Protein AF-A0A1E8PPE2-F1 (afdb_monomer)

Secondary structure (DSSP, 8-state):
---TT---SEEEEEEEEEEEEE-----EE--EEEESS-EEEE-SEEEEES-EEEESS-EEEESPEEEEE-PEEEEEEEEEEEEEEEEEE--SS--EEEEEEEEE-PPPEEEEEE----EEESS---TTSS-----------------------------------------------------------------------PPP-----------------PPS-S-------------------------------------PPPP--------------------------------S---------------PPTTEEEEEEP-TTS--EEEEEE----PPP-STTEEE---TT-SEEEEE-HHHHTTS----THHHHHHTT--TTT-PPEEE-HHHHHHHHHHHHHHHHSSS-SSS-SSHHHHHHHHHHHHHHHHHHHT--TBSPPPHHHHHT-SS-EEEEEEEEEE-TTS-EEEEEEEEEEEEE-TTS--SSS-EEEEEEEEEE-SS-EEESSEEEEEEEEEEEESSEEEES-EEEEEEEEEEESS-EEEES-EEEEEEEEEEEESS-EEEE-EEEEEEEEETTEEEEEEEEEE--EEEE---SSS-S-EEEEEESS-EEEES-EEEE--TT-EEEEEESS-EEEE-EEEEEEEEEESSSSSEEEEEEEEEE--EEEESSEEEEEESS-EEEES-EEEESSEEEEEESS-EEEE-EEEEEEEEEEEEEEEE-SSEEEEEEEEEEEEEEEEE--EEEESEEEEEESS-EEEES-EEEESS-EEEEESS-EEEE---EEEEEEEEEEEEEEEEEE-SSS-EEEEEEEEEEEEEEEEEE-SGGG-EEEEESSS-EEEEESS-EEEESEEEEESSEEEEEESSEEEE-EEEEEEEEEEEEEEEEEEEEEEE-S-SSSSHHHHHHHHHHHH---HHHHHHHHHHHHHHHHHHHHHTTSS-PPPEEEEEEEEEEEEEEEEEEEEEEEE--EEEESEEEEEE-SSGGG--EEEES-EEEESS-EEEEESS-EEEE-EEEEEEEEEEEEEEEEEEEEEEEEETTEEEEEEEEEEEEEEEEEEEEEEEEE-EEEEEEEEEEEEESS-EEEESEEEEEEEEEEEESS-EEEE--EEEEEEEEEEEEEEEEEEESSS-EEEEEEEEEEEEEEEEEESS--EEEEEEEEEEEEESSEEEEES-EEEE-STTTTS-EEE-SEEEEE-EE-EEEEEEEEEEEEEEE-

Mean predicted aligned error: 18.37 Å

pLDDT: mean 74.84, std 26.31, range [20.55, 98.94]

InterPro domains:
  IPR025157 Hemagglutinin repeat [PF13332] (667-725)
  IPR025157 Hemagglutinin repeat [PF13332] (755-829)
  IPR025157 Hemagglutinin repeat [PF13332] (971-1141)

Nearest PDB structures (foldseek):
  5fq6-assembly2_I  TM=1.769E-01  e=7.669E-01  Bacteroides thetaiotaomicron
  6zm1-assembly1_B  TM=1.772E-01  e=3.708E+00  Bacteroides thetaiotaomicron VPI-5482

Radius of gyration: 47.33 Å; Cα contacts (8 Å, |Δi|>4): 3266; chains: 1; bounding box: 111×89×177 Å

Solvent-accessible surface area (backbone atoms only — not comparable to full-atom values): 63961 Å² total; per-residue (Å²): 142,82,71,94,82,85,78,79,58,65,53,67,49,75,54,64,52,75,47,76,47,64,61,78,90,88,50,66,41,43,11,35,42,39,24,40,10,25,36,40,39,40,27,57,34,38,40,40,28,32,18,41,40,40,9,31,27,56,65,45,69,49,82,46,44,79,43,82,43,62,67,71,33,48,34,40,39,38,44,44,36,36,38,33,38,36,38,51,51,87,48,101,88,63,71,50,75,49,78,49,74,43,83,35,64,65,82,68,46,75,42,81,38,80,67,81,57,44,44,79,43,54,64,35,84,77,79,86,75,90,68,87,80,78,85,81,79,83,84,78,86,89,85,90,78,90,86,87,82,91,88,85,88,91,81,89,79,90,87,83,90,84,91,86,86,86,86,84,92,85,86,88,88,82,89,86,84,90,87,79,88,87,87,83,84,86,86,83,90,86,85,91,83,82,89,82,91,78,92,75,86,89,76,94,78,84,92,78,85,88,82,92,80,84,90,82,88,83,84,92,84,86,78,94,85,71,89,74,80,74,80,76,82,88,74,83,86,88,80,90,86,81,88,85,90,82,93,78,91,79,92,84,83,91,80,85,87,86,83,90,83,90,80,88,80,84,86,79,92,84,89,84,86,89,85,92,84,78,90,85,90,80,93,73,92,71,79,76,77,87,72,80,86,69,94,67,89,71,77,69,63,90,74,75,83,90,80,72,89,86,70,81,82,71,82,63,71,87,60,63,50,79,38,75,38,91,57,95,82,80,59,87,36,35,33,38,32,54,67,75,82,62,71,71,73,94,48,91,62,44,42,79,39,88,54,90,89,42,73,28,39,30,41,59,38,57,95,79,47,70,92,55,90,56,81,37,70,64,60,43,44,64,73,68,64,64,57,80,91,74,59,70,35,25,49,38,37,22,65,55,45,38,50,50,47,40,51,50,40,30,74,57,36,45,24,78,58,98,59,99,56,91,43,60,61,58,42,50,49,52,20,28,54,42,27,48,54,51,26,70,76,68,76,58,61,80,43,57,72,77,51,68,69,57,49,53,65,57,89,63,52,26,36,46,37,26,56,42,82,29,60,44,100,86,71,50,75,47,70,22,32,35,82,34,51,41,38,68,53,56,98,71,39,57,87,71,71,82,54,78,50,49,32,58,64,38,79,47,82,48,101,38,69,45,82,36,60,30,37,41,26,6,67,48,29,28,38,40,35,21,34,31,37,38,26,54,51,12,36,41,35,22,30,28,27,38,40,39,16,60,36,33,30,39,28,38,29,8,40,41,36,13,32,34,31,28,41,41,35,14,53,30,30,34,41,27,30,33,38,71,43,77,51,73,51,75,61,91,71,26,36,40,37,38,31,44,79,64,29,70,4,34,40,36,22,48,15,86,70,84,82,40,56,13,39,36,40,39,41,14,53,28,31,32,36,28,31,32,9,38,37,35,33,45,7,57,78,9,40,38,38,42,36,12,54,26,32,33,36,28,30,55,41,76,31,35,40,36,42,33,44,41,85,48,102,52,33,33,40,34,43,35,40,36,39,43,42,28,11,37,39,40,23,39,6,25,31,37,41,39,15,49,29,30,36,41,32,27,22,16,42,36,39,18,57,26,42,28,37,41,37,15,50,28,32,35,38,34,26,42,24,58,30,42,41,38,38,46,36,30,38,62,51,72,52,74,58,101,60,27,38,39,36,41,38,41,37,42,36,41,42,38,39,42,61,38,44,15,37,40,35,16,40,26,34,41,38,40,19,51,27,30,36,40,33,24,11,17,38,41,45,14,48,26,41,27,36,41,37,14,55,32,29,30,38,39,23,31,34,74,26,37,40,36,40,38,43,38,40,37,41,38,40,34,38,57,42,77,63,86,60,84,19,45,26,45,33,42,35,39,39,38,38,41,40,38,38,45,33,40,35,8,50,82,83,16,31,15,36,42,34,8,71,66,16,32,27,38,42,36,18,60,26,45,27,40,38,23,10,23,42,36,37,16,51,30,43,26,40,39,32,14,13,22,34,39,39,29,38,17,56,29,37,43,38,39,36,44,35,40,37,39,40,37,41,37,38,34,40,35,61,36,63,99,81,77,92,68,61,69,62,53,58,52,48,56,50,50,51,73,67,49,90,47,69,71,60,36,51,54,51,50,57,58,49,65,76,58,56,70,59,62,65,58,59,78,74,63,88,80,81,87,41,49,28,45,31,44,33,40,35,46,34,42,35,39,39,38,38,40,38,42,38,37,45,71,37,48,19,41,38,36,18,30,27,34,40,40,39,9,45,93,44,52,84,59,1,23,35,37,38,24,16,24,41,37,45,17,62,29,34,30,38,44,39,14,55,11,28,36,37,32,24,39,35,78,25,41,40,37,38,43,35,42,35,40,36,39,36,43,36,43,32,41,36,35,39,38,39,100,89,48,76,41,61,32,43,36,40,39,40,39,38,35,42,34,40,34,42,33,44,36,36,43,71,40,47,14,40,40,39,12,59,34,35,29,38,42,38,19,55,22,37,36,37,28,37,20,14,37,42,34,17,28,21,34,38,33,49,27,52,23,31,38,40,29,30,38,46,60,30,35,40,39,37,42,36,43,37,40,35,40,36,40,35,38,31,58,47,91,81,36,38,37,38,38,36,42,36,38,39,39,36,41,34,45,35,36,37,64,86,59,67,4,30,41,41,20,27,57,51,3,30,43,38,36,34,55,29,44,36,36,24,34,19,9,39,42,39,26,34,48,73,7,28,89,40,27,38,43,36,27,42,30,37,41,34,26,48,40,83,41,49,78,48,77,51,76,48,75,50,79,45,77,47,74,49,101

Structure (mmCIF, N/CA/C/O backbone):
data_AF-A0A1E8PPE2-F1
#
_entry.id   AF-A0A1E8PPE2-F1
#
loop_
_atom_site.group_PDB
_atom_site.id
_atom_site.type_symbol
_atom_site.label_atom_id
_atom_site.label_alt_id
_atom_site.label_comp_id
_atom_site.label_asym_id
_atom_site.label_entity_id
_atom_site.label_seq_id
_atom_site.pdbx_PDB_ins_code
_atom_site.Cartn_x
_atom_site.Cartn_y
_atom_site.Cartn_z
_atom_site.occupancy
_atom_site.B_iso_or_equiv
_atom_site.auth_seq_id
_atom_site.auth_comp_id
_atom_site.auth_asym_id
_atom_site.auth_atom_id
_atom_site.pdbx_PDB_model_num
ATOM 1 N N . MET A 1 1 ? -50.092 19.572 75.227 1.00 39.38 1 MET A N 1
ATOM 2 C CA . MET A 1 1 ? -50.587 18.281 74.700 1.00 39.38 1 MET A CA 1
ATOM 3 C C . MET A 1 1 ? -50.976 17.396 75.873 1.00 39.38 1 MET A C 1
ATOM 5 O O . MET A 1 1 ? -50.331 17.487 76.912 1.00 39.38 1 MET A O 1
ATOM 9 N N . ARG A 1 2 ? -52.045 16.609 75.729 1.00 41.75 2 ARG A N 1
ATOM 10 C CA . ARG A 1 2 ? -52.555 15.646 76.717 1.00 41.75 2 ARG A CA 1
ATOM 11 C C . ARG A 1 2 ? -52.562 14.292 75.999 1.00 41.75 2 ARG A C 1
ATOM 13 O O . ARG A 1 2 ? -53.043 14.247 74.871 1.00 41.75 2 ARG A O 1
ATOM 20 N N . THR A 1 3 ? -51.966 13.254 76.576 1.00 43.22 3 THR A N 1
ATOM 21 C CA . THR A 1 3 ? -51.972 11.897 76.000 1.00 43.22 3 THR A CA 1
ATOM 22 C C . THR A 1 3 ? -53.284 11.170 76.333 1.00 43.22 3 THR A C 1
ATOM 24 O O . THR A 1 3 ? -53.960 11.587 77.280 1.00 43.22 3 THR A O 1
ATOM 27 N N . PRO A 1 4 ? -53.671 10.119 75.579 1.00 43.22 4 PRO A N 1
ATOM 28 C CA . PRO A 1 4 ? -54.985 9.482 75.731 1.00 43.22 4 PRO A CA 1
ATOM 29 C C . PRO A 1 4 ? -55.227 8.825 77.101 1.00 43.22 4 PRO A C 1
ATOM 31 O O . PRO A 1 4 ? -56.345 8.873 77.605 1.00 43.22 4 PRO A O 1
ATOM 34 N N . ASP A 1 5 ? -54.181 8.290 77.740 1.00 47.00 5 ASP A N 1
ATOM 35 C CA . ASP A 1 5 ? -54.328 7.297 78.824 1.00 47.00 5 ASP A CA 1
ATOM 36 C C . ASP A 1 5 ? -54.214 7.867 80.254 1.00 47.00 5 ASP A C 1
ATOM 38 O O . ASP A 1 5 ? -54.091 7.141 81.239 1.00 47.00 5 ASP A O 1
ATOM 42 N N . GLY A 1 6 ? -54.266 9.194 80.395 1.00 50.34 6 GLY A N 1
ATOM 43 C CA . GLY A 1 6 ? -54.650 9.877 81.639 1.00 50.34 6 GLY A CA 1
ATOM 44 C C . GLY A 1 6 ? -53.675 9.898 82.831 1.00 50.34 6 GLY A C 1
ATOM 45 O O . GLY A 1 6 ? -53.742 10.863 83.591 1.00 50.34 6 GLY A O 1
ATOM 46 N N . ASN A 1 7 ? -52.773 8.923 83.014 1.00 51.03 7 ASN A N 1
ATOM 47 C CA . ASN A 1 7 ? -51.936 8.809 84.224 1.00 51.03 7 ASN A CA 1
ATOM 48 C C . ASN A 1 7 ? -50.517 8.246 83.974 1.00 51.03 7 ASN A C 1
ATOM 50 O O . ASN A 1 7 ? -50.304 7.067 84.207 1.00 51.03 7 ASN A O 1
ATOM 54 N N . TYR A 1 8 ? -49.532 9.084 83.612 1.00 45.88 8 TYR A N 1
ATOM 55 C CA . TYR A 1 8 ? -48.113 8.942 84.023 1.00 45.88 8 TYR A CA 1
ATOM 56 C C . TYR A 1 8 ? -47.346 10.270 83.840 1.00 45.88 8 TYR A C 1
ATOM 58 O O . TYR A 1 8 ? -47.677 11.088 82.984 1.00 45.88 8 TYR A O 1
ATOM 66 N N . GLU A 1 9 ? -46.319 10.500 84.667 1.00 59.12 9 GLU A N 1
ATOM 67 C CA . GLU A 1 9 ? -45.668 11.814 84.858 1.00 59.12 9 GLU A CA 1
ATOM 68 C C . GLU A 1 9 ? -44.350 12.030 84.068 1.00 59.12 9 GLU A C 1
ATOM 70 O O . GLU A 1 9 ? -43.603 12.981 84.326 1.00 59.12 9 GLU A O 1
ATOM 75 N N . LYS A 1 10 ? -44.063 11.180 83.068 1.00 59.16 10 LYS A N 1
ATOM 76 C CA . LYS A 1 10 ? -42.891 11.293 82.176 1.00 59.16 10 LYS A CA 1
ATOM 77 C C . LYS A 1 10 ? -43.262 11.048 80.712 1.00 59.16 10 LYS A C 1
ATOM 79 O O . LYS A 1 10 ? -43.980 10.100 80.419 1.00 59.16 10 LYS A O 1
ATOM 84 N N . TRP A 1 11 ? -42.736 11.866 79.800 1.00 60.28 11 TRP A N 1
ATOM 85 C CA . TRP A 1 11 ? -42.859 11.679 78.347 1.00 60.28 11 TRP A CA 1
ATOM 86 C C . TRP A 1 11 ? -41.604 12.185 77.630 1.00 60.28 11 TRP A C 1
ATOM 88 O O . TRP A 1 11 ? -40.993 13.161 78.065 1.00 60.28 11 TRP A O 1
ATOM 98 N N . THR A 1 12 ? -41.228 11.541 76.526 1.00 70.44 12 THR A N 1
ATOM 99 C CA . THR A 1 12 ? -40.041 11.908 75.742 1.00 70.44 12 THR A CA 1
ATOM 100 C C . THR A 1 12 ? -40.460 12.412 74.371 1.00 70.44 12 THR A C 1
ATOM 102 O O . THR A 1 12 ? -41.110 11.697 73.613 1.00 70.44 12 THR A O 1
ATOM 105 N N . LEU A 1 13 ? -40.087 13.651 74.052 1.00 71.94 13 LEU A N 1
ATOM 106 C CA . LEU A 1 13 ? -40.244 14.213 72.717 1.00 71.94 13 LEU A CA 1
ATOM 107 C C . LEU A 1 13 ? -39.034 13.838 71.868 1.00 71.94 13 LEU A C 1
ATOM 109 O O . LEU A 1 13 ? -37.914 14.236 72.188 1.00 71.94 13 LEU A O 1
ATOM 113 N N . TYR A 1 14 ? -39.269 13.130 70.772 1.00 76.75 14 TYR A N 1
ATOM 114 C CA . TYR A 1 14 ? -38.263 12.880 69.749 1.00 76.75 14 TYR A CA 1
ATOM 115 C C . TYR A 1 14 ? -38.419 13.938 68.655 1.00 76.75 14 TYR A C 1
ATOM 117 O O . TYR A 1 14 ? -39.417 13.956 67.939 1.00 76.75 14 TYR A O 1
ATOM 125 N N . GLN A 1 15 ? -37.453 14.852 68.554 1.00 74.81 15 GLN A N 1
ATOM 126 C CA . GLN A 1 15 ? -37.347 15.785 67.430 1.00 74.81 15 GLN A CA 1
ATOM 127 C C . GLN A 1 15 ? -36.215 15.296 66.533 1.00 74.81 15 GLN A C 1
ATOM 129 O O . GLN A 1 15 ? -35.043 15.500 66.853 1.00 74.81 15 GLN A O 1
ATOM 134 N N . THR A 1 16 ? -36.575 14.595 65.459 1.00 76.06 16 THR A N 1
ATOM 135 C CA . THR A 1 16 ? -35.646 13.839 64.611 1.00 76.06 16 THR A CA 1
ATOM 136 C C . THR A 1 16 ? -35.729 14.260 63.154 1.00 76.06 16 THR A C 1
ATOM 138 O O . THR A 1 16 ? -36.815 14.385 62.592 1.00 76.06 16 THR A O 1
ATOM 141 N N . THR A 1 17 ? -34.570 14.363 62.519 1.00 74.50 17 THR A N 1
ATOM 142 C CA . THR A 1 17 ? -34.418 14.411 61.070 1.00 74.50 17 THR A CA 1
ATOM 143 C C . THR A 1 17 ? -34.157 12.991 60.579 1.00 74.50 17 THR A C 1
ATOM 145 O O . THR A 1 17 ? -33.088 12.428 60.821 1.00 74.50 17 THR A O 1
ATOM 148 N N . ARG A 1 18 ? -35.136 12.397 59.888 1.00 78.75 18 ARG A N 1
ATOM 149 C CA . ARG A 1 18 ? -34.953 11.130 59.171 1.00 78.75 18 ARG A CA 1
ATOM 150 C C . ARG A 1 18 ? -34.392 11.428 57.781 1.00 78.75 18 ARG A C 1
ATOM 152 O O . ARG A 1 18 ? -35.015 12.142 57.003 1.00 78.75 18 ARG A O 1
ATOM 159 N N . THR A 1 19 ? -33.241 10.850 57.459 1.00 73.56 19 THR A N 1
ATOM 160 C CA . THR A 1 19 ? -32.656 10.849 56.111 1.00 73.56 19 THR A CA 1
ATOM 161 C C . THR A 1 19 ? -32.698 9.432 55.557 1.00 73.56 19 THR A C 1
ATOM 163 O O . THR A 1 19 ? -32.132 8.518 56.146 1.00 73.56 19 THR A O 1
ATOM 166 N N . SER A 1 20 ? -33.389 9.246 54.433 1.00 73.19 20 SER A N 1
ATOM 167 C CA . SER A 1 20 ? -33.425 7.982 53.693 1.00 73.19 20 SER A CA 1
ATOM 168 C C . SER A 1 20 ? -32.574 8.131 52.438 1.00 73.19 20 SER A C 1
ATOM 170 O O . SER A 1 20 ? -32.741 9.099 51.700 1.00 73.19 20 SER A O 1
ATOM 172 N N . ARG A 1 21 ? -31.682 7.176 52.188 1.00 72.12 21 ARG A N 1
ATOM 173 C CA . ARG A 1 21 ? -30.976 6.995 50.912 1.00 72.12 21 ARG A CA 1
ATOM 174 C C . ARG A 1 21 ? -31.379 5.641 50.353 1.00 72.12 21 ARG A C 1
ATOM 176 O O . ARG A 1 21 ? -31.467 4.700 51.133 1.00 72.12 21 ARG A O 1
ATOM 183 N N . GLN A 1 22 ? -31.617 5.537 49.054 1.00 80.50 22 GLN A N 1
ATOM 184 C CA . GLN A 1 22 ? -31.914 4.265 48.397 1.00 80.50 22 GLN A CA 1
ATOM 185 C C . GLN A 1 22 ? -31.063 4.109 47.137 1.00 80.50 22 GLN A C 1
ATOM 187 O O . GLN A 1 22 ? -30.699 5.112 46.523 1.00 80.50 22 GLN A O 1
ATOM 192 N N . SER A 1 23 ? -30.717 2.873 46.789 1.00 76.75 23 SER A N 1
ATOM 193 C CA . SER A 1 23 ? -30.133 2.546 45.487 1.00 76.75 23 SER A CA 1
ATOM 194 C C . SER A 1 23 ? -31.158 2.781 44.377 1.00 76.75 23 SER A C 1
ATOM 196 O O . SER A 1 23 ? -32.299 2.341 44.497 1.00 76.75 23 SER A O 1
ATOM 198 N N . GLU A 1 24 ? -30.733 3.426 43.294 1.00 70.19 24 GLU A N 1
ATOM 199 C CA . GLU A 1 24 ? -31.506 3.626 42.065 1.00 70.19 24 GLU A CA 1
ATOM 200 C C . GLU A 1 24 ? -30.581 3.395 40.863 1.00 70.19 24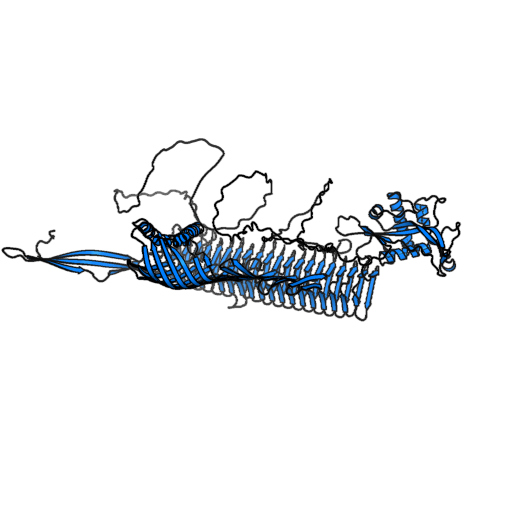 GLU A C 1
ATOM 202 O O . GLU A 1 24 ? -29.372 3.630 40.953 1.00 70.19 24 GLU A O 1
ATOM 207 N N . ILE A 1 25 ? -31.142 2.923 39.750 1.00 70.00 25 ILE A N 1
ATOM 208 C CA . ILE A 1 25 ? -30.400 2.700 38.504 1.00 70.00 25 ILE A CA 1
ATOM 209 C C . ILE A 1 25 ? -30.300 4.031 37.767 1.00 70.00 25 ILE A C 1
ATOM 211 O O . ILE A 1 25 ? -31.315 4.656 37.465 1.00 70.00 25 ILE A O 1
ATOM 215 N N . VAL A 1 26 ? -29.070 4.469 37.497 1.00 68.31 26 VAL A N 1
ATOM 216 C CA . VAL A 1 26 ? -28.797 5.741 36.810 1.00 68.31 26 VAL A CA 1
ATOM 217 C C . VAL A 1 26 ? -28.710 5.542 35.294 1.00 68.31 26 VAL A C 1
ATOM 219 O O . VAL A 1 26 ? -29.229 6.362 34.542 1.00 68.31 26 VAL A O 1
ATOM 222 N N . SER A 1 27 ? -28.059 4.462 34.852 1.00 74.62 27 SER A N 1
ATOM 223 C CA . SER A 1 27 ? -27.982 4.012 33.458 1.00 74.62 27 SER A CA 1
ATOM 224 C C . SER A 1 27 ? -27.434 2.581 33.411 1.00 74.62 27 SER A C 1
ATOM 226 O O . SER A 1 27 ? -26.428 2.295 34.063 1.00 74.62 27 SER A O 1
ATOM 228 N N . SER A 1 28 ? -28.065 1.698 32.641 1.00 79.75 28 SER A N 1
ATOM 229 C CA . SER A 1 28 ? -27.511 0.395 32.262 1.00 79.75 28 SER A CA 1
ATOM 230 C C . SER A 1 28 ? -28.069 -0.052 30.913 1.00 79.75 28 SER A C 1
ATOM 232 O O . SER A 1 28 ? -29.155 0.371 30.511 1.00 79.75 28 SER A O 1
ATOM 234 N N . ASP A 1 29 ? -27.313 -0.903 30.224 1.00 83.75 29 ASP A N 1
ATOM 235 C CA . ASP A 1 29 ? -27.728 -1.567 28.991 1.00 83.75 29 ASP A CA 1
ATOM 236 C C . ASP A 1 29 ? -28.043 -3.038 29.305 1.00 83.75 29 ASP A C 1
ATOM 238 O O . ASP A 1 29 ? -27.115 -3.837 29.453 1.00 83.75 29 ASP A O 1
ATOM 242 N N . PRO A 1 30 ? -29.326 -3.420 29.461 1.00 82.69 30 PRO A N 1
ATOM 243 C CA . PRO A 1 30 ? -29.707 -4.798 29.754 1.00 82.69 30 PRO A CA 1
ATOM 244 C C . PRO A 1 30 ? -29.452 -5.731 28.567 1.00 82.69 30 PRO A C 1
ATOM 246 O O . PRO A 1 30 ? -29.512 -5.315 27.405 1.00 82.69 30 PRO A O 1
ATOM 249 N N . GLY A 1 31 ? -29.242 -7.018 28.857 1.00 82.00 31 GLY A N 1
ATOM 250 C CA . GLY A 1 31 ? -29.383 -8.073 27.858 1.00 82.00 31 GLY A CA 1
ATOM 251 C C . GLY A 1 31 ? -30.831 -8.130 27.361 1.00 82.00 31 GLY A C 1
ATOM 252 O O . GLY A 1 31 ? -31.775 -7.943 28.138 1.00 82.00 31 GLY A O 1
ATOM 253 N N . ARG A 1 32 ? -31.040 -8.326 26.055 1.00 87.31 32 ARG A N 1
ATOM 254 C CA . ARG A 1 32 ? -32.382 -8.290 25.451 1.00 87.31 32 ARG A CA 1
ATOM 255 C C . ARG A 1 32 ? -32.586 -9.394 24.422 1.00 87.31 32 ARG A C 1
ATOM 257 O O . ARG A 1 32 ? -31.832 -9.485 23.459 1.00 87.31 32 ARG A O 1
ATOM 264 N N . ILE A 1 33 ? -33.679 -10.139 24.554 1.00 84.06 33 ILE A N 1
ATOM 265 C CA . ILE A 1 33 ? -34.248 -10.954 23.473 1.00 84.06 33 ILE A CA 1
ATOM 266 C C . ILE A 1 33 ? -35.632 -10.385 23.166 1.00 84.06 33 ILE A C 1
ATOM 268 O O . ILE A 1 33 ? -36.515 -10.407 24.024 1.00 84.06 33 ILE A O 1
ATOM 272 N N . ILE A 1 34 ? -35.815 -9.823 21.970 1.00 85.12 34 ILE A N 1
ATOM 273 C CA . ILE A 1 34 ? -37.050 -9.130 21.586 1.00 85.12 34 ILE A CA 1
ATOM 274 C C . ILE A 1 34 ? -37.561 -9.578 20.217 1.00 85.12 34 ILE A C 1
ATOM 276 O O . ILE A 1 34 ? -36.801 -9.709 19.264 1.00 85.12 34 ILE A O 1
ATOM 280 N N . ALA A 1 35 ? -38.869 -9.743 20.081 1.00 80.94 35 ALA A N 1
ATOM 281 C CA . ALA A 1 35 ? -39.517 -9.878 18.783 1.00 80.94 35 ALA A CA 1
ATOM 282 C C . ALA A 1 35 ? -40.855 -9.149 18.813 1.00 80.94 35 ALA A C 1
ATOM 284 O O . ALA A 1 35 ? -41.585 -9.230 19.800 1.00 80.94 35 ALA A O 1
ATOM 285 N N . GLY A 1 36 ? -41.219 -8.474 17.722 1.00 75.50 36 GLY A N 1
ATOM 286 C CA . GLY A 1 36 ? -42.581 -7.943 17.588 1.00 75.50 36 GLY A CA 1
ATOM 287 C C . GLY A 1 36 ? -43.646 -9.045 17.496 1.00 75.50 36 GLY A C 1
ATOM 288 O O . GLY A 1 36 ? -44.821 -8.783 17.710 1.00 75.50 36 GLY A O 1
ATOM 289 N N . GLY A 1 37 ? -43.233 -10.273 17.175 1.00 78.56 37 GLY A N 1
ATOM 290 C CA . GLY A 1 37 ? -44.090 -11.443 17.030 1.00 78.56 37 GLY A CA 1
ATOM 291 C C . GLY A 1 37 ? -43.971 -12.453 18.170 1.00 78.56 37 GLY A C 1
ATOM 292 O O . GLY A 1 37 ? -43.638 -12.094 19.301 1.00 78.56 37 GLY A O 1
ATOM 293 N N . ASN A 1 38 ? -44.240 -13.728 17.872 1.00 81.94 38 ASN A N 1
ATOM 294 C CA . ASN A 1 38 ? -44.005 -14.811 18.827 1.00 81.94 38 ASN A CA 1
ATOM 295 C C . ASN A 1 38 ? -42.496 -15.063 18.999 1.00 81.94 38 ASN A C 1
ATOM 297 O O . ASN A 1 38 ? -41.709 -14.810 18.085 1.00 81.94 38 ASN A O 1
ATOM 301 N N . ILE A 1 39 ? -42.111 -15.620 20.146 1.00 84.12 39 ILE A N 1
ATOM 302 C CA . ILE A 1 39 ? -40.767 -16.152 20.403 1.00 84.12 39 ILE A CA 1
ATOM 303 C C . ILE A 1 39 ? -40.921 -17.578 20.923 1.00 84.12 39 ILE A C 1
ATOM 305 O O . ILE A 1 39 ? -41.646 -17.799 21.891 1.00 84.12 39 ILE A O 1
ATOM 309 N N . SER A 1 40 ? -40.204 -18.528 20.321 1.00 86.81 40 SER A N 1
ATOM 310 C CA . SER A 1 40 ? -40.031 -19.874 20.880 1.00 86.81 40 SER A CA 1
ATOM 311 C C . SER A 1 40 ? -38.606 -20.051 21.410 1.00 86.81 40 SER A C 1
ATOM 313 O O . SER A 1 40 ? -37.636 -19.856 20.673 1.00 86.81 40 SER A O 1
ATOM 315 N N . ILE A 1 41 ? -38.479 -20.408 22.689 1.00 86.69 41 ILE A N 1
ATOM 316 C CA . ILE A 1 41 ? -37.215 -20.737 23.357 1.00 86.69 41 ILE A CA 1
ATOM 317 C C . ILE A 1 41 ? -37.269 -22.200 23.801 1.00 86.69 41 ILE A C 1
ATOM 319 O O . ILE A 1 41 ? -38.175 -22.603 24.526 1.00 86.69 41 ILE A O 1
ATOM 323 N N . SER A 1 42 ? -36.274 -22.987 23.396 1.00 88.31 42 SER A N 1
ATOM 324 C CA . SER A 1 42 ? -36.078 -24.369 23.844 1.00 88.31 42 SER A CA 1
ATOM 325 C C . SER A 1 42 ? -34.706 -24.493 24.501 1.00 88.31 42 SER A C 1
ATOM 327 O O . SER A 1 42 ? -33.690 -24.424 23.807 1.00 88.31 42 SER A O 1
ATOM 329 N N . ALA A 1 43 ? -34.684 -24.672 25.824 1.00 86.12 43 ALA A N 1
ATOM 330 C CA . ALA A 1 43 ? -33.466 -24.824 26.628 1.00 86.12 43 ALA A CA 1
ATOM 331 C C . ALA A 1 43 ? -33.720 -25.600 27.927 1.00 86.12 43 ALA A C 1
ATOM 333 O O . ALA A 1 43 ? -34.841 -25.577 28.430 1.00 86.12 43 ALA A O 1
ATOM 334 N N . ASP A 1 44 ? -32.690 -26.209 28.522 1.00 86.94 44 ASP A N 1
ATOM 335 C CA . ASP A 1 44 ? -32.801 -26.895 29.824 1.00 86.94 44 ASP A CA 1
ATOM 336 C C . ASP A 1 44 ? -32.900 -25.891 30.991 1.00 86.94 44 ASP A C 1
ATOM 338 O O . ASP A 1 44 ? -33.608 -26.104 31.984 1.00 86.94 44 ASP A O 1
ATOM 342 N N . LEU A 1 45 ? -32.173 -24.775 30.877 1.00 85.38 45 LEU A N 1
ATOM 343 C CA . LEU A 1 45 ? -32.092 -23.707 31.873 1.00 85.38 45 LEU A CA 1
ATOM 344 C C . LEU A 1 45 ? -32.040 -22.337 31.189 1.00 85.38 45 LEU A C 1
ATOM 346 O O . LEU A 1 45 ? -31.161 -22.084 30.367 1.00 85.38 45 LEU A O 1
ATOM 350 N N . VAL A 1 46 ? -32.924 -21.439 31.618 1.00 85.44 46 VAL A N 1
ATOM 351 C CA . VAL A 1 46 ? -32.880 -20.005 31.315 1.00 85.44 46 VAL A CA 1
ATOM 352 C C . VAL A 1 46 ? -32.555 -19.259 32.606 1.00 85.44 46 VAL A C 1
ATOM 354 O O . VAL A 1 46 ? -33.323 -19.317 33.566 1.00 85.44 46 VAL A O 1
ATOM 357 N N . ALA A 1 47 ? -31.399 -18.601 32.645 1.00 85.38 47 ALA A N 1
ATOM 358 C CA . ALA A 1 47 ? -30.926 -17.777 33.750 1.00 85.38 47 ALA A CA 1
ATOM 359 C C . ALA A 1 47 ? -30.940 -16.301 33.327 1.00 85.38 47 ALA A C 1
ATOM 361 O O . ALA A 1 47 ? -30.057 -15.835 32.609 1.00 85.38 47 ALA A O 1
ATOM 362 N N . ASN A 1 48 ? -31.980 -15.600 33.768 1.00 80.88 48 ASN A N 1
ATOM 363 C CA . ASN A 1 48 ? -32.226 -14.190 33.521 1.00 80.88 48 ASN A CA 1
ATOM 364 C C . ASN A 1 48 ? -31.688 -13.366 34.692 1.00 80.88 48 ASN A C 1
ATOM 366 O O . ASN A 1 48 ? -32.232 -13.489 35.785 1.00 80.88 48 ASN A O 1
ATOM 370 N N . GLU A 1 49 ? -30.659 -12.544 34.485 1.00 82.50 49 GLU A N 1
ATOM 371 C CA . GLU A 1 49 ? -30.189 -11.580 35.487 1.00 82.50 49 GLU A CA 1
ATOM 372 C C . GLU A 1 49 ? -30.331 -10.144 34.939 1.00 82.50 49 GLU A C 1
ATOM 374 O O . GLU A 1 49 ? -29.796 -9.795 33.887 1.00 82.50 49 GLU A O 1
ATOM 379 N N . ASP A 1 50 ? -31.135 -9.323 35.624 1.00 81.38 50 ASP A N 1
ATOM 380 C CA . ASP A 1 50 ? -31.344 -7.883 35.360 1.00 81.38 50 ASP A CA 1
ATOM 381 C C . ASP A 1 50 ? -31.677 -7.473 33.903 1.00 81.38 50 ASP A C 1
ATOM 383 O O . ASP A 1 50 ? -31.307 -6.397 33.437 1.00 81.38 50 ASP A O 1
ATOM 387 N N . SER A 1 51 ? -32.397 -8.323 33.165 1.00 84.25 51 SER A N 1
ATOM 388 C CA . SER A 1 51 ? -32.507 -8.227 31.699 1.00 84.25 51 SER A CA 1
ATOM 389 C C . SER A 1 51 ? -33.887 -8.615 31.144 1.00 84.25 51 SER A C 1
ATOM 391 O O . SER A 1 51 ? -34.775 -9.054 31.876 1.00 84.25 51 SER A O 1
ATOM 393 N N . HIS A 1 52 ? -34.105 -8.435 29.836 1.00 86.12 52 HIS A N 1
ATOM 394 C CA . HIS A 1 52 ? -35.444 -8.467 29.233 1.00 86.12 52 HIS A CA 1
ATOM 395 C C . HIS A 1 52 ? -35.639 -9.559 28.161 1.00 86.12 52 HIS A C 1
ATOM 397 O O . HIS A 1 52 ? -34.929 -9.586 27.156 1.00 86.12 52 HIS A O 1
ATOM 403 N N . ILE A 1 53 ? -36.695 -10.367 28.298 1.00 84.31 53 ILE A N 1
ATOM 404 C CA . ILE A 1 53 ? -37.269 -11.195 27.222 1.00 84.31 53 ILE A CA 1
ATOM 405 C C . ILE A 1 53 ? -38.669 -10.647 26.900 1.00 84.31 53 ILE A C 1
ATOM 407 O O . ILE A 1 53 ? -39.522 -10.605 27.785 1.00 84.31 53 ILE A O 1
ATOM 411 N N . ILE A 1 54 ? -38.911 -10.191 25.664 1.00 84.00 54 ILE A N 1
ATOM 412 C CA . ILE A 1 54 ? -40.171 -9.520 25.279 1.00 84.00 54 ILE A CA 1
ATOM 413 C C . ILE A 1 54 ? -40.681 -10.032 23.926 1.00 84.00 54 ILE A C 1
ATOM 415 O O . ILE A 1 54 ? -40.067 -9.772 22.890 1.00 84.00 54 ILE A O 1
ATOM 419 N N . ALA A 1 55 ? -41.842 -10.688 23.929 1.00 82.19 55 ALA A N 1
ATOM 420 C CA . ALA A 1 55 ? -42.588 -11.057 22.728 1.00 82.19 55 ALA A CA 1
ATOM 421 C C . ALA A 1 55 ? -43.810 -10.139 22.536 1.00 82.19 55 ALA A C 1
ATOM 423 O O . ALA A 1 55 ? -44.606 -9.943 23.458 1.00 82.19 55 ALA A O 1
ATOM 424 N N . GLY A 1 56 ? -44.000 -9.612 21.325 1.00 77.50 56 GLY A N 1
ATOM 425 C CA . GLY A 1 56 ? -45.241 -8.927 20.934 1.00 77.50 56 GLY A CA 1
ATOM 426 C C . GLY A 1 56 ? -46.399 -9.886 20.629 1.00 77.50 56 GLY A C 1
ATOM 427 O O . GLY A 1 56 ? -47.561 -9.484 20.658 1.00 77.50 56 GLY A O 1
ATOM 428 N N . GLY A 1 57 ? -46.094 -11.168 20.416 1.00 82.06 57 GLY A N 1
ATOM 429 C CA . GLY A 1 57 ? -47.035 -12.286 20.394 1.00 82.06 57 GLY A CA 1
ATOM 430 C C . GLY A 1 57 ? -46.862 -13.209 21.606 1.00 82.06 57 GLY A C 1
ATOM 431 O O . GLY A 1 57 ? -46.597 -12.756 22.719 1.00 82.06 57 GLY A O 1
ATOM 432 N N . LEU A 1 58 ? -47.006 -14.515 21.379 1.00 82.19 58 LEU A N 1
ATOM 433 C CA . LEU A 1 58 ? -46.799 -15.558 22.386 1.00 82.19 58 LEU A CA 1
ATOM 434 C C . LEU A 1 58 ? -45.305 -15.730 22.713 1.00 82.19 58 LEU A C 1
ATOM 436 O O . LEU A 1 58 ? -44.484 -15.843 21.803 1.00 82.19 58 LEU A O 1
ATOM 440 N N . LEU A 1 59 ? -44.970 -15.829 24.001 1.00 84.12 59 LEU A N 1
ATOM 441 C CA . LEU A 1 59 ? -43.668 -16.311 24.470 1.00 84.12 59 LEU A CA 1
ATOM 442 C C . LEU A 1 59 ? -43.814 -17.779 24.895 1.00 84.12 59 LEU A C 1
ATOM 444 O O . LEU A 1 59 ? -44.429 -18.066 25.920 1.00 84.12 59 LEU A O 1
ATOM 448 N N . ASP A 1 60 ? -43.268 -18.700 24.105 1.00 83.69 60 ASP A N 1
ATOM 449 C CA . ASP A 1 60 ? -43.288 -20.139 24.383 1.00 83.69 60 ASP A CA 1
ATOM 450 C C . ASP A 1 60 ? -41.902 -20.609 24.847 1.00 83.69 60 ASP A C 1
ATOM 452 O O . ASP A 1 60 ? -40.913 -20.460 24.129 1.00 83.69 60 ASP A O 1
ATOM 456 N N . MET A 1 61 ? -41.821 -21.157 26.062 1.00 81.81 61 MET A N 1
ATOM 457 C CA . MET A 1 61 ? -40.576 -21.600 26.698 1.00 81.81 61 MET A CA 1
ATOM 458 C C . MET A 1 61 ? -40.667 -23.098 27.002 1.00 81.81 61 MET A C 1
ATOM 460 O O . MET A 1 61 ? -41.151 -23.512 28.059 1.00 81.81 61 MET A O 1
ATOM 464 N N . GLN A 1 62 ? -40.232 -23.926 26.053 1.00 74.25 62 GLN A N 1
ATOM 465 C CA . GLN A 1 62 ? -40.399 -25.377 26.112 1.00 74.25 62 GLN A CA 1
ATOM 466 C C . GLN A 1 62 ? -39.258 -26.050 26.888 1.00 74.25 62 GLN A C 1
ATOM 468 O O . GLN A 1 62 ? -38.079 -25.817 26.633 1.00 74.25 62 GLN A O 1
ATOM 473 N N . GLY A 1 63 ? -39.618 -26.918 27.841 1.00 63.34 63 GLY A N 1
ATOM 474 C CA . GLY A 1 63 ? -38.674 -27.742 28.614 1.00 63.34 63 GLY A CA 1
ATOM 475 C C . GLY A 1 63 ? -37.855 -27.004 29.686 1.00 63.34 63 GLY A C 1
ATOM 476 O O . GLY A 1 63 ? -37.187 -27.654 30.488 1.00 63.34 63 GLY A O 1
ATOM 477 N N . SER A 1 64 ? -37.929 -25.672 29.746 1.00 69.50 64 SER A N 1
ATOM 478 C CA . SER A 1 64 ? -36.984 -24.853 30.509 1.00 69.50 64 SER A CA 1
ATOM 479 C C . SER A 1 64 ? -37.268 -24.733 32.002 1.00 69.50 64 SER A C 1
ATOM 481 O O . SER A 1 64 ? -38.368 -24.399 32.441 1.00 69.50 64 SER A O 1
ATOM 483 N N . ARG A 1 65 ? -36.207 -24.864 32.805 1.00 78.25 65 ARG A N 1
ATOM 484 C CA . ARG A 1 65 ? -36.165 -24.315 34.167 1.00 78.25 65 ARG A CA 1
ATOM 485 C C . ARG A 1 65 ? -35.838 -22.827 34.072 1.00 78.25 65 ARG A C 1
ATOM 487 O O . ARG A 1 65 ? -34.780 -22.479 33.562 1.00 78.25 65 ARG A O 1
ATOM 494 N N . ILE A 1 66 ? -36.699 -21.958 34.593 1.00 78.81 66 ILE A N 1
ATOM 495 C CA . ILE A 1 66 ? -36.455 -20.508 34.613 1.00 78.81 66 ILE A CA 1
ATOM 496 C C . ILE A 1 66 ? -35.876 -20.108 35.976 1.00 78.81 66 ILE A C 1
ATOM 498 O O . ILE A 1 66 ? -36.400 -20.487 37.027 1.00 78.81 66 ILE A O 1
ATOM 502 N N . LYS A 1 67 ? -34.782 -19.346 35.962 1.00 81.44 67 LYS A N 1
ATOM 503 C CA . LYS A 1 67 ? -34.223 -18.625 37.109 1.00 81.44 67 LYS A CA 1
ATOM 504 C C . LYS A 1 67 ? -34.189 -17.146 36.755 1.00 81.44 67 LYS A C 1
ATOM 506 O O . LYS A 1 67 ? -33.427 -16.762 35.880 1.00 81.44 67 LYS A O 1
ATOM 511 N N . ASN A 1 68 ? -34.978 -16.339 37.450 1.00 75.69 68 ASN A N 1
ATOM 512 C CA . ASN A 1 68 ? -34.998 -14.893 37.270 1.00 75.69 68 ASN A CA 1
ATOM 513 C C . ASN A 1 68 ? -34.396 -14.223 38.520 1.00 75.69 68 ASN A C 1
ATOM 515 O O . ASN A 1 68 ? -34.972 -14.275 39.611 1.00 75.69 68 ASN A O 1
ATOM 519 N N . GLY A 1 69 ? -33.177 -13.711 38.366 1.00 72.94 69 GLY A N 1
ATOM 520 C CA . GLY A 1 69 ? -32.385 -12.985 39.349 1.00 72.94 69 GLY A CA 1
ATOM 521 C C . GLY A 1 69 ? -32.375 -11.483 39.065 1.00 72.94 69 GLY A C 1
ATOM 522 O O . GLY A 1 69 ? -32.572 -11.034 37.939 1.00 72.94 69 GLY A O 1
ATOM 523 N N . GLN A 1 70 ? -32.155 -10.689 40.110 1.00 71.88 70 GLN A N 1
ATOM 524 C CA . GLN A 1 70 ? -32.099 -9.235 39.991 1.00 71.88 70 GLN A CA 1
ATOM 525 C C . GLN A 1 70 ? -31.187 -8.615 41.049 1.00 71.88 70 GLN A C 1
ATOM 527 O O . GLN A 1 70 ? -31.130 -9.085 42.194 1.00 71.88 70 GLN A O 1
ATOM 532 N N . THR A 1 71 ? -30.531 -7.522 40.682 1.00 76.62 71 THR A N 1
ATOM 533 C CA . THR A 1 71 ? -29.666 -6.727 41.541 1.00 76.62 71 THR A CA 1
ATOM 534 C C . THR A 1 71 ? -30.478 -6.128 42.680 1.00 76.62 71 THR A C 1
ATOM 536 O O . THR A 1 71 ? -31.500 -5.456 42.503 1.00 76.62 71 THR A O 1
ATOM 539 N N . GLN A 1 72 ? -30.000 -6.385 43.895 1.00 77.56 72 GLN A N 1
ATOM 540 C CA . GLN A 1 72 ? -30.625 -5.912 45.120 1.00 77.56 72 GLN A CA 1
ATOM 541 C C . GLN A 1 72 ? -30.004 -4.583 45.547 1.00 77.56 72 GLN A C 1
ATOM 543 O O . GLN A 1 72 ? -28.819 -4.494 45.869 1.00 77.56 72 GLN A O 1
ATOM 548 N N . GLY A 1 73 ? -30.828 -3.542 45.582 1.00 75.62 73 GLY A N 1
ATOM 549 C CA . GLY A 1 73 ? -30.482 -2.257 46.166 1.00 75.62 73 GLY A CA 1
ATOM 550 C C . GLY A 1 73 ? -30.551 -2.270 47.694 1.00 75.62 73 GLY A C 1
ATOM 551 O O . GLY A 1 73 ? -31.099 -3.181 48.320 1.00 75.62 73 GLY A O 1
ATOM 552 N N . GLN A 1 74 ? -30.050 -1.202 48.310 1.00 84.06 74 GLN A N 1
ATOM 553 C CA . GLN A 1 74 ? -30.201 -0.952 49.742 1.00 84.06 74 GLN A CA 1
ATOM 554 C C . GLN A 1 74 ? -30.893 0.383 49.986 1.00 84.06 74 GLN A C 1
ATOM 556 O O . GLN A 1 74 ? -30.581 1.390 49.352 1.00 84.06 74 GLN A O 1
ATOM 561 N N . LYS A 1 75 ? -31.789 0.405 50.969 1.00 79.88 75 LYS A N 1
ATOM 562 C CA . LYS A 1 75 ? -32.404 1.601 51.528 1.00 79.88 75 LYS A CA 1
ATOM 563 C C . LYS A 1 75 ? -31.900 1.813 52.951 1.00 79.88 75 LYS A C 1
ATOM 565 O O . LYS A 1 75 ? -32.276 1.105 53.880 1.00 79.88 75 LYS A O 1
ATOM 570 N N . ILE A 1 76 ? -31.035 2.808 53.113 1.00 84.19 76 ILE A N 1
ATOM 571 C CA . ILE A 1 76 ? -30.421 3.191 54.384 1.00 84.19 76 ILE A CA 1
ATOM 572 C C . ILE A 1 76 ? -31.218 4.354 54.975 1.00 84.19 76 ILE A C 1
ATOM 574 O O . ILE A 1 76 ? -31.195 5.470 54.453 1.00 84.19 76 ILE A O 1
ATOM 578 N N . THR A 1 77 ? -31.907 4.100 56.085 1.00 81.88 77 THR A N 1
ATOM 579 C CA . THR A 1 77 ? -32.603 5.119 56.875 1.00 81.88 77 THR A CA 1
ATOM 580 C C . THR A 1 77 ? -31.772 5.465 58.107 1.00 81.88 77 THR A C 1
ATOM 582 O O . THR A 1 77 ? -31.572 4.632 58.991 1.00 81.88 77 THR A O 1
ATOM 585 N N . ASN A 1 78 ? -31.303 6.708 58.173 1.00 83.06 78 ASN A N 1
ATOM 586 C CA . ASN A 1 78 ? -30.588 7.272 59.310 1.00 83.06 78 ASN A CA 1
ATOM 587 C C . ASN A 1 78 ? -31.468 8.309 60.020 1.00 83.06 78 ASN A C 1
ATOM 589 O O . ASN A 1 78 ? -32.105 9.138 59.367 1.00 83.06 78 ASN A O 1
ATOM 593 N N . GLU A 1 79 ? -31.481 8.302 61.349 1.00 79.69 79 GLU A N 1
ATOM 594 C CA . GLU A 1 79 ? -32.222 9.273 62.156 1.00 79.69 79 GLU A CA 1
ATOM 595 C C . GLU A 1 79 ? -31.271 9.988 63.104 1.00 79.69 79 GLU A C 1
ATOM 597 O O . GLU A 1 79 ? -30.554 9.355 63.872 1.00 79.69 79 GLU A O 1
ATOM 602 N N . THR A 1 80 ? -31.272 11.318 63.060 1.00 77.62 80 THR A N 1
ATOM 603 C CA . THR A 1 80 ? -30.494 12.150 63.982 1.00 77.62 80 THR A CA 1
ATOM 604 C C . THR A 1 80 ? -31.379 13.236 64.570 1.00 77.62 80 THR A C 1
ATOM 606 O O . THR A 1 80 ? -32.205 13.833 63.882 1.00 77.62 80 THR A O 1
ATOM 609 N N . GLY A 1 81 ? -31.260 13.487 65.868 1.00 79.62 81 GLY A N 1
ATOM 610 C CA . GLY A 1 81 ? -32.159 14.403 66.553 1.00 79.62 81 GLY A CA 1
ATOM 611 C C . GLY A 1 81 ? -31.858 14.576 68.029 1.00 79.62 81 GLY A C 1
ATOM 612 O O . GLY A 1 81 ? -30.768 14.263 68.509 1.00 79.62 81 GLY A O 1
ATOM 613 N N . THR A 1 82 ? -32.860 15.044 68.767 1.00 76.75 82 THR A N 1
ATOM 614 C CA . THR A 1 82 ? -32.819 15.089 70.232 1.00 76.75 82 THR A CA 1
ATOM 615 C C . THR A 1 82 ? -34.006 14.345 70.826 1.00 76.75 82 THR A C 1
ATOM 617 O O . THR A 1 82 ? -35.149 14.527 70.405 1.00 76.75 82 THR A O 1
ATOM 620 N N . ALA A 1 83 ? -33.723 13.513 71.826 1.00 78.56 83 ALA A N 1
ATOM 621 C CA . ALA A 1 83 ? -34.724 12.919 72.694 1.00 78.56 83 ALA A CA 1
ATOM 622 C C . ALA A 1 83 ? -34.796 13.774 73.964 1.00 78.56 83 ALA A C 1
ATOM 624 O O . ALA A 1 83 ? -33.889 13.747 74.798 1.00 78.56 83 ALA A O 1
ATOM 625 N N . THR A 1 84 ? -35.849 14.580 74.089 1.00 77.44 84 THR A N 1
ATOM 626 C CA . THR A 1 84 ? -36.072 15.439 75.255 1.00 77.44 84 THR A CA 1
ATOM 627 C C . THR A 1 84 ? -37.081 14.794 76.186 1.00 77.44 84 THR A C 1
ATOM 629 O O . THR A 1 84 ? -38.285 14.834 75.942 1.00 77.44 84 THR A O 1
ATOM 632 N N . SER A 1 85 ? -36.578 14.204 77.266 1.00 72.31 85 SER A N 1
ATOM 633 C CA . SER A 1 85 ? -37.390 13.627 78.333 1.00 72.31 85 SER A CA 1
ATOM 634 C C . SER A 1 85 ? -37.878 14.734 79.266 1.00 72.31 85 SER A C 1
ATOM 636 O O . SER A 1 85 ? -37.081 15.446 79.883 1.00 72.31 85 SER A O 1
ATOM 638 N N . TYR A 1 86 ? -39.194 14.863 79.385 1.00 69.81 86 TYR A N 1
ATOM 639 C CA . TYR A 1 86 ? -39.874 15.750 80.318 1.00 69.81 86 TYR A CA 1
ATOM 640 C C . TYR A 1 86 ? -40.405 14.933 81.494 1.00 69.81 86 TYR A C 1
ATOM 642 O O . TYR A 1 86 ? -41.095 13.932 81.298 1.00 69.81 86 TYR A O 1
ATOM 650 N N . ARG A 1 87 ? -40.127 15.388 82.717 1.00 66.75 87 ARG A N 1
ATOM 651 C CA . ARG A 1 87 ? -40.761 14.890 83.944 1.00 66.75 87 ARG A CA 1
ATOM 652 C C . ARG A 1 87 ? -41.500 16.014 84.656 1.00 66.75 87 ARG A C 1
ATOM 654 O O . ARG A 1 87 ? -41.044 17.161 84.648 1.00 66.75 87 ARG A O 1
ATOM 661 N N . ARG A 1 88 ? -42.606 15.677 85.303 1.00 58.41 88 ARG A N 1
ATOM 662 C CA . ARG A 1 88 ? -43.277 16.510 86.302 1.00 58.41 88 ARG A CA 1
ATOM 663 C C . ARG A 1 88 ? -43.344 15.679 87.572 1.00 58.41 88 ARG A C 1
ATOM 665 O O . ARG A 1 88 ? -43.788 14.550 87.487 1.00 58.41 88 ARG A O 1
ATOM 672 N N . ASP A 1 89 ? -42.902 16.220 88.699 1.00 59.41 89 ASP A N 1
ATOM 673 C CA . ASP A 1 89 ? -43.035 15.560 89.998 1.00 59.41 89 ASP A CA 1
ATOM 674 C C . ASP A 1 89 ? -44.014 16.387 90.852 1.00 59.41 89 ASP A C 1
ATOM 676 O O . ASP A 1 89 ? -43.707 17.523 91.239 1.00 59.41 89 ASP A O 1
ATOM 680 N N . ARG A 1 90 ? -45.207 15.844 91.125 1.00 55.44 90 ARG A N 1
ATOM 681 C CA . ARG A 1 90 ? -46.246 16.517 91.927 1.00 55.44 90 ARG A CA 1
ATOM 682 C C . ARG A 1 90 ? -45.905 16.567 93.419 1.00 55.44 90 ARG A C 1
ATOM 684 O O . ARG A 1 90 ? -45.706 15.536 94.062 1.00 55.44 90 ARG A O 1
ATOM 691 N N . LYS A 1 91 ? -45.939 17.764 94.018 1.00 54.75 91 LYS A N 1
ATOM 692 C CA . LYS A 1 91 ? -45.872 17.969 95.482 1.00 54.75 91 LYS A CA 1
ATOM 693 C C . LYS A 1 91 ? -46.888 19.018 95.935 1.00 54.75 91 LYS A C 1
ATOM 695 O O . LYS A 1 91 ? -47.139 19.990 95.229 1.00 54.75 91 LYS A O 1
ATOM 700 N N . LYS A 1 92 ? -47.449 18.858 97.145 1.00 46.97 92 LYS A N 1
ATOM 701 C CA . LYS A 1 92 ? -48.348 19.858 97.758 1.00 46.97 92 LYS A CA 1
ATOM 702 C C . LYS A 1 92 ? -47.624 21.209 97.883 1.00 46.97 92 LYS A C 1
ATOM 704 O O . LYS A 1 92 ? -46.775 21.368 98.753 1.00 46.97 92 LYS A O 1
ATOM 709 N N . GLY A 1 93 ? -47.972 22.166 97.023 1.00 58.69 93 GLY A N 1
ATOM 710 C CA . GLY A 1 93 ? -47.491 23.549 97.071 1.00 58.69 93 GLY A CA 1
ATOM 711 C C . GLY A 1 93 ? -46.990 24.074 95.725 1.00 58.69 93 GLY A C 1
ATOM 712 O O . GLY A 1 93 ? -47.501 25.084 95.253 1.00 58.69 93 GLY A O 1
ATOM 713 N N . ARG A 1 94 ? -46.014 23.399 95.100 1.00 54.56 94 ARG A N 1
ATOM 714 C CA . ARG A 1 94 ? -45.465 23.729 93.769 1.00 54.56 94 ARG A CA 1
ATOM 715 C C . ARG A 1 94 ? -44.946 22.463 93.076 1.00 54.56 94 ARG A C 1
ATOM 717 O O . ARG A 1 94 ? -44.160 21.726 93.669 1.00 54.56 94 ARG A O 1
ATOM 724 N N . ASP A 1 95 ? -45.352 22.255 91.824 1.00 53.03 95 ASP A N 1
ATOM 725 C CA . ASP A 1 95 ? -44.840 21.183 90.960 1.00 53.03 95 ASP A CA 1
ATOM 726 C C . ASP A 1 95 ? -43.416 21.506 90.479 1.00 53.03 95 ASP A C 1
ATOM 728 O O . ASP A 1 95 ? -43.117 22.652 90.132 1.00 53.03 95 ASP A O 1
ATOM 732 N N . VAL A 1 96 ? -42.550 20.491 90.395 1.00 51.88 96 VAL A N 1
ATOM 733 C CA . VAL A 1 96 ? -41.217 20.621 89.783 1.00 51.88 96 VAL A CA 1
ATOM 734 C C . VAL A 1 96 ? -41.234 19.961 88.409 1.00 51.88 96 VAL A C 1
ATOM 736 O O . VAL A 1 96 ? -41.499 18.766 88.286 1.00 51.88 96 VAL A O 1
ATOM 739 N N . THR A 1 97 ? -40.935 20.729 87.361 1.00 57.16 97 THR A N 1
ATOM 740 C CA . THR A 1 97 ? -40.790 20.223 85.990 1.00 57.16 97 THR A CA 1
ATOM 741 C C . THR A 1 97 ? -39.321 20.172 85.584 1.00 57.16 97 THR A C 1
ATOM 743 O O . THR A 1 97 ? -38.615 21.178 85.598 1.00 57.16 97 THR A O 1
ATOM 746 N N . GLY A 1 98 ? -38.850 18.986 85.202 1.00 60.12 98 GLY A N 1
ATOM 747 C CA . GLY A 1 98 ? -37.502 18.771 84.676 1.00 60.12 98 GLY A CA 1
ATOM 748 C C . GLY A 1 98 ? -37.542 18.460 83.183 1.00 60.12 98 GLY A C 1
ATOM 749 O O . GLY A 1 98 ? -38.377 17.669 82.747 1.00 60.12 98 GLY A O 1
ATOM 750 N N . LYS A 1 99 ? -36.618 19.040 82.412 1.00 66.75 99 LYS A N 1
ATOM 751 C CA . LYS A 1 99 ? -36.323 18.628 81.032 1.00 66.75 99 LYS A CA 1
ATOM 752 C C . LYS A 1 99 ? -34.875 18.147 80.947 1.00 66.75 99 LYS A C 1
ATOM 754 O O . LYS A 1 99 ? -33.988 18.809 81.480 1.00 66.75 99 LYS A O 1
ATOM 759 N N . SER A 1 100 ? -34.634 17.034 80.266 1.00 64.62 100 SER A N 1
ATOM 760 C CA . SER A 1 100 ? -33.289 16.576 79.902 1.00 64.62 100 SER A CA 1
ATOM 761 C C . SER A 1 100 ? -33.284 16.154 78.438 1.00 64.62 100 SER A C 1
ATOM 763 O O . SER A 1 100 ? -34.006 15.227 78.068 1.00 64.62 100 SER A O 1
ATOM 765 N N . SER A 1 101 ? -32.479 16.825 77.621 1.00 71.75 101 SER A N 1
ATOM 766 C CA . SER A 1 101 ? -32.291 16.495 76.208 1.00 71.75 101 SER A CA 1
ATOM 767 C C . SER A 1 101 ? -31.004 15.699 76.038 1.00 71.75 101 SER A C 1
ATOM 769 O O . SER A 1 101 ? -29.949 16.143 76.486 1.00 71.75 101 SER A O 1
ATOM 771 N N . ILE A 1 102 ? -31.090 14.548 75.376 1.00 77.00 102 ILE A N 1
ATOM 772 C CA . ILE A 1 102 ? -29.930 13.781 74.908 1.00 77.00 102 ILE A CA 1
ATOM 773 C C . ILE A 1 102 ? -29.930 13.734 73.379 1.00 77.00 102 ILE A C 1
ATOM 775 O O . ILE A 1 102 ? -30.986 13.850 72.749 1.00 77.00 102 ILE A O 1
ATOM 779 N N . ALA A 1 103 ? -28.754 13.560 72.778 1.00 72.75 103 ALA A N 1
ATOM 780 C CA . ALA A 1 103 ? -28.656 13.282 71.351 1.00 72.75 103 ALA A CA 1
ATOM 781 C C . ALA A 1 103 ? -29.338 11.939 71.041 1.00 72.75 103 ALA A C 1
ATOM 783 O O . ALA A 1 103 ? -29.111 10.944 71.728 1.00 72.75 103 ALA A O 1
ATOM 784 N N . TYR A 1 104 ? -30.184 11.924 70.015 1.00 78.50 104 TYR A N 1
ATOM 785 C CA . TYR A 1 104 ? -30.839 10.727 69.504 1.00 78.50 104 TYR A CA 1
ATOM 786 C C . TYR A 1 104 ? -30.232 10.386 68.148 1.00 78.50 104 TYR A C 1
ATOM 788 O O . TYR A 1 104 ? -30.427 11.119 67.181 1.00 78.50 104 TYR A O 1
ATOM 796 N N . ALA A 1 105 ? -29.467 9.300 68.106 1.00 74.50 105 ALA A N 1
ATOM 797 C CA . ALA A 1 105 ? -28.840 8.765 66.904 1.00 74.50 105 ALA A CA 1
ATOM 798 C C . ALA A 1 105 ? -28.846 7.225 66.990 1.00 74.50 105 ALA A C 1
ATOM 800 O O . ALA A 1 105 ? -27.839 6.632 67.384 1.00 74.50 105 ALA A O 1
ATOM 801 N N . PRO A 1 106 ? -29.997 6.565 66.749 1.00 83.06 106 PRO A N 1
ATOM 802 C CA . PRO A 1 106 ? -30.062 5.109 66.658 1.00 83.06 106 PRO A CA 1
ATOM 803 C C . PRO A 1 106 ? -29.177 4.580 65.520 1.00 83.06 106 PRO A C 1
ATOM 805 O O . PRO A 1 106 ? -28.808 5.312 64.601 1.00 83.06 106 PRO A O 1
ATOM 808 N N . ALA A 1 107 ? -28.859 3.285 65.566 1.00 77.88 107 ALA A N 1
ATOM 809 C CA . ALA A 1 107 ? -28.156 2.620 64.474 1.00 77.88 107 ALA A CA 1
ATOM 810 C C . ALA A 1 107 ? -28.942 2.740 63.154 1.00 77.88 107 ALA A C 1
ATOM 812 O O . ALA A 1 107 ? -30.175 2.700 63.146 1.00 77.88 107 ALA A O 1
ATOM 813 N N . GLN A 1 108 ? -28.220 2.876 62.040 1.00 78.06 108 GLN A N 1
ATOM 814 C CA . GLN A 1 108 ? -28.817 3.007 60.711 1.00 78.06 108 GLN A CA 1
ATOM 815 C C . GLN A 1 108 ? -29.638 1.761 60.365 1.00 78.06 108 GLN A C 1
ATOM 817 O O . GLN A 1 108 ? -29.149 0.637 60.479 1.00 78.06 108 GLN A O 1
ATOM 822 N N . LYS A 1 109 ? -30.878 1.955 59.907 1.00 84.44 109 LYS A N 1
ATOM 823 C CA . LYS A 1 109 ? -31.715 0.861 59.412 1.00 84.44 109 LYS A CA 1
ATOM 824 C C . LYS A 1 109 ? -31.392 0.627 57.940 1.00 84.44 109 LYS A C 1
ATOM 826 O O . LYS A 1 109 ? -31.650 1.506 57.122 1.00 84.44 109 LYS A O 1
ATOM 831 N N . ILE A 1 110 ? -30.847 -0.541 57.616 1.00 82.75 110 ILE A N 1
ATOM 832 C CA . ILE A 1 110 ? -30.574 -0.971 56.241 1.00 82.75 110 ILE A CA 1
ATOM 833 C C . ILE A 1 110 ? -31.671 -1.961 55.838 1.00 82.75 110 ILE A C 1
ATOM 835 O O . ILE A 1 110 ? -31.835 -2.998 56.476 1.00 82.75 110 ILE A O 1
ATOM 839 N N . GLU A 1 111 ? -32.448 -1.617 54.816 1.00 84.25 111 GLU A N 1
ATOM 840 C CA . GLU A 1 111 ? -33.465 -2.475 54.200 1.00 84.25 111 GLU A CA 1
ATOM 841 C C . GLU A 1 111 ? -32.991 -2.879 52.798 1.00 84.25 111 GLU A C 1
ATOM 843 O O . GLU A 1 111 ? -32.554 -2.024 52.030 1.00 84.25 111 GLU A O 1
ATOM 848 N N . THR A 1 112 ? -33.083 -4.157 52.439 1.00 78.62 112 THR A N 1
ATOM 849 C CA . THR A 1 112 ? -32.813 -4.615 51.067 1.00 78.62 112 THR A CA 1
ATOM 850 C C . THR A 1 112 ? -34.036 -4.360 50.184 1.00 78.62 112 THR A C 1
ATOM 852 O O . THR A 1 112 ? -35.161 -4.630 50.607 1.00 78.62 112 THR A O 1
ATOM 855 N N . ILE A 1 113 ? -33.832 -3.843 48.971 1.00 78.06 113 ILE A N 1
ATOM 856 C CA . ILE A 1 113 ? -34.894 -3.515 48.008 1.00 78.06 113 ILE A CA 1
ATOM 857 C C . ILE A 1 113 ? -34.610 -4.150 46.638 1.00 78.06 113 ILE A C 1
ATOM 859 O O . ILE A 1 113 ? -33.472 -4.163 46.182 1.00 78.06 113 ILE A O 1
ATOM 863 N N . SER A 1 114 ? -35.641 -4.664 45.967 1.00 67.75 114 SER A N 1
ATOM 864 C CA . SER A 1 114 ? -35.548 -5.107 44.567 1.00 67.75 114 SER A CA 1
ATOM 865 C C . SER A 1 114 ? -35.626 -3.912 43.620 1.00 67.75 114 SER A C 1
ATOM 867 O O . SER A 1 114 ? -36.430 -3.006 43.848 1.00 67.75 114 SER A O 1
ATOM 869 N N . LEU A 1 115 ? -34.815 -3.917 42.558 1.00 70.25 115 LEU A N 1
ATOM 870 C CA . LEU A 1 115 ? -34.780 -2.836 41.565 1.00 70.25 115 LEU A CA 1
ATOM 871 C C . LEU A 1 115 ? -35.684 -3.091 40.338 1.00 70.25 115 LEU A C 1
ATOM 873 O O . LEU A 1 115 ? -35.863 -2.180 39.535 1.00 70.25 115 LEU A O 1
ATOM 877 N N . ASN A 1 116 ? -36.318 -4.271 40.228 1.00 62.66 116 ASN A N 1
ATOM 878 C CA . ASN A 1 116 ? -37.285 -4.635 39.176 1.00 62.66 116 ASN A CA 1
ATOM 879 C C . ASN A 1 116 ? -36.750 -4.449 37.739 1.00 62.66 116 ASN A C 1
ATOM 881 O O . ASN A 1 116 ? -37.451 -3.927 36.863 1.00 62.66 116 ASN A O 1
ATOM 885 N N . VAL A 1 117 ? -35.498 -4.864 37.526 1.00 68.88 117 VAL A N 1
ATOM 886 C CA . VAL A 1 117 ? -34.772 -4.712 36.255 1.00 68.88 117 VAL A CA 1
ATOM 887 C C . VAL A 1 117 ? -35.103 -5.847 35.287 1.00 68.88 117 VAL A C 1
ATOM 889 O O . VAL A 1 117 ? -35.392 -5.595 34.125 1.00 68.88 117 VAL A O 1
ATOM 892 N N . ALA A 1 118 ? -35.143 -7.091 35.772 1.00 68.94 118 ALA A N 1
ATOM 893 C CA . ALA A 1 118 ? -35.451 -8.249 34.942 1.00 68.94 118 ALA A CA 1
ATOM 894 C C . ALA A 1 118 ? -36.940 -8.328 34.546 1.00 68.94 118 ALA A C 1
ATOM 896 O O . ALA A 1 118 ? -37.827 -8.125 35.382 1.00 68.94 118 ALA A O 1
ATOM 897 N N . ARG A 1 119 ? -37.225 -8.651 33.274 1.00 74.31 119 ARG A N 1
ATOM 898 C CA . ARG A 1 119 ? -38.584 -8.739 32.697 1.00 74.31 119 ARG A CA 1
ATOM 899 C C . ARG A 1 119 ? -38.743 -9.908 31.736 1.00 74.31 119 ARG A C 1
ATOM 901 O O . ARG A 1 119 ? -37.864 -10.173 30.921 1.00 74.31 119 ARG A O 1
ATOM 908 N N . GLU A 1 120 ? -39.913 -10.528 31.793 1.00 71.94 120 GLU A N 1
ATOM 909 C CA . GLU A 1 120 ? -40.393 -11.561 30.874 1.00 71.94 120 GLU A CA 1
ATOM 910 C C . GLU A 1 120 ? -41.833 -11.182 30.497 1.00 71.94 120 GLU A C 1
ATOM 912 O O . GLU A 1 120 ? -42.731 -11.237 31.338 1.00 71.94 120 GLU A O 1
ATOM 917 N N . GLU A 1 121 ? -42.046 -10.707 29.269 1.00 75.31 121 GLU A N 1
ATOM 918 C CA . GLU A 1 121 ? -43.327 -10.141 28.823 1.00 75.31 121 GLU A CA 1
ATOM 919 C C . GLU A 1 121 ? -43.781 -10.763 27.486 1.00 75.31 121 GLU A C 1
ATOM 921 O O . GLU A 1 121 ? -42.980 -11.006 26.583 1.00 75.31 121 GLU A O 1
ATOM 926 N N . GLN A 1 122 ? -45.087 -11.017 27.364 1.00 77.06 122 GLN A N 1
ATOM 927 C CA . GLN A 1 122 ? -45.759 -11.539 26.165 1.00 77.06 122 GLN A CA 1
ATOM 928 C C . GLN A 1 122 ? -46.951 -10.648 25.806 1.00 77.06 122 GLN A C 1
ATOM 930 O O . GLN A 1 122 ? -47.532 -10.016 26.693 1.00 77.06 122 GLN A O 1
ATOM 935 N N . PHE A 1 123 ? -47.330 -10.605 24.527 1.00 71.81 123 PHE A N 1
ATOM 936 C CA . PHE A 1 123 ? -48.306 -9.651 23.979 1.00 71.81 123 PHE A CA 1
ATOM 937 C C . PHE A 1 123 ? -47.972 -8.178 24.297 1.00 71.81 123 PHE A C 1
ATOM 939 O O . PHE A 1 123 ? -48.860 -7.329 24.404 1.00 71.81 123 PHE A O 1
ATOM 946 N N . ALA A 1 124 ? -46.684 -7.875 24.481 1.00 66.06 124 ALA A N 1
ATOM 947 C CA . ALA A 1 124 ? -46.194 -6.580 24.935 1.00 66.06 124 ALA A CA 1
ATOM 948 C C . ALA A 1 124 ? -45.619 -5.768 23.770 1.00 66.06 124 ALA A C 1
ATOM 950 O O . ALA A 1 124 ? -44.889 -6.291 22.931 1.00 66.06 124 ALA A O 1
ATOM 951 N N . THR A 1 125 ? -45.913 -4.465 23.720 1.00 57.66 125 THR A N 1
ATOM 952 C CA . THR A 1 125 ? -45.351 -3.586 22.682 1.00 57.66 125 THR A CA 1
ATOM 953 C C . THR A 1 125 ? -43.845 -3.399 22.915 1.00 57.66 125 THR A C 1
ATOM 955 O O . THR A 1 125 ? -43.470 -2.856 23.958 1.00 57.66 125 THR A O 1
ATOM 958 N N . PRO A 1 126 ? -42.951 -3.801 21.985 1.00 54.91 126 PRO A N 1
ATOM 959 C CA . PRO A 1 126 ? -41.513 -3.667 22.202 1.00 54.91 126 PRO A CA 1
ATOM 960 C C . PRO A 1 126 ? -41.092 -2.191 22.180 1.00 54.91 126 PRO A C 1
ATOM 962 O O . PRO A 1 126 ? -40.889 -1.589 21.128 1.00 54.91 126 PRO A O 1
ATOM 965 N N . GLN A 1 127 ? -40.955 -1.580 23.356 1.00 46.53 127 GLN A N 1
ATOM 966 C CA . GLN A 1 127 ? -40.420 -0.225 23.490 1.00 46.53 127 GLN A CA 1
ATOM 967 C C . GLN A 1 127 ? -38.891 -0.237 23.291 1.00 46.53 127 GLN A C 1
ATOM 969 O O . GLN A 1 127 ? -38.174 -1.094 23.815 1.00 46.53 127 GLN A O 1
ATOM 974 N N . GLY A 1 128 ? -38.373 0.736 22.536 1.00 43.00 128 GLY A N 1
ATOM 975 C CA . GLY A 1 128 ? -36.930 0.968 22.399 1.00 43.00 128 GLY A CA 1
ATOM 976 C C . GLY A 1 128 ? -36.181 0.023 21.448 1.00 43.00 128 GLY A C 1
ATOM 977 O O . GLY A 1 128 ? -35.069 -0.380 21.774 1.00 43.00 128 GLY A O 1
ATOM 978 N N . SER A 1 129 ? -36.759 -0.343 20.299 1.00 41.91 129 SER A N 1
ATOM 979 C CA . SER A 1 129 ? -36.073 -1.062 19.201 1.00 41.91 129 SER A CA 1
ATOM 980 C C . SER A 1 129 ? -35.415 -0.145 18.154 1.00 41.91 129 SER A C 1
ATOM 982 O O . SER A 1 129 ? -34.858 -0.635 17.177 1.00 41.91 129 SER A O 1
ATOM 984 N N . GLY A 1 130 ? -35.546 1.181 18.284 1.00 40.53 130 GLY A N 1
ATOM 985 C CA . GLY A 1 130 ? -35.126 2.151 17.258 1.00 40.53 130 GLY A CA 1
ATOM 986 C C . GLY A 1 130 ? -36.017 2.199 16.004 1.00 40.53 130 GLY A C 1
ATOM 987 O O . GLY A 1 130 ? -35.852 3.086 15.172 1.00 40.53 130 GLY A O 1
ATOM 988 N N . THR A 1 131 ? -36.996 1.299 15.884 1.00 35.16 131 THR A N 1
ATOM 989 C CA . THR A 1 131 ? -37.907 1.171 14.738 1.00 35.16 131 THR A CA 1
ATOM 990 C C . THR A 1 131 ? -39.349 1.457 15.158 1.00 35.16 131 THR A C 1
ATOM 992 O O . THR A 1 131 ? -39.939 0.741 15.963 1.00 35.16 131 THR A O 1
ATOM 995 N N . SER A 1 132 ? -39.940 2.530 14.628 1.00 27.48 132 SER A N 1
ATOM 996 C CA . SER A 1 132 ? -41.322 2.913 14.938 1.00 27.48 132 SER A CA 1
ATOM 997 C C . SER A 1 132 ? -42.324 2.101 14.116 1.00 27.48 132 SER A C 1
ATOM 999 O O . SER A 1 132 ? -42.396 2.266 12.897 1.00 27.48 132 SER A O 1
ATOM 1001 N N . LEU A 1 133 ? -43.130 1.275 14.785 1.00 38.91 133 LEU A N 1
ATOM 1002 C CA . LEU A 1 133 ? -44.259 0.569 14.176 1.00 38.91 133 LEU A CA 1
ATOM 1003 C C . LEU A 1 133 ? -45.397 1.535 13.813 1.00 38.91 133 LEU A C 1
ATOM 1005 O O . LEU A 1 133 ? -45.807 2.368 14.623 1.00 38.91 133 LEU A O 1
ATOM 1009 N N . SER A 1 134 ? -45.950 1.384 12.609 1.00 32.53 134 SER A N 1
ATOM 1010 C CA . SER A 1 134 ? -47.239 1.966 12.233 1.00 32.53 134 SER A CA 1
ATOM 1011 C C . SER A 1 134 ? -48.370 1.042 12.696 1.00 32.53 134 SER A C 1
ATOM 1013 O O . SER A 1 134 ? -48.320 -0.172 12.519 1.00 32.53 134 SER A O 1
ATOM 1015 N N . SER A 1 135 ? -49.403 1.606 13.323 1.00 29.30 135 SER A N 1
ATOM 1016 C CA . SER A 1 135 ? -50.463 0.819 13.959 1.00 29.30 135 SER A CA 1
ATOM 1017 C C . SER A 1 135 ? -51.358 0.113 12.934 1.00 29.30 135 SER A C 1
ATOM 1019 O O . SER A 1 135 ? -52.173 0.759 12.265 1.00 29.30 135 SER A O 1
ATOM 1021 N N . ALA A 1 136 ? -51.272 -1.215 12.866 1.00 32.16 136 ALA A N 1
ATOM 1022 C CA . ALA A 1 136 ? -52.252 -2.035 12.168 1.00 32.16 136 ALA A CA 1
ATOM 1023 C C . ALA A 1 136 ? -53.628 -1.887 12.843 1.00 32.16 136 ALA A C 1
ATOM 1025 O O . ALA A 1 136 ? -53.814 -2.213 14.014 1.00 32.16 136 ALA A O 1
ATOM 1026 N N . THR A 1 137 ? -54.607 -1.367 12.101 1.00 32.06 137 THR A N 1
ATOM 1027 C CA . THR A 1 137 ? -55.977 -1.216 12.603 1.00 32.06 137 THR A CA 1
ATOM 1028 C C . THR A 1 137 ? -56.675 -2.572 12.561 1.00 32.06 137 THR A C 1
ATOM 1030 O O . THR A 1 137 ? -56.948 -3.095 11.481 1.00 32.06 137 THR A O 1
ATOM 1033 N N . THR A 1 138 ? -56.997 -3.140 13.722 1.00 33.44 138 THR A N 1
ATOM 1034 C CA . THR A 1 138 ? -57.779 -4.376 13.826 1.00 33.44 138 THR A CA 1
ATOM 1035 C C . THR A 1 138 ? -59.245 -4.126 13.464 1.00 33.44 138 THR A C 1
ATOM 1037 O O . THR A 1 138 ? -60.095 -3.853 14.312 1.00 33.44 138 THR A O 1
ATOM 1040 N N . GLY A 1 139 ? -59.559 -4.240 12.171 1.00 29.91 139 GLY A N 1
ATOM 1041 C CA . GLY A 1 139 ? -60.933 -4.362 11.687 1.00 29.91 139 GLY A CA 1
ATOM 1042 C C . GLY A 1 139 ? -61.549 -5.666 12.200 1.00 29.91 139 GLY A C 1
ATOM 1043 O O . GLY A 1 139 ? -61.227 -6.740 11.701 1.00 29.91 139 GLY A O 1
ATOM 1044 N N . GLY A 1 140 ? -62.377 -5.578 13.240 1.00 30.02 140 GLY A N 1
ATOM 1045 C CA . GLY A 1 140 ? -62.919 -6.750 13.931 1.00 30.02 140 GLY A CA 1
ATOM 1046 C C . GLY A 1 140 ? -64.162 -7.362 13.280 1.00 30.02 140 GLY A C 1
ATOM 1047 O O . GLY A 1 140 ? -64.787 -6.773 12.400 1.00 30.02 140 GLY A O 1
ATOM 1048 N N . VAL A 1 141 ? -64.580 -8.517 13.808 1.00 30.81 141 VAL A N 1
ATOM 1049 C CA . VAL A 1 141 ? -65.962 -9.016 13.703 1.00 30.81 141 VAL A CA 1
ATOM 1050 C C . VAL A 1 141 ? -66.441 -9.464 15.090 1.00 30.81 141 VAL A C 1
ATOM 1052 O O . VAL A 1 141 ? -65.663 -9.881 15.943 1.00 30.81 141 VAL A O 1
ATOM 1055 N N . ASN A 1 142 ? -67.737 -9.279 15.317 1.00 32.31 142 ASN A N 1
ATOM 1056 C CA . ASN A 1 142 ? -68.433 -9.228 16.599 1.00 32.31 142 ASN A CA 1
ATOM 1057 C C . ASN A 1 142 ? -69.048 -10.584 17.010 1.00 32.31 142 ASN A C 1
ATOM 1059 O O . ASN A 1 142 ? -69.702 -11.219 16.184 1.00 32.31 142 ASN A O 1
ATOM 1063 N N . ALA A 1 143 ? -68.950 -10.966 18.291 1.00 27.84 143 ALA A N 1
ATOM 1064 C CA . ALA A 1 143 ? -69.841 -11.950 18.922 1.00 27.84 143 ALA A CA 1
ATOM 1065 C C . ALA A 1 143 ? -69.995 -11.677 20.436 1.00 27.84 143 ALA A C 1
ATOM 1067 O O . ALA A 1 143 ? -69.071 -11.850 21.225 1.00 27.84 143 ALA A O 1
ATOM 1068 N N . SER A 1 144 ? -71.185 -11.220 20.828 1.00 26.66 144 SER A N 1
ATOM 1069 C CA . SER A 1 144 ? -71.558 -10.781 22.183 1.00 26.66 144 SER A CA 1
ATOM 1070 C C . SER A 1 144 ? -71.882 -11.930 23.150 1.00 26.66 144 SER A C 1
ATOM 1072 O O . SER A 1 144 ? -72.652 -12.802 22.764 1.00 26.66 144 SER A O 1
ATOM 1074 N N . THR A 1 145 ? -71.508 -11.779 24.432 1.00 26.55 145 THR A N 1
ATOM 1075 C CA . THR A 1 145 ? -72.390 -11.917 25.630 1.00 26.55 145 THR A CA 1
ATOM 1076 C C . THR A 1 145 ? -71.683 -11.261 26.838 1.00 26.55 145 THR A C 1
ATOM 1078 O O . THR A 1 145 ? -70.591 -11.692 27.188 1.00 26.55 145 THR A O 1
ATOM 1081 N N . SER A 1 146 ? -72.103 -10.118 27.408 1.00 27.75 146 SER A N 1
ATOM 1082 C CA . SER A 1 146 ? -73.190 -9.926 28.403 1.00 27.75 146 SER A CA 1
ATOM 1083 C C . SER A 1 146 ? -73.117 -10.861 29.630 1.00 27.75 146 SER A C 1
ATOM 1085 O O . SER A 1 146 ? -73.081 -12.066 29.428 1.00 27.75 146 SER A O 1
ATOM 1087 N N . ALA A 1 147 ? -73.237 -10.460 30.905 1.00 29.11 147 ALA A N 1
ATOM 1088 C CA . ALA A 1 147 ? -73.200 -9.173 31.639 1.00 29.11 147 ALA A CA 1
ATOM 1089 C C . ALA A 1 147 ? -73.131 -9.528 33.170 1.00 29.11 147 ALA A C 1
ATOM 1091 O O . ALA A 1 147 ? -73.186 -10.712 33.487 1.00 29.11 147 ALA A O 1
ATOM 1092 N N . ALA A 1 148 ? -73.039 -8.674 34.204 1.00 26.83 148 ALA A N 1
ATOM 1093 C CA . ALA A 1 148 ? -72.959 -7.215 34.403 1.00 26.83 148 ALA A CA 1
ATOM 1094 C C . ALA A 1 148 ? -72.325 -6.925 35.801 1.00 26.83 148 ALA A C 1
ATOM 1096 O O . ALA A 1 148 ? -72.229 -7.837 36.619 1.00 26.83 148 ALA A O 1
ATOM 1097 N N . GLY A 1 149 ? -71.986 -5.668 36.137 1.00 27.31 149 GLY A N 1
ATOM 1098 C CA . GLY A 1 149 ? -71.575 -5.280 37.506 1.00 27.31 149 GLY A CA 1
ATOM 1099 C C . GLY A 1 149 ? -71.245 -3.786 37.671 1.00 27.31 149 GLY A C 1
ATOM 1100 O O . GLY A 1 149 ? -70.150 -3.358 37.323 1.00 27.31 149 GLY A O 1
ATOM 1101 N N . ALA A 1 150 ? -72.197 -2.991 38.178 1.00 28.70 150 ALA A N 1
ATOM 1102 C CA . ALA A 1 150 ? -72.086 -1.534 38.402 1.00 28.70 150 ALA A CA 1
ATOM 1103 C C . ALA A 1 150 ? -70.948 -1.173 39.395 1.00 28.70 150 ALA A C 1
ATOM 1105 O O . ALA A 1 150 ? -70.752 -1.891 40.368 1.00 28.70 150 ALA A O 1
ATOM 1106 N N . ALA A 1 151 ? -70.081 -0.171 39.191 1.00 26.38 151 ALA A N 1
ATOM 1107 C CA . ALA A 1 151 ? -70.249 1.269 38.911 1.00 26.38 151 ALA A CA 1
ATOM 1108 C C . ALA A 1 151 ? -70.512 2.158 40.152 1.00 26.38 151 ALA A C 1
ATOM 1110 O O . ALA A 1 151 ? -71.616 2.167 40.685 1.00 26.38 151 ALA A O 1
ATOM 1111 N N . SER A 1 152 ? -69.527 2.996 40.518 1.00 24.78 152 SER A N 1
ATOM 1112 C CA . SER A 1 152 ? -69.709 4.329 41.136 1.00 24.78 152 SER A CA 1
ATOM 1113 C C . SER A 1 152 ? -68.373 5.090 41.212 1.00 24.78 152 SER A C 1
ATOM 1115 O O . SER A 1 152 ? -67.339 4.492 41.500 1.00 24.78 152 SER A O 1
ATOM 1117 N N . ALA A 1 153 ? -68.384 6.401 40.958 1.00 25.98 153 ALA A N 1
ATOM 1118 C CA . ALA A 1 153 ? -67.189 7.255 40.901 1.00 25.98 153 ALA A CA 1
ATOM 1119 C C . ALA A 1 153 ? -66.802 7.867 42.263 1.00 25.98 153 ALA A C 1
ATOM 1121 O O . ALA A 1 153 ? -67.675 8.038 43.107 1.00 25.98 153 ALA A O 1
ATOM 1122 N N . GLN A 1 154 ? -65.554 8.345 42.412 1.00 23.27 154 GLN A N 1
ATOM 1123 C CA . GLN A 1 154 ? -65.292 9.771 42.699 1.00 23.27 154 GLN A CA 1
ATOM 1124 C C . GLN A 1 154 ? -63.808 10.179 42.554 1.00 23.27 154 GLN A C 1
ATOM 1126 O O . GLN A 1 154 ? -62.936 9.363 42.273 1.00 23.27 154 GLN A O 1
ATOM 1131 N N . VAL A 1 155 ? -63.568 11.490 42.640 1.00 26.00 155 VAL A N 1
ATOM 1132 C CA . VAL A 1 155 ? -62.395 12.246 42.160 1.00 26.00 155 VAL A CA 1
ATOM 1133 C C . VAL A 1 155 ? -61.644 12.913 43.334 1.00 26.00 155 VAL A C 1
ATOM 1135 O O . VAL A 1 155 ? -62.244 13.125 44.383 1.00 26.00 155 VAL A O 1
ATOM 1138 N N . GLN A 1 156 ? -60.393 13.357 43.089 1.00 26.48 156 GLN A N 1
ATOM 1139 C CA . GLN A 1 156 ? -59.553 14.278 43.903 1.00 26.48 156 GLN A CA 1
ATOM 1140 C C . GLN A 1 156 ? -58.789 13.664 45.112 1.00 26.48 156 GLN A C 1
ATOM 1142 O O . GLN A 1 156 ? -59.280 12.753 45.757 1.00 26.48 156 GLN A O 1
ATOM 1147 N N . SER A 1 157 ? -57.569 14.112 45.484 1.00 25.33 157 SER A N 1
ATOM 1148 C CA . SER A 1 157 ? -56.748 15.262 45.022 1.00 25.33 157 SER A CA 1
ATOM 1149 C C . SER A 1 157 ? -55.240 15.168 45.397 1.00 25.33 157 SER A C 1
ATOM 1151 O O . SER A 1 157 ? -54.895 14.370 46.254 1.00 25.33 157 SER A O 1
ATOM 1153 N N . LYS A 1 158 ? -54.398 16.015 44.750 1.00 26.72 158 LYS A N 1
ATOM 1154 C CA . LYS A 1 158 ? -53.219 16.821 45.229 1.00 26.72 158 LYS A CA 1
ATOM 1155 C C . LYS A 1 158 ? -52.361 16.348 46.437 1.00 26.72 158 LYS A C 1
ATOM 1157 O O . LYS A 1 158 ? -52.895 15.860 47.415 1.00 26.72 158 LYS A O 1
ATOM 1162 N N . ALA A 1 159 ? -51.057 16.649 46.566 1.00 25.75 159 ALA A N 1
ATOM 1163 C CA . ALA A 1 159 ? -50.031 17.378 45.778 1.00 25.75 159 ALA A CA 1
ATOM 1164 C C . ALA A 1 159 ? -48.617 17.027 46.341 1.00 25.75 159 ALA A C 1
ATOM 1166 O O . ALA A 1 159 ? -48.537 16.287 47.316 1.00 25.75 159 ALA A O 1
ATOM 1167 N N . ILE A 1 160 ? -47.495 17.496 45.763 1.00 25.66 160 ILE A N 1
ATOM 1168 C CA . ILE A 1 160 ? -46.609 18.602 46.252 1.00 25.66 160 ILE A CA 1
ATOM 1169 C C . ILE A 1 160 ? -45.466 18.719 45.197 1.00 25.66 160 ILE A C 1
ATOM 1171 O O . ILE A 1 160 ? -44.881 17.695 44.872 1.00 25.66 160 ILE A O 1
ATOM 1175 N N . VAL A 1 161 ? -45.301 19.816 44.426 1.00 22.47 161 VAL A N 1
ATOM 1176 C CA . VAL A 1 161 ? -44.537 21.074 44.713 1.00 22.47 161 VAL A CA 1
ATOM 1177 C C . VAL A 1 161 ? -43.001 20.830 44.725 1.00 22.47 161 VAL A C 1
ATOM 1179 O O . VAL A 1 161 ? -42.572 19.876 45.353 1.00 22.47 161 VAL A O 1
ATOM 1182 N N . SER A 1 162 ? -42.101 21.587 44.061 1.00 23.55 162 SER A N 1
ATOM 1183 C CA . SER A 1 162 ? -42.080 23.020 43.666 1.00 23.55 162 SER A CA 1
ATOM 1184 C C . SER A 1 162 ? -41.304 23.325 42.351 1.00 23.55 162 SER A C 1
ATOM 1186 O O . SER A 1 162 ? -40.201 22.825 42.174 1.00 23.55 162 SER A O 1
ATOM 1188 N N . VAL A 1 163 ? -41.864 24.109 41.413 1.00 23.39 163 VAL A N 1
ATOM 1189 C CA . VAL A 1 163 ? -41.578 25.549 41.107 1.00 23.39 163 VAL A CA 1
ATOM 1190 C C . VAL A 1 163 ? -40.298 25.878 40.308 1.00 23.39 163 VAL A C 1
ATOM 1192 O O . VAL A 1 163 ? -39.191 25.828 40.832 1.00 23.39 163 VAL A O 1
ATOM 1195 N N . LEU A 1 164 ? -40.507 26.466 39.120 1.00 24.70 164 LEU A N 1
ATOM 1196 C CA . LEU A 1 164 ? -39.755 27.630 38.629 1.00 24.70 164 LEU A CA 1
ATOM 1197 C C . LEU A 1 164 ? -40.766 28.629 38.021 1.00 24.70 164 LEU A C 1
ATOM 1199 O O . LEU A 1 164 ? -41.606 28.229 37.220 1.00 24.70 164 LEU A O 1
ATOM 1203 N N . ALA A 1 165 ? -40.737 29.900 38.437 1.00 26.03 165 ALA A N 1
ATOM 1204 C CA . ALA A 1 165 ? -41.621 30.962 37.923 1.00 26.03 165 ALA A CA 1
ATOM 1205 C C . ALA A 1 165 ? -40.926 31.713 36.771 1.00 26.03 165 ALA A C 1
ATOM 1207 O O . ALA A 1 165 ? -39.740 32.005 36.884 1.00 26.03 165 ALA A O 1
ATOM 1208 N N . GLY A 1 166 ? -41.587 31.944 35.630 1.00 25.38 166 GLY A N 1
ATOM 1209 C CA . GLY A 1 166 ? -42.334 33.181 35.303 1.00 25.38 166 GLY A CA 1
ATOM 1210 C C . GLY A 1 166 ? -41.555 33.962 34.219 1.00 25.38 166 GLY A C 1
ATOM 1211 O O . GLY A 1 166 ? -40.377 33.681 34.044 1.00 25.38 166 GLY A O 1
ATOM 1212 N N . LEU A 1 167 ? -42.048 34.922 33.429 1.00 25.27 167 LEU A N 1
ATOM 1213 C CA . LEU A 1 167 ? -43.358 35.539 33.127 1.00 25.27 16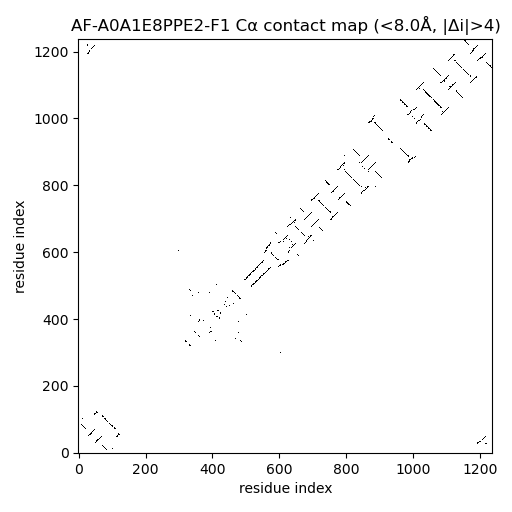7 LEU A CA 1
ATOM 1214 C C . LEU A 1 167 ? -43.151 36.264 31.752 1.00 25.27 167 LEU A C 1
ATOM 1216 O O . LEU A 1 167 ? -42.006 36.575 31.436 1.00 25.27 167 LEU A O 1
ATOM 1220 N N . ALA A 1 168 ? -44.107 36.621 30.885 1.00 26.23 168 ALA A N 1
ATOM 1221 C CA . ALA A 1 168 ? -45.571 36.511 30.809 1.00 26.23 168 ALA A CA 1
ATOM 1222 C C . ALA A 1 168 ? -46.005 36.613 29.314 1.00 26.23 168 ALA A C 1
ATOM 1224 O O . ALA A 1 168 ? -45.186 37.010 28.488 1.00 26.23 168 ALA A O 1
ATOM 1225 N N . GLY A 1 169 ? -47.279 36.358 28.968 1.00 25.27 169 GLY A N 1
ATOM 1226 C CA . GLY A 1 169 ? -47.835 36.693 27.638 1.00 25.27 169 GLY A CA 1
ATOM 1227 C C . GLY A 1 169 ? -48.895 35.712 27.126 1.00 25.27 169 GLY A C 1
ATOM 1228 O O . GLY A 1 169 ? -48.559 34.652 26.612 1.00 25.27 169 GLY A O 1
ATOM 1229 N N . VAL A 1 170 ? -50.172 36.070 27.266 1.00 26.45 170 VAL A N 1
ATOM 1230 C CA . VAL A 1 170 ? -51.344 35.299 26.815 1.00 26.45 170 VAL A CA 1
ATOM 1231 C C . VAL A 1 170 ? -52.084 36.134 25.775 1.00 26.45 170 VAL A C 1
ATOM 1233 O O . VAL A 1 170 ? -52.265 37.318 26.032 1.00 26.45 170 VAL A O 1
ATOM 1236 N N . ASP A 1 171 ? -52.551 35.535 24.672 1.00 27.67 171 ASP A N 1
ATOM 1237 C CA . ASP A 1 171 ? -53.947 35.733 24.250 1.00 27.67 171 ASP A CA 1
ATOM 1238 C C . ASP A 1 171 ? -54.469 34.706 23.230 1.00 27.67 171 ASP A C 1
ATOM 1240 O O . ASP A 1 171 ? -53.715 34.040 22.520 1.00 27.67 171 ASP A O 1
ATOM 1244 N N . ASN A 1 172 ? -55.794 34.538 23.237 1.00 28.22 172 ASN A N 1
ATOM 1245 C CA . ASN A 1 172 ? -56.544 33.510 22.511 1.00 28.22 172 ASN A CA 1
ATOM 1246 C C . ASN A 1 172 ? -56.946 33.947 21.093 1.00 28.22 172 ASN A C 1
ATOM 1248 O O . ASN A 1 172 ? -57.307 35.103 20.898 1.00 28.22 172 ASN A O 1
ATOM 1252 N N . ALA A 1 173 ? -57.116 32.986 20.174 1.00 27.19 173 ALA A N 1
ATOM 1253 C CA . ALA A 1 173 ? -58.264 32.961 19.252 1.00 27.19 173 ALA A CA 1
ATOM 1254 C C . ALA A 1 173 ? -58.428 31.583 18.585 1.00 27.19 173 ALA A C 1
ATOM 1256 O O . ALA A 1 173 ? -57.448 30.951 18.199 1.00 27.19 173 ALA A O 1
ATOM 1257 N N . ALA A 1 174 ? -59.674 31.140 18.400 1.00 27.89 174 ALA A N 1
ATOM 1258 C CA . ALA A 1 174 ? -60.006 29.902 17.698 1.00 27.89 174 ALA A CA 1
ATOM 1259 C C . ALA A 1 174 ? -60.746 30.174 16.375 1.00 27.89 174 ALA A C 1
ATOM 1261 O O . ALA A 1 174 ? -61.704 30.941 16.351 1.00 27.89 174 ALA A O 1
ATOM 1262 N N . GLY A 1 175 ? -60.359 29.442 15.324 1.00 25.83 175 GLY A N 1
ATOM 1263 C CA . GLY A 1 175 ? -61.250 28.979 14.252 1.00 25.83 175 GLY A CA 1
ATOM 1264 C C . GLY A 1 175 ? -61.607 29.927 13.095 1.00 25.83 175 GLY A C 1
ATOM 1265 O O . GLY A 1 175 ? -62.359 30.882 13.264 1.00 25.83 175 GLY A O 1
ATOM 1266 N N . ARG A 1 176 ? -61.237 29.519 11.868 1.00 30.31 176 ARG A N 1
ATOM 1267 C CA . ARG A 1 176 ? -62.147 29.414 10.702 1.00 30.31 176 ARG A CA 1
ATOM 1268 C C . ARG A 1 176 ? -61.505 28.622 9.548 1.00 30.31 176 ARG A C 1
ATOM 1270 O O . ARG A 1 176 ? -60.288 28.501 9.486 1.00 30.31 176 ARG A O 1
ATOM 1277 N N . GLN A 1 177 ? -62.339 28.024 8.693 1.00 26.77 177 GLN A N 1
ATOM 1278 C CA . GLN A 1 177 ? -61.953 27.074 7.635 1.00 26.77 177 GLN A CA 1
ATOM 1279 C C . GLN A 1 177 ? -61.928 27.692 6.221 1.00 26.77 177 GLN A C 1
ATOM 1281 O O . GLN A 1 177 ? -62.626 28.670 5.965 1.00 26.77 177 GLN A O 1
ATOM 1286 N N . ALA A 1 178 ? -61.270 26.950 5.314 1.00 27.08 178 ALA A N 1
ATOM 1287 C CA . ALA A 1 178 ? -61.493 26.833 3.861 1.00 27.08 178 ALA A CA 1
ATOM 1288 C C . ALA A 1 178 ? -60.794 27.818 2.892 1.00 27.08 178 ALA A C 1
ATOM 1290 O O . ALA A 1 178 ? -60.843 29.033 3.049 1.00 27.08 178 ALA A O 1
ATOM 1291 N N . GLY A 1 179 ? -60.213 27.243 1.825 1.00 27.58 179 GLY A N 1
ATOM 1292 C CA . GLY A 1 179 ? -59.588 27.924 0.677 1.00 27.58 179 GLY A CA 1
ATOM 1293 C C . GLY A 1 179 ? -58.272 27.248 0.258 1.00 27.58 179 GLY A C 1
ATOM 1294 O O . GLY A 1 179 ? -57.401 27.065 1.102 1.00 27.58 179 GLY A O 1
ATOM 1295 N N . ALA A 1 180 ? -58.125 26.834 -1.007 1.00 28.09 180 ALA A N 1
ATOM 1296 C CA . ALA A 1 180 ? -57.007 25.996 -1.475 1.00 28.09 180 ALA A CA 1
ATOM 1297 C C . ALA A 1 180 ? -56.129 26.670 -2.552 1.00 28.09 180 ALA A C 1
ATOM 1299 O O . ALA A 1 180 ? -56.650 27.440 -3.351 1.00 28.09 180 ALA A O 1
ATOM 1300 N N . ALA A 1 181 ? -54.850 26.250 -2.609 1.00 26.66 181 ALA A N 1
ATOM 1301 C CA . ALA A 1 181 ? -53.835 26.505 -3.656 1.00 26.66 181 ALA A CA 1
ATOM 1302 C C . ALA A 1 181 ? -53.392 27.980 -3.880 1.00 26.66 181 ALA A C 1
ATOM 1304 O O . ALA A 1 181 ? -54.186 28.902 -3.773 1.00 26.66 181 ALA A O 1
ATOM 1305 N N . SER A 1 182 ? -52.138 28.302 -4.231 1.00 27.23 182 SER A N 1
ATOM 1306 C CA . SER A 1 182 ? -50.869 27.543 -4.214 1.00 27.23 182 SER A CA 1
ATOM 1307 C C . SER A 1 182 ? -49.679 28.504 -4.420 1.00 27.23 182 SER A C 1
ATOM 1309 O O . SER A 1 182 ? -49.674 29.226 -5.415 1.00 27.23 182 SER A O 1
ATOM 1311 N N . GLY A 1 183 ? -48.647 28.447 -3.564 1.00 23.64 183 GLY A N 1
ATOM 1312 C CA . GLY A 1 183 ? -47.317 29.032 -3.827 1.00 23.64 183 GLY A CA 1
ATOM 1313 C C . GLY A 1 183 ? -46.763 30.004 -2.768 1.00 23.64 183 GLY A C 1
ATOM 1314 O O . GLY A 1 183 ? -47.416 30.981 -2.423 1.00 23.64 183 GLY A O 1
ATOM 1315 N N . GLY A 1 184 ? -45.509 29.775 -2.344 1.00 24.77 184 GLY A N 1
ATOM 1316 C CA . GLY A 1 184 ? -44.607 30.818 -1.817 1.00 24.77 184 GLY A CA 1
ATOM 1317 C C . GLY A 1 184 ? -44.297 30.849 -0.306 1.00 24.77 184 GLY A C 1
ATOM 1318 O O . GLY A 1 184 ? -45.128 31.270 0.486 1.00 24.77 184 GLY A O 1
ATOM 1319 N N . SER A 1 185 ? -43.021 30.584 0.022 1.00 26.45 185 SER A N 1
ATOM 1320 C CA . SER A 1 185 ? -42.255 31.132 1.173 1.00 26.45 185 SER A CA 1
ATOM 1321 C C . SER A 1 185 ? -42.444 30.547 2.593 1.00 26.45 185 SER A C 1
ATOM 1323 O O . SER A 1 185 ? -43.551 30.361 3.080 1.00 26.45 185 SER A O 1
ATOM 1325 N N . GLY A 1 186 ? -41.314 30.310 3.287 1.00 25.67 186 GLY A N 1
ATOM 1326 C CA . GLY A 1 186 ? -41.231 30.020 4.739 1.00 25.67 186 GLY A CA 1
ATOM 1327 C C . GLY A 1 186 ? -41.248 31.297 5.614 1.00 25.67 186 GLY A C 1
ATOM 1328 O O . GLY A 1 186 ? -41.686 32.323 5.091 1.00 25.67 186 GLY A O 1
ATOM 1329 N N . PRO A 1 187 ? -40.739 31.315 6.881 1.00 40.50 187 PRO A N 1
ATOM 1330 C CA . PRO A 1 187 ? -39.681 30.441 7.437 1.00 40.50 187 PRO A CA 1
ATOM 1331 C C . PRO A 1 187 ? -39.810 30.003 8.936 1.00 40.50 187 PRO A C 1
ATOM 1333 O O . PRO A 1 187 ? -40.717 30.416 9.650 1.00 40.50 187 PRO A O 1
ATOM 1336 N N . ASN A 1 188 ? -38.768 29.290 9.414 1.00 27.11 188 ASN A N 1
ATOM 1337 C CA . ASN A 1 188 ? -38.156 29.343 10.770 1.00 27.11 188 ASN A CA 1
ATOM 1338 C C . ASN A 1 188 ? -38.458 28.241 11.834 1.00 27.11 188 ASN A C 1
ATOM 1340 O O . ASN A 1 188 ? -39.515 28.253 12.446 1.00 27.11 188 ASN A O 1
ATOM 1344 N N . GLY A 1 189 ? -37.435 27.402 12.115 1.00 23.92 189 GLY A N 1
ATOM 1345 C CA . GLY A 1 189 ? -36.993 26.840 13.424 1.00 23.92 189 GLY A CA 1
ATOM 1346 C C . GLY A 1 189 ? -37.933 26.025 14.346 1.00 23.92 189 GLY A C 1
ATOM 1347 O O . GLY A 1 189 ? -39.130 26.243 14.383 1.00 23.92 189 GLY A O 1
ATOM 1348 N N . THR A 1 190 ? -37.488 25.107 15.222 1.00 26.92 190 THR A N 1
ATOM 1349 C CA . THR A 1 190 ? -36.205 24.392 15.468 1.00 26.92 190 THR A CA 1
ATOM 1350 C C . THR A 1 190 ? -36.462 23.292 16.524 1.00 26.92 190 THR A C 1
ATOM 1352 O O . THR A 1 190 ? -36.981 23.652 17.577 1.00 26.92 190 THR A O 1
ATOM 1355 N N . ALA A 1 191 ? -36.026 22.028 16.345 1.00 23.95 191 ALA A N 1
ATOM 1356 C CA . ALA A 1 191 ? -35.639 21.114 17.452 1.00 23.95 191 ALA A CA 1
ATOM 1357 C C . ALA A 1 191 ? -35.060 19.748 16.987 1.00 23.95 191 ALA A C 1
ATOM 1359 O O . ALA A 1 191 ? -35.780 18.876 16.523 1.00 23.95 191 ALA A O 1
ATOM 1360 N N . ARG A 1 192 ? -33.745 19.590 17.185 1.00 25.33 192 ARG A N 1
ATOM 1361 C CA . ARG A 1 192 ? -32.921 18.372 17.401 1.00 25.33 192 ARG A CA 1
ATOM 1362 C C . ARG A 1 192 ? -33.566 16.961 17.325 1.00 25.33 192 ARG A C 1
ATOM 1364 O O . ARG A 1 192 ? -34.281 16.576 18.243 1.00 25.33 192 ARG A O 1
ATOM 1371 N N . THR A 1 193 ? -33.010 16.129 16.436 1.00 24.45 193 THR A N 1
ATOM 1372 C CA . THR A 1 193 ? -32.691 14.701 16.692 1.00 24.45 193 THR A CA 1
ATOM 1373 C C . THR A 1 193 ? -31.289 14.410 16.121 1.00 24.45 193 THR A C 1
ATOM 1375 O O . THR A 1 193 ? -30.816 15.166 15.271 1.00 24.45 193 THR A O 1
ATOM 1378 N N . ALA A 1 194 ? -30.573 13.406 16.637 1.00 24.84 194 ALA A N 1
ATOM 1379 C CA . ALA A 1 194 ? -29.139 13.209 16.392 1.00 24.84 194 ALA A CA 1
ATOM 1380 C C . ALA A 1 194 ? -28.803 12.124 15.345 1.00 24.84 194 ALA A C 1
ATOM 1382 O O . ALA A 1 194 ? -29.510 11.133 15.240 1.00 24.84 194 ALA A O 1
ATOM 1383 N N . GLY A 1 195 ? -27.682 12.340 14.642 1.00 24.86 195 GLY A N 1
ATOM 1384 C CA . GLY A 1 195 ? -26.724 11.349 14.119 1.00 24.86 195 GLY A CA 1
ATOM 1385 C C . GLY A 1 195 ? -27.199 10.074 13.405 1.00 24.86 195 GLY A C 1
ATOM 1386 O O . GLY A 1 195 ? -27.503 9.094 14.067 1.00 24.86 195 GLY A O 1
ATOM 1387 N N . ALA A 1 196 ? -27.053 10.044 12.073 1.00 26.45 196 ALA A N 1
ATOM 1388 C CA . ALA A 1 196 ? -26.468 8.929 11.302 1.00 26.45 196 ALA A CA 1
ATOM 1389 C C . ALA A 1 196 ? -26.341 9.346 9.823 1.00 26.45 196 ALA A C 1
ATOM 1391 O O . ALA A 1 196 ? -27.344 9.607 9.162 1.00 26.45 196 ALA A O 1
ATOM 1392 N N . GLY A 1 197 ? -25.119 9.450 9.295 1.00 24.83 197 GLY A N 1
ATOM 1393 C CA . GLY A 1 197 ? -24.885 9.798 7.890 1.00 24.83 197 GLY A CA 1
ATOM 1394 C C . GLY A 1 197 ? -24.692 8.554 7.028 1.00 24.83 197 GLY A C 1
ATOM 1395 O O . GLY A 1 197 ? -23.567 8.084 6.913 1.00 24.83 197 GLY A O 1
ATOM 1396 N N . GLN A 1 198 ? -25.755 8.041 6.403 1.00 29.27 198 GLN A N 1
ATOM 1397 C CA . GLN A 1 198 ? -25.621 7.019 5.357 1.00 29.27 198 GLN A CA 1
ATOM 1398 C C . GLN A 1 198 ? -25.389 7.669 3.985 1.00 29.27 198 GLN A C 1
ATOM 1400 O O . GLN A 1 198 ? -26.109 8.587 3.587 1.00 29.27 198 GLN A O 1
ATOM 1405 N N . GLY A 1 199 ? -24.385 7.182 3.254 1.00 24.34 199 GLY A N 1
ATOM 1406 C CA . GLY A 1 199 ? -24.067 7.638 1.901 1.00 24.34 199 GLY A CA 1
ATOM 1407 C C . GLY A 1 199 ? -25.024 7.059 0.858 1.00 24.34 199 GLY A C 1
ATOM 1408 O O . GLY A 1 199 ? -24.875 5.912 0.448 1.00 24.34 199 GLY A O 1
ATOM 1409 N N . GLY A 1 200 ? -25.983 7.867 0.402 1.00 23.81 200 GLY A N 1
ATOM 1410 C CA . GLY A 1 200 ? -26.866 7.542 -0.720 1.00 23.81 200 GLY A CA 1
ATOM 1411 C C . GLY A 1 200 ? -26.290 7.979 -2.072 1.00 23.81 200 GLY A C 1
ATOM 1412 O O . GLY A 1 200 ? -25.937 9.139 -2.256 1.00 23.81 200 GLY A O 1
ATOM 1413 N N . THR A 1 201 ? -26.234 7.031 -3.008 1.00 24.41 201 THR A N 1
ATOM 1414 C CA . THR A 1 201 ? -25.988 7.144 -4.463 1.00 24.41 201 THR A CA 1
ATOM 1415 C C . THR A 1 201 ? -26.132 8.536 -5.108 1.00 24.41 201 THR A C 1
ATOM 1417 O O . THR A 1 201 ? -27.210 9.132 -5.077 1.00 24.41 201 THR A O 1
ATOM 1420 N N . VAL A 1 202 ? -25.097 8.989 -5.829 1.00 26.16 202 VAL A N 1
ATOM 1421 C CA . VAL A 1 202 ? -25.147 10.208 -6.661 1.00 26.16 202 VAL A CA 1
ATOM 1422 C C . VAL A 1 202 ? -25.624 9.878 -8.078 1.00 26.16 202 VAL A C 1
ATOM 1424 O O . VAL A 1 202 ? -24.985 9.102 -8.785 1.00 26.16 202 VAL A O 1
ATOM 1427 N N . GLY A 1 203 ? -26.725 10.502 -8.504 1.00 22.81 203 GLY A N 1
ATOM 1428 C CA . GLY A 1 203 ? -27.146 10.575 -9.906 1.00 22.81 203 GLY A CA 1
ATOM 1429 C C . GLY A 1 203 ? -26.747 11.914 -10.539 1.00 22.81 203 GLY A C 1
ATOM 1430 O O . GLY A 1 203 ? -26.807 12.953 -9.883 1.00 22.81 203 GLY A O 1
ATOM 1431 N N . ASN A 1 204 ? -26.345 11.893 -11.811 1.00 26.86 204 ASN A N 1
ATOM 1432 C CA . ASN A 1 204 ? -25.881 13.073 -12.552 1.00 26.86 204 ASN A CA 1
ATOM 1433 C C . ASN A 1 204 ? -26.996 14.111 -12.784 1.00 26.86 204 ASN A C 1
ATOM 1435 O O . ASN A 1 204 ? -28.037 13.761 -13.337 1.00 26.86 204 ASN A O 1
ATOM 1439 N N . ILE A 1 205 ? -26.725 15.397 -12.519 1.00 25.91 205 ILE A N 1
ATOM 1440 C CA . ILE A 1 205 ? -27.426 16.540 -13.141 1.00 25.91 205 ILE A CA 1
ATOM 1441 C C . ILE A 1 205 ? -26.393 17.598 -13.572 1.00 25.91 205 ILE A C 1
ATOM 1443 O O . ILE A 1 205 ? -25.354 17.767 -12.938 1.00 25.91 205 ILE A O 1
ATOM 1447 N N . ALA A 1 206 ? -26.667 18.244 -14.707 1.00 23.05 206 ALA A N 1
ATOM 1448 C CA . ALA A 1 206 ? -25.725 19.032 -15.498 1.00 23.05 206 ALA A CA 1
ATOM 1449 C C . ALA A 1 206 ? -25.385 20.431 -14.942 1.00 23.05 206 ALA A C 1
ATOM 1451 O O . ALA A 1 206 ? -26.125 21.030 -14.165 1.00 23.05 206 ALA A O 1
ATOM 1452 N N . SER A 1 207 ? -24.272 20.977 -15.436 1.00 24.05 207 SER A N 1
ATOM 1453 C CA . SER A 1 207 ? -23.828 22.357 -15.227 1.00 24.05 207 SER A CA 1
ATOM 1454 C C . SER A 1 207 ? -24.622 23.366 -16.066 1.00 24.05 207 SER A C 1
ATOM 1456 O O . SER A 1 207 ? -24.663 23.241 -17.292 1.00 24.05 207 SER A O 1
ATOM 1458 N N . SER A 1 208 ? -25.136 24.433 -15.449 1.00 25.25 208 SER A N 1
ATOM 1459 C CA . SER A 1 208 ? -25.641 25.608 -16.174 1.00 25.25 208 SER A CA 1
ATOM 1460 C C . SER A 1 208 ? -25.530 26.902 -15.360 1.00 25.25 208 SER A C 1
ATOM 1462 O O . SER A 1 208 ? -25.979 26.938 -14.220 1.00 25.25 208 SER A O 1
ATOM 1464 N N . ALA A 1 209 ? -25.023 27.953 -16.016 1.00 24.09 209 ALA A N 1
ATOM 1465 C CA . ALA A 1 209 ? -25.106 29.379 -15.666 1.00 24.09 209 ALA A CA 1
ATOM 1466 C C . ALA A 1 209 ? -24.534 29.844 -14.304 1.00 24.09 209 ALA A C 1
ATOM 1468 O O . ALA A 1 209 ? -25.174 29.754 -13.260 1.00 24.09 209 ALA A O 1
ATOM 1469 N N . VAL A 1 210 ? -23.364 30.493 -14.363 1.00 24.23 210 VAL A N 1
ATOM 1470 C CA . VAL A 1 210 ? -22.941 31.498 -13.374 1.00 24.23 210 VAL A CA 1
ATOM 1471 C C . VAL A 1 210 ? -23.246 32.872 -13.965 1.00 24.23 210 VAL A C 1
ATOM 1473 O O . VAL A 1 210 ? -22.575 33.285 -14.909 1.00 24.23 210 VAL A O 1
ATOM 1476 N N . ASP A 1 211 ? -24.236 33.570 -13.409 1.00 24.03 211 ASP A N 1
ATOM 1477 C CA . ASP A 1 211 ? -24.472 34.993 -13.678 1.00 24.03 211 ASP A CA 1
ATOM 1478 C C . ASP A 1 211 ? -23.779 35.850 -12.608 1.00 24.03 211 ASP A C 1
ATOM 1480 O O . ASP A 1 211 ? -23.759 35.507 -11.423 1.00 24.03 211 ASP A O 1
ATOM 1484 N N . ALA A 1 212 ? -23.184 36.969 -13.021 1.00 28.81 212 ALA A N 1
ATOM 1485 C CA . ALA A 1 212 ? -22.336 37.793 -12.163 1.00 28.81 212 ALA A CA 1
ATOM 1486 C C . ALA A 1 212 ? -23.094 38.979 -11.543 1.00 28.81 212 ALA A C 1
ATOM 1488 O O . ALA A 1 212 ? -23.593 39.836 -12.270 1.00 28.81 212 ALA A O 1
ATOM 1489 N N . VAL A 1 213 ? -23.078 39.118 -10.206 1.00 23.64 213 VAL A N 1
ATOM 1490 C CA . VAL A 1 213 ? -23.490 40.362 -9.521 1.00 23.64 213 VAL A CA 1
ATOM 1491 C C . VAL A 1 213 ? -22.539 40.749 -8.378 1.00 23.64 213 VAL A C 1
ATOM 1493 O O . VAL A 1 213 ? -22.489 40.110 -7.336 1.00 23.64 213 VAL A O 1
ATOM 1496 N N . GLN A 1 214 ? -21.814 41.839 -8.645 1.00 23.12 214 GLN A N 1
ATOM 1497 C CA . GLN A 1 214 ? -21.345 42.956 -7.802 1.00 23.12 214 GLN A CA 1
ATOM 1498 C C . GLN A 1 214 ? -21.001 42.827 -6.298 1.00 23.12 214 GLN A C 1
ATOM 1500 O O . GLN A 1 214 ? -21.667 42.211 -5.475 1.00 23.12 214 GLN A O 1
ATOM 1505 N N . GLN A 1 215 ? -19.970 43.607 -5.949 1.00 27.27 215 GLN A N 1
ATOM 1506 C CA . GLN A 1 215 ? -19.475 43.916 -4.605 1.00 27.27 215 GLN A CA 1
ATOM 1507 C C . GLN A 1 215 ? -20.490 44.693 -3.740 1.00 27.27 215 GLN A C 1
ATOM 1509 O O . GLN A 1 215 ? -21.166 45.598 -4.226 1.00 27.27 215 GLN A O 1
ATOM 1514 N N . GLY A 1 216 ? -20.478 44.438 -2.426 1.00 23.56 216 GLY A N 1
ATOM 1515 C CA . GLY A 1 216 ? -21.125 45.262 -1.396 1.00 23.56 216 GLY A CA 1
ATOM 1516 C C . GLY A 1 216 ? -20.290 45.287 -0.106 1.00 23.56 216 GLY A C 1
ATOM 1517 O O . GLY A 1 216 ? -19.781 44.253 0.320 1.00 23.56 216 GLY A O 1
ATOM 1518 N N . ASN A 1 217 ? -20.100 46.466 0.496 1.00 25.91 217 ASN A N 1
ATOM 1519 C CA . ASN A 1 217 ? -19.103 46.696 1.555 1.00 25.91 217 ASN A CA 1
ATOM 1520 C C . ASN A 1 217 ? -19.588 46.418 2.998 1.00 25.91 217 ASN A C 1
ATOM 1522 O O . ASN A 1 217 ? -20.477 47.108 3.490 1.00 25.91 217 ASN A O 1
ATOM 1526 N N . GLY A 1 218 ? -18.832 45.575 3.719 1.00 21.56 218 GLY A N 1
ATOM 1527 C CA . GLY A 1 218 ? -18.605 45.632 5.180 1.00 21.56 218 GLY A CA 1
ATOM 1528 C C . GLY A 1 218 ? -19.683 45.056 6.124 1.00 21.56 218 GLY A C 1
ATOM 1529 O O . GLY A 1 218 ? -20.776 44.721 5.677 1.00 21.56 218 GLY A O 1
ATOM 1530 N N . PRO A 1 219 ? -19.410 44.969 7.450 1.00 28.77 219 PRO A N 1
ATOM 1531 C CA . PRO A 1 219 ? -18.139 45.185 8.157 1.00 28.77 219 PRO A CA 1
ATOM 1532 C C . PRO A 1 219 ? -17.500 43.883 8.702 1.00 28.77 219 PRO A C 1
ATOM 1534 O O . PRO A 1 219 ? -18.156 42.866 8.905 1.00 28.77 219 PRO A O 1
ATOM 1537 N N . ASN A 1 220 ? -16.193 43.934 8.970 1.00 24.27 220 ASN A N 1
ATOM 1538 C CA . ASN A 1 220 ? -15.369 42.784 9.361 1.00 24.27 220 ASN A CA 1
ATOM 1539 C C . ASN A 1 220 ? -15.407 42.518 10.883 1.00 24.27 220 ASN A C 1
ATOM 1541 O O . ASN A 1 220 ? -15.194 43.444 11.664 1.00 24.27 220 ASN A O 1
ATOM 1545 N N . SER A 1 221 ? -15.605 41.263 11.304 1.00 23.39 221 SER A N 1
ATOM 1546 C CA . SER A 1 221 ? -15.515 40.841 12.711 1.00 23.39 221 SER A CA 1
ATOM 1547 C C . SER A 1 221 ? -14.773 39.504 12.808 1.00 23.39 221 SER A C 1
ATOM 1549 O O . SER A 1 221 ? -15.340 38.437 12.574 1.00 23.39 221 SER A O 1
ATOM 1551 N N . ALA A 1 222 ? -13.468 39.574 13.078 1.00 26.08 222 ALA A N 1
ATOM 1552 C CA . ALA A 1 222 ? -12.565 38.427 13.045 1.00 26.08 222 ALA A CA 1
ATOM 1553 C C . ALA A 1 222 ? -12.492 37.698 14.399 1.00 26.08 222 ALA A C 1
ATOM 1555 O O . ALA A 1 222 ? -12.271 38.324 15.436 1.00 26.08 222 ALA A O 1
ATOM 1556 N N . TYR A 1 223 ? -12.586 36.367 14.367 1.00 24.50 223 TYR A N 1
ATOM 1557 C CA . TYR A 1 223 ? -12.195 35.490 15.477 1.00 24.50 223 TYR A CA 1
ATOM 1558 C C . TYR A 1 223 ? -10.743 34.997 15.287 1.00 24.50 223 TYR A C 1
ATOM 1560 O O . TYR A 1 223 ? -10.317 34.797 14.147 1.00 24.50 223 TYR A O 1
ATOM 1568 N N . PRO A 1 224 ? -9.957 34.803 16.365 1.00 27.27 224 PRO A N 1
ATOM 1569 C CA . PRO A 1 224 ? -8.543 34.461 16.262 1.00 27.27 224 PRO A CA 1
ATOM 1570 C C . PRO A 1 224 ? -8.343 32.945 16.123 1.00 27.27 224 PRO A C 1
ATOM 1572 O O . PRO A 1 224 ? -8.642 32.183 17.039 1.00 27.27 224 PRO A O 1
ATOM 1575 N N . GLY A 1 225 ? -7.801 32.516 14.984 1.00 29.38 225 GLY A N 1
ATOM 1576 C CA . GLY A 1 225 ? -7.555 31.098 14.689 1.00 29.38 225 GLY A CA 1
ATOM 1577 C C . GLY A 1 225 ? -6.644 30.851 13.484 1.00 29.38 225 GLY A C 1
ATOM 1578 O O . GLY A 1 225 ? -6.675 29.772 12.908 1.00 29.38 225 GLY A O 1
ATOM 1579 N N . ALA A 1 226 ? -5.852 31.849 13.088 1.00 21.98 226 ALA A N 1
ATOM 1580 C CA . ALA A 1 226 ? -4.849 31.738 12.036 1.00 21.98 226 ALA A CA 1
ATOM 1581 C C . ALA A 1 226 ? -3.575 32.459 12.485 1.00 21.98 226 ALA A C 1
ATOM 1583 O O . ALA A 1 226 ? -3.645 33.528 13.100 1.00 21.98 226 ALA A O 1
ATOM 1584 N N . ILE A 1 227 ? -2.409 31.891 12.170 1.00 27.28 227 ILE A N 1
ATOM 1585 C CA . ILE A 1 227 ? -1.127 32.571 12.361 1.00 27.28 227 ILE A CA 1
ATOM 1586 C C . ILE A 1 227 ? -1.010 33.636 11.270 1.00 27.28 227 ILE A C 1
ATOM 1588 O O . ILE A 1 227 ? -0.512 33.388 10.175 1.00 27.28 227 ILE A O 1
ATOM 1592 N N . THR A 1 228 ? -1.474 34.846 11.575 1.00 22.11 228 THR A N 1
ATOM 1593 C CA . THR A 1 228 ? -1.148 36.023 10.772 1.00 22.11 228 THR A CA 1
ATOM 1594 C C . THR A 1 228 ? 0.345 36.295 10.921 1.00 22.11 228 THR A C 1
ATOM 1596 O O . THR A 1 228 ? 0.783 36.865 11.924 1.00 22.11 228 THR A O 1
ATOM 1599 N N . VAL A 1 229 ? 1.132 35.927 9.908 1.00 23.36 229 VAL A N 1
ATOM 1600 C CA . VAL A 1 229 ? 2.464 36.508 9.706 1.00 23.36 229 VAL A CA 1
ATOM 1601 C C . VAL A 1 229 ? 2.246 37.981 9.378 1.00 23.36 229 VAL A C 1
ATOM 1603 O O . VAL A 1 229 ? 1.978 38.358 8.240 1.00 23.36 229 VAL A O 1
ATOM 1606 N N . GLY A 1 230 ? 2.273 38.818 10.414 1.00 22.92 230 GLY A N 1
ATOM 1607 C CA . GLY A 1 230 ? 2.100 40.254 10.270 1.00 22.92 230 GLY A CA 1
ATOM 1608 C C . GLY A 1 230 ? 3.249 40.833 9.459 1.00 22.92 230 GLY A C 1
ATOM 1609 O O . GLY A 1 230 ? 4.365 40.949 9.965 1.00 22.92 230 GLY A O 1
ATOM 1610 N N . THR A 1 231 ? 2.967 41.233 8.220 1.00 22.19 231 THR A N 1
ATOM 1611 C CA . THR A 1 231 ? 3.855 42.078 7.423 1.00 22.19 231 THR A CA 1
ATOM 1612 C C . THR A 1 231 ? 4.078 43.387 8.173 1.00 22.19 231 THR A C 1
ATOM 1614 O O . THR A 1 231 ? 3.223 44.275 8.165 1.00 22.19 231 THR A O 1
ATOM 1617 N N . ALA A 1 232 ? 5.219 43.511 8.847 1.00 24.47 232 ALA A N 1
ATOM 1618 C CA . ALA A 1 232 ? 5.641 44.780 9.409 1.00 24.47 232 ALA A CA 1
ATOM 1619 C C . ALA A 1 232 ? 5.955 45.735 8.252 1.00 24.47 232 ALA A C 1
ATOM 1621 O O . ALA A 1 232 ? 6.891 45.510 7.485 1.00 24.47 232 ALA A O 1
ATOM 1622 N N . THR A 1 233 ? 5.163 46.797 8.125 1.00 23.97 233 THR A N 1
ATOM 1623 C CA . THR A 1 233 ? 5.378 47.863 7.148 1.00 23.97 233 THR A CA 1
ATOM 1624 C C . THR A 1 233 ? 6.733 48.530 7.400 1.00 23.97 233 THR A C 1
ATOM 1626 O O . THR A 1 233 ? 6.845 49.403 8.261 1.00 23.97 233 THR A O 1
ATOM 1629 N N . MET A 1 234 ? 7.770 48.150 6.646 1.00 24.92 234 MET A N 1
ATOM 1630 C CA . MET A 1 234 ? 9.029 48.899 6.610 1.00 24.92 234 MET A CA 1
ATOM 1631 C C . MET A 1 234 ? 8.837 50.180 5.793 1.00 24.92 234 MET A C 1
ATOM 1633 O O . MET A 1 234 ? 9.125 50.241 4.601 1.00 24.92 234 MET A O 1
ATOM 1637 N N . GLY A 1 235 ? 8.310 51.209 6.456 1.00 24.39 235 GLY A N 1
ATOM 1638 C CA . GLY A 1 235 ? 8.241 52.569 5.939 1.00 24.39 235 GLY A CA 1
ATOM 1639 C C . GLY A 1 235 ? 9.439 53.400 6.400 1.00 24.39 235 GLY A C 1
ATOM 1640 O O . GLY A 1 235 ? 9.621 53.591 7.597 1.00 24.39 235 GLY A O 1
ATOM 1641 N N . ALA A 1 236 ? 10.179 53.942 5.430 1.00 25.06 236 ALA A N 1
ATOM 1642 C CA . ALA A 1 236 ? 11.234 54.953 5.565 1.00 25.06 236 ALA A CA 1
ATOM 1643 C C . ALA A 1 236 ? 12.532 54.562 6.312 1.00 25.06 236 ALA A C 1
ATOM 1645 O O . ALA A 1 236 ? 12.654 54.709 7.522 1.00 25.06 236 ALA A O 1
ATOM 1646 N N . MET A 1 237 ? 13.585 54.306 5.530 1.00 25.94 237 MET A N 1
ATOM 1647 C CA . MET A 1 237 ? 14.698 55.265 5.444 1.00 25.94 237 MET A CA 1
ATOM 1648 C C . MET A 1 237 ? 15.434 55.103 4.110 1.00 25.94 237 MET A C 1
ATOM 1650 O O . MET A 1 237 ? 16.124 54.117 3.877 1.00 25.94 237 MET A O 1
ATOM 1654 N N . ALA A 1 238 ? 15.286 56.093 3.232 1.00 26.83 238 ALA A N 1
ATOM 1655 C CA . ALA A 1 238 ? 16.185 56.282 2.104 1.00 26.83 238 ALA A CA 1
ATOM 1656 C C . ALA A 1 238 ? 17.271 57.275 2.524 1.00 26.83 238 ALA A C 1
ATOM 1658 O O . ALA A 1 238 ? 16.912 58.372 2.949 1.00 26.83 238 ALA A O 1
ATOM 1659 N N . GLN A 1 239 ? 18.551 56.923 2.363 1.00 27.39 239 GLN A N 1
ATOM 1660 C CA . GLN A 1 239 ? 19.589 57.841 1.873 1.00 27.39 239 GLN A CA 1
ATOM 1661 C C . GLN A 1 239 ? 20.951 57.153 1.667 1.00 27.39 239 GLN A C 1
ATOM 1663 O O . GLN A 1 239 ? 21.443 56.437 2.528 1.00 27.39 239 GLN A O 1
ATOM 1668 N N . ASP A 1 240 ? 21.533 57.484 0.514 1.00 26.97 240 ASP A N 1
ATOM 1669 C CA . ASP A 1 240 ? 22.964 57.629 0.221 1.00 26.97 240 ASP A CA 1
ATOM 1670 C C . ASP A 1 240 ? 23.910 56.410 0.296 1.00 26.97 240 ASP A C 1
ATOM 1672 O O . ASP A 1 240 ? 24.506 56.103 1.326 1.00 26.97 240 ASP A O 1
ATOM 1676 N N . LEU A 1 241 ? 24.202 55.841 -0.883 1.00 25.44 241 LEU A N 1
ATOM 1677 C CA . LEU A 1 241 ? 25.599 55.722 -1.318 1.00 25.44 241 LEU A CA 1
ATOM 1678 C C . LEU A 1 241 ? 25.713 55.820 -2.853 1.00 25.44 241 LEU A C 1
ATOM 1680 O O . LEU A 1 241 ? 25.046 55.099 -3.594 1.00 25.44 241 LEU A O 1
ATOM 1684 N N . LYS A 1 242 ? 26.548 56.746 -3.338 1.00 29.61 242 LYS A N 1
ATOM 1685 C CA . LYS A 1 242 ? 26.798 57.022 -4.767 1.00 29.61 242 LYS A CA 1
ATOM 1686 C C . LYS A 1 242 ? 28.031 56.281 -5.304 1.00 29.61 242 LYS A C 1
ATOM 1688 O O . LYS A 1 242 ? 29.030 56.222 -4.602 1.00 29.61 242 LYS A O 1
ATOM 1693 N N . HIS A 1 243 ? 27.994 55.953 -6.608 1.00 27.31 243 HIS A N 1
ATOM 1694 C CA . HIS A 1 243 ? 29.120 55.534 -7.482 1.00 27.31 243 HIS A CA 1
ATOM 1695 C C . HIS A 1 243 ? 29.780 54.191 -7.088 1.00 27.31 243 HIS A C 1
ATOM 1697 O O . HIS A 1 243 ? 30.182 53.992 -5.955 1.00 27.31 243 HIS A O 1
ATOM 1703 N N . VAL A 1 244 ? 29.900 53.201 -7.979 1.00 28.44 244 VAL A N 1
ATOM 1704 C CA . VAL A 1 244 ? 30.728 53.186 -9.206 1.00 28.44 244 VAL A CA 1
ATOM 1705 C C . VAL A 1 244 ? 29.994 52.470 -10.356 1.00 28.44 244 VAL A C 1
ATOM 1707 O O . VAL A 1 244 ? 29.226 51.544 -10.115 1.00 28.44 244 VAL A O 1
ATOM 1710 N N . GLY A 1 245 ? 30.229 52.882 -11.607 1.00 24.41 245 GLY A N 1
ATOM 1711 C CA . GLY A 1 245 ? 29.682 52.212 -12.796 1.00 24.41 245 GLY A CA 1
ATOM 1712 C C . GLY A 1 245 ? 30.595 51.112 -13.353 1.00 24.41 245 GLY A C 1
ATOM 1713 O O . GLY A 1 245 ? 31.816 51.250 -13.332 1.00 24.41 245 GLY A O 1
ATOM 1714 N N . GLY A 1 246 ? 30.003 50.049 -13.901 1.00 24.42 246 GLY A N 1
ATOM 1715 C CA . GLY A 1 246 ? 30.710 48.964 -14.590 1.00 24.42 246 GLY A CA 1
ATOM 1716 C C . GLY A 1 246 ? 29.729 47.952 -15.186 1.00 24.42 246 GLY A C 1
ATOM 1717 O O . GLY A 1 246 ? 28.824 47.488 -14.504 1.00 24.42 246 GLY A O 1
ATOM 1718 N N . THR A 1 247 ? 29.872 47.648 -16.475 1.00 30.20 247 THR A N 1
ATOM 1719 C CA . THR A 1 247 ? 28.948 46.805 -17.252 1.00 30.20 247 THR A CA 1
ATOM 1720 C C . THR A 1 247 ? 29.221 45.308 -17.090 1.00 30.20 247 THR A C 1
ATOM 1722 O O . THR A 1 247 ? 30.322 44.864 -17.411 1.00 30.20 247 THR A O 1
ATOM 1725 N N . ALA A 1 248 ? 28.203 44.517 -16.740 1.00 23.67 248 ALA A N 1
ATOM 1726 C CA . ALA A 1 248 ? 28.134 43.081 -17.035 1.00 23.67 248 ALA A CA 1
ATOM 1727 C C . ALA A 1 248 ? 26.668 42.610 -17.033 1.00 23.67 248 ALA A C 1
ATOM 1729 O O . ALA A 1 248 ? 25.869 43.088 -16.231 1.00 23.67 248 ALA A O 1
ATOM 1730 N N . ALA A 1 249 ? 26.312 41.695 -17.936 1.00 31.41 249 ALA A N 1
ATOM 1731 C CA . ALA A 1 249 ? 24.974 41.111 -18.003 1.00 31.41 249 ALA A CA 1
ATOM 1732 C C . ALA A 1 249 ? 24.845 39.920 -17.039 1.00 31.41 249 ALA A C 1
ATOM 1734 O O . ALA A 1 249 ? 25.734 39.069 -17.006 1.00 31.41 249 ALA A O 1
ATOM 1735 N N . ALA A 1 250 ? 23.729 39.831 -16.313 1.00 24.17 250 ALA A N 1
ATOM 1736 C CA . ALA A 1 250 ? 23.325 38.624 -15.599 1.00 24.17 250 ALA A CA 1
ATOM 1737 C C . ALA A 1 250 ? 21.797 38.545 -15.461 1.00 24.17 250 ALA A C 1
ATOM 1739 O O . ALA A 1 250 ? 21.123 39.538 -15.197 1.00 24.17 250 ALA A O 1
ATOM 1740 N N . ASP A 1 251 ? 21.300 37.331 -15.660 1.00 29.31 251 ASP A N 1
ATOM 1741 C CA . ASP A 1 251 ? 19.935 36.861 -15.442 1.00 29.31 251 ASP A CA 1
ATOM 1742 C C . ASP A 1 251 ? 19.543 36.890 -13.950 1.00 29.31 251 ASP A C 1
ATOM 1744 O O . ASP A 1 251 ? 20.371 36.586 -13.089 1.00 29.31 251 ASP A O 1
ATOM 1748 N N . SER A 1 252 ? 18.296 37.269 -13.645 1.00 23.44 252 SER A N 1
ATOM 1749 C CA . SER A 1 252 ? 17.542 36.858 -12.442 1.00 23.44 252 SER A CA 1
ATOM 1750 C C . SER A 1 252 ? 16.154 37.516 -12.404 1.00 23.44 252 SER A C 1
ATOM 1752 O O . SER A 1 252 ? 16.025 38.730 -12.249 1.00 23.44 252 SER A O 1
ATOM 1754 N N . THR A 1 253 ? 15.087 36.713 -12.465 1.00 25.86 253 THR A N 1
ATOM 1755 C CA . THR A 1 253 ? 13.742 37.136 -12.031 1.00 25.86 253 THR A CA 1
ATOM 1756 C C . THR A 1 253 ? 13.411 36.526 -10.676 1.00 25.86 253 THR A C 1
ATOM 1758 O O . THR A 1 253 ? 13.137 35.327 -10.588 1.00 25.86 253 THR A O 1
ATOM 1761 N N . ASP A 1 254 ? 13.381 37.362 -9.638 1.00 24.84 254 ASP A N 1
ATOM 1762 C CA . ASP A 1 254 ? 12.841 37.005 -8.325 1.00 24.84 254 ASP A CA 1
ATOM 1763 C C . ASP A 1 254 ? 11.372 36.567 -8.442 1.00 24.84 254 ASP A C 1
ATOM 1765 O O . ASP A 1 254 ? 10.527 37.302 -8.962 1.00 24.84 254 ASP A O 1
ATOM 1769 N N . ARG A 1 255 ? 11.039 35.390 -7.900 1.00 27.23 255 ARG A N 1
ATOM 1770 C CA . ARG A 1 255 ? 9.648 34.999 -7.625 1.00 27.23 255 ARG A CA 1
ATOM 1771 C C . ARG A 1 255 ? 9.472 34.619 -6.164 1.00 27.23 255 ARG A C 1
ATOM 1773 O O . ARG A 1 255 ? 9.767 33.504 -5.747 1.00 27.23 255 ARG A O 1
ATOM 1780 N N . ILE A 1 256 ? 8.906 35.557 -5.412 1.00 23.97 256 ILE A N 1
ATOM 1781 C CA . ILE A 1 256 ? 8.383 35.328 -4.069 1.00 23.97 256 ILE A CA 1
ATOM 1782 C C . ILE A 1 256 ? 6.920 34.882 -4.187 1.00 23.97 256 ILE A C 1
ATOM 1784 O O . ILE A 1 256 ? 6.094 35.610 -4.731 1.00 23.97 256 ILE A O 1
ATOM 1788 N N . GLY A 1 257 ? 6.601 33.729 -3.596 1.00 24.41 257 GLY A N 1
ATOM 1789 C CA . GLY A 1 257 ? 5.249 33.397 -3.140 1.00 24.41 257 GLY A CA 1
ATOM 1790 C C . GLY A 1 257 ? 4.349 32.620 -4.105 1.00 24.41 257 GLY A C 1
ATOM 1791 O O . GLY A 1 257 ? 3.662 33.203 -4.937 1.00 24.41 257 GLY A O 1
ATOM 1792 N N . GLN A 1 258 ? 4.215 31.316 -3.851 1.00 26.09 258 GLN A N 1
ATOM 1793 C CA . GLN A 1 258 ? 2.913 30.639 -3.811 1.00 26.09 258 GLN A CA 1
ATOM 1794 C C . GLN A 1 258 ? 3.030 29.366 -2.965 1.00 26.09 258 GLN A C 1
ATOM 1796 O O . GLN A 1 258 ? 3.897 28.531 -3.204 1.00 26.09 258 GLN A O 1
ATOM 1801 N N . ALA A 1 259 ? 2.167 29.238 -1.959 1.00 24.86 259 ALA A N 1
ATOM 1802 C CA . ALA A 1 259 ? 2.059 28.065 -1.101 1.00 24.86 259 ALA A CA 1
ATOM 1803 C C . ALA A 1 259 ? 0.578 27.700 -0.947 1.00 24.86 259 ALA A C 1
ATOM 1805 O O . ALA A 1 259 ? -0.254 28.588 -0.765 1.00 24.86 259 ALA A O 1
ATOM 1806 N N . GLY A 1 260 ? 0.280 26.400 -0.986 1.00 24.81 260 GLY A N 1
ATOM 1807 C CA . GLY A 1 260 ? -1.061 25.850 -0.786 1.00 24.81 260 GLY A CA 1
ATOM 1808 C C . GLY A 1 260 ? -1.801 25.503 -2.080 1.00 24.81 260 GLY A C 1
ATOM 1809 O O . GLY A 1 260 ? -2.343 26.378 -2.741 1.00 24.81 260 GLY A O 1
ATOM 1810 N N . HIS A 1 261 ? -1.848 24.209 -2.408 1.00 28.48 261 HIS A N 1
ATOM 1811 C CA . HIS A 1 261 ? -3.084 23.411 -2.418 1.00 28.48 261 HIS A CA 1
ATOM 1812 C C . HIS A 1 261 ? -2.767 21.968 -2.842 1.00 28.48 261 HIS A C 1
ATOM 1814 O O . HIS A 1 261 ? -2.503 21.693 -4.009 1.00 28.48 261 HIS A O 1
ATOM 1820 N N . GLY A 1 262 ? -2.815 21.037 -1.885 1.00 27.20 262 GLY A N 1
ATOM 1821 C CA . GLY A 1 262 ? -2.916 19.608 -2.180 1.00 27.20 262 GLY A CA 1
ATOM 1822 C C . GLY A 1 262 ? -4.381 19.233 -2.404 1.00 27.20 262 GLY A C 1
ATOM 1823 O O . GLY A 1 262 ? -5.242 19.634 -1.621 1.00 27.20 262 GLY A O 1
ATOM 1824 N N . GLY A 1 263 ? -4.665 18.485 -3.469 1.00 23.02 263 GLY A N 1
ATOM 1825 C CA . GLY A 1 263 ? -6.019 18.052 -3.813 1.00 23.02 263 GLY A CA 1
ATOM 1826 C C . GLY A 1 263 ? -6.061 17.359 -5.170 1.00 23.02 263 GLY A C 1
ATOM 1827 O O . GLY A 1 263 ? -6.247 18.011 -6.193 1.00 23.02 263 GLY A O 1
ATOM 1828 N N . PHE A 1 264 ? -5.885 16.037 -5.185 1.00 24.41 264 PHE A N 1
ATOM 1829 C CA . PHE A 1 264 ? -6.048 15.238 -6.399 1.00 24.41 264 PHE A CA 1
ATOM 1830 C C . PHE A 1 264 ? -7.534 14.998 -6.689 1.00 24.41 264 PHE A C 1
ATOM 1832 O O . PHE A 1 264 ? -8.287 14.571 -5.813 1.00 24.41 264 PHE A O 1
ATOM 1839 N N . ILE A 1 265 ? -7.951 15.240 -7.935 1.00 24.98 265 ILE A N 1
ATOM 1840 C CA . ILE A 1 265 ? -9.286 14.882 -8.424 1.00 24.98 265 ILE A CA 1
ATOM 1841 C C . ILE A 1 265 ? -9.214 13.522 -9.123 1.00 24.98 265 ILE A C 1
ATOM 1843 O O . ILE A 1 265 ? -8.455 13.320 -10.068 1.00 24.98 265 ILE A O 1
ATOM 1847 N N . ARG A 1 266 ? -10.050 12.603 -8.642 1.00 23.34 266 ARG A N 1
ATOM 1848 C CA . ARG A 1 266 ? -10.304 11.264 -9.184 1.00 23.34 266 ARG A CA 1
ATOM 1849 C C . ARG A 1 266 ? -10.838 11.344 -10.618 1.00 23.34 266 ARG A C 1
ATOM 1851 O O . ARG A 1 266 ? -11.914 11.898 -10.834 1.00 23.34 266 ARG A O 1
ATOM 1858 N N . ALA A 1 267 ? -10.143 10.730 -11.574 1.00 23.77 267 ALA A N 1
ATOM 1859 C CA . ALA A 1 267 ? -10.692 10.490 -12.905 1.00 23.77 267 ALA A CA 1
ATOM 1860 C C . ALA A 1 267 ? -11.673 9.303 -12.865 1.00 23.77 267 ALA A C 1
ATOM 1862 O O . ALA A 1 267 ? -11.347 8.237 -12.345 1.00 23.77 267 ALA A O 1
ATOM 1863 N N . VAL A 1 268 ? -12.873 9.493 -13.414 1.00 23.45 268 VAL A N 1
ATOM 1864 C CA . VAL A 1 268 ? -13.848 8.426 -13.683 1.00 23.45 268 VAL A CA 1
ATOM 1865 C C . VAL A 1 268 ? -13.937 8.264 -15.199 1.00 23.45 268 VAL A C 1
ATOM 1867 O O . VAL A 1 268 ? -14.043 9.252 -15.922 1.00 23.45 268 VAL A O 1
ATOM 1870 N N . SER A 1 269 ? -13.856 7.029 -15.680 1.00 22.66 269 SER A N 1
ATOM 1871 C CA . SER A 1 269 ? -13.870 6.672 -17.099 1.00 22.66 269 SER A CA 1
ATOM 1872 C C . SER A 1 269 ? -15.279 6.745 -17.711 1.00 22.66 269 SER A C 1
ATOM 1874 O O . SER A 1 269 ? -16.244 6.270 -17.113 1.00 22.66 269 SER A O 1
ATOM 1876 N N . GLY A 1 270 ? -15.406 7.289 -18.932 1.00 21.36 270 GLY A N 1
ATOM 1877 C CA . GLY A 1 270 ? -16.642 7.172 -19.723 1.00 21.36 270 GLY A CA 1
ATOM 1878 C C . GLY A 1 270 ? -16.809 8.127 -20.921 1.00 21.36 270 GLY A C 1
ATOM 1879 O O . GLY A 1 270 ? -16.763 9.341 -20.760 1.00 21.36 270 GLY A O 1
ATOM 1880 N N . ALA A 1 271 ? -17.160 7.540 -22.076 1.00 22.89 271 ALA A N 1
ATOM 1881 C CA . ALA A 1 271 ? -17.725 8.150 -23.300 1.00 22.89 271 ALA A CA 1
ATOM 1882 C C . ALA A 1 271 ? -16.788 8.858 -24.318 1.00 22.89 271 ALA A C 1
ATOM 1884 O O . ALA A 1 271 ? -15.628 9.159 -24.054 1.00 22.89 271 ALA A O 1
ATOM 1885 N N . LEU A 1 272 ? -17.300 9.000 -25.554 1.00 22.06 272 LEU A N 1
ATOM 1886 C CA . LEU A 1 272 ? -16.541 8.924 -26.813 1.00 22.06 272 LEU A CA 1
ATOM 1887 C C . LEU A 1 272 ? -17.035 9.936 -27.888 1.00 22.06 272 LEU A C 1
ATOM 1889 O O . LEU A 1 272 ? -18.238 10.055 -28.090 1.00 22.06 272 LEU A O 1
ATOM 1893 N N . ALA A 1 273 ? -16.089 10.513 -28.648 1.00 22.53 273 ALA A N 1
ATOM 1894 C CA . ALA A 1 273 ? -16.177 11.028 -30.039 1.00 22.53 273 ALA A CA 1
ATOM 1895 C C . ALA A 1 273 ? -16.950 12.328 -30.442 1.00 22.53 273 ALA A C 1
ATOM 1897 O O . ALA A 1 273 ? -18.102 12.542 -30.091 1.00 22.53 273 ALA A O 1
ATOM 1898 N N . ALA A 1 274 ? -16.301 13.062 -31.378 1.00 22.62 274 ALA A N 1
ATOM 1899 C CA . ALA A 1 274 ? -16.791 14.089 -32.335 1.00 22.62 274 ALA A CA 1
ATOM 1900 C C . ALA A 1 274 ? -17.275 15.459 -31.769 1.00 22.62 274 ALA A C 1
ATOM 1902 O O . ALA A 1 274 ? -17.798 15.531 -30.669 1.00 22.62 274 ALA A O 1
ATOM 1903 N N . THR A 1 275 ? -17.132 16.622 -32.438 1.00 21.42 275 THR A N 1
ATOM 1904 C CA . THR A 1 275 ? -16.847 16.950 -33.864 1.00 21.42 275 THR A CA 1
ATOM 1905 C C . THR A 1 275 ? -16.111 18.312 -33.990 1.00 21.42 275 THR A C 1
ATOM 1907 O O . THR A 1 275 ? -16.150 19.104 -33.054 1.00 21.42 275 THR A O 1
ATOM 1910 N N . VAL A 1 276 ? -15.477 18.626 -35.134 1.00 29.48 276 VAL A N 1
ATOM 1911 C CA . VAL A 1 276 ? -14.742 19.896 -35.385 1.00 29.48 276 VAL A CA 1
ATOM 1912 C C . VAL A 1 276 ? -15.517 20.893 -36.264 1.00 29.48 276 VAL A C 1
ATOM 1914 O O . VAL A 1 276 ? -15.893 20.540 -37.376 1.00 29.48 276 VAL A O 1
ATOM 1917 N N . THR A 1 277 ? -15.604 22.151 -35.799 1.00 22.66 277 THR A N 1
ATOM 1918 C CA . THR A 1 277 ? -15.771 23.441 -36.533 1.00 22.66 277 THR A CA 1
ATOM 1919 C C . THR A 1 277 ? -15.474 24.590 -35.545 1.00 22.66 277 THR A C 1
ATOM 1921 O O . THR A 1 277 ? -15.795 24.431 -34.373 1.00 22.66 277 THR A O 1
ATOM 1924 N N . GLY A 1 278 ? -14.928 25.766 -35.892 1.00 23.27 278 GLY A N 1
ATOM 1925 C CA . GLY A 1 278 ? -14.350 26.270 -37.152 1.00 23.27 278 GLY A CA 1
ATOM 1926 C C . GLY A 1 278 ? -14.349 27.820 -37.183 1.00 23.27 278 GLY A C 1
ATOM 1927 O O . GLY A 1 278 ? -15.349 28.390 -36.760 1.00 23.27 278 GLY A O 1
ATOM 1928 N N . SER A 1 279 ? -13.283 28.471 -37.704 1.00 25.28 279 SER A N 1
ATOM 1929 C CA . SER A 1 279 ? -13.057 29.955 -37.823 1.00 25.28 279 SER A CA 1
ATOM 1930 C C . SER A 1 279 ? -13.078 30.759 -36.494 1.00 25.28 279 SER A C 1
ATOM 1932 O O . SER A 1 279 ? -13.926 30.526 -35.650 1.00 25.28 279 SER A O 1
ATOM 1934 N N . ASP A 1 280 ? -12.190 31.711 -36.173 1.00 26.23 280 ASP A N 1
ATOM 1935 C CA . ASP A 1 280 ? -11.407 32.657 -36.989 1.00 26.23 280 ASP A CA 1
ATOM 1936 C C . ASP A 1 280 ? -10.135 33.166 -36.260 1.00 26.23 280 ASP A C 1
ATOM 1938 O O . ASP A 1 280 ? -9.921 32.890 -35.079 1.00 26.23 280 ASP A O 1
ATOM 1942 N N . GLN A 1 281 ? -9.279 33.930 -36.956 1.00 29.56 281 GLN A N 1
ATOM 1943 C CA . GLN A 1 281 ? -8.043 34.506 -36.398 1.00 29.56 281 GLN A CA 1
ATOM 1944 C C . GLN A 1 281 ? -8.213 35.923 -35.822 1.00 29.56 281 GLN A C 1
ATOM 1946 O O . GLN A 1 281 ? -8.709 36.807 -36.515 1.00 29.56 281 GLN A O 1
ATOM 1951 N N . GLN A 1 282 ? -7.607 36.189 -34.656 1.00 24.52 28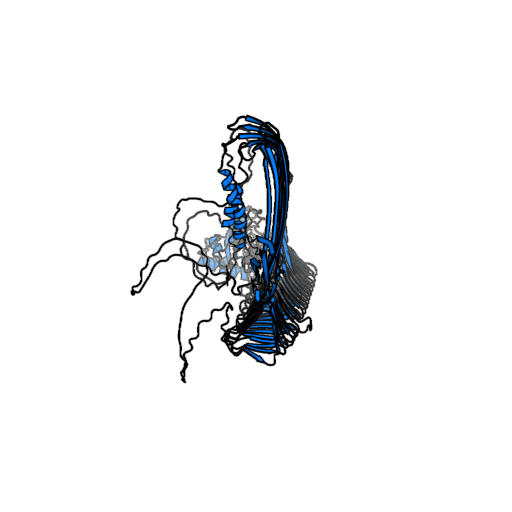2 GLN A N 1
ATOM 1952 C CA . GLN A 1 282 ? -6.781 37.390 -34.425 1.00 24.52 282 GLN A CA 1
ATOM 1953 C C . GLN A 1 282 ? -5.892 37.224 -33.179 1.00 24.52 282 GLN A C 1
ATOM 1955 O O . GLN A 1 282 ? -6.256 36.548 -32.220 1.00 24.52 282 GLN A O 1
ATOM 1960 N N . GLY A 1 283 ? -4.675 37.770 -33.230 1.00 30.97 283 GLY A N 1
ATOM 1961 C CA . GLY A 1 283 ? -3.597 37.388 -32.315 1.00 30.97 283 GLY A CA 1
ATOM 1962 C C . GLY A 1 283 ? -3.609 38.085 -30.951 1.00 30.97 283 GLY A C 1
ATOM 1963 O O . GLY A 1 283 ? -3.553 39.309 -30.872 1.00 30.97 283 GLY A O 1
ATOM 1964 N N . GLN A 1 284 ? -3.524 37.288 -29.885 1.00 23.50 284 GLN A N 1
ATOM 1965 C CA . GLN A 1 284 ? -2.956 37.683 -28.594 1.00 23.50 284 GLN A CA 1
ATOM 1966 C C . GLN A 1 284 ? -1.994 36.588 -28.121 1.00 23.50 284 GLN A C 1
ATOM 1968 O O . GLN A 1 284 ? -2.322 35.402 -28.149 1.00 23.50 284 GLN A O 1
ATOM 1973 N N . ALA A 1 285 ? -0.789 36.987 -27.708 1.00 28.30 285 ALA A N 1
ATOM 1974 C CA . ALA A 1 285 ? 0.240 36.078 -27.217 1.00 28.30 285 ALA A CA 1
ATOM 1975 C C . ALA A 1 285 ? -0.081 35.623 -25.783 1.00 28.30 285 ALA A C 1
ATOM 1977 O O . ALA A 1 285 ? 0.485 36.126 -24.813 1.00 28.30 285 ALA A O 1
ATOM 1978 N N . ASN A 1 286 ? -1.004 34.670 -25.651 1.00 22.30 286 ASN A N 1
ATOM 1979 C CA . ASN A 1 286 ? -1.256 34.003 -24.381 1.00 22.30 286 ASN A CA 1
ATOM 1980 C C . ASN A 1 286 ? -0.099 33.052 -24.066 1.00 22.30 286 ASN A C 1
ATOM 1982 O O . ASN A 1 286 ? 0.105 32.054 -24.758 1.00 22.30 286 ASN A O 1
ATOM 1986 N N . LEU A 1 287 ? 0.641 33.360 -22.997 1.00 25.20 287 LEU A N 1
ATOM 1987 C CA . LEU A 1 287 ? 1.573 32.425 -22.373 1.00 25.20 287 LEU A CA 1
ATOM 1988 C C . LEU A 1 287 ? 0.793 31.165 -21.986 1.00 25.20 287 LEU A C 1
ATOM 1990 O O . LEU A 1 287 ? -0.066 31.212 -21.105 1.00 25.20 287 LEU A O 1
ATOM 1994 N N . ALA A 1 288 ? 1.093 30.052 -22.653 1.00 22.78 288 ALA A N 1
ATOM 1995 C CA . ALA A 1 288 ? 0.512 28.766 -22.311 1.00 22.78 288 ALA A CA 1
ATOM 1996 C C . ALA A 1 288 ? 0.865 28.416 -20.860 1.00 22.78 288 ALA A C 1
ATOM 1998 O O . ALA A 1 288 ? 2.032 28.439 -20.459 1.00 22.78 288 ALA A O 1
ATOM 1999 N N . THR A 1 289 ? -0.158 28.088 -20.078 1.00 21.95 289 THR A N 1
ATOM 2000 C CA . THR A 1 289 ? -0.008 27.483 -18.759 1.00 21.95 289 THR A CA 1
ATOM 2001 C C . THR A 1 289 ? 0.855 26.230 -18.876 1.00 21.95 289 THR A C 1
ATOM 2003 O O . THR A 1 289 ? 0.559 25.337 -19.669 1.00 21.95 289 THR A O 1
ATOM 2006 N N . ALA A 1 290 ? 1.918 26.153 -18.073 1.00 23.70 290 ALA A N 1
ATOM 2007 C CA . ALA A 1 290 ? 2.722 24.946 -17.944 1.00 23.70 290 ALA A CA 1
ATOM 2008 C C . ALA A 1 290 ? 1.872 23.853 -17.277 1.00 23.70 290 ALA A C 1
ATOM 2010 O O . ALA A 1 290 ? 1.783 23.779 -16.052 1.00 23.70 290 ALA A O 1
ATOM 2011 N N . GLY A 1 291 ? 1.190 23.058 -18.101 1.00 22.42 291 GLY A N 1
ATOM 2012 C CA . GLY A 1 291 ? 0.418 21.908 -17.654 1.00 22.42 291 GLY A CA 1
ATOM 2013 C C . GLY A 1 291 ? 1.336 20.869 -17.020 1.00 22.42 291 GLY A C 1
ATOM 2014 O O . GLY A 1 291 ? 2.390 20.543 -17.565 1.00 22.42 291 GLY A O 1
ATOM 2015 N N . SER A 1 292 ? 0.926 20.349 -15.868 1.00 21.64 292 SER A N 1
ATOM 2016 C CA . SER A 1 292 ? 1.569 19.208 -15.231 1.00 21.64 292 SER A CA 1
ATOM 2017 C C . SER A 1 292 ? 1.565 18.008 -16.178 1.00 21.64 292 SER A C 1
ATOM 2019 O O . SER A 1 292 ? 0.512 17.575 -16.643 1.00 21.64 292 SER A O 1
ATOM 2021 N N . THR A 1 293 ? 2.744 17.442 -16.436 1.00 22.69 293 THR A N 1
ATOM 2022 C CA . THR A 1 293 ? 2.901 16.185 -17.173 1.00 22.69 293 THR A CA 1
ATOM 2023 C C . THR A 1 293 ? 2.423 15.016 -16.317 1.00 22.69 293 THR A C 1
ATOM 2025 O O . THR A 1 293 ? 3.219 14.313 -15.696 1.00 22.69 293 THR A O 1
ATOM 2028 N N . SER A 1 294 ? 1.110 14.801 -16.278 1.00 21.28 294 SER A N 1
ATOM 2029 C CA . SER A 1 294 ? 0.566 13.481 -15.988 1.00 21.28 294 SER A CA 1
ATOM 2030 C C . SER A 1 294 ? 0.873 12.560 -17.170 1.00 21.28 294 SER A C 1
ATOM 2032 O O . SER A 1 294 ? 0.642 12.916 -18.326 1.00 21.28 294 SER A O 1
ATOM 2034 N N . ILE A 1 295 ? 1.366 11.351 -16.890 1.00 25.80 295 ILE A N 1
ATOM 2035 C CA . ILE A 1 295 ? 1.422 10.270 -17.883 1.00 25.80 295 ILE A CA 1
ATOM 2036 C C . ILE A 1 295 ? -0.001 9.701 -17.997 1.00 25.80 295 ILE A C 1
ATOM 2038 O O . ILE A 1 295 ? -0.320 8.643 -17.467 1.00 25.80 295 ILE A O 1
ATOM 2042 N N . GLY A 1 296 ? -0.903 10.479 -18.597 1.00 20.55 296 GLY A N 1
ATOM 2043 C CA . GLY A 1 296 ? -2.295 10.092 -18.804 1.00 20.55 296 GLY A CA 1
ATOM 2044 C C . GLY A 1 296 ? -2.465 9.338 -20.119 1.00 20.55 296 GLY A C 1
ATOM 2045 O O . GLY A 1 296 ? -2.186 9.910 -21.168 1.00 20.55 296 GLY A O 1
ATOM 2046 N N . ASN A 1 297 ? -2.934 8.086 -20.048 1.00 25.20 297 ASN A N 1
ATOM 2047 C CA . ASN A 1 297 ? -3.429 7.233 -21.143 1.00 25.20 297 ASN A CA 1
ATOM 2048 C C . ASN A 1 297 ? -2.923 7.565 -22.562 1.00 25.20 297 ASN A C 1
ATOM 2050 O O . ASN A 1 297 ? -3.708 7.794 -23.485 1.00 25.20 297 ASN A O 1
ATOM 2054 N N . ALA A 1 298 ? -1.606 7.519 -22.759 1.00 21.78 298 ALA A N 1
ATOM 2055 C CA . ALA A 1 298 ? -1.022 7.468 -24.088 1.00 21.78 298 ALA A CA 1
ATOM 2056 C C . ALA A 1 298 ? -0.990 6.004 -24.546 1.00 21.78 298 ALA A C 1
ATOM 2058 O O . ALA A 1 298 ? -0.058 5.269 -24.228 1.00 21.78 298 ALA A O 1
ATOM 2059 N N . SER A 1 299 ? -2.001 5.572 -25.308 1.00 23.41 299 SER A N 1
ATOM 2060 C CA . SER A 1 299 ? -1.923 4.317 -26.067 1.00 23.41 299 SER A CA 1
ATOM 2061 C C . SER A 1 299 ? -0.621 4.313 -26.874 1.00 23.41 299 SER A C 1
ATOM 2063 O O . SER A 1 299 ? -0.416 5.235 -27.663 1.00 23.41 299 SER A O 1
ATOM 2065 N N . GLY A 1 300 ? 0.247 3.324 -26.640 1.00 26.03 300 GLY A N 1
ATOM 2066 C CA . GLY A 1 300 ? 1.691 3.381 -26.90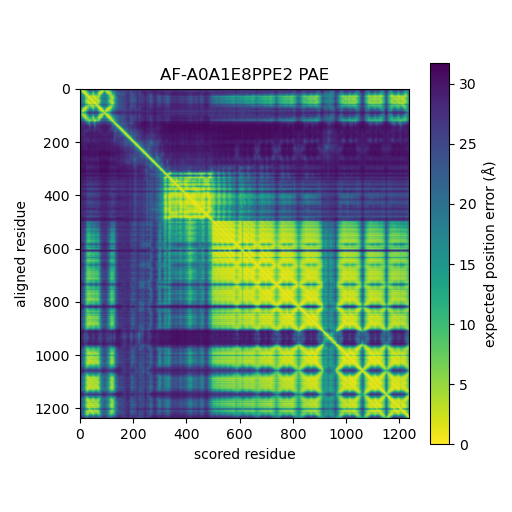2 1.00 26.03 300 GLY A CA 1
ATOM 2067 C C . GLY A 1 300 ? 2.148 3.699 -28.331 1.00 26.03 300 GLY A C 1
ATOM 2068 O O . GLY A 1 300 ? 2.672 2.839 -29.031 1.00 26.03 300 GLY A O 1
ATOM 2069 N N . THR A 1 301 ? 2.058 4.965 -28.732 1.00 22.75 301 THR A N 1
ATOM 2070 C CA . THR A 1 301 ? 2.867 5.559 -29.798 1.00 22.75 301 THR A CA 1
ATOM 2071 C C . THR A 1 301 ? 4.027 6.308 -29.161 1.00 22.75 301 THR A C 1
ATOM 2073 O O . THR A 1 301 ? 3.799 7.112 -28.259 1.00 22.75 301 THR A O 1
ATOM 2076 N N . ALA A 1 302 ? 5.251 6.083 -29.641 1.00 26.66 302 ALA A N 1
ATOM 2077 C CA . ALA A 1 302 ? 6.451 6.763 -29.157 1.00 26.66 302 ALA A CA 1
ATOM 2078 C C . ALA A 1 302 ? 6.357 8.294 -29.329 1.00 26.66 302 ALA A C 1
ATOM 2080 O O . ALA A 1 302 ? 6.712 8.845 -30.372 1.00 26.66 302 ALA A O 1
ATOM 2081 N N . ALA A 1 303 ? 5.876 8.979 -28.292 1.00 22.80 303 ALA A N 1
ATOM 2082 C CA . ALA A 1 303 ? 5.839 10.428 -28.221 1.00 22.80 303 ALA A CA 1
ATOM 2083 C C . ALA A 1 303 ? 7.243 10.947 -27.887 1.00 22.80 303 ALA A C 1
ATOM 2085 O O . ALA A 1 303 ? 7.736 10.776 -26.772 1.00 22.80 303 ALA A O 1
ATOM 2086 N N . GLN A 1 304 ? 7.901 11.574 -28.863 1.00 26.83 304 GLN A N 1
ATOM 2087 C CA . GLN A 1 304 ? 9.151 12.288 -28.614 1.00 26.83 304 GLN A CA 1
ATOM 2088 C C . GLN A 1 304 ? 8.904 13.448 -27.643 1.00 26.83 304 GLN A C 1
ATOM 2090 O O . GLN A 1 304 ? 7.969 14.229 -27.819 1.00 26.83 304 GLN A O 1
ATOM 2095 N N . ALA A 1 305 ? 9.786 13.597 -26.656 1.00 22.11 305 ALA A N 1
ATOM 2096 C CA . ALA A 1 305 ? 9.774 14.721 -25.730 1.00 22.11 305 ALA A CA 1
ATOM 2097 C C . ALA A 1 305 ? 10.187 16.030 -26.434 1.00 22.11 305 ALA A C 1
ATOM 2099 O O . ALA A 1 305 ? 11.336 16.466 -26.367 1.00 22.11 305 ALA A O 1
ATOM 2100 N N . THR A 1 306 ? 9.244 16.704 -27.095 1.00 25.41 306 THR A N 1
ATOM 2101 C CA . THR A 1 306 ? 9.427 18.081 -27.584 1.00 25.41 306 THR A CA 1
ATOM 2102 C C . THR A 1 306 ? 9.250 19.070 -26.429 1.00 25.41 306 THR A C 1
ATOM 2104 O O . THR A 1 306 ? 8.226 19.744 -26.330 1.00 25.41 306 THR A O 1
ATOM 2107 N N . GLY A 1 307 ? 10.232 19.112 -25.521 1.00 24.72 307 GLY A N 1
ATOM 2108 C CA . GLY A 1 307 ? 10.117 19.825 -24.241 1.00 24.72 307 GLY A CA 1
ATOM 2109 C C . GLY A 1 307 ? 11.424 20.332 -23.622 1.00 24.72 307 GLY A C 1
ATOM 2110 O O . GLY A 1 307 ? 11.428 20.677 -22.446 1.00 24.72 307 GLY A O 1
ATOM 2111 N N . LEU A 1 308 ? 12.525 20.403 -24.380 1.00 24.20 308 LEU A N 1
ATOM 2112 C CA . LEU A 1 308 ? 13.780 21.023 -23.936 1.00 24.20 308 LEU A CA 1
ATOM 2113 C C . LEU A 1 308 ? 14.306 21.986 -25.005 1.00 24.20 308 LEU A C 1
ATOM 2115 O O . LEU A 1 308 ? 14.809 21.574 -26.050 1.00 24.20 308 LEU A O 1
ATOM 2119 N N . GLY A 1 309 ? 14.198 23.287 -24.734 1.00 26.56 309 GLY A N 1
ATOM 2120 C CA . GLY A 1 309 ? 14.919 24.302 -25.493 1.00 26.56 309 GLY A CA 1
ATOM 2121 C C . GLY A 1 309 ? 16.386 24.337 -25.061 1.00 26.56 309 GLY A C 1
ATOM 2122 O O . GLY A 1 309 ? 16.664 24.394 -23.867 1.00 26.56 309 GLY A O 1
ATOM 2123 N N . GLY A 1 310 ? 17.317 24.348 -26.019 1.00 30.23 310 GLY A N 1
ATOM 2124 C CA . GLY A 1 310 ? 18.735 24.600 -25.733 1.00 30.23 310 GLY A CA 1
ATOM 2125 C C . GLY A 1 310 ? 19.638 23.371 -25.585 1.00 30.23 310 GLY A C 1
ATOM 2126 O O . GLY A 1 310 ? 20.492 23.350 -24.705 1.00 30.23 310 GLY A O 1
ATOM 2127 N N . LEU A 1 311 ? 19.530 22.392 -26.486 1.00 23.14 311 LEU A N 1
ATOM 2128 C CA . LEU A 1 311 ? 20.666 21.523 -26.826 1.00 23.14 311 LEU A CA 1
ATOM 2129 C C . LEU A 1 311 ? 21.273 21.994 -28.159 1.00 23.14 311 LEU A C 1
ATOM 2131 O O . LEU A 1 311 ? 20.523 22.434 -29.037 1.00 23.14 311 LEU A O 1
ATOM 2135 N N . PRO A 1 312 ? 22.609 21.942 -28.336 1.00 25.92 312 PRO A N 1
ATOM 2136 C CA . PRO A 1 312 ? 23.236 22.359 -29.583 1.00 25.92 312 PRO A CA 1
ATOM 2137 C C . PRO A 1 312 ? 22.718 21.492 -30.729 1.00 25.92 312 PRO A C 1
ATOM 2139 O O . PRO A 1 312 ? 22.600 20.273 -30.595 1.00 25.92 312 PRO A O 1
ATOM 2142 N N . SER A 1 313 ? 22.430 22.119 -31.869 1.00 27.81 313 SER A N 1
ATOM 2143 C CA . SER A 1 313 ? 22.031 21.419 -33.086 1.00 27.81 313 SER A CA 1
ATOM 2144 C C . SER A 1 313 ? 23.130 20.439 -33.501 1.00 27.81 313 SER A C 1
ATOM 2146 O O . SER A 1 313 ? 24.120 20.845 -34.116 1.00 27.81 313 SER A O 1
ATOM 2148 N N . GLN A 1 314 ? 22.964 19.157 -33.161 1.00 30.31 314 GLN A N 1
ATOM 2149 C CA . GLN A 1 314 ? 23.850 18.098 -33.636 1.00 30.31 314 GLN A CA 1
ATOM 2150 C C . GLN A 1 314 ? 23.907 18.158 -35.164 1.00 30.31 314 GLN A C 1
ATOM 2152 O O . GLN A 1 314 ? 22.890 18.390 -35.824 1.00 30.31 314 GLN A O 1
ATOM 2157 N N . ALA A 1 315 ? 25.119 18.036 -35.708 1.00 33.03 315 ALA A N 1
ATOM 2158 C CA . ALA A 1 315 ? 25.412 18.364 -37.095 1.00 33.03 315 ALA A CA 1
ATOM 2159 C C . ALA A 1 315 ? 24.588 17.502 -38.064 1.00 33.03 315 ALA A C 1
ATOM 2161 O O . ALA A 1 315 ? 24.923 16.350 -38.336 1.00 33.03 315 ALA A O 1
ATOM 2162 N N . ARG A 1 316 ? 23.508 18.076 -38.607 1.00 42.88 316 ARG A N 1
ATOM 2163 C CA . ARG A 1 316 ? 22.734 17.454 -39.684 1.00 42.88 316 ARG A CA 1
ATOM 2164 C C . ARG A 1 316 ? 23.602 17.372 -40.938 1.00 42.88 316 ARG A C 1
ATOM 2166 O O . ARG A 1 316 ? 24.336 18.311 -41.246 1.00 42.88 316 ARG A O 1
ATOM 2173 N N . LEU A 1 317 ? 23.466 16.279 -41.688 1.00 44.28 317 LEU A N 1
ATOM 2174 C CA . LEU A 1 317 ? 24.068 16.137 -43.014 1.00 44.28 317 LEU A CA 1
ATOM 2175 C C . LEU A 1 317 ? 23.655 17.323 -43.902 1.00 44.28 317 LEU A C 1
ATOM 2177 O O . LEU A 1 317 ? 22.472 17.516 -44.189 1.00 44.28 317 LEU A O 1
ATOM 2181 N N . ALA A 1 318 ? 24.633 18.121 -44.332 1.00 44.88 318 ALA A N 1
ATOM 2182 C CA . ALA A 1 318 ? 24.390 19.251 -45.216 1.00 44.88 318 ALA A CA 1
ATOM 2183 C C . ALA A 1 318 ? 23.838 18.761 -46.570 1.00 44.88 318 ALA A C 1
ATOM 2185 O O . ALA A 1 318 ? 24.435 17.892 -47.203 1.00 44.88 318 ALA A O 1
ATOM 2186 N N . GLY A 1 319 ? 22.713 19.328 -47.022 1.00 58.62 319 GLY A N 1
ATOM 2187 C CA . GLY A 1 319 ? 22.138 19.062 -48.352 1.00 58.62 319 GLY A CA 1
ATOM 2188 C C . GLY A 1 319 ? 20.831 18.254 -48.402 1.00 58.62 319 GLY A C 1
ATOM 2189 O O . GLY A 1 319 ? 20.348 17.985 -49.504 1.00 58.62 319 GLY A O 1
ATOM 2190 N N . ILE A 1 320 ? 20.235 17.897 -47.257 1.00 69.38 320 ILE A N 1
ATOM 2191 C CA . ILE A 1 320 ? 18.902 17.270 -47.181 1.00 69.38 320 ILE A CA 1
ATOM 2192 C C . ILE A 1 320 ? 17.855 18.310 -46.753 1.00 69.38 320 ILE A C 1
ATOM 2194 O O . ILE A 1 320 ? 17.989 18.927 -45.698 1.00 69.38 320 ILE A O 1
ATOM 2198 N N . ALA A 1 321 ? 16.795 18.474 -47.548 1.00 70.81 321 ALA A N 1
ATOM 2199 C CA . ALA A 1 321 ? 15.628 19.289 -47.213 1.00 70.81 321 ALA A CA 1
ATOM 2200 C C . ALA A 1 321 ? 14.481 18.405 -46.690 1.00 70.81 321 ALA A C 1
ATOM 2202 O O . ALA A 1 321 ? 14.280 17.284 -47.165 1.00 70.81 321 ALA A O 1
ATOM 2203 N N . GLN A 1 322 ? 13.732 18.908 -45.705 1.00 73.94 322 GLN A N 1
ATOM 2204 C CA . GLN A 1 322 ? 12.673 18.179 -45.003 1.00 73.94 322 GLN A CA 1
ATOM 2205 C C . GLN A 1 322 ? 11.456 19.082 -44.781 1.00 73.94 322 GLN A C 1
ATOM 2207 O O . GLN A 1 322 ? 11.597 20.197 -44.287 1.00 73.94 322 GLN A O 1
ATOM 2212 N N . VAL A 1 323 ? 10.267 18.570 -45.097 1.00 73.75 323 VAL A N 1
ATOM 2213 C CA . VAL A 1 323 ? 8.970 19.226 -44.880 1.00 73.75 323 VAL A CA 1
ATOM 2214 C C . VAL A 1 323 ? 8.110 18.328 -43.996 1.00 73.75 323 VAL A C 1
ATOM 2216 O O . VAL A 1 323 ? 8.032 17.123 -44.235 1.00 73.75 323 VAL A O 1
ATOM 2219 N N . ALA A 1 324 ? 7.483 18.893 -42.964 1.00 65.88 324 ALA A N 1
ATOM 2220 C CA . ALA A 1 324 ? 6.549 18.171 -42.101 1.00 65.88 324 ALA A CA 1
ATOM 2221 C C . ALA A 1 324 ? 5.166 18.064 -42.757 1.00 65.88 324 ALA A C 1
ATOM 2223 O O . ALA A 1 324 ? 4.648 19.049 -43.278 1.00 65.88 324 ALA A O 1
ATOM 2224 N N . LEU A 1 325 ? 4.565 16.876 -42.700 1.00 61.00 325 LEU A N 1
ATOM 2225 C CA . LEU A 1 325 ? 3.187 16.642 -43.119 1.00 61.00 325 LEU A CA 1
ATOM 2226 C C . LEU A 1 325 ? 2.247 16.829 -41.926 1.00 61.00 325 LEU A C 1
ATOM 2228 O O . LEU A 1 325 ? 2.441 16.227 -40.868 1.00 61.00 325 LEU A O 1
ATOM 2232 N N . THR A 1 326 ? 1.197 17.626 -42.104 1.00 49.31 326 THR A N 1
ATOM 2233 C CA . THR A 1 326 ? 0.092 17.722 -41.147 1.00 49.31 326 THR A CA 1
ATOM 2234 C C . THR A 1 326 ? -0.775 16.466 -41.238 1.00 49.31 326 THR A C 1
ATOM 2236 O O . THR A 1 326 ? -1.321 16.148 -42.292 1.00 49.31 326 THR A O 1
ATOM 2239 N N . ASN A 1 327 ? -0.908 15.729 -40.133 1.00 45.22 327 ASN A N 1
ATOM 2240 C CA . ASN A 1 327 ? -1.694 14.497 -40.082 1.00 45.22 327 ASN A CA 1
ATOM 2241 C C . ASN A 1 327 ? -2.525 14.426 -38.789 1.00 45.22 327 ASN A C 1
ATOM 2243 O O . ASN A 1 327 ? -2.036 14.745 -37.707 1.00 45.22 327 ASN A O 1
ATOM 2247 N N . ALA A 1 328 ? -3.773 13.970 -38.904 1.00 32.28 328 ALA A N 1
ATOM 2248 C CA . ALA A 1 328 ? -4.712 13.813 -37.794 1.00 32.28 328 ALA A CA 1
ATOM 2249 C C . ALA A 1 328 ? -4.367 12.641 -36.850 1.00 32.28 328 ALA A C 1
ATOM 2251 O O . ALA A 1 328 ? -4.925 12.553 -35.761 1.00 32.28 328 ALA A O 1
ATOM 2252 N N . SER A 1 329 ? -3.450 11.746 -37.239 1.00 36.28 329 SER A N 1
ATOM 2253 C CA . SER A 1 329 ? -3.082 10.551 -36.462 1.00 36.28 329 SER A CA 1
ATOM 2254 C C . SER A 1 329 ? -1.924 10.750 -35.466 1.00 36.28 329 SER A C 1
ATOM 2256 O O . SER A 1 329 ? -1.320 9.766 -35.042 1.00 36.28 329 SER A O 1
ATOM 2258 N N . GLY A 1 330 ? -1.519 11.991 -35.169 1.00 31.09 330 GLY A N 1
ATOM 2259 C CA . GLY A 1 330 ? -0.473 12.316 -34.181 1.00 31.09 330 GLY A CA 1
ATOM 2260 C C . GLY A 1 330 ? 0.973 11.911 -34.529 1.00 31.09 330 GLY A C 1
ATOM 2261 O O . GLY A 1 330 ? 1.897 12.299 -33.820 1.00 31.09 330 GLY A O 1
ATOM 2262 N N . ARG A 1 331 ? 1.208 11.168 -35.620 1.00 40.97 331 ARG A N 1
ATOM 2263 C CA . ARG A 1 331 ? 2.552 10.762 -36.075 1.00 40.97 331 ARG A CA 1
ATOM 2264 C C . ARG A 1 331 ? 3.110 11.799 -37.053 1.00 40.97 331 ARG A C 1
ATOM 2266 O O . ARG A 1 331 ? 2.517 12.027 -38.108 1.00 40.97 331 ARG A O 1
ATOM 2273 N N . ALA A 1 332 ? 4.264 12.382 -36.730 1.00 40.44 332 ALA A N 1
ATOM 2274 C CA . ALA A 1 332 ? 4.977 13.303 -37.612 1.00 40.44 332 ALA A CA 1
ATOM 2275 C C . ALA A 1 332 ? 5.542 12.554 -38.834 1.00 40.44 332 ALA A C 1
ATOM 2277 O O . ALA A 1 332 ? 6.598 11.929 -38.764 1.00 40.44 332 ALA A O 1
ATOM 2278 N N . GLN A 1 333 ? 4.822 12.604 -39.956 1.00 59.69 333 GLN A N 1
ATOM 2279 C CA . GLN A 1 333 ? 5.342 12.165 -41.251 1.00 59.69 333 GLN A CA 1
ATOM 2280 C C . GLN A 1 333 ? 6.110 13.312 -41.911 1.00 59.69 333 GLN A C 1
ATOM 2282 O O . GLN A 1 333 ? 5.784 14.485 -41.716 1.00 59.69 333 GLN A O 1
ATOM 2287 N N . PHE A 1 334 ? 7.107 12.983 -42.727 1.00 73.62 334 PHE A N 1
ATOM 2288 C CA . PHE A 1 334 ? 7.929 13.980 -43.405 1.00 73.62 334 PHE A CA 1
ATOM 2289 C C . PHE A 1 334 ? 8.115 13.638 -44.873 1.00 73.62 334 PHE A C 1
ATOM 2291 O O . PHE A 1 334 ? 8.297 12.473 -45.220 1.00 73.62 334 PHE A O 1
ATOM 2298 N N . VAL A 1 335 ? 8.167 14.660 -45.722 1.00 79.00 335 VAL A N 1
ATOM 2299 C CA . VAL A 1 335 ? 8.754 14.521 -47.054 1.00 79.00 335 VAL A CA 1
ATOM 2300 C C . VAL A 1 335 ? 10.196 14.979 -46.997 1.00 79.00 335 VAL A C 1
ATOM 2302 O O . VAL A 1 335 ? 10.483 16.077 -46.513 1.00 79.00 335 VAL A O 1
ATOM 2305 N N . ARG A 1 336 ? 11.106 14.153 -47.510 1.00 84.19 336 ARG A N 1
ATOM 2306 C CA . ARG A 1 336 ? 12.504 14.526 -47.706 1.00 84.19 336 ARG A CA 1
ATOM 2307 C C . ARG A 1 336 ? 12.933 14.445 -49.154 1.00 84.19 336 ARG A C 1
ATOM 2309 O O . ARG A 1 336 ? 12.456 13.625 -49.933 1.00 84.19 336 ARG A O 1
ATOM 2316 N N . THR A 1 337 ? 13.890 15.299 -49.475 1.00 84.56 337 THR A N 1
ATOM 2317 C CA . THR A 1 337 ? 14.610 15.307 -50.741 1.00 84.56 337 THR A CA 1
ATOM 2318 C C . THR A 1 337 ? 16.065 15.666 -50.455 1.00 84.56 337 THR A C 1
ATOM 2320 O O . THR A 1 337 ? 16.341 16.502 -49.590 1.00 84.56 337 THR A O 1
ATOM 2323 N N . SER A 1 338 ? 17.012 15.022 -51.132 1.00 80.44 338 SER A N 1
ATOM 2324 C CA . SER A 1 338 ? 18.414 15.439 -51.116 1.00 80.44 338 SER A CA 1
ATOM 2325 C C . SER A 1 338 ? 18.728 16.182 -52.406 1.00 80.44 338 SER A C 1
ATOM 2327 O O . SER A 1 338 ? 18.118 15.942 -53.444 1.00 80.44 338 SER A O 1
ATOM 2329 N N . SER A 1 339 ? 19.679 17.112 -52.350 1.00 74.94 339 SER A N 1
ATOM 2330 C CA . SER A 1 339 ? 20.298 17.624 -53.573 1.00 74.94 339 SER A CA 1
ATOM 2331 C C . SER A 1 339 ? 21.372 16.624 -54.015 1.00 74.94 339 SER A C 1
ATOM 2333 O O . SER A 1 339 ? 22.404 16.557 -53.341 1.00 74.94 339 SER A O 1
ATOM 2335 N N . PRO A 1 340 ? 21.173 15.833 -55.088 1.00 73.62 340 PRO A N 1
ATOM 2336 C CA . PRO A 1 340 ? 22.208 14.927 -55.576 1.00 73.62 340 PRO A CA 1
ATOM 2337 C C . PRO A 1 340 ? 23.489 15.698 -55.941 1.00 73.62 340 PRO A C 1
ATOM 2339 O O . PRO A 1 340 ? 23.403 16.798 -56.499 1.00 73.62 340 PRO A O 1
ATOM 2342 N N . PRO A 1 341 ? 24.683 15.149 -55.650 1.00 68.69 341 PRO A N 1
ATOM 2343 C CA . PRO A 1 341 ? 25.939 15.791 -56.011 1.00 68.69 341 PRO A CA 1
ATOM 2344 C C . PRO A 1 341 ? 26.083 15.843 -57.536 1.00 68.69 341 PRO A C 1
ATOM 2346 O O . PRO A 1 341 ? 26.092 14.817 -58.211 1.00 68.69 341 PRO A O 1
ATOM 2349 N N . VAL A 1 342 ? 26.241 17.052 -58.074 1.00 72.69 342 VAL A N 1
ATOM 2350 C CA . VAL A 1 342 ? 26.448 17.302 -59.513 1.00 72.69 342 VAL A CA 1
ATOM 2351 C C . VAL A 1 342 ? 27.910 17.152 -59.953 1.00 72.69 342 VAL A C 1
ATOM 2353 O O . VAL A 1 342 ? 28.264 17.498 -61.076 1.00 72.69 342 VAL A O 1
ATOM 2356 N N . THR A 1 343 ? 28.781 16.630 -59.087 1.00 76.56 343 THR A N 1
ATOM 2357 C CA . THR A 1 343 ? 30.185 16.368 -59.416 1.00 76.56 343 THR A CA 1
ATOM 2358 C C . THR A 1 343 ? 30.279 15.271 -60.472 1.00 76.56 343 THR A C 1
ATOM 2360 O O . THR A 1 343 ? 29.881 14.130 -60.234 1.00 76.56 343 THR A O 1
ATOM 2363 N N . LEU A 1 344 ? 30.826 15.606 -61.640 1.00 79.19 344 LEU A N 1
ATOM 2364 C CA . LEU A 1 344 ? 30.960 14.662 -62.747 1.00 79.19 344 LEU A CA 1
ATOM 2365 C C . LEU A 1 344 ? 31.919 13.505 -62.389 1.00 79.19 344 LEU A C 1
ATOM 2367 O O . LEU A 1 344 ? 32.950 13.732 -61.748 1.00 79.19 344 LEU A O 1
ATOM 2371 N N . PRO A 1 345 ? 31.611 12.260 -62.797 1.00 78.38 345 PRO A N 1
ATOM 2372 C CA . PRO A 1 345 ? 32.423 11.096 -62.460 1.00 78.38 345 PRO A CA 1
ATOM 2373 C C . PRO A 1 345 ? 33.766 11.101 -63.202 1.00 78.38 345 PRO A C 1
ATOM 2375 O O . PRO A 1 345 ? 33.818 11.328 -64.408 1.00 78.38 345 PRO A O 1
ATOM 2378 N N . ASN A 1 346 ? 34.844 10.758 -62.493 1.00 75.88 346 ASN A N 1
ATOM 2379 C CA . ASN A 1 346 ? 36.194 10.612 -63.050 1.00 75.88 346 ASN A CA 1
ATOM 2380 C C . ASN A 1 346 ? 36.673 9.147 -62.978 1.00 75.88 346 ASN A C 1
ATOM 2382 O O . ASN A 1 346 ? 37.704 8.835 -62.386 1.00 75.88 346 ASN A O 1
ATOM 2386 N N . VAL A 1 347 ? 35.859 8.222 -63.502 1.00 78.81 347 VAL A N 1
ATOM 2387 C CA . VAL A 1 347 ? 36.134 6.773 -63.516 1.00 78.81 347 VAL A CA 1
ATOM 2388 C C . VAL A 1 347 ? 35.780 6.178 -64.876 1.00 78.81 347 VAL A C 1
ATOM 2390 O O . VAL A 1 347 ? 34.780 6.563 -65.470 1.00 78.81 347 VAL A O 1
ATOM 2393 N N . SER A 1 348 ? 36.545 5.186 -65.338 1.00 82.25 348 SER A N 1
ATOM 2394 C CA . SER A 1 348 ? 36.480 4.629 -66.705 1.00 82.25 348 SER A CA 1
ATOM 2395 C C . SER A 1 348 ? 35.142 4.006 -67.138 1.00 82.25 348 SER A C 1
ATOM 2397 O O . SER A 1 348 ? 35.012 3.613 -68.295 1.00 82.25 348 SER A O 1
ATOM 2399 N N . LEU A 1 349 ? 34.172 3.876 -66.227 1.00 83.75 349 LEU A N 1
ATOM 2400 C CA . LEU A 1 349 ? 32.805 3.432 -66.520 1.00 83.75 349 LEU A CA 1
ATOM 2401 C C . LEU A 1 349 ? 31.933 4.553 -67.112 1.00 83.75 349 LEU A C 1
ATOM 2403 O O . LEU A 1 349 ? 30.936 4.258 -67.761 1.00 83.75 349 LEU A O 1
ATOM 2407 N N . PHE A 1 350 ? 32.295 5.822 -66.906 1.00 87.19 350 PHE A N 1
ATOM 2408 C CA . PHE A 1 350 ? 31.510 6.981 -67.326 1.00 87.19 350 PHE A CA 1
ATOM 2409 C C . PHE A 1 350 ? 32.365 7.961 -68.133 1.00 87.19 350 PHE A C 1
ATOM 2411 O O . PHE A 1 350 ? 33.555 8.135 -67.872 1.00 87.19 350 PHE A O 1
ATOM 2418 N N . ARG A 1 351 ? 31.750 8.619 -69.114 1.00 84.25 351 ARG A N 1
ATOM 2419 C CA . ARG A 1 351 ? 32.369 9.613 -69.994 1.00 84.25 351 ARG A CA 1
ATOM 2420 C C . ARG A 1 351 ? 31.597 10.920 -69.896 1.00 84.25 351 ARG A C 1
ATOM 2422 O O . ARG A 1 351 ? 30.369 10.922 -69.922 1.00 84.25 351 ARG A O 1
ATOM 2429 N N . THR A 1 352 ? 32.309 12.036 -69.792 1.00 82.31 352 THR A N 1
ATOM 2430 C CA . THR A 1 352 ? 31.699 13.367 -69.822 1.00 82.31 352 THR A CA 1
ATOM 2431 C C . THR A 1 352 ? 31.536 13.836 -71.267 1.00 82.31 352 THR A C 1
ATOM 2433 O O . THR A 1 352 ? 32.458 13.753 -72.075 1.00 82.31 352 THR A O 1
ATOM 2436 N N . MET A 1 353 ? 30.346 14.334 -71.594 1.00 79.56 353 MET A N 1
ATOM 2437 C CA . MET A 1 353 ? 29.936 14.738 -72.940 1.00 79.56 353 MET A CA 1
ATOM 2438 C C . MET A 1 353 ? 29.645 16.248 -72.963 1.00 79.56 353 MET A C 1
ATOM 2440 O O . MET A 1 353 ? 28.482 16.660 -72.911 1.00 79.56 353 MET A O 1
ATOM 2444 N N . PRO A 1 354 ? 30.677 17.116 -73.033 1.00 68.69 354 PRO A N 1
ATOM 2445 C CA . PRO A 1 354 ? 30.511 18.573 -72.950 1.00 68.69 354 PRO A CA 1
ATOM 2446 C C . PRO A 1 354 ? 29.809 19.199 -74.167 1.00 68.69 354 PRO A C 1
ATOM 2448 O O . PRO A 1 354 ? 29.355 20.338 -74.077 1.00 68.69 354 PRO A O 1
ATOM 2451 N N . SER A 1 355 ? 29.682 18.475 -75.290 1.00 73.19 355 SER A N 1
ATOM 2452 C CA . SER A 1 355 ? 29.049 18.980 -76.522 1.00 73.19 355 SER A CA 1
ATOM 2453 C C . SER A 1 355 ? 27.603 19.439 -76.305 1.00 73.19 355 SER A C 1
ATOM 2455 O O . SER A 1 355 ? 26.808 18.742 -75.669 1.00 73.19 355 SER A O 1
ATOM 2457 N N . LEU A 1 356 ? 27.237 20.570 -76.913 1.00 64.06 356 LEU A N 1
ATOM 2458 C CA . LEU A 1 356 ? 25.868 21.099 -76.934 1.00 64.06 356 LEU A CA 1
ATOM 2459 C C . LEU A 1 356 ? 24.881 20.202 -77.706 1.00 64.06 356 LEU A C 1
ATOM 2461 O O . LEU A 1 356 ? 23.681 20.307 -77.495 1.00 64.06 356 LEU A O 1
ATOM 2465 N N . SER A 1 357 ? 25.371 19.306 -78.571 1.00 70.81 357 SER A N 1
ATOM 2466 C CA . SER A 1 357 ? 24.538 18.368 -79.341 1.00 70.81 357 SER A CA 1
ATOM 2467 C C . SER A 1 357 ? 24.226 17.051 -78.615 1.00 70.81 357 SER A C 1
ATOM 2469 O O . SER A 1 357 ? 23.522 16.212 -79.169 1.00 70.81 357 SER A O 1
ATOM 2471 N N . SER A 1 358 ? 24.773 16.830 -77.412 1.00 76.88 358 SER A N 1
ATOM 2472 C CA . SER A 1 358 ? 24.497 15.630 -76.607 1.00 76.88 358 SER A CA 1
ATOM 2473 C C . SER A 1 358 ? 23.254 15.826 -75.741 1.00 76.88 358 SER A C 1
ATOM 2475 O O . SER A 1 358 ? 23.148 16.833 -75.041 1.00 76.88 358 SER A O 1
ATOM 2477 N N . SER A 1 359 ? 22.360 14.834 -75.706 1.00 80.94 359 SER A N 1
ATOM 2478 C CA . SER A 1 359 ? 21.152 14.850 -74.866 1.00 80.94 359 SER A CA 1
ATOM 2479 C C . SER A 1 359 ? 21.440 14.730 -73.360 1.00 80.94 359 SER A C 1
ATOM 2481 O O . SER A 1 359 ? 20.560 15.019 -72.548 1.00 80.94 359 SER A O 1
ATOM 2483 N N . TYR A 1 360 ? 22.655 14.319 -72.979 1.00 85.50 360 TYR A N 1
ATOM 2484 C CA . TYR A 1 360 ? 23.104 14.173 -71.590 1.00 85.50 360 TYR A CA 1
ATOM 2485 C C . TYR A 1 360 ? 24.568 14.605 -71.385 1.00 85.50 360 TYR A C 1
ATOM 2487 O O . TYR A 1 360 ? 25.363 14.627 -72.328 1.00 85.50 360 TYR A O 1
ATOM 2495 N N . LEU A 1 361 ? 24.925 14.981 -70.150 1.00 87.06 361 LEU A N 1
ATOM 2496 C CA . LEU A 1 361 ? 26.291 15.346 -69.742 1.00 87.06 361 LEU A CA 1
ATOM 2497 C C . LEU A 1 361 ? 27.179 14.143 -69.409 1.00 87.06 361 LEU A C 1
ATOM 2499 O O . LEU A 1 361 ? 28.393 14.238 -69.585 1.00 87.06 361 LEU A O 1
ATOM 2503 N N . VAL A 1 362 ? 26.603 13.040 -68.931 1.00 87.25 362 VAL A N 1
ATOM 2504 C CA . VAL A 1 362 ? 27.324 11.813 -68.567 1.00 87.25 362 VAL A CA 1
ATOM 2505 C C . VAL A 1 362 ? 26.778 10.626 -69.354 1.00 87.25 362 VAL A C 1
ATOM 2507 O O . VAL A 1 362 ? 25.599 10.301 -69.266 1.00 87.25 362 VAL A O 1
ATOM 2510 N N . GLU A 1 363 ? 27.652 9.959 -70.094 1.00 87.00 363 GLU A N 1
ATOM 2511 C CA . GLU A 1 363 ? 27.357 8.722 -70.816 1.00 87.00 363 GLU A CA 1
ATOM 2512 C C . GLU A 1 363 ? 28.058 7.545 -70.128 1.00 87.00 363 GLU A C 1
ATOM 2514 O O . GLU A 1 363 ? 29.218 7.651 -69.720 1.00 87.00 363 GLU A O 1
ATOM 2519 N N . THR A 1 364 ? 27.382 6.412 -69.990 1.00 86.38 364 THR A N 1
ATOM 2520 C CA . THR A 1 364 ? 27.994 5.160 -69.539 1.00 86.38 364 THR A CA 1
ATOM 2521 C C . THR A 1 364 ? 28.798 4.563 -70.691 1.00 86.38 364 THR A C 1
ATOM 2523 O O . THR A 1 364 ? 28.310 4.496 -71.816 1.00 86.38 364 THR A O 1
ATOM 2526 N N . ASP A 1 365 ? 30.038 4.124 -70.444 1.00 84.25 365 ASP A N 1
ATOM 2527 C CA . ASP A 1 365 ? 30.902 3.587 -71.500 1.00 84.25 365 ASP A CA 1
ATOM 2528 C C . ASP A 1 365 ? 30.172 2.447 -72.247 1.00 84.25 365 ASP A C 1
ATOM 2530 O O . ASP A 1 365 ? 29.789 1.456 -71.610 1.00 84.25 365 ASP A O 1
ATOM 2534 N N . PRO A 1 366 ? 29.982 2.555 -73.581 1.00 77.88 366 PRO A N 1
ATOM 2535 C CA . PRO A 1 366 ? 29.159 1.626 -74.354 1.00 77.88 366 PRO A CA 1
ATOM 2536 C C . PRO A 1 366 ? 29.492 0.143 -74.126 1.00 77.88 366 PRO A C 1
ATOM 2538 O O . PRO A 1 366 ? 28.597 -0.698 -74.105 1.00 77.88 366 PRO A O 1
ATOM 2541 N N . ARG A 1 367 ? 30.754 -0.195 -73.825 1.00 79.50 367 ARG A N 1
ATOM 2542 C CA . ARG A 1 367 ? 31.184 -1.579 -73.542 1.00 79.50 367 ARG A CA 1
ATOM 2543 C C . ARG A 1 367 ? 30.482 -2.220 -72.336 1.00 79.50 367 ARG A C 1
ATOM 2545 O O . ARG A 1 367 ? 30.510 -3.440 -72.213 1.00 79.50 367 ARG A O 1
ATOM 2552 N N . PHE A 1 368 ? 29.865 -1.420 -71.466 1.00 71.25 368 PHE A N 1
ATOM 2553 C CA . PHE A 1 368 ? 29.116 -1.870 -70.290 1.00 71.25 368 PHE A CA 1
ATOM 2554 C C . PHE A 1 368 ? 27.594 -1.696 -70.437 1.00 71.25 368 PHE A C 1
ATOM 2556 O O . PHE A 1 368 ? 26.847 -2.396 -69.756 1.00 71.25 368 PHE A O 1
ATOM 2563 N N . ALA A 1 369 ? 27.126 -0.802 -71.320 1.00 70.75 369 ALA A N 1
ATOM 2564 C CA . ALA A 1 369 ? 25.711 -0.426 -71.427 1.00 70.75 369 ALA A CA 1
ATOM 2565 C C . ALA A 1 369 ? 25.012 -0.836 -72.742 1.00 70.75 369 ALA A C 1
ATOM 2567 O O . ALA A 1 369 ? 23.796 -1.009 -72.723 1.00 70.75 369 ALA A O 1
ATOM 2568 N N . SER A 1 370 ? 25.735 -1.059 -73.852 1.00 66.31 370 SER A N 1
ATOM 2569 C CA . SER A 1 370 ? 25.173 -1.254 -75.211 1.00 66.31 370 SER A CA 1
ATOM 2570 C C . SER A 1 370 ? 24.277 -2.480 -75.427 1.00 66.31 370 SER A C 1
ATOM 2572 O O . SER A 1 370 ? 23.739 -2.648 -76.518 1.00 66.31 370 SER A O 1
ATOM 2574 N N . PHE A 1 371 ? 24.119 -3.361 -74.440 1.00 66.06 371 PHE A N 1
ATOM 2575 C CA . PHE A 1 371 ? 23.344 -4.596 -74.594 1.00 66.06 371 PHE A CA 1
ATOM 2576 C C . PHE A 1 371 ? 21.820 -4.381 -74.573 1.00 66.06 371 PHE A C 1
ATOM 2578 O O . PHE A 1 371 ? 21.082 -5.303 -74.916 1.00 66.06 371 PHE A O 1
ATOM 2585 N N . ARG A 1 372 ? 21.343 -3.195 -74.163 1.00 74.94 372 ARG A N 1
ATOM 2586 C CA . ARG A 1 372 ? 19.926 -2.790 -74.174 1.00 74.94 372 ARG A CA 1
ATOM 2587 C C . ARG A 1 372 ? 19.776 -1.274 -74.025 1.00 74.94 372 ARG A C 1
ATOM 2589 O O . ARG A 1 372 ? 20.663 -0.623 -73.480 1.00 74.94 372 ARG A O 1
ATOM 2596 N N . GLU A 1 373 ? 18.633 -0.732 -74.431 1.00 76.00 373 GLU A N 1
ATOM 2597 C CA . GLU A 1 373 ? 18.218 0.611 -74.009 1.00 76.00 373 GLU A CA 1
ATOM 2598 C C . GLU A 1 373 ? 17.824 0.593 -72.522 1.00 76.00 373 GLU A C 1
ATOM 2600 O O . GLU A 1 373 ? 17.238 -0.378 -72.039 1.00 76.00 373 GLU A O 1
ATOM 2605 N N . TRP A 1 374 ? 18.171 1.653 -71.790 1.00 81.19 374 TRP A N 1
ATOM 2606 C CA . TRP A 1 374 ? 17.879 1.801 -70.362 1.00 81.19 374 TRP A CA 1
ATOM 2607 C C . TRP A 1 374 ? 16.849 2.906 -70.169 1.00 81.19 374 TRP A C 1
ATOM 2609 O O . TRP A 1 374 ? 17.083 4.029 -70.613 1.00 81.19 374 TRP A O 1
ATOM 2619 N N . THR A 1 375 ? 15.745 2.616 -69.473 1.00 87.88 375 THR A N 1
ATOM 2620 C CA . THR A 1 375 ? 14.708 3.623 -69.197 1.00 87.88 375 THR A CA 1
ATOM 2621 C C . THR A 1 375 ? 15.305 4.825 -68.449 1.00 87.88 375 THR A C 1
ATOM 2623 O O . THR A 1 375 ? 15.786 4.675 -67.321 1.00 87.88 375 THR A O 1
ATOM 2626 N N . GLY A 1 376 ? 15.275 6.002 -69.083 1.00 88.19 376 GLY A N 1
ATOM 2627 C CA . GLY A 1 376 ? 15.765 7.277 -68.555 1.00 88.19 376 GLY A CA 1
ATOM 2628 C C . GLY A 1 376 ? 14.652 8.307 -68.340 1.00 88.19 376 GLY A C 1
ATOM 2629 O O . GLY A 1 376 ? 13.481 8.065 -68.633 1.00 88.19 376 GLY A O 1
ATOM 2630 N N . SER A 1 377 ? 15.021 9.494 -67.864 1.00 89.56 377 SER A N 1
ATOM 2631 C CA . SER A 1 377 ? 14.107 10.616 -67.606 1.00 89.56 377 SER A CA 1
ATOM 2632 C C . SER A 1 377 ? 13.403 11.200 -68.840 1.00 89.56 377 SER A C 1
ATOM 2634 O O . SER A 1 377 ? 12.416 11.926 -68.701 1.00 89.56 377 SER A O 1
ATOM 2636 N N . ASP A 1 378 ? 13.834 10.838 -70.050 1.00 86.75 378 ASP A N 1
ATOM 2637 C CA . ASP A 1 378 ? 13.109 11.085 -71.301 1.00 86.75 378 ASP A CA 1
ATOM 2638 C C . ASP A 1 378 ? 11.703 10.465 -71.285 1.00 86.75 378 ASP A C 1
ATOM 2640 O O . ASP A 1 378 ? 10.766 11.056 -71.823 1.00 86.75 378 ASP A O 1
ATOM 2644 N N . TYR A 1 379 ? 11.516 9.350 -70.572 1.00 90.00 379 TYR A N 1
ATOM 2645 C CA . TYR A 1 379 ? 10.201 8.772 -70.305 1.00 90.00 379 TYR A CA 1
ATOM 2646 C C . TYR A 1 379 ? 9.259 9.777 -69.622 1.00 90.00 379 TYR A C 1
ATOM 2648 O O . TYR A 1 379 ? 8.132 9.982 -70.078 1.00 90.00 379 TYR A O 1
ATOM 2656 N N . LEU A 1 380 ? 9.729 10.454 -68.567 1.00 90.06 380 LEU A N 1
ATOM 2657 C CA . LEU A 1 380 ? 8.956 11.472 -67.850 1.00 90.06 380 LEU A CA 1
ATOM 2658 C C . LEU A 1 380 ? 8.690 12.691 -68.743 1.00 90.06 380 LEU A C 1
ATOM 2660 O O . LEU A 1 380 ? 7.547 13.138 -68.833 1.00 90.06 380 LEU A O 1
ATOM 2664 N N . LEU A 1 381 ? 9.714 13.194 -69.443 1.00 88.25 381 LEU A N 1
ATOM 2665 C CA . LEU A 1 381 ? 9.615 14.373 -70.319 1.00 88.25 381 LEU A CA 1
ATOM 2666 C C . LEU A 1 381 ? 8.582 14.185 -71.443 1.00 88.25 381 LEU A C 1
ATOM 2668 O O . LEU A 1 381 ? 7.753 15.070 -71.676 1.00 88.25 381 LEU A O 1
ATOM 2672 N N . ASN A 1 382 ? 8.563 13.005 -72.071 1.00 86.00 382 ASN A N 1
ATOM 2673 C CA . ASN A 1 382 ? 7.568 12.630 -73.079 1.00 86.00 382 ASN A CA 1
ATOM 2674 C C . ASN A 1 382 ? 6.138 12.587 -72.499 1.00 86.00 382 ASN A C 1
ATOM 2676 O O . ASN A 1 382 ? 5.179 12.998 -73.155 1.00 86.00 382 ASN A O 1
ATOM 2680 N N . GLN A 1 383 ? 5.978 12.129 -71.253 1.00 85.62 383 GLN A N 1
ATOM 2681 C CA . GLN A 1 383 ? 4.678 11.965 -70.588 1.00 85.62 383 GLN A CA 1
ATOM 2682 C C . GLN A 1 383 ? 4.051 13.271 -70.068 1.00 85.62 383 GLN A C 1
ATOM 2684 O O . GLN A 1 383 ? 2.819 13.352 -69.956 1.00 85.62 383 GLN A O 1
ATOM 2689 N N . VAL A 1 384 ? 4.869 14.284 -69.751 1.00 83.69 384 VAL A N 1
ATOM 2690 C CA . VAL A 1 384 ? 4.415 15.644 -69.389 1.00 83.69 384 VAL A CA 1
ATOM 2691 C C . VAL A 1 384 ? 4.418 16.631 -70.569 1.00 83.69 384 VAL A C 1
ATOM 2693 O O . VAL A 1 384 ? 4.067 17.791 -70.382 1.00 83.69 384 VAL A O 1
ATOM 2696 N N . LYS A 1 385 ? 4.736 16.167 -71.789 1.00 71.88 385 LYS A N 1
ATOM 2697 C CA . LYS A 1 385 ? 4.694 16.945 -73.045 1.00 71.88 385 LYS A CA 1
ATOM 2698 C C . LYS A 1 385 ? 5.523 18.241 -73.010 1.00 71.88 385 LYS A C 1
ATOM 2700 O O . LYS A 1 385 ? 5.030 19.302 -73.390 1.00 71.88 385 LYS A O 1
ATOM 2705 N N . VAL A 1 386 ? 6.778 18.160 -72.565 1.00 64.56 386 VAL A N 1
ATOM 2706 C CA . VAL A 1 386 ? 7.714 19.295 -72.683 1.00 64.56 386 VAL A CA 1
ATOM 2707 C C . VAL A 1 386 ? 8.043 19.542 -74.159 1.00 64.56 386 VAL A C 1
ATOM 2709 O O . VAL A 1 386 ? 8.185 18.596 -74.932 1.00 64.56 386 VAL A O 1
ATOM 2712 N N . ASP A 1 387 ? 8.163 20.811 -74.553 1.00 64.12 387 ASP A N 1
ATOM 2713 C CA . ASP A 1 387 ? 8.585 21.194 -75.901 1.00 64.12 387 ASP A CA 1
ATOM 2714 C C . ASP A 1 387 ? 10.037 20.723 -76.165 1.00 64.12 387 ASP A C 1
ATOM 2716 O O . ASP A 1 387 ? 10.952 21.121 -75.429 1.00 64.12 387 ASP A O 1
ATOM 2720 N N . PRO A 1 388 ? 10.294 19.900 -77.204 1.00 59.66 388 PRO A N 1
ATOM 2721 C CA . PRO A 1 388 ? 11.639 19.412 -77.515 1.00 59.66 388 PRO A CA 1
ATOM 2722 C C . PRO A 1 388 ? 12.658 20.521 -77.810 1.00 59.66 388 PRO A C 1
ATOM 2724 O O . PRO A 1 388 ? 13.851 20.309 -77.615 1.00 59.66 388 PRO A O 1
ATOM 2727 N N . SER A 1 389 ? 12.214 21.702 -78.256 1.00 61.59 389 SER A N 1
ATOM 2728 C CA . SER A 1 389 ? 13.083 22.848 -78.563 1.00 61.59 389 SER A CA 1
ATOM 2729 C C . SER A 1 389 ? 13.544 23.634 -77.328 1.00 61.59 389 SER A C 1
ATOM 2731 O O . SER A 1 389 ? 14.505 24.397 -77.411 1.00 61.59 389 SER A O 1
ATOM 2733 N N . VAL A 1 390 ? 12.891 23.422 -76.178 1.00 60.69 390 VAL A N 1
ATOM 2734 C CA . VAL A 1 390 ? 13.173 24.099 -74.896 1.00 60.69 390 VAL A CA 1
ATOM 2735 C C . VAL A 1 390 ? 13.607 23.101 -73.809 1.00 60.69 390 VAL A C 1
ATOM 2737 O O . VAL A 1 390 ? 13.875 23.475 -72.668 1.00 60.69 390 VAL A O 1
ATOM 2740 N N . THR A 1 391 ? 13.695 21.812 -74.150 1.00 64.19 391 THR A N 1
ATOM 2741 C CA . THR A 1 391 ? 14.111 20.756 -73.222 1.00 64.19 391 THR A CA 1
ATOM 2742 C C . THR A 1 391 ? 15.605 20.870 -72.934 1.00 64.19 391 THR A C 1
ATOM 2744 O O . THR A 1 391 ? 16.447 20.695 -73.813 1.00 64.19 391 THR A O 1
ATOM 2747 N N . GLN A 1 392 ? 15.935 21.156 -71.679 1.00 73.19 392 GLN A N 1
ATOM 2748 C CA . GLN A 1 392 ? 17.312 21.260 -71.211 1.00 73.19 392 GLN A CA 1
ATOM 2749 C C . GLN A 1 392 ? 18.031 19.903 -71.238 1.00 73.19 392 GLN A C 1
ATOM 2751 O O . GLN A 1 392 ? 17.425 18.843 -71.068 1.00 73.19 392 GLN A O 1
ATOM 2756 N N . LYS A 1 393 ? 19.355 19.948 -71.406 1.00 85.38 393 LYS A N 1
ATOM 2757 C CA . LYS A 1 393 ? 20.237 18.774 -71.399 1.00 85.38 393 LYS A CA 1
ATOM 2758 C C . LYS A 1 393 ? 20.124 18.010 -70.075 1.00 85.38 393 LYS A C 1
ATOM 2760 O O . LYS A 1 393 ? 19.970 18.619 -69.022 1.00 85.38 393 LYS A O 1
ATOM 2765 N N . ARG A 1 394 ? 20.214 16.682 -70.100 1.00 89.56 394 ARG A N 1
ATOM 2766 C CA . ARG A 1 394 ? 20.115 15.847 -68.889 1.00 89.56 394 ARG A CA 1
ATOM 2767 C C . ARG A 1 394 ? 21.462 15.650 -68.202 1.00 89.56 394 ARG A C 1
ATOM 2769 O O . ARG A 1 394 ? 22.509 15.767 -68.839 1.00 89.56 394 ARG A O 1
ATOM 2776 N N . LEU A 1 395 ? 21.461 15.302 -66.915 1.00 88.50 395 LEU A N 1
ATOM 2777 C CA . LEU A 1 395 ? 22.706 14.996 -66.207 1.00 88.50 395 LEU A CA 1
ATOM 2778 C C . LEU A 1 395 ? 23.380 13.725 -66.744 1.00 88.50 395 LEU A C 1
ATOM 2780 O O . LEU A 1 395 ? 24.600 13.712 -66.883 1.00 88.50 395 LEU A O 1
ATOM 2784 N N . GLY A 1 396 ? 22.621 12.684 -67.093 1.00 88.94 396 GLY A N 1
ATOM 2785 C CA . GLY A 1 396 ? 23.192 11.444 -67.618 1.00 88.94 396 GLY A CA 1
ATOM 2786 C C . GLY A 1 396 ? 22.239 10.610 -68.469 1.00 88.94 396 GLY A C 1
ATOM 2787 O O . GLY A 1 396 ? 21.087 10.986 -68.680 1.00 88.94 396 GLY A O 1
ATOM 2788 N N . ASP A 1 397 ? 22.750 9.487 -68.969 1.00 88.31 397 ASP A N 1
ATOM 2789 C CA . ASP A 1 397 ? 21.951 8.433 -69.594 1.00 88.31 397 ASP A CA 1
ATOM 2790 C C . ASP A 1 397 ? 21.110 7.643 -68.569 1.00 88.31 397 ASP A C 1
ATOM 2792 O O . ASP A 1 397 ? 21.279 7.778 -67.355 1.00 88.31 397 ASP A O 1
ATOM 2796 N N .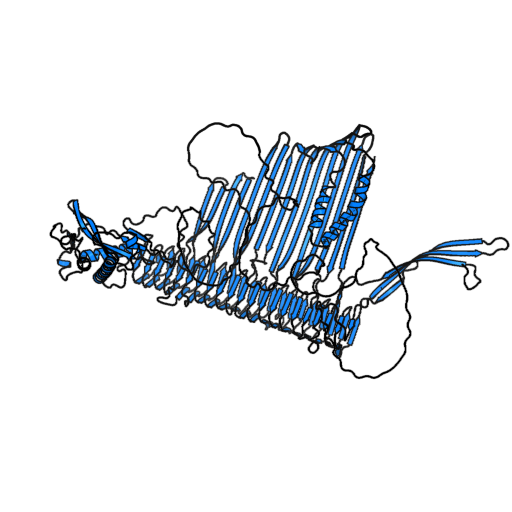 GLY A 1 398 ? 20.201 6.786 -69.049 1.00 87.81 398 GLY A N 1
ATOM 2797 C CA . GLY A 1 398 ? 19.289 6.036 -68.177 1.00 87.81 398 GLY A CA 1
ATOM 2798 C C . GLY A 1 398 ? 19.992 5.142 -67.144 1.00 87.81 398 GLY A C 1
ATOM 2799 O O . GLY A 1 398 ? 19.471 4.955 -66.048 1.00 87.81 398 GLY A O 1
ATOM 2800 N N . PHE A 1 399 ? 21.196 4.632 -67.432 1.00 87.81 399 PHE A N 1
ATOM 2801 C CA . PHE A 1 399 ? 21.967 3.834 -66.472 1.00 87.81 399 PHE A CA 1
ATOM 2802 C C . PHE A 1 399 ? 22.582 4.710 -65.367 1.00 87.81 399 PHE A C 1
ATOM 2804 O O . PHE A 1 399 ? 22.493 4.374 -64.180 1.00 87.81 399 PHE A O 1
ATOM 2811 N N . TYR A 1 400 ? 23.161 5.858 -65.731 1.00 88.75 400 TYR A N 1
ATOM 2812 C CA . TYR A 1 400 ? 23.687 6.833 -64.779 1.00 88.75 400 TYR A CA 1
ATOM 2813 C C . TYR A 1 400 ? 22.576 7.439 -63.908 1.00 88.75 400 TYR A C 1
ATOM 2815 O O . TYR A 1 400 ? 22.743 7.569 -62.694 1.00 88.75 400 TYR A O 1
ATOM 2823 N N . GLU A 1 401 ? 21.417 7.750 -64.491 1.00 91.06 401 GLU A N 1
ATOM 2824 C CA . GLU A 1 401 ? 20.250 8.253 -63.759 1.00 91.06 401 GLU A CA 1
ATOM 2825 C C . GLU A 1 401 ? 19.686 7.206 -62.781 1.00 91.06 401 GLU A C 1
ATOM 2827 O O . GLU A 1 401 ? 19.444 7.530 -61.618 1.00 91.06 401 GLU A O 1
ATOM 2832 N N . GLN A 1 402 ? 19.563 5.933 -63.182 1.00 91.19 402 GLN A N 1
ATOM 2833 C CA . GLN A 1 402 ? 19.149 4.847 -62.276 1.00 91.19 402 GLN A CA 1
ATOM 2834 C C . GLN A 1 402 ? 20.127 4.663 -61.104 1.00 91.19 402 GLN A C 1
ATOM 2836 O O . GLN A 1 402 ? 19.696 4.492 -59.959 1.00 91.19 402 GLN A O 1
ATOM 2841 N N . LYS A 1 403 ? 21.443 4.767 -61.353 1.00 88.88 403 LYS A N 1
ATOM 2842 C CA . LYS A 1 403 ? 22.460 4.827 -60.288 1.00 88.88 403 LYS A CA 1
ATOM 2843 C C . LYS A 1 403 ? 22.193 6.004 -59.340 1.00 88.88 403 LYS A C 1
ATOM 2845 O O . LYS A 1 403 ? 22.193 5.799 -58.127 1.00 88.88 403 LYS A O 1
ATOM 2850 N N . LEU A 1 404 ? 21.969 7.204 -59.875 1.00 89.44 404 LEU A N 1
ATOM 2851 C CA . LEU A 1 404 ? 21.771 8.425 -59.090 1.00 89.44 404 LEU A CA 1
ATOM 2852 C C . LEU A 1 404 ? 20.517 8.351 -58.205 1.00 89.44 404 LEU A C 1
ATOM 2854 O O . LEU A 1 404 ? 20.538 8.805 -57.061 1.00 89.44 404 LEU A O 1
ATOM 2858 N N . ILE A 1 405 ? 19.432 7.757 -58.708 1.00 91.31 405 ILE A N 1
ATOM 2859 C CA . ILE A 1 405 ? 18.212 7.515 -57.929 1.00 91.31 405 ILE A CA 1
ATOM 2860 C C . ILE A 1 405 ? 18.464 6.493 -56.819 1.00 91.31 405 ILE A C 1
ATOM 2862 O O . ILE A 1 405 ? 18.086 6.741 -55.677 1.00 91.31 405 ILE A O 1
ATOM 2866 N N . ARG A 1 406 ? 19.159 5.385 -57.104 1.00 90.12 406 ARG A N 1
ATOM 2867 C CA . ARG A 1 406 ? 19.536 4.389 -56.084 1.00 90.12 406 ARG A CA 1
ATOM 2868 C C . ARG A 1 406 ? 20.385 5.001 -54.962 1.00 90.12 406 ARG A C 1
ATOM 2870 O O . ARG A 1 406 ? 20.167 4.688 -53.796 1.00 90.12 406 ARG A O 1
ATOM 2877 N N . GLU A 1 407 ? 21.326 5.883 -55.299 1.00 88.44 407 GLU A N 1
ATOM 2878 C CA . GLU A 1 407 ? 22.169 6.586 -54.322 1.00 88.44 407 GLU A CA 1
ATOM 2879 C C . GLU A 1 407 ? 21.365 7.584 -53.471 1.00 88.44 407 GLU A C 1
ATOM 2881 O O . GLU A 1 407 ? 21.535 7.609 -52.253 1.00 88.44 407 GLU A O 1
ATOM 2886 N N . GLN A 1 408 ? 20.424 8.332 -54.060 1.00 88.75 408 GLN A N 1
ATOM 2887 C CA . GLN A 1 408 ? 19.518 9.207 -53.301 1.00 88.75 408 GLN A CA 1
ATOM 2888 C C . GLN A 1 408 ? 18.560 8.427 -52.387 1.00 88.75 408 GLN A C 1
ATOM 2890 O O . GLN A 1 408 ? 18.346 8.831 -51.245 1.00 88.75 408 GLN A O 1
ATOM 2895 N N . VAL A 1 409 ? 18.011 7.294 -52.846 1.00 86.94 409 VAL A N 1
ATOM 2896 C CA . VAL A 1 409 ? 17.179 6.404 -52.014 1.00 86.94 409 VAL A CA 1
ATOM 2897 C C . VAL A 1 409 ? 17.969 5.921 -50.798 1.00 86.94 409 VAL A C 1
ATOM 2899 O O . VAL A 1 409 ? 17.492 6.067 -49.670 1.00 86.94 409 VAL A O 1
ATOM 2902 N N . ALA A 1 410 ? 19.196 5.436 -51.004 1.00 82.00 410 ALA A N 1
ATOM 2903 C CA . ALA A 1 410 ? 20.072 5.008 -49.917 1.00 82.00 410 ALA A CA 1
ATOM 2904 C C . ALA A 1 410 ? 20.421 6.163 -48.961 1.00 82.00 410 ALA A C 1
ATOM 2906 O O . ALA A 1 410 ? 20.379 5.982 -47.747 1.00 82.00 410 ALA A O 1
ATOM 2907 N N . GLN A 1 411 ? 20.691 7.364 -49.482 1.00 81.12 411 GLN A N 1
ATOM 2908 C CA . GLN A 1 411 ? 20.995 8.552 -48.675 1.00 81.12 411 GLN A CA 1
ATOM 2909 C C . GLN A 1 411 ? 19.809 9.029 -47.818 1.00 81.12 411 GLN A C 1
ATOM 2911 O O . GLN A 1 411 ? 20.022 9.569 -46.736 1.00 81.12 411 GLN A O 1
ATOM 2916 N N . LEU A 1 412 ? 18.571 8.872 -48.297 1.00 79.38 412 LEU A N 1
ATOM 2917 C CA . LEU A 1 412 ? 17.372 9.382 -47.622 1.00 79.38 412 LEU A CA 1
ATOM 2918 C C . LEU A 1 412 ? 16.667 8.355 -46.731 1.00 79.38 412 LEU A C 1
ATOM 2920 O O . LEU A 1 412 ? 15.980 8.760 -45.797 1.00 79.38 412 LEU A O 1
ATOM 2924 N N . THR A 1 413 ? 16.815 7.057 -47.016 1.00 76.44 413 THR A N 1
ATOM 2925 C CA . THR A 1 413 ? 16.097 5.976 -46.308 1.00 76.44 413 THR A CA 1
ATOM 2926 C C . THR A 1 413 ? 17.010 4.916 -45.696 1.00 76.44 413 THR A C 1
ATOM 2928 O O . THR A 1 413 ? 16.574 4.180 -44.818 1.00 76.44 413 THR A O 1
ATOM 2931 N N . GLY A 1 414 ? 18.265 4.809 -46.144 1.00 75.69 414 GLY A N 1
ATOM 2932 C CA . GLY A 1 414 ? 19.148 3.678 -45.837 1.00 75.69 414 GLY A CA 1
ATOM 2933 C C . GLY A 1 414 ? 18.854 2.404 -46.645 1.00 75.69 414 GLY A C 1
ATOM 2934 O O . GLY A 1 414 ? 19.584 1.424 -46.516 1.00 75.69 414 GLY A O 1
ATOM 2935 N N . LEU A 1 415 ? 17.813 2.393 -47.485 1.00 75.31 415 LEU A N 1
ATOM 2936 C CA . LEU A 1 415 ? 17.379 1.223 -48.254 1.00 75.31 415 LEU A CA 1
ATOM 2937 C C . LEU A 1 415 ? 17.936 1.226 -49.684 1.00 75.31 415 LEU A C 1
ATOM 2939 O O . LEU A 1 415 ? 18.371 2.249 -50.207 1.00 75.31 415 LEU A O 1
ATOM 2943 N N . ARG A 1 416 ? 17.866 0.073 -50.363 1.00 82.25 416 ARG A N 1
ATOM 2944 C CA . ARG A 1 416 ? 18.088 -0.003 -51.821 1.00 82.25 416 ARG A CA 1
ATOM 2945 C C . ARG A 1 416 ? 16.865 0.473 -52.615 1.00 82.25 416 ARG A C 1
ATOM 2947 O O . ARG A 1 416 ? 17.019 1.106 -53.660 1.00 82.25 416 ARG A O 1
ATOM 2954 N N . PHE A 1 417 ? 15.670 0.140 -52.129 1.00 87.38 417 PHE A N 1
ATOM 2955 C CA . PHE A 1 417 ? 14.395 0.417 -52.784 1.00 87.38 417 PHE A CA 1
ATOM 2956 C C . PHE A 1 417 ? 13.378 0.987 -51.785 1.00 87.38 417 PHE A C 1
ATOM 2958 O O . PHE A 1 417 ? 13.383 0.601 -50.617 1.00 87.38 417 PHE A O 1
ATOM 2965 N N . VAL A 1 418 ? 12.491 1.879 -52.240 1.00 81.19 418 VAL A N 1
ATOM 2966 C CA . VAL A 1 418 ? 11.468 2.538 -51.391 1.00 81.19 418 VAL A CA 1
ATOM 2967 C C . VAL A 1 418 ? 10.149 1.764 -51.285 1.00 81.19 418 VAL A C 1
ATOM 2969 O O . VAL A 1 418 ? 9.290 2.101 -50.469 1.00 81.19 418 VAL A O 1
ATOM 2972 N N . GLY A 1 419 ? 10.006 0.697 -52.069 1.00 78.38 419 GLY A N 1
ATOM 2973 C CA . GLY A 1 419 ? 8.898 -0.259 -52.067 1.00 78.38 419 GLY A CA 1
ATOM 2974 C C . GLY A 1 419 ? 9.373 -1.620 -52.584 1.00 78.38 419 GLY A C 1
ATOM 2975 O O . GLY A 1 419 ? 10.579 -1.828 -52.732 1.00 78.38 419 GLY A O 1
ATOM 2976 N N . ASP A 1 420 ? 8.444 -2.523 -52.896 1.00 79.38 420 ASP A N 1
ATOM 2977 C CA . ASP A 1 420 ? 8.721 -3.919 -53.290 1.00 79.38 420 ASP A CA 1
ATOM 2978 C C . ASP A 1 420 ? 9.208 -4.072 -54.748 1.00 79.38 420 ASP A C 1
ATOM 2980 O O . ASP A 1 420 ? 8.773 -4.939 -55.508 1.00 79.38 420 ASP A O 1
ATOM 2984 N N . TYR A 1 421 ? 10.120 -3.193 -55.160 1.00 87.25 421 TYR A N 1
ATOM 2985 C CA . TYR A 1 421 ? 10.754 -3.220 -56.471 1.00 87.25 421 TYR A CA 1
ATOM 2986 C C . TYR A 1 421 ? 11.862 -4.276 -56.522 1.00 87.25 421 TYR A C 1
ATOM 2988 O O . TYR A 1 421 ? 12.612 -4.474 -55.568 1.00 87.25 421 TYR A O 1
ATOM 2996 N N . THR A 1 422 ? 11.997 -4.932 -57.672 1.00 85.12 422 THR A N 1
ATOM 2997 C CA . THR A 1 422 ? 12.997 -5.990 -57.908 1.00 85.12 422 THR A CA 1
ATOM 2998 C C . THR A 1 422 ? 14.202 -5.507 -58.720 1.00 85.12 422 THR A C 1
ATOM 3000 O O . THR A 1 422 ? 15.210 -6.205 -58.813 1.00 85.12 422 THR A O 1
ATOM 3003 N N . SER A 1 423 ? 14.129 -4.305 -59.301 1.00 89.19 423 SER A N 1
ATOM 3004 C CA . SER A 1 423 ? 15.205 -3.700 -60.090 1.00 89.19 423 SER A CA 1
ATOM 3005 C C . SER A 1 423 ? 15.173 -2.172 -60.045 1.00 89.19 423 SER A C 1
ATOM 3007 O O . SER A 1 423 ? 14.121 -1.557 -59.853 1.00 89.19 423 SER A O 1
ATOM 3009 N N . ASP A 1 424 ? 16.340 -1.565 -60.270 1.00 89.56 424 ASP A N 1
ATOM 3010 C CA . ASP A 1 424 ? 16.524 -0.109 -60.302 1.00 89.56 424 ASP A CA 1
ATOM 3011 C C . ASP A 1 424 ? 15.657 0.540 -61.402 1.00 89.56 424 ASP A C 1
ATOM 3013 O O . ASP A 1 424 ? 15.089 1.608 -61.192 1.00 89.56 424 ASP A O 1
ATOM 3017 N N . GLU A 1 425 ? 15.476 -0.150 -62.532 1.00 90.06 425 GLU A N 1
ATOM 3018 C CA . GLU A 1 425 ? 14.621 0.258 -63.652 1.00 90.06 425 GLU A CA 1
ATOM 3019 C C . GLU A 1 425 ? 13.123 0.224 -63.305 1.00 90.06 425 GLU A C 1
ATOM 3021 O O . GLU A 1 425 ? 12.408 1.187 -63.585 1.00 90.06 425 GLU A O 1
ATOM 3026 N N . GLN A 1 426 ? 12.646 -0.841 -62.643 1.00 92.75 426 GLN A N 1
ATOM 3027 C CA . GLN A 1 426 ? 11.253 -0.939 -62.188 1.00 92.75 426 GLN A CA 1
ATOM 3028 C C . GLN A 1 426 ? 10.924 0.171 -61.181 1.00 92.75 426 GLN A C 1
ATOM 3030 O O . GLN A 1 426 ? 9.887 0.824 -61.308 1.00 92.75 426 GLN A O 1
ATOM 3035 N N . GLN A 1 427 ? 11.819 0.414 -60.215 1.00 92.94 427 GLN A N 1
ATOM 3036 C CA . GLN A 1 427 ? 11.673 1.515 -59.265 1.00 92.94 427 GLN A CA 1
ATOM 3037 C C 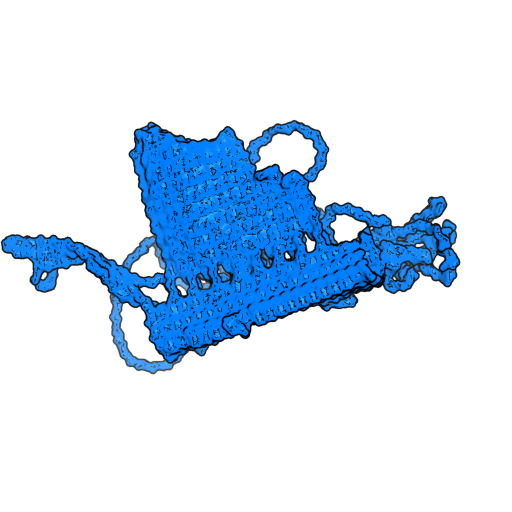. GLN A 1 427 ? 11.670 2.867 -59.980 1.00 92.94 427 GLN A C 1
ATOM 3039 O O . GLN A 1 427 ? 10.785 3.686 -59.738 1.00 92.94 427 GLN A O 1
ATOM 3044 N N . TYR A 1 428 ? 12.657 3.121 -60.842 1.00 93.69 428 TYR A N 1
ATOM 3045 C CA . TYR A 1 428 ? 12.806 4.428 -61.472 1.00 93.69 428 TYR A CA 1
ATOM 3046 C C . TYR A 1 428 ? 11.595 4.769 -62.340 1.00 93.69 428 TYR A C 1
ATOM 3048 O O . TYR A 1 428 ? 11.060 5.873 -62.243 1.00 93.69 428 TYR A O 1
ATOM 3056 N N . ARG A 1 429 ? 11.092 3.793 -63.106 1.00 92.25 429 ARG A N 1
ATOM 3057 C CA . ARG A 1 429 ? 9.862 3.941 -63.881 1.00 92.25 429 ARG A CA 1
ATOM 3058 C C . ARG A 1 429 ? 8.652 4.242 -62.996 1.00 92.25 429 ARG A C 1
ATOM 3060 O O . ARG A 1 429 ? 7.965 5.220 -63.263 1.00 92.25 429 ARG A O 1
ATOM 3067 N N . ALA A 1 430 ? 8.426 3.472 -61.930 1.00 92.75 430 ALA A N 1
ATOM 3068 C CA . ALA A 1 430 ? 7.285 3.681 -61.034 1.00 92.75 430 ALA A CA 1
ATOM 3069 C C . ALA A 1 430 ? 7.313 5.061 -60.346 1.00 92.75 430 ALA A C 1
ATOM 3071 O O . ALA A 1 430 ? 6.285 5.733 -60.260 1.00 92.75 430 ALA A O 1
ATOM 3072 N N . LEU A 1 431 ? 8.494 5.524 -59.922 1.00 93.75 431 LEU A N 1
ATOM 3073 C CA . LEU A 1 431 ? 8.679 6.859 -59.344 1.00 93.75 431 LEU A CA 1
ATOM 3074 C C . LEU A 1 431 ? 8.482 7.985 -60.373 1.00 93.75 431 LEU A C 1
ATOM 3076 O O . LEU A 1 431 ? 8.008 9.064 -60.015 1.00 93.75 431 LEU A O 1
ATOM 3080 N N . MET A 1 432 ? 8.825 7.750 -61.644 1.00 94.56 432 MET A N 1
ATOM 3081 C CA . MET A 1 432 ? 8.520 8.679 -62.735 1.00 94.56 432 MET A CA 1
ATOM 3082 C C . MET A 1 432 ? 7.031 8.679 -63.094 1.00 94.56 432 MET A C 1
ATOM 3084 O O . MET A 1 432 ? 6.478 9.754 -63.293 1.00 94.56 432 MET A O 1
ATOM 3088 N N . ASP A 1 433 ? 6.360 7.525 -63.128 1.00 94.00 433 ASP A N 1
ATOM 3089 C CA . ASP A 1 433 ? 4.909 7.425 -63.350 1.00 94.00 433 ASP A CA 1
ATOM 3090 C C . ASP A 1 433 ? 4.129 8.176 -62.251 1.00 94.00 433 ASP A C 1
ATOM 3092 O O . ASP A 1 433 ? 3.224 8.963 -62.546 1.00 94.00 433 ASP A O 1
ATOM 3096 N N . ALA A 1 434 ? 4.535 8.017 -60.986 1.00 91.12 434 ALA A N 1
ATOM 3097 C CA . ALA A 1 434 ? 3.996 8.772 -59.857 1.00 91.12 434 ALA A CA 1
ATOM 3098 C C . ALA A 1 434 ? 4.298 10.283 -59.965 1.00 91.12 434 ALA A C 1
ATOM 3100 O O . ALA A 1 434 ? 3.411 11.112 -59.741 1.00 91.12 434 ALA A O 1
ATOM 3101 N N . GLY A 1 435 ? 5.511 10.654 -60.395 1.00 90.62 435 GLY A N 1
ATOM 3102 C CA . GLY A 1 435 ? 5.892 12.041 -60.683 1.00 90.62 435 GLY A CA 1
ATOM 3103 C C . GLY A 1 435 ? 5.052 12.679 -61.794 1.00 90.62 435 GLY A C 1
ATOM 3104 O O . GLY A 1 435 ? 4.568 13.796 -61.631 1.00 90.62 435 GLY A O 1
ATOM 3105 N N . VAL A 1 436 ? 4.791 11.956 -62.888 1.00 91.12 436 VAL A N 1
ATOM 3106 C CA . VAL A 1 436 ? 3.905 12.376 -63.991 1.00 91.12 436 VAL A CA 1
ATOM 3107 C C . VAL A 1 436 ? 2.471 12.587 -63.499 1.00 91.12 436 VAL A C 1
ATOM 3109 O O . VAL A 1 436 ? 1.829 13.564 -63.891 1.00 91.12 436 VAL A O 1
ATOM 3112 N N . ALA A 1 437 ? 1.954 11.690 -62.654 1.00 90.56 437 ALA A N 1
ATOM 3113 C CA . ALA A 1 437 ? 0.615 11.816 -62.083 1.00 90.56 437 ALA A CA 1
ATOM 3114 C C . ALA A 1 437 ? 0.504 13.048 -61.167 1.00 90.56 437 ALA A C 1
ATOM 3116 O O . ALA A 1 437 ? -0.423 13.845 -61.310 1.00 90.56 437 ALA A O 1
ATOM 3117 N N . HIS A 1 438 ? 1.483 13.256 -60.281 1.00 90.00 438 HIS A N 1
ATOM 3118 C CA . HIS A 1 438 ? 1.532 14.434 -59.415 1.00 90.00 438 HIS A CA 1
ATOM 3119 C C . HIS A 1 438 ? 1.680 15.734 -60.229 1.00 90.00 438 HIS A C 1
ATOM 3121 O O . HIS A 1 438 ? 0.943 16.692 -60.005 1.00 90.00 438 HIS A O 1
ATOM 3127 N N . ALA A 1 439 ? 2.540 15.748 -61.251 1.00 88.19 439 ALA A N 1
ATOM 3128 C CA . ALA A 1 439 ? 2.743 16.902 -62.123 1.00 88.19 439 ALA A CA 1
ATOM 3129 C C . ALA A 1 439 ? 1.488 17.326 -62.891 1.00 88.19 439 ALA A C 1
ATOM 3131 O O . ALA A 1 439 ? 1.224 18.521 -63.008 1.00 88.19 439 ALA A O 1
ATOM 3132 N N . LYS A 1 440 ? 0.686 16.365 -63.367 1.00 87.44 440 LYS A N 1
ATOM 3133 C CA . LYS A 1 440 ? -0.604 16.640 -64.021 1.00 87.44 440 LYS A CA 1
ATOM 3134 C C . LYS A 1 440 ? -1.634 17.220 -63.046 1.00 87.44 440 LYS A C 1
ATOM 3136 O O . LYS A 1 440 ? -2.398 18.093 -63.440 1.00 87.44 440 LYS A O 1
ATOM 3141 N N . ASN A 1 441 ? -1.619 16.790 -61.784 1.00 85.56 441 ASN A N 1
ATOM 3142 C CA . ASN A 1 441 ? -2.550 17.272 -60.759 1.00 85.56 441 ASN A CA 1
ATOM 3143 C C . ASN A 1 441 ? -2.196 18.671 -60.220 1.00 85.56 441 ASN A C 1
ATOM 3145 O O . ASN A 1 441 ? -3.099 19.431 -59.885 1.00 85.56 441 ASN A O 1
ATOM 3149 N N . TYR A 1 442 ? -0.905 19.017 -60.149 1.00 85.31 442 TYR A N 1
ATOM 3150 C CA . TYR A 1 442 ? -0.413 20.294 -59.601 1.00 85.31 442 TYR A CA 1
ATOM 3151 C C . TYR A 1 442 ? 0.152 21.255 -60.666 1.00 85.31 442 TYR A C 1
ATOM 3153 O O . TYR A 1 442 ? 0.756 22.268 -60.324 1.00 85.31 442 TYR A O 1
ATOM 3161 N N . ASN A 1 443 ? -0.055 20.947 -61.953 1.00 86.25 443 ASN A N 1
ATOM 3162 C CA . ASN A 1 443 ? 0.420 21.703 -63.121 1.00 86.25 443 ASN A CA 1
ATOM 3163 C C . ASN A 1 443 ? 1.923 22.066 -63.044 1.00 86.25 443 ASN A C 1
ATOM 3165 O O . ASN A 1 443 ? 2.325 23.221 -63.201 1.00 86.25 443 ASN A O 1
ATOM 3169 N N . LEU A 1 444 ? 2.753 21.060 -62.757 1.00 87.56 444 LEU A N 1
ATOM 3170 C CA . LEU A 1 444 ? 4.196 21.215 -62.556 1.00 87.56 444 LEU A CA 1
ATOM 3171 C C . LEU A 1 444 ? 4.970 21.062 -63.871 1.00 87.56 444 LEU A C 1
ATOM 3173 O O . LEU A 1 444 ? 4.661 20.192 -64.687 1.00 87.56 444 LEU A O 1
ATOM 3177 N N . HIS A 1 445 ? 6.037 21.848 -64.033 1.00 84.25 445 HIS A N 1
ATOM 3178 C CA . HIS A 1 445 ? 6.934 21.789 -65.191 1.00 84.25 445 HIS A CA 1
ATOM 3179 C C . HIS A 1 445 ? 8.359 21.363 -64.781 1.00 84.25 445 HIS A C 1
ATOM 3181 O O . HIS A 1 445 ? 8.893 21.914 -63.813 1.00 84.25 445 HIS A O 1
ATOM 3187 N N . PRO A 1 446 ? 8.983 20.390 -65.479 1.00 87.94 446 PRO A N 1
ATOM 3188 C CA . PRO A 1 446 ? 10.377 20.003 -65.260 1.00 87.94 446 PRO A CA 1
ATOM 3189 C C . PRO A 1 446 ? 11.346 21.189 -65.302 1.00 87.94 446 PRO A C 1
ATOM 3191 O O . PRO A 1 446 ? 11.164 22.118 -66.084 1.00 87.94 446 PRO A O 1
ATOM 3194 N N . GLY A 1 447 ? 12.386 21.135 -64.471 1.00 84.50 447 GLY A N 1
ATOM 3195 C CA . GLY A 1 447 ? 13.376 22.200 -64.286 1.00 84.50 447 GLY A CA 1
ATOM 3196 C C . GLY A 1 447 ? 13.217 22.941 -62.956 1.00 84.50 447 GLY A C 1
ATOM 3197 O O . GLY A 1 447 ? 14.214 23.359 -62.373 1.00 84.50 447 GLY A O 1
ATOM 3198 N N . VAL A 1 448 ? 12.000 23.024 -62.408 1.00 86.69 448 VAL A N 1
ATOM 3199 C CA . VAL A 1 448 ? 11.725 23.701 -61.128 1.00 86.69 448 VAL A CA 1
ATOM 3200 C C . VAL A 1 448 ? 11.558 22.680 -59.998 1.00 86.69 448 VAL A C 1
ATOM 3202 O O . VAL A 1 448 ? 10.800 21.718 -60.126 1.00 86.69 448 VAL A O 1
ATOM 3205 N N . ALA A 1 449 ? 12.261 22.889 -58.881 1.00 86.94 449 ALA A N 1
ATOM 3206 C CA . ALA A 1 449 ? 12.105 22.092 -57.662 1.00 86.94 449 ALA A CA 1
ATOM 3207 C C . ALA A 1 449 ? 10.755 22.359 -56.977 1.00 86.94 449 ALA A C 1
ATOM 3209 O O . ALA A 1 449 ? 10.270 23.489 -56.987 1.00 86.94 449 ALA A O 1
ATOM 3210 N N . LEU A 1 450 ? 10.182 21.336 -56.332 1.00 89.19 450 LEU A N 1
ATOM 3211 C CA . LEU A 1 450 ? 8.940 21.492 -5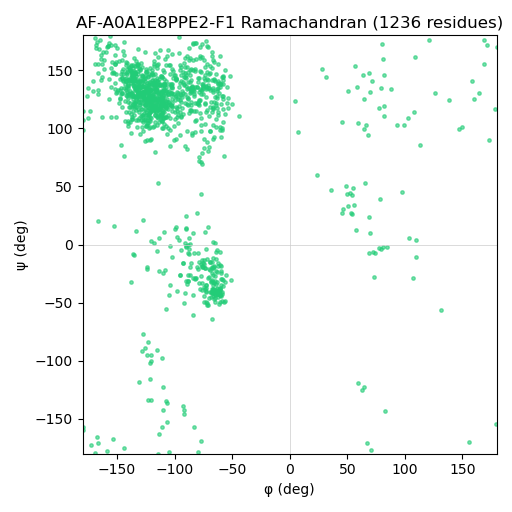5.567 1.00 89.19 450 LEU A CA 1
ATOM 3212 C C . LEU A 1 450 ? 9.101 22.499 -54.417 1.00 89.19 450 LEU A C 1
ATOM 3214 O O . LEU A 1 450 ? 10.100 22.459 -53.694 1.00 89.19 450 LEU A O 1
ATOM 3218 N N . THR A 1 451 ? 8.091 23.348 -54.206 1.00 87.88 451 THR A N 1
ATOM 3219 C CA . THR A 1 451 ? 7.986 24.188 -53.000 1.00 87.88 451 THR A CA 1
ATOM 3220 C C . THR A 1 451 ? 7.643 23.349 -51.764 1.00 87.88 451 THR A C 1
ATOM 3222 O O . THR A 1 451 ? 7.271 22.177 -51.876 1.00 87.88 451 THR A O 1
ATOM 3225 N N . ALA A 1 452 ? 7.725 23.938 -50.567 1.00 80.69 452 ALA A N 1
ATOM 3226 C CA . ALA A 1 452 ? 7.375 23.238 -49.332 1.00 80.69 452 ALA A CA 1
ATOM 3227 C C . ALA A 1 452 ? 5.907 22.767 -49.326 1.00 80.69 452 ALA A C 1
ATOM 3229 O O . ALA A 1 452 ? 5.611 21.656 -48.899 1.00 80.69 452 ALA A O 1
ATOM 3230 N N . GLU A 1 453 ? 4.995 23.569 -49.871 1.00 80.88 453 GLU A N 1
ATOM 3231 C CA . GLU A 1 453 ? 3.566 23.267 -49.983 1.00 80.88 453 GLU A CA 1
ATOM 3232 C C . GLU A 1 453 ? 3.314 22.132 -50.986 1.00 80.88 453 GLU A C 1
ATOM 3234 O O . GLU A 1 453 ? 2.517 21.233 -50.724 1.00 80.88 453 GLU A O 1
ATOM 3239 N N . GLN A 1 454 ? 4.032 22.132 -52.114 1.00 86.50 454 GLN A N 1
ATOM 3240 C CA . GLN A 1 454 ? 3.959 21.068 -53.121 1.00 86.50 454 GLN A CA 1
ATOM 3241 C C . GLN A 1 454 ? 4.536 19.751 -52.588 1.00 86.50 454 GLN A C 1
ATOM 3243 O O . GLN A 1 454 ? 3.929 18.698 -52.764 1.00 86.50 454 GLN A O 1
ATOM 3248 N N . MET A 1 455 ? 5.657 19.806 -51.857 1.00 85.19 455 MET A N 1
ATOM 3249 C CA . MET A 1 455 ? 6.185 18.654 -51.121 1.00 85.19 455 MET A CA 1
ATOM 3250 C C . MET A 1 455 ? 5.171 18.138 -50.094 1.00 85.19 455 MET A C 1
ATOM 3252 O O . MET A 1 455 ? 4.950 16.934 -50.016 1.00 85.19 455 MET A O 1
ATOM 3256 N N . ALA A 1 456 ? 4.518 19.025 -49.336 1.00 78.88 456 ALA A N 1
ATOM 3257 C CA . ALA A 1 456 ? 3.506 18.638 -48.354 1.00 78.88 456 ALA A CA 1
ATOM 3258 C C . ALA A 1 456 ? 2.257 17.986 -48.983 1.00 78.88 456 ALA A C 1
ATOM 3260 O O . ALA A 1 456 ? 1.560 17.219 -48.323 1.00 78.88 456 ALA A O 1
ATOM 3261 N N . ALA A 1 457 ? 1.995 18.254 -50.264 1.00 82.50 457 ALA A N 1
ATOM 3262 C CA . ALA A 1 457 ? 0.883 17.693 -51.024 1.00 82.50 457 ALA A CA 1
ATOM 3263 C C . ALA A 1 457 ? 1.184 16.328 -51.687 1.00 82.50 457 ALA A C 1
ATOM 3265 O O . ALA A 1 457 ? 0.322 15.770 -52.373 1.00 82.50 457 ALA A O 1
ATOM 3266 N N . LEU A 1 458 ? 2.387 15.766 -51.514 1.00 84.69 458 LEU A N 1
ATOM 3267 C CA . LEU A 1 458 ? 2.741 14.465 -52.086 1.00 84.69 458 LEU A CA 1
ATOM 3268 C C . LEU A 1 458 ? 1.969 13.318 -51.423 1.00 84.69 458 LEU A C 1
ATOM 3270 O O . LEU A 1 458 ? 2.074 13.065 -50.223 1.00 84.69 458 LEU A O 1
ATOM 3274 N N . THR A 1 459 ? 1.244 12.555 -52.240 1.00 82.06 459 THR A N 1
ATOM 3275 C CA . THR A 1 459 ? 0.530 11.340 -51.820 1.00 82.06 459 THR A CA 1
ATOM 3276 C C . THR A 1 459 ? 1.352 10.063 -52.008 1.00 82.06 459 THR A C 1
ATOM 3278 O O . THR A 1 459 ? 1.047 9.051 -51.380 1.00 82.06 459 THR A O 1
ATOM 3281 N N . SER A 1 460 ? 2.429 10.104 -52.794 1.00 85.88 460 SER A N 1
ATOM 3282 C CA . SER A 1 460 ? 3.329 8.978 -53.079 1.00 85.88 460 SER A CA 1
ATOM 3283 C C . SER A 1 460 ? 4.780 9.448 -53.217 1.00 85.88 460 SER A C 1
ATOM 3285 O O . SER A 1 460 ? 5.037 10.649 -53.310 1.00 85.88 460 SER A O 1
ATOM 3287 N N . ASP A 1 461 ? 5.715 8.500 -53.203 1.00 91.12 461 ASP A N 1
ATOM 3288 C CA . ASP A 1 461 ? 7.125 8.733 -53.520 1.00 91.12 461 ASP A CA 1
ATOM 3289 C C . ASP A 1 461 ? 7.281 9.031 -55.020 1.00 91.12 461 ASP A C 1
ATOM 3291 O O . ASP A 1 461 ? 6.708 8.317 -55.845 1.00 91.12 461 ASP A O 1
ATOM 3295 N N . ILE A 1 462 ? 8.060 10.056 -55.389 1.00 92.81 462 ILE A N 1
ATOM 3296 C CA . ILE A 1 462 ? 8.254 10.444 -56.798 1.00 92.81 462 ILE A CA 1
ATOM 3297 C C . ILE A 1 462 ? 9.716 10.736 -57.145 1.00 92.81 462 ILE A C 1
ATOM 3299 O O . ILE A 1 462 ? 10.528 11.077 -56.282 1.00 92.81 462 ILE A O 1
ATOM 3303 N N . VAL A 1 463 ? 10.027 10.701 -58.443 1.00 93.25 463 VAL A N 1
ATOM 3304 C CA . VAL A 1 463 ? 11.183 11.407 -59.012 1.00 93.25 463 VAL A CA 1
ATOM 3305 C C . VAL A 1 463 ? 10.699 12.583 -59.850 1.00 93.25 463 VAL A C 1
ATOM 3307 O O . VAL A 1 463 ? 9.747 12.469 -60.621 1.00 93.25 463 VAL A O 1
ATOM 3310 N N . TRP A 1 464 ? 11.394 13.708 -59.713 1.00 93.12 464 TRP A N 1
ATOM 3311 C CA . TRP A 1 464 ? 11.159 14.934 -60.458 1.00 93.12 464 TRP A CA 1
ATOM 3312 C C . TRP A 1 464 ? 12.469 15.482 -61.034 1.00 93.12 464 TRP A C 1
ATOM 3314 O O . TRP A 1 464 ? 13.547 15.189 -60.521 1.00 93.12 464 TRP A O 1
ATOM 3324 N N . LEU A 1 465 ? 12.399 16.256 -62.117 1.00 91.81 465 LEU A N 1
ATOM 3325 C CA . LEU A 1 465 ? 13.583 16.815 -62.776 1.00 91.81 465 LEU A CA 1
ATOM 3326 C C . LEU A 1 465 ? 13.789 18.269 -62.362 1.00 91.81 465 LEU A C 1
ATOM 3328 O O . LEU A 1 465 ? 12.903 19.098 -62.561 1.00 91.81 465 LEU A O 1
ATOM 3332 N N . VAL A 1 466 ? 14.972 18.574 -61.833 1.00 90.81 466 VAL A N 1
ATOM 3333 C CA . VAL A 1 466 ? 15.346 19.906 -61.338 1.00 90.81 466 VAL A CA 1
ATOM 3334 C C . VAL A 1 466 ? 16.563 20.411 -62.108 1.00 90.81 466 VAL A C 1
ATOM 3336 O O . VAL A 1 466 ? 17.535 19.676 -62.268 1.00 90.81 466 VAL A O 1
ATOM 3339 N N . GLU A 1 467 ? 16.525 21.656 -62.581 1.00 89.12 467 GLU A N 1
ATOM 3340 C CA . GLU A 1 467 ? 17.672 22.313 -63.213 1.00 89.12 467 GLU A CA 1
ATOM 3341 C C . GLU A 1 467 ? 18.784 22.533 -62.177 1.00 89.12 467 GLU A C 1
ATOM 3343 O O . GLU A 1 467 ? 18.543 23.056 -61.086 1.00 89.12 467 GLU A O 1
ATOM 3348 N N . ARG A 1 468 ? 20.019 22.159 -62.520 1.00 87.81 468 ARG A N 1
ATOM 3349 C CA . ARG A 1 468 ? 21.216 22.452 -61.727 1.00 87.81 468 ARG A CA 1
ATOM 3350 C C . ARG A 1 468 ? 22.352 22.955 -62.605 1.00 87.81 468 ARG A C 1
ATOM 3352 O O . ARG A 1 468 ? 22.520 22.514 -63.740 1.00 87.81 468 ARG A O 1
ATOM 3359 N N . ASP A 1 469 ? 23.163 23.827 -62.021 1.00 88.62 469 ASP A N 1
ATOM 3360 C CA . ASP A 1 469 ? 24.442 24.261 -62.571 1.00 88.62 469 ASP A CA 1
ATOM 3361 C C . ASP A 1 469 ? 25.505 23.181 -62.302 1.00 88.62 469 ASP A C 1
ATOM 3363 O O . ASP A 1 469 ? 25.768 22.829 -61.151 1.00 88.62 469 ASP A O 1
ATOM 3367 N N . VAL A 1 470 ? 26.094 22.634 -63.366 1.00 84.75 470 VAL A N 1
ATOM 3368 C CA . VAL A 1 470 ? 27.078 21.543 -63.331 1.00 84.75 470 VAL A CA 1
ATOM 3369 C C . VAL A 1 470 ? 28.440 22.066 -63.777 1.00 84.75 470 VAL A C 1
ATOM 3371 O O . VAL A 1 470 ? 28.598 22.474 -64.929 1.00 84.75 470 VAL A O 1
ATOM 3374 N N . THR A 1 471 ? 29.434 22.029 -62.889 1.00 86.31 471 THR A N 1
ATOM 3375 C CA . THR A 1 471 ? 30.813 22.416 -63.224 1.00 86.31 471 THR A CA 1
ATOM 3376 C C . THR A 1 471 ? 31.531 21.285 -63.961 1.00 86.31 471 THR A C 1
ATOM 3378 O O . THR A 1 471 ? 31.663 20.170 -63.452 1.00 86.31 471 THR A O 1
ATOM 3381 N N . LEU A 1 472 ? 32.010 21.582 -65.166 1.00 82.12 472 LEU A N 1
ATOM 3382 C CA . LEU A 1 472 ? 32.814 20.701 -66.009 1.00 82.12 472 LEU A CA 1
ATOM 3383 C C . LEU A 1 472 ? 34.281 20.639 -65.534 1.00 82.12 472 LEU A C 1
ATOM 3385 O O . LEU A 1 472 ? 34.733 21.528 -64.810 1.00 82.12 472 LEU A O 1
ATOM 3389 N N . PRO A 1 473 ? 35.067 19.624 -65.951 1.00 77.06 473 PRO A N 1
ATOM 3390 C CA . PRO A 1 473 ? 36.476 19.495 -65.553 1.00 77.06 473 PRO A CA 1
ATOM 3391 C C . PRO A 1 473 ? 37.383 20.652 -66.007 1.00 77.06 473 PRO A C 1
ATOM 3393 O O . PRO A 1 473 ? 38.490 20.789 -65.497 1.00 77.06 473 PRO A O 1
ATOM 3396 N N . ASP A 1 474 ? 36.926 21.470 -66.959 1.00 79.44 474 ASP A N 1
ATOM 3397 C CA . ASP A 1 474 ? 37.594 22.684 -67.446 1.00 79.44 474 ASP A CA 1
ATOM 3398 C C . ASP A 1 474 ? 37.227 23.956 -66.650 1.00 79.44 474 ASP A C 1
ATOM 3400 O O . ASP A 1 474 ? 37.732 25.038 -66.945 1.00 79.44 474 ASP A O 1
ATOM 3404 N N . GLY A 1 475 ? 36.360 23.838 -65.638 1.00 77.94 475 GLY A N 1
ATOM 3405 C CA . GLY A 1 475 ? 35.868 24.949 -64.821 1.00 77.94 475 GLY A CA 1
ATOM 3406 C C . GLY A 1 475 ? 34.678 25.712 -65.414 1.00 77.94 475 GLY A C 1
ATOM 3407 O O . GLY A 1 475 ? 34.167 26.620 -64.759 1.00 77.94 475 GLY A O 1
ATOM 3408 N N . SER A 1 476 ? 34.205 25.359 -66.614 1.00 84.75 476 SER A N 1
ATOM 3409 C CA . SER A 1 476 ? 32.974 25.924 -67.179 1.00 84.75 476 SER A CA 1
ATOM 3410 C C . SER A 1 476 ? 31.725 25.344 -66.502 1.00 84.75 476 SER A C 1
ATOM 3412 O O . SER A 1 476 ? 31.770 24.276 -65.895 1.00 84.75 476 SER A O 1
ATOM 3414 N N . VAL A 1 477 ? 30.594 26.050 -66.580 1.00 82.88 477 VAL A N 1
ATOM 3415 C CA . VAL A 1 477 ? 29.327 25.639 -65.951 1.00 82.88 477 VAL A CA 1
ATOM 3416 C C . VAL A 1 477 ? 28.266 25.422 -67.030 1.00 82.88 477 VAL A C 1
ATOM 3418 O O . VAL A 1 477 ? 28.023 26.314 -67.842 1.00 82.88 477 VAL A O 1
ATOM 3421 N N . GLN A 1 478 ? 27.620 24.253 -67.037 1.00 85.75 478 GLN A N 1
ATOM 3422 C CA . GLN A 1 478 ? 26.475 23.941 -67.903 1.00 85.75 478 GLN A CA 1
ATOM 3423 C C . GLN A 1 478 ? 25.231 23.628 -67.065 1.00 85.75 478 GLN A C 1
ATOM 3425 O O . GLN A 1 478 ? 25.314 22.928 -66.059 1.00 85.75 478 GLN A O 1
ATOM 3430 N N . LYS A 1 479 ? 24.066 24.118 -67.499 1.00 86.56 479 LYS A N 1
ATOM 3431 C CA . LYS A 1 479 ? 22.771 23.771 -66.899 1.00 86.56 479 LYS A CA 1
ATOM 3432 C C . LYS A 1 479 ? 22.314 22.395 -67.365 1.00 86.56 479 LYS A C 1
ATOM 3434 O O . LYS A 1 479 ? 22.356 22.112 -68.564 1.00 86.56 479 LYS A O 1
ATOM 3439 N N . ALA A 1 480 ? 21.852 21.565 -66.433 1.00 88.31 480 ALA A N 1
ATOM 3440 C CA . ALA A 1 480 ? 21.253 20.278 -66.754 1.00 88.31 480 ALA A CA 1
ATOM 3441 C C . ALA A 1 480 ? 20.099 19.888 -65.826 1.00 88.31 480 ALA A C 1
ATOM 3443 O O . ALA A 1 480 ? 20.086 20.227 -64.644 1.00 88.31 480 ALA A O 1
ATOM 3444 N N . LEU A 1 481 ? 19.159 19.111 -66.368 1.00 90.44 481 LEU A N 1
ATOM 3445 C CA . LEU A 1 481 ? 18.100 18.449 -65.614 1.00 90.44 481 LEU A CA 1
ATOM 3446 C C . LEU A 1 481 ? 18.675 17.269 -64.839 1.00 90.44 481 LEU A C 1
ATOM 3448 O O . LEU A 1 481 ? 19.230 16.332 -65.420 1.00 90.44 481 LEU A O 1
ATOM 3452 N N . VAL A 1 482 ? 18.499 17.307 -63.524 1.00 91.75 482 VAL A N 1
ATOM 3453 C CA . VAL A 1 482 ? 18.931 16.262 -62.603 1.00 91.75 482 VAL A CA 1
ATOM 3454 C C . VAL A 1 482 ? 17.703 15.541 -62.043 1.00 91.75 482 VAL A C 1
ATOM 3456 O O . VAL A 1 482 ? 16.827 16.205 -61.480 1.00 91.75 482 VAL A O 1
ATOM 3459 N N . PRO A 1 483 ? 17.621 14.201 -62.150 1.00 92.94 483 PRO A N 1
ATOM 3460 C CA . PRO A 1 483 ? 16.626 13.410 -61.432 1.00 92.94 483 PRO A CA 1
ATOM 3461 C C . PRO A 1 483 ? 16.815 13.551 -59.922 1.00 92.94 483 PRO A C 1
ATOM 3463 O O . PRO A 1 483 ? 17.801 13.071 -59.360 1.00 92.94 483 PRO A O 1
ATOM 3466 N N . GLN A 1 484 ? 15.864 14.212 -59.270 1.00 92.25 484 GLN A N 1
ATOM 3467 C CA . GLN A 1 484 ? 15.830 14.441 -57.834 1.00 92.25 484 GLN A CA 1
ATOM 3468 C C . GLN A 1 484 ? 14.625 13.714 -57.229 1.00 92.25 484 GLN A C 1
ATOM 3470 O O . GLN A 1 484 ? 13.503 13.812 -57.731 1.00 92.25 484 GLN A O 1
ATOM 3475 N N . ILE A 1 485 ? 14.855 12.959 -56.158 1.00 91.81 485 ILE A N 1
ATOM 3476 C CA . ILE A 1 485 ? 13.811 12.158 -55.517 1.00 91.81 485 ILE A CA 1
ATOM 3477 C C . ILE A 1 485 ? 13.114 12.930 -54.390 1.00 91.81 485 ILE A C 1
ATOM 3479 O O . ILE A 1 485 ? 13.748 13.690 -53.654 1.00 91.81 485 ILE A O 1
ATOM 3483 N N . TYR A 1 486 ? 11.812 12.710 -54.236 1.00 90.56 486 TYR A N 1
ATOM 3484 C CA . TYR A 1 486 ? 10.998 13.253 -53.152 1.00 90.56 486 TYR A CA 1
ATOM 3485 C C . TYR A 1 486 ? 10.262 12.092 -52.482 1.00 90.56 486 TYR A C 1
ATOM 3487 O O . TYR A 1 486 ? 9.406 11.456 -53.098 1.00 90.56 486 TYR A O 1
ATOM 3495 N N . LEU A 1 487 ? 10.640 11.792 -51.238 1.00 87.25 487 LEU A N 1
ATOM 3496 C CA . LEU A 1 487 ? 10.210 10.599 -50.510 1.00 87.25 487 LEU A CA 1
ATOM 3497 C C . LEU A 1 487 ? 9.378 10.951 -49.286 1.00 87.25 487 LEU A C 1
ATOM 3499 O O . LEU A 1 487 ? 9.782 11.796 -48.486 1.00 87.25 487 LEU A O 1
ATOM 3503 N N . ARG A 1 488 ? 8.259 10.248 -49.108 1.00 83.94 488 ARG A N 1
ATOM 3504 C CA . ARG A 1 488 ? 7.444 10.257 -47.893 1.00 83.94 488 ARG A CA 1
ATOM 3505 C C . ARG A 1 488 ? 8.065 9.284 -46.889 1.00 83.94 488 ARG A C 1
ATOM 3507 O O . ARG A 1 488 ? 7.829 8.078 -46.958 1.00 83.94 488 ARG A O 1
ATOM 3514 N N . LEU A 1 489 ? 8.863 9.809 -45.961 1.00 71.19 489 LEU A N 1
ATOM 3515 C CA . LEU A 1 489 ? 9.521 8.998 -44.940 1.00 71.19 489 LEU A CA 1
ATOM 3516 C C . LEU A 1 489 ? 8.511 8.295 -44.031 1.00 71.19 489 LEU A C 1
ATOM 3518 O O . LEU A 1 489 ? 7.510 8.877 -43.599 1.00 71.19 489 LEU A O 1
ATOM 3522 N N . ARG A 1 490 ? 8.841 7.049 -43.702 1.00 66.50 490 ARG A N 1
ATOM 3523 C CA . ARG A 1 490 ? 8.143 6.181 -42.757 1.00 66.50 490 ARG A CA 1
ATOM 3524 C C . ARG A 1 490 ? 8.959 6.065 -41.465 1.00 66.50 490 ARG A C 1
ATOM 3526 O O . ARG A 1 490 ? 10.149 6.371 -41.425 1.00 66.50 490 ARG A O 1
ATOM 3533 N N . ASP A 1 491 ? 8.306 5.622 -40.395 1.00 53.69 491 ASP A N 1
ATOM 3534 C CA . ASP A 1 491 ? 8.944 5.365 -39.098 1.00 53.69 491 ASP A CA 1
ATOM 3535 C C . ASP A 1 491 ? 10.009 4.259 -39.253 1.00 53.69 491 ASP A C 1
ATOM 3537 O O . ASP A 1 491 ? 9.680 3.125 -39.599 1.00 53.69 491 ASP A O 1
ATOM 3541 N N . GLY A 1 492 ? 11.287 4.604 -39.059 1.00 55.06 492 GLY A N 1
ATOM 3542 C CA . GLY A 1 492 ? 12.434 3.715 -39.286 1.00 55.06 492 GLY A CA 1
ATOM 3543 C C . GLY A 1 492 ? 13.320 4.054 -40.494 1.00 55.06 492 GLY A C 1
ATOM 3544 O O . GLY A 1 492 ? 14.418 3.509 -40.577 1.00 55.06 492 GLY A O 1
ATOM 3545 N N . ASP A 1 493 ? 12.909 4.960 -41.389 1.00 62.00 493 ASP A N 1
ATOM 3546 C CA . ASP A 1 493 ? 13.818 5.510 -42.406 1.00 62.00 493 ASP A CA 1
ATOM 3547 C C . ASP A 1 493 ? 14.837 6.481 -41.743 1.00 62.00 493 ASP A C 1
ATOM 3549 O O . ASP A 1 493 ? 14.516 7.138 -40.751 1.00 62.00 493 ASP A O 1
ATOM 3553 N N . LEU A 1 494 ? 16.066 6.583 -42.282 1.00 64.31 494 LEU A N 1
ATOM 3554 C CA . LEU A 1 494 ? 17.192 7.370 -41.727 1.00 64.31 494 LEU A CA 1
ATOM 3555 C C . LEU A 1 494 ? 16.781 8.776 -41.245 1.00 64.31 494 LEU A C 1
ATOM 3557 O O . LEU A 1 494 ? 16.563 9.659 -42.067 1.00 64.31 494 LEU A O 1
ATOM 3561 N N . ASP A 1 495 ? 16.775 9.059 -39.938 1.00 58.28 495 ASP A N 1
ATOM 3562 C CA . ASP A 1 495 ? 16.361 10.375 -39.418 1.00 58.28 495 ASP A CA 1
ATOM 3563 C C . ASP A 1 495 ? 17.484 11.436 -39.383 1.00 58.28 495 ASP A C 1
ATOM 3565 O O . ASP A 1 495 ? 17.194 12.638 -39.356 1.00 58.28 495 ASP A O 1
ATOM 3569 N N . GLY A 1 496 ? 18.743 11.005 -39.496 1.00 55.38 496 GLY A N 1
ATOM 3570 C CA . GLY A 1 496 ? 19.946 11.841 -39.448 1.00 55.38 496 GLY A CA 1
ATOM 3571 C C . GLY A 1 496 ? 20.722 11.772 -38.127 1.00 55.38 496 GLY A C 1
ATOM 3572 O O . GLY A 1 496 ? 21.679 12.529 -37.973 1.00 55.38 496 GLY A O 1
ATOM 3573 N N . SER A 1 497 ? 20.334 10.896 -37.195 1.00 53.94 497 SER A N 1
ATOM 3574 C CA . SER A 1 497 ? 21.008 10.668 -35.914 1.00 53.94 497 SER A CA 1
ATOM 3575 C C . SER A 1 497 ? 21.607 9.255 -35.805 1.00 53.94 497 SER A C 1
ATOM 3577 O O . SER A 1 497 ? 21.014 8.266 -36.233 1.00 53.94 497 SER A O 1
ATOM 3579 N N . GLY A 1 498 ? 22.807 9.159 -35.220 1.00 64.38 498 GLY A N 1
ATOM 3580 C CA . GLY A 1 498 ? 23.486 7.885 -34.949 1.00 64.38 498 GLY A CA 1
ATOM 3581 C C . GLY A 1 498 ? 23.950 7.096 -36.184 1.00 64.38 498 GLY A C 1
ATOM 3582 O O . GLY A 1 498 ? 23.950 7.582 -37.314 1.00 64.38 498 GLY A O 1
ATOM 3583 N N . ALA A 1 499 ? 24.389 5.857 -35.946 1.00 78.00 499 ALA A N 1
ATOM 3584 C CA . ALA A 1 499 ? 24.676 4.882 -36.997 1.00 78.00 499 ALA A CA 1
ATOM 3585 C C . ALA A 1 499 ? 23.395 4.111 -37.367 1.00 78.00 499 ALA A C 1
ATOM 3587 O O . ALA A 1 499 ? 22.633 3.737 -36.475 1.00 78.00 499 ALA A O 1
ATOM 3588 N N . LEU A 1 500 ? 23.178 3.843 -38.660 1.00 82.94 500 LEU A N 1
ATOM 3589 C CA . LEU A 1 500 ? 22.026 3.090 -39.168 1.00 82.94 500 LEU A CA 1
ATOM 3590 C C . LEU A 1 500 ? 22.471 1.836 -39.930 1.00 82.94 500 LEU A C 1
ATOM 3592 O O . LEU A 1 500 ? 23.291 1.916 -40.843 1.00 82.94 500 LEU A O 1
ATOM 3596 N N . LEU A 1 501 ? 21.839 0.706 -39.617 1.00 87.00 501 LEU A N 1
ATOM 3597 C CA . LEU A 1 501 ? 21.792 -0.496 -40.442 1.00 87.00 501 LEU A CA 1
ATOM 3598 C C . LEU A 1 501 ? 20.339 -0.715 -40.889 1.00 87.00 501 LEU A C 1
ATOM 3600 O O . LEU A 1 501 ? 19.486 -1.023 -40.061 1.00 87.00 501 LEU A O 1
ATOM 3604 N N . ALA A 1 502 ? 20.051 -0.552 -42.182 1.00 84.12 502 ALA A N 1
ATOM 3605 C CA . ALA A 1 502 ? 18.696 -0.655 -42.726 1.00 84.12 502 ALA A CA 1
ATOM 3606 C C . ALA A 1 502 ? 18.587 -1.676 -43.870 1.00 84.12 502 ALA A C 1
ATOM 3608 O O . ALA A 1 502 ? 19.539 -1.902 -44.618 1.00 84.12 502 ALA A O 1
ATOM 3609 N N . GLY A 1 503 ? 17.409 -2.284 -44.024 1.00 83.00 503 GLY A N 1
ATOM 3610 C CA . GLY A 1 503 ? 17.115 -3.239 -45.095 1.00 83.00 503 GLY A CA 1
ATOM 3611 C C . GLY A 1 503 ? 15.624 -3.554 -45.216 1.00 83.00 503 GLY A C 1
ATOM 3612 O O . GLY A 1 503 ? 14.822 -3.126 -44.388 1.00 83.00 503 GLY A O 1
ATOM 3613 N N . LYS A 1 504 ? 15.224 -4.320 -46.243 1.00 83.56 504 LYS A N 1
ATOM 3614 C CA . LYS A 1 504 ? 13.860 -4.885 -46.277 1.00 83.56 504 LYS A CA 1
ATOM 3615 C C . LYS A 1 504 ? 13.736 -5.995 -45.232 1.00 83.56 504 LYS A C 1
ATOM 3617 O O . LYS A 1 504 ? 12.867 -5.943 -44.372 1.00 83.56 504 LYS A O 1
ATOM 3622 N N . ASP A 1 505 ? 14.672 -6.934 -45.280 1.00 89.81 505 ASP A N 1
ATOM 3623 C CA . ASP A 1 505 ? 14.874 -7.970 -44.275 1.00 89.81 505 ASP A CA 1
ATOM 3624 C C . ASP A 1 505 ? 16.302 -7.825 -43.739 1.00 89.81 505 ASP A C 1
ATOM 3626 O O . ASP A 1 505 ? 17.247 -7.678 -44.519 1.00 89.81 505 ASP A O 1
ATOM 3630 N N . ILE A 1 506 ? 16.466 -7.865 -42.421 1.00 93.44 506 ILE A N 1
ATOM 3631 C CA . ILE A 1 506 ? 17.760 -7.912 -41.742 1.00 93.44 506 ILE A CA 1
ATOM 3632 C C . ILE A 1 506 ? 17.858 -9.268 -41.047 1.00 93.44 506 ILE A C 1
ATOM 3634 O O . ILE A 1 506 ? 16.985 -9.626 -40.261 1.00 93.44 506 ILE A O 1
ATOM 3638 N N . ASN A 1 507 ? 18.922 -10.020 -41.326 1.00 95.88 507 ASN A N 1
ATOM 3639 C CA . ASN A 1 507 ? 19.217 -11.289 -40.664 1.00 95.88 507 ASN A CA 1
ATOM 3640 C C . ASN A 1 507 ? 20.666 -11.265 -40.165 1.00 95.88 507 ASN A C 1
ATOM 3642 O O . ASN A 1 507 ? 21.602 -11.315 -40.962 1.00 95.88 507 ASN A O 1
ATOM 3646 N N . ILE A 1 508 ? 20.835 -11.147 -38.851 1.00 95.94 508 ILE A N 1
ATOM 3647 C CA . ILE A 1 508 ? 22.122 -11.067 -38.161 1.00 95.94 508 ILE A CA 1
ATOM 3648 C C . ILE A 1 508 ? 22.283 -12.349 -37.345 1.00 95.94 508 ILE A C 1
ATOM 3650 O O . ILE A 1 508 ? 21.503 -12.605 -36.432 1.00 95.94 508 ILE A O 1
ATOM 3654 N N . ASN A 1 509 ? 23.301 -13.150 -37.658 1.00 96.81 509 ASN A N 1
ATOM 3655 C CA . ASN A 1 509 ? 23.629 -14.370 -36.923 1.00 96.81 509 ASN A CA 1
ATOM 3656 C C . ASN A 1 509 ? 25.104 -14.329 -36.512 1.00 96.81 509 ASN A C 1
ATOM 3658 O O . ASN A 1 509 ? 25.991 -14.484 -37.350 1.00 96.81 509 ASN A O 1
ATOM 3662 N N . LEU A 1 510 ? 25.348 -14.082 -35.228 1.00 96.38 510 LEU A N 1
ATOM 3663 C CA . LEU A 1 510 ? 26.669 -13.933 -34.628 1.00 96.38 510 LEU A CA 1
ATOM 3664 C C . LEU A 1 510 ? 26.984 -15.138 -33.738 1.00 96.38 510 LEU A C 1
ATOM 3666 O O . LEU A 1 510 ? 26.127 -15.639 -33.008 1.00 96.38 510 LEU A O 1
ATOM 3670 N N . SER A 1 511 ? 28.240 -15.578 -33.753 1.00 93.88 511 SER A N 1
ATOM 3671 C CA . SER A 1 511 ? 28.797 -16.576 -32.824 1.00 93.88 511 SER A CA 1
ATOM 3672 C C . SER A 1 511 ? 29.398 -15.936 -31.561 1.00 93.88 511 SER A C 1
ATOM 3674 O O . SER A 1 511 ? 30.343 -16.472 -30.996 1.00 93.88 511 SER A O 1
ATOM 3676 N N . GLY A 1 512 ? 28.930 -14.738 -31.220 1.00 95.38 512 GLY A N 1
ATOM 3677 C CA . GLY A 1 512 ? 29.393 -13.885 -30.132 1.00 95.38 512 GLY A CA 1
ATOM 3678 C C . GLY A 1 512 ? 28.374 -12.765 -29.920 1.00 95.38 512 GLY A C 1
ATOM 3679 O O . GLY A 1 512 ? 27.255 -12.852 -30.438 1.00 95.38 512 GLY A O 1
ATOM 3680 N N . ASP A 1 513 ? 28.746 -11.725 -29.185 1.00 97.62 513 ASP A N 1
ATOM 3681 C CA . ASP A 1 513 ? 27.814 -10.682 -28.742 1.00 97.62 513 ASP A CA 1
ATOM 3682 C C . ASP A 1 513 ? 27.455 -9.660 -29.834 1.00 97.62 513 ASP A C 1
ATOM 3684 O O . ASP A 1 513 ? 28.278 -9.316 -30.686 1.00 97.62 513 ASP A O 1
ATOM 3688 N N . LEU A 1 514 ? 26.235 -9.116 -29.764 1.00 97.31 514 LEU A N 1
ATOM 3689 C CA . LEU A 1 514 ? 25.882 -7.854 -30.418 1.00 97.31 514 LEU A CA 1
ATOM 3690 C C . LEU A 1 514 ? 25.905 -6.728 -29.382 1.00 97.31 514 LEU A C 1
ATOM 3692 O O . LEU A 1 514 ? 25.191 -6.811 -28.389 1.00 97.31 514 LEU A O 1
ATOM 3696 N N . SER A 1 515 ? 26.602 -5.630 -29.681 1.00 96.19 515 SER A N 1
ATOM 3697 C CA . SER A 1 515 ? 26.379 -4.341 -29.019 1.00 96.19 515 SER A CA 1
ATOM 3698 C C . SER A 1 515 ? 25.794 -3.340 -30.012 1.00 96.19 515 SER A C 1
ATOM 3700 O O . SER A 1 515 ? 26.359 -3.122 -31.085 1.00 96.19 515 SER A O 1
ATOM 3702 N N . ASN A 1 516 ? 24.646 -2.756 -29.668 1.00 93.75 516 ASN A N 1
ATOM 3703 C CA . ASN A 1 516 ? 23.945 -1.764 -30.470 1.00 93.75 516 ASN A CA 1
ATOM 3704 C C . ASN A 1 516 ? 23.669 -0.486 -29.668 1.00 93.75 516 ASN A C 1
ATOM 3706 O O . ASN A 1 516 ? 22.921 -0.495 -28.694 1.00 93.75 516 ASN A O 1
ATOM 3710 N N . SER A 1 517 ? 24.204 0.628 -30.160 1.00 90.19 517 SER A N 1
ATOM 3711 C CA . SER A 1 517 ? 23.894 1.996 -29.718 1.00 90.19 517 SER A CA 1
ATOM 3712 C C . SER A 1 517 ? 23.330 2.871 -30.849 1.00 90.19 517 SER A C 1
ATOM 3714 O O . SER A 1 517 ? 23.079 4.060 -30.655 1.00 90.19 517 SER A O 1
ATOM 3716 N N . GLY A 1 518 ? 23.130 2.288 -32.038 1.00 84.38 518 GLY A N 1
ATOM 3717 C CA . GLY A 1 518 ? 22.528 2.924 -33.208 1.00 84.38 518 GLY A CA 1
ATOM 3718 C C . GLY A 1 518 ? 21.148 2.349 -33.527 1.00 84.38 518 GLY A C 1
ATOM 3719 O O . GLY A 1 518 ? 20.477 1.773 -32.668 1.00 84.38 518 GLY A O 1
ATOM 3720 N N . THR A 1 519 ? 20.720 2.493 -34.779 1.00 87.25 519 THR A N 1
ATOM 3721 C CA . THR A 1 519 ? 19.443 1.962 -35.272 1.00 87.25 519 THR A CA 1
ATOM 3722 C C . THR A 1 519 ? 19.660 0.756 -36.187 1.00 87.25 519 THR A C 1
ATOM 3724 O O . THR A 1 519 ? 20.443 0.822 -37.133 1.00 87.25 519 THR A O 1
ATOM 3727 N N . ILE A 1 520 ? 18.917 -0.324 -35.946 1.00 91.38 520 ILE A N 1
ATOM 3728 C CA . ILE A 1 520 ? 18.784 -1.494 -36.820 1.00 91.38 520 ILE A CA 1
ATOM 3729 C C . ILE A 1 520 ? 17.320 -1.548 -37.286 1.00 91.38 520 ILE A C 1
ATOM 3731 O O . ILE A 1 520 ? 16.429 -1.789 -36.472 1.00 91.38 520 ILE A O 1
ATOM 3735 N N . ALA A 1 521 ? 17.058 -1.293 -38.571 1.00 86.81 521 ALA A N 1
ATOM 3736 C CA . ALA A 1 521 ? 15.708 -1.101 -39.115 1.00 86.81 521 ALA A CA 1
ATOM 3737 C C . ALA A 1 521 ? 15.413 -2.013 -40.324 1.00 86.81 521 ALA A C 1
ATOM 3739 O O . ALA A 1 521 ? 15.907 -1.788 -41.430 1.00 86.81 521 ALA A O 1
ATOM 3740 N N . GLY A 1 522 ? 14.586 -3.041 -40.128 1.00 86.00 522 GLY A N 1
ATOM 3741 C CA . GLY A 1 522 ? 14.137 -3.955 -41.183 1.00 86.00 522 GLY A CA 1
ATOM 3742 C C . GLY A 1 522 ? 12.688 -3.674 -41.572 1.00 86.00 522 GLY A C 1
ATOM 3743 O O . GLY A 1 522 ? 11.803 -3.848 -40.748 1.00 86.00 522 GLY A O 1
ATOM 3744 N N . ARG A 1 523 ? 12.405 -3.269 -42.816 1.00 81.25 523 ARG A N 1
ATOM 3745 C CA . ARG A 1 523 ? 11.038 -2.890 -43.238 1.00 81.25 523 ARG A CA 1
ATOM 3746 C C . ARG A 1 523 ? 9.998 -4.002 -43.051 1.00 81.25 523 ARG A C 1
ATOM 3748 O O . ARG A 1 523 ? 8.852 -3.700 -42.744 1.00 81.25 523 ARG A O 1
ATOM 3755 N N . SER A 1 524 ? 10.389 -5.256 -43.259 1.00 86.31 524 SER A N 1
ATOM 3756 C CA . SER A 1 524 ? 9.557 -6.440 -43.038 1.00 86.31 524 SER A CA 1
ATOM 3757 C C . SER A 1 524 ? 10.023 -7.206 -41.801 1.00 86.31 524 SER A C 1
ATOM 3759 O O . SER A 1 524 ? 9.235 -7.427 -40.893 1.00 86.31 524 SER A O 1
ATOM 3761 N N . VAL A 1 525 ? 11.300 -7.601 -41.745 1.00 90.25 525 VAL A N 1
ATOM 3762 C CA . VAL A 1 525 ? 11.821 -8.455 -40.665 1.00 90.25 525 VAL A CA 1
ATOM 3763 C C . VAL A 1 525 ? 13.161 -7.946 -40.145 1.00 90.25 525 VAL A C 1
ATOM 3765 O O . VAL A 1 525 ? 14.071 -7.685 -40.932 1.00 90.25 525 VAL A O 1
ATOM 3768 N N . VAL A 1 526 ? 13.322 -7.911 -38.821 1.00 95.38 526 VAL A N 1
ATOM 3769 C CA . VAL A 1 526 ? 14.635 -7.959 -38.157 1.00 95.38 526 VAL A CA 1
ATOM 3770 C C . VAL A 1 526 ? 14.752 -9.282 -37.412 1.00 95.38 526 VAL A C 1
ATOM 3772 O O . VAL A 1 526 ? 14.057 -9.503 -36.427 1.00 95.38 526 VAL A O 1
ATOM 3775 N N . LYS A 1 527 ? 15.649 -10.161 -37.860 1.00 97.38 527 LYS A N 1
ATOM 3776 C CA . LYS A 1 527 ? 16.015 -11.397 -37.166 1.00 97.38 527 LYS A CA 1
ATOM 3777 C C . LYS A 1 527 ? 17.445 -11.288 -36.652 1.00 97.38 527 LYS A C 1
ATOM 3779 O O . LYS A 1 527 ? 18.369 -11.054 -37.428 1.00 97.38 527 LYS A O 1
ATOM 3784 N N . LEU A 1 528 ? 17.621 -11.478 -35.352 1.00 97.75 528 LEU A N 1
ATOM 3785 C CA . LEU A 1 528 ? 18.895 -11.365 -34.656 1.00 97.75 528 LEU A CA 1
ATOM 3786 C C . LEU A 1 528 ? 19.149 -12.615 -33.810 1.00 97.75 528 LEU A C 1
ATOM 3788 O O . LEU A 1 528 ? 18.300 -13.040 -33.030 1.00 97.75 528 LEU A O 1
ATOM 3792 N N . THR A 1 529 ? 20.338 -13.194 -33.940 1.00 98.06 529 THR A N 1
ATOM 3793 C CA . THR A 1 529 ? 20.847 -14.249 -33.062 1.00 98.06 529 THR A CA 1
ATOM 3794 C C . THR A 1 529 ? 22.289 -13.943 -32.672 1.00 98.06 529 THR A C 1
ATOM 3796 O O . THR A 1 529 ? 23.117 -13.688 -33.545 1.00 98.06 529 THR A O 1
ATOM 3799 N N . ALA A 1 530 ? 22.585 -13.960 -31.375 1.00 98.31 530 ALA A N 1
ATOM 3800 C CA . ALA A 1 530 ? 23.892 -13.635 -30.796 1.00 98.31 530 ALA A CA 1
ATOM 3801 C C . ALA A 1 530 ? 24.094 -14.400 -29.475 1.00 98.31 530 ALA A C 1
ATOM 3803 O O . ALA A 1 530 ? 23.154 -15.024 -28.982 1.00 98.31 530 ALA A O 1
ATOM 3804 N N . ASP A 1 531 ? 25.297 -14.366 -28.896 1.00 98.06 531 ASP A N 1
ATOM 3805 C CA . ASP A 1 531 ? 25.515 -14.899 -27.543 1.00 98.06 531 ASP A CA 1
ATOM 3806 C C . ASP A 1 531 ? 24.779 -14.030 -26.520 1.00 98.06 531 ASP A C 1
ATOM 3808 O O . ASP A 1 531 ? 23.802 -14.496 -25.933 1.00 98.06 531 ASP A O 1
ATOM 3812 N N . ASN A 1 532 ? 25.169 -12.762 -26.393 1.00 98.25 532 ASN A N 1
ATOM 3813 C CA . ASN A 1 532 ? 24.403 -11.723 -25.706 1.00 98.25 532 ASN A CA 1
ATOM 3814 C C . ASN A 1 532 ? 23.935 -10.638 -26.690 1.00 98.25 532 ASN A C 1
ATOM 3816 O O . ASN A 1 532 ? 24.540 -10.429 -27.748 1.00 98.25 532 ASN A O 1
ATOM 3820 N N . VAL A 1 533 ? 22.855 -9.935 -26.344 1.00 98.50 533 VAL A N 1
ATOM 3821 C CA . VAL A 1 533 ? 22.343 -8.781 -27.101 1.00 98.50 533 VAL A CA 1
ATOM 3822 C C . VAL A 1 533 ? 22.280 -7.557 -26.193 1.00 98.50 533 VAL A C 1
ATOM 3824 O O . VAL A 1 533 ? 21.371 -7.430 -25.380 1.00 98.50 533 VAL A O 1
ATOM 3827 N N . GLU A 1 534 ? 23.228 -6.642 -26.375 1.00 98.00 534 GLU A N 1
ATOM 3828 C CA . GLU A 1 534 ? 23.373 -5.383 -25.640 1.00 98.00 534 GLU A CA 1
ATOM 3829 C C . GLU A 1 534 ? 22.791 -4.216 -26.453 1.00 98.00 534 GLU A C 1
ATOM 3831 O O . GLU A 1 534 ? 23.490 -3.583 -27.248 1.00 98.00 534 GLU A O 1
ATOM 3836 N N . ASN A 1 535 ? 21.506 -3.902 -26.278 1.00 95.50 535 ASN A N 1
ATOM 3837 C CA . ASN A 1 535 ? 20.886 -2.707 -26.855 1.00 95.50 535 ASN A CA 1
ATOM 3838 C C . ASN A 1 535 ? 21.028 -1.515 -25.891 1.00 95.50 535 ASN A C 1
ATOM 3840 O O . ASN A 1 535 ? 20.122 -1.192 -25.120 1.00 95.50 535 ASN A O 1
ATOM 3844 N N . MET A 1 536 ? 22.192 -0.868 -25.938 1.00 91.81 536 MET A N 1
ATOM 3845 C CA . MET A 1 536 ? 22.597 0.240 -25.069 1.00 91.81 536 MET A CA 1
ATOM 3846 C C . MET A 1 536 ? 22.214 1.581 -25.696 1.00 91.81 536 MET A C 1
ATOM 3848 O O . MET A 1 536 ? 22.993 2.216 -26.409 1.00 91.81 536 MET A O 1
ATOM 3852 N N . GLY A 1 537 ? 20.973 2.005 -25.475 1.00 80.50 537 GLY A N 1
ATOM 3853 C CA . GLY A 1 537 ? 20.431 3.219 -26.074 1.00 80.50 537 GLY A CA 1
ATOM 3854 C C . GLY A 1 537 ? 20.201 3.140 -27.591 1.00 80.50 537 GLY A C 1
ATOM 3855 O O . GLY A 1 537 ? 19.910 4.161 -28.219 1.00 80.50 537 GLY A O 1
ATOM 3856 N N . GLY A 1 538 ? 20.305 1.953 -28.185 1.00 86.12 538 GLY A N 1
ATOM 3857 C CA . GLY A 1 538 ? 19.973 1.720 -29.584 1.00 86.12 538 GLY A CA 1
ATOM 3858 C C . GLY A 1 538 ? 18.474 1.512 -29.841 1.00 86.12 538 GLY A C 1
ATOM 3859 O O . GLY A 1 538 ? 17.650 1.408 -28.922 1.00 86.12 538 GLY A O 1
ATOM 3860 N N . ARG A 1 539 ? 18.115 1.437 -31.125 1.00 89.31 539 ARG A N 1
ATOM 3861 C CA . ARG A 1 539 ? 16.770 1.121 -31.626 1.00 89.31 539 ARG A CA 1
ATOM 3862 C C . ARG A 1 539 ? 16.824 -0.112 -32.524 1.00 89.31 539 ARG A C 1
ATOM 3864 O O . ARG A 1 539 ? 17.598 -0.140 -33.475 1.00 89.31 539 ARG A O 1
ATOM 3871 N N . LEU A 1 540 ? 15.982 -1.103 -32.259 1.00 92.44 540 LEU A N 1
ATOM 3872 C CA . LEU A 1 540 ? 15.675 -2.197 -33.185 1.00 92.44 540 LEU A CA 1
ATOM 3873 C C . LEU A 1 540 ? 14.231 -1.997 -33.654 1.00 92.44 540 LEU A C 1
ATOM 3875 O O . LEU A 1 540 ? 13.353 -1.831 -32.812 1.00 92.44 540 LEU A O 1
ATOM 3879 N N . ASN A 1 541 ? 13.978 -1.971 -34.964 1.00 88.94 541 ASN A N 1
ATOM 3880 C CA . ASN A 1 541 ? 12.645 -1.699 -35.510 1.00 88.94 541 ASN A CA 1
ATOM 3881 C C . ASN A 1 541 ? 12.312 -2.547 -36.748 1.00 88.94 541 ASN A C 1
ATOM 3883 O O . ASN A 1 541 ? 13.171 -2.723 -37.614 1.00 88.94 541 ASN A O 1
ATOM 3887 N N . GLY A 1 542 ? 11.059 -2.983 -36.886 1.00 87.69 542 GLY A N 1
ATOM 3888 C CA . GLY A 1 542 ? 10.542 -3.553 -38.133 1.00 87.69 542 GLY A CA 1
ATOM 3889 C C . GLY A 1 542 ? 9.040 -3.825 -38.130 1.00 87.69 542 GLY A C 1
ATOM 3890 O O . GLY A 1 542 ? 8.354 -3.437 -37.190 1.00 87.69 542 GLY A O 1
ATOM 3891 N N . ASP A 1 543 ? 8.510 -4.484 -39.167 1.00 86.25 543 ASP A N 1
ATOM 3892 C CA . ASP A 1 543 ? 7.131 -4.993 -39.098 1.00 86.25 543 ASP A CA 1
ATOM 3893 C C . ASP A 1 543 ? 7.066 -6.176 -38.121 1.00 86.25 543 ASP A C 1
ATOM 3895 O O . ASP A 1 543 ? 6.342 -6.096 -37.132 1.00 86.25 543 ASP A O 1
ATOM 3899 N N . ALA A 1 544 ? 7.933 -7.178 -38.306 1.00 91.50 544 ALA A N 1
ATOM 3900 C CA . ALA A 1 544 ? 8.216 -8.224 -37.327 1.00 91.50 544 ALA A CA 1
ATOM 3901 C C . ALA A 1 544 ? 9.675 -8.162 -36.830 1.00 91.50 544 ALA A C 1
ATOM 3903 O O . ALA A 1 544 ? 10.612 -7.937 -37.605 1.00 91.50 544 ALA A O 1
ATOM 3904 N N . VAL A 1 545 ? 9.892 -8.396 -35.534 1.00 95.94 545 VAL A N 1
ATOM 3905 C CA . VAL A 1 545 ? 11.221 -8.395 -34.903 1.00 95.94 545 VAL A CA 1
ATOM 3906 C C . VAL A 1 545 ? 11.399 -9.640 -34.036 1.00 95.94 545 VAL A C 1
ATOM 3908 O O . VAL A 1 545 ? 10.633 -9.878 -33.110 1.00 95.94 545 VAL A O 1
ATOM 3911 N N . ALA A 1 546 ? 12.448 -10.415 -34.307 1.00 97.75 546 ALA A N 1
ATOM 3912 C CA . ALA A 1 546 ? 12.818 -11.612 -33.562 1.00 97.75 546 ALA A CA 1
ATOM 3913 C C . ALA A 1 546 ? 14.267 -11.505 -33.060 1.00 97.75 546 ALA A C 1
ATOM 3915 O O . ALA A 1 546 ? 15.211 -11.517 -33.852 1.00 97.75 546 ALA A O 1
ATOM 3916 N N . VAL A 1 547 ? 14.445 -11.435 -31.742 1.00 98.44 547 VAL A N 1
ATOM 3917 C CA . VAL A 1 547 ? 15.741 -11.391 -31.055 1.00 98.44 547 VAL A CA 1
ATOM 3918 C C . VAL A 1 547 ? 15.929 -12.669 -30.240 1.00 98.44 547 VAL A C 1
ATOM 3920 O O . VAL A 1 547 ? 15.094 -13.009 -29.402 1.00 98.44 547 VAL A O 1
ATOM 3923 N N . ALA A 1 548 ? 17.038 -13.369 -30.475 1.00 98.19 548 ALA A N 1
ATOM 3924 C CA . ALA A 1 548 ? 17.413 -14.588 -29.767 1.00 98.19 548 ALA A CA 1
ATOM 3925 C C . ALA A 1 548 ? 18.847 -14.495 -29.225 1.00 98.19 548 ALA A C 1
ATOM 3927 O O . ALA A 1 548 ? 19.818 -14.690 -29.960 1.00 98.19 548 ALA A O 1
ATOM 3928 N N . ALA A 1 549 ? 18.979 -14.212 -27.932 1.00 98.62 549 ALA A N 1
ATOM 3929 C CA . ALA A 1 549 ? 20.241 -14.329 -27.211 1.00 98.62 549 ALA A CA 1
ATOM 3930 C C . ALA A 1 549 ? 20.429 -15.771 -26.711 1.00 98.62 549 ALA A C 1
ATOM 3932 O O . ALA A 1 549 ? 19.513 -16.363 -26.135 1.00 98.62 549 ALA A O 1
ATOM 3933 N N . ARG A 1 550 ? 21.618 -16.358 -26.892 1.00 98.44 550 ARG A N 1
ATOM 3934 C CA . ARG A 1 550 ? 21.939 -17.673 -26.297 1.00 98.44 550 ARG A CA 1
ATOM 3935 C C . ARG A 1 550 ? 22.098 -17.581 -24.778 1.00 98.44 550 ARG A C 1
ATOM 3937 O O . ARG A 1 550 ? 21.830 -18.554 -24.083 1.00 98.44 550 ARG A O 1
ATOM 3944 N N . ASN A 1 551 ? 22.506 -16.414 -24.291 1.00 98.38 551 ASN A N 1
ATOM 3945 C CA . ASN A 1 551 ? 22.701 -16.078 -22.890 1.00 98.38 551 ASN A CA 1
ATOM 3946 C C . ASN A 1 551 ? 21.705 -14.984 -22.479 1.00 98.38 551 ASN A C 1
ATOM 3948 O O . ASN A 1 551 ? 20.588 -15.336 -22.104 1.00 98.38 551 ASN A O 1
ATOM 3952 N N . ASP A 1 552 ? 22.070 -13.701 -22.600 1.00 98.69 552 ASP A N 1
ATOM 3953 C CA . ASP A 1 552 ? 21.314 -12.582 -22.020 1.00 98.69 552 ASP A CA 1
ATOM 3954 C C . ASP A 1 552 ? 20.877 -11.543 -23.075 1.00 98.69 552 ASP A C 1
ATOM 3956 O O . ASP A 1 552 ? 21.587 -11.277 -24.051 1.00 98.69 552 ASP A O 1
ATOM 3960 N N . LEU A 1 553 ? 19.711 -10.921 -22.871 1.00 98.75 553 LEU A N 1
ATOM 3961 C CA . LEU A 1 553 ? 19.224 -9.781 -23.658 1.00 98.75 553 LEU A CA 1
ATOM 3962 C C . LEU A 1 553 ? 19.076 -8.560 -22.746 1.00 98.75 553 LEU A C 1
ATOM 3964 O O . LEU A 1 553 ? 18.173 -8.495 -21.914 1.00 98.75 553 LEU A O 1
ATOM 3968 N N . ASN A 1 554 ? 19.933 -7.568 -22.960 1.00 98.56 554 ASN A N 1
ATOM 3969 C CA . ASN A 1 554 ? 20.009 -6.335 -22.191 1.00 98.56 554 ASN A CA 1
ATOM 3970 C C . ASN A 1 554 ? 19.518 -5.159 -23.043 1.00 98.56 554 ASN A C 1
ATOM 3972 O O . ASN A 1 554 ? 20.180 -4.726 -23.982 1.00 98.56 554 ASN A O 1
ATOM 3976 N N . ASN A 1 555 ? 18.342 -4.622 -22.721 1.00 97.75 555 ASN A N 1
ATOM 3977 C CA . ASN A 1 555 ? 17.794 -3.413 -23.330 1.00 97.75 555 ASN A CA 1
ATOM 3978 C C . ASN A 1 555 ? 17.877 -2.255 -22.327 1.00 97.75 555 ASN A C 1
ATOM 3980 O O . ASN A 1 555 ? 17.002 -2.101 -21.474 1.00 97.75 555 ASN A O 1
ATOM 3984 N N . ILE A 1 556 ? 18.942 -1.453 -22.419 1.00 95.62 556 ILE A N 1
ATOM 3985 C CA . ILE A 1 556 ? 19.289 -0.420 -21.430 1.00 95.62 556 ILE A CA 1
ATOM 3986 C C . ILE A 1 556 ? 19.124 0.961 -22.068 1.00 95.62 556 ILE A C 1
ATOM 3988 O O . ILE A 1 556 ? 19.865 1.321 -22.981 1.00 95.62 556 ILE A O 1
ATOM 3992 N N . GLY A 1 557 ? 18.108 1.720 -21.646 1.00 83.62 557 GLY A N 1
ATOM 3993 C CA . GLY A 1 557 ? 17.701 2.995 -22.264 1.00 83.62 557 GLY A CA 1
ATOM 3994 C C . GLY A 1 557 ? 17.341 2.909 -23.762 1.00 83.62 557 GLY A C 1
ATOM 3995 O O . GLY A 1 557 ? 17.283 3.937 -24.447 1.00 83.62 557 GLY A O 1
ATOM 3996 N N . GLY A 1 558 ? 17.180 1.694 -24.297 1.00 84.50 558 GLY A N 1
ATOM 3997 C CA . GLY A 1 558 ? 16.969 1.394 -25.714 1.00 84.50 558 GLY A CA 1
ATOM 3998 C C . GLY A 1 558 ? 15.527 1.001 -26.050 1.00 84.50 558 GLY A C 1
ATOM 3999 O O . GLY A 1 558 ? 14.711 0.709 -25.173 1.00 84.50 558 GLY A O 1
ATOM 4000 N N . THR A 1 559 ? 15.203 0.972 -27.344 1.00 90.56 559 THR A N 1
ATOM 4001 C CA . THR A 1 559 ? 13.871 0.562 -27.824 1.00 90.56 559 THR A CA 1
ATOM 4002 C C . THR A 1 559 ? 13.951 -0.626 -28.775 1.00 90.56 559 THR A C 1
ATOM 4004 O O . THR A 1 559 ? 14.797 -0.655 -29.667 1.00 90.56 559 THR A O 1
ATOM 4007 N N . ILE A 1 560 ? 13.053 -1.595 -28.601 1.00 95.44 560 ILE A N 1
ATOM 4008 C CA . ILE A 1 560 ? 12.851 -2.711 -29.531 1.00 95.44 560 ILE A CA 1
ATOM 4009 C C . ILE A 1 560 ? 11.377 -2.681 -29.942 1.00 95.44 560 ILE A C 1
ATOM 4011 O O . ILE A 1 560 ? 10.504 -2.921 -29.114 1.00 95.44 560 ILE A O 1
ATOM 4015 N N . SER A 1 561 ? 11.078 -2.326 -31.189 1.00 92.19 561 SER A N 1
ATOM 4016 C CA . SER A 1 561 ? 9.706 -2.131 -31.666 1.00 92.19 561 SER A CA 1
ATOM 4017 C C . SER A 1 561 ? 9.383 -2.966 -32.898 1.00 92.19 561 SER A C 1
ATOM 4019 O O . SER A 1 561 ? 10.193 -3.083 -33.812 1.00 92.19 561 SER A O 1
ATOM 4021 N N . ALA A 1 562 ? 8.169 -3.498 -32.939 1.00 90.81 562 ALA A N 1
ATOM 4022 C CA . ALA A 1 562 ? 7.581 -4.134 -34.105 1.00 90.81 562 ALA A CA 1
ATOM 4023 C C . ALA A 1 562 ? 6.223 -3.497 -34.440 1.00 90.81 562 ALA A C 1
ATOM 4025 O O . ALA A 1 562 ? 5.627 -2.803 -33.609 1.00 90.81 562 ALA A O 1
ATOM 4026 N N . ASN A 1 563 ? 5.699 -3.758 -35.636 1.00 85.75 563 ASN A N 1
ATOM 4027 C CA . ASN A 1 563 ? 4.321 -3.414 -35.976 1.00 85.75 563 ASN A CA 1
ATOM 4028 C C . ASN A 1 563 ? 3.358 -4.571 -35.686 1.00 85.75 563 ASN A C 1
ATOM 4030 O O . ASN A 1 563 ? 2.347 -4.367 -35.014 1.00 85.75 563 ASN A O 1
ATOM 4034 N N . SER A 1 564 ? 3.687 -5.774 -36.162 1.00 85.31 564 SER A N 1
ATOM 4035 C CA . SER A 1 564 ? 2.834 -6.965 -36.135 1.00 85.31 564 SER A CA 1
ATOM 4036 C C . SER A 1 564 ? 3.262 -7.992 -35.078 1.00 85.31 564 SER A C 1
ATOM 4038 O O . SER A 1 564 ? 2.408 -8.508 -34.356 1.00 85.31 564 SER A O 1
ATOM 4040 N N . GLU A 1 565 ? 4.564 -8.266 -34.944 1.00 90.94 565 GLU A N 1
ATOM 4041 C CA . GLU A 1 565 ? 5.083 -9.301 -34.039 1.00 90.94 565 GLU A CA 1
ATOM 4042 C C . GLU A 1 565 ? 6.452 -8.944 -33.442 1.00 90.94 565 GLU A C 1
ATOM 4044 O O . GLU A 1 565 ? 7.402 -8.643 -34.165 1.00 90.94 565 GLU A O 1
ATOM 4049 N N . LEU A 1 566 ? 6.581 -9.048 -32.117 1.00 95.88 566 LEU A N 1
ATOM 4050 C CA . LEU A 1 566 ? 7.848 -8.920 -31.399 1.00 95.88 566 LEU A CA 1
ATOM 4051 C C . LEU A 1 566 ? 8.122 -10.174 -30.564 1.00 95.88 566 LEU A C 1
ATOM 4053 O O . LEU A 1 566 ? 7.388 -10.469 -29.626 1.00 95.88 566 LEU A O 1
ATOM 4057 N N . ILE A 1 567 ? 9.212 -10.878 -30.866 1.00 97.75 567 ILE A N 1
ATOM 4058 C CA . ILE A 1 567 ? 9.700 -12.039 -30.115 1.00 97.75 567 ILE A CA 1
ATOM 4059 C C . ILE A 1 567 ? 11.086 -11.712 -29.552 1.00 97.75 567 ILE A C 1
ATOM 4061 O O . ILE A 1 567 ? 12.048 -11.547 -30.300 1.00 97.75 567 ILE A O 1
ATOM 4065 N N . ALA A 1 568 ? 11.206 -11.654 -28.230 1.00 98.44 568 ALA A N 1
ATOM 4066 C CA . ALA A 1 568 ? 12.451 -11.463 -27.497 1.00 98.44 568 ALA A CA 1
ATOM 4067 C C . ALA A 1 568 ? 12.727 -12.699 -26.630 1.00 98.44 568 ALA A C 1
ATOM 4069 O O . ALA A 1 568 ? 11.949 -13.034 -25.737 1.00 98.44 568 ALA A O 1
ATOM 4070 N N . THR A 1 569 ? 13.830 -13.396 -26.900 1.00 98.69 569 THR A N 1
ATOM 4071 C CA . THR A 1 569 ? 14.190 -14.651 -26.225 1.00 98.69 569 THR A CA 1
ATOM 4072 C C . THR A 1 569 ? 15.631 -14.632 -25.731 1.00 98.69 569 THR A C 1
ATOM 4074 O O . THR A 1 569 ? 16.519 -14.126 -26.421 1.00 98.69 569 THR A O 1
ATOM 4077 N N . ALA A 1 570 ? 15.859 -15.197 -24.545 1.00 98.75 570 ALA A N 1
ATOM 4078 C CA . ALA A 1 570 ? 17.181 -15.348 -23.945 1.00 98.75 570 ALA A CA 1
ATOM 4079 C C . ALA A 1 570 ? 17.317 -16.710 -23.247 1.00 98.75 570 ALA A C 1
ATOM 4081 O O . ALA A 1 570 ? 16.407 -17.147 -22.537 1.00 98.75 570 ALA A O 1
ATOM 4082 N N . GLY A 1 571 ? 18.456 -17.384 -23.422 1.00 98.56 571 GLY A N 1
ATOM 4083 C CA . GLY A 1 571 ? 18.729 -18.668 -22.761 1.00 98.56 571 GLY A CA 1
ATOM 4084 C C . GLY A 1 571 ? 18.898 -18.564 -21.239 1.00 98.56 571 GLY A C 1
ATOM 4085 O O . GLY A 1 571 ? 18.715 -19.558 -20.536 1.00 98.56 571 GLY A O 1
ATOM 4086 N N . ARG A 1 572 ? 19.197 -17.367 -20.724 1.00 98.56 572 ARG A N 1
ATOM 4087 C CA . ARG A 1 572 ? 19.229 -17.036 -19.297 1.00 98.56 572 ARG A CA 1
ATOM 4088 C C . ARG A 1 572 ? 18.285 -15.874 -19.011 1.00 98.56 572 ARG A C 1
ATOM 4090 O O . ARG A 1 572 ? 17.148 -16.149 -18.651 1.00 98.56 572 ARG A O 1
ATOM 4097 N N . ASP A 1 573 ? 18.713 -14.627 -19.202 1.00 98.75 573 ASP A N 1
ATOM 4098 C CA . ASP A 1 573 ? 18.035 -13.465 -18.614 1.00 98.75 573 ASP A CA 1
ATOM 4099 C C . ASP A 1 573 ? 17.622 -12.404 -19.645 1.00 98.75 573 ASP A C 1
ATOM 4101 O O . ASP A 1 573 ? 18.291 -12.201 -20.660 1.00 98.75 573 ASP A O 1
ATOM 4105 N N . ILE A 1 574 ? 16.518 -11.701 -19.375 1.00 98.88 574 ILE A N 1
ATOM 4106 C CA . ILE A 1 574 ? 16.086 -10.518 -20.134 1.00 98.88 574 ILE A CA 1
ATOM 4107 C C . ILE A 1 574 ? 15.977 -9.326 -19.182 1.00 98.88 574 ILE A C 1
ATOM 4109 O O . ILE A 1 574 ? 15.117 -9.303 -18.301 1.00 98.88 574 ILE A O 1
ATOM 4113 N N . HIS A 1 575 ? 16.806 -8.306 -19.398 1.00 98.56 575 HIS A N 1
ATOM 4114 C CA . HIS A 1 575 ? 16.844 -7.092 -18.587 1.00 98.56 575 HIS A CA 1
ATOM 4115 C C . HIS A 1 575 ? 16.412 -5.866 -19.404 1.00 98.56 575 HIS A C 1
ATOM 4117 O O . HIS A 1 575 ? 16.971 -5.565 -20.457 1.00 98.56 575 HIS A O 1
ATOM 4123 N N . ILE A 1 576 ? 15.406 -5.141 -18.913 1.00 98.44 576 ILE A N 1
ATOM 4124 C CA . ILE A 1 576 ? 14.790 -3.982 -19.572 1.00 98.44 576 ILE A CA 1
ATOM 4125 C C . ILE A 1 576 ? 14.878 -2.808 -18.598 1.00 98.44 576 ILE A C 1
ATOM 4127 O O . ILE A 1 576 ? 14.007 -2.621 -17.747 1.00 98.44 576 ILE A O 1
ATOM 4131 N N . ALA A 1 577 ? 15.968 -2.050 -18.680 1.00 97.38 577 ALA A N 1
ATOM 4132 C CA . ALA A 1 577 ? 16.324 -1.055 -17.675 1.00 97.38 577 ALA A CA 1
ATOM 4133 C C . ALA A 1 577 ? 16.356 0.350 -18.271 1.00 97.38 577 ALA A C 1
ATOM 4135 O O . ALA A 1 577 ? 17.177 0.658 -19.136 1.00 97.38 577 ALA A O 1
ATOM 4136 N N . SER A 1 578 ? 15.475 1.221 -17.789 1.00 93.38 578 SER A N 1
ATOM 4137 C CA . SER A 1 578 ? 15.583 2.651 -18.069 1.00 93.38 578 SER A CA 1
ATOM 4138 C C . SER A 1 578 ? 16.850 3.220 -17.414 1.00 93.38 578 SER A C 1
ATOM 4140 O O . SER A 1 578 ? 17.391 2.647 -16.468 1.00 93.38 578 SER A O 1
ATOM 4142 N N . THR A 1 579 ? 17.357 4.337 -17.924 1.00 90.06 579 THR A N 1
ATOM 4143 C CA . THR A 1 579 ? 18.524 5.029 -17.357 1.00 90.06 579 THR A CA 1
ATOM 4144 C C . THR A 1 579 ? 18.090 6.278 -16.601 1.00 90.06 579 THR A C 1
ATOM 4146 O O . THR A 1 579 ? 17.055 6.876 -16.895 1.00 90.06 579 THR A O 1
ATOM 4149 N N . THR A 1 580 ? 18.899 6.703 -15.632 1.00 91.38 580 THR A N 1
ATOM 4150 C CA . THR A 1 580 ? 18.761 7.999 -14.953 1.00 91.38 580 THR A CA 1
ATOM 4151 C C . THR A 1 580 ? 19.927 8.912 -15.303 1.00 91.38 580 THR A C 1
ATOM 4153 O O . THR A 1 580 ? 21.065 8.449 -15.379 1.00 91.38 580 THR A O 1
ATOM 4156 N N . GLN A 1 581 ? 19.667 10.213 -15.411 1.00 89.31 581 GLN A N 1
ATOM 4157 C CA . GLN A 1 581 ? 20.703 11.245 -15.471 1.00 89.31 581 GLN A CA 1
ATOM 4158 C C . GLN A 1 581 ? 20.710 12.040 -14.171 1.00 89.31 581 GLN A C 1
ATOM 4160 O O . GLN A 1 581 ? 19.663 12.496 -13.715 1.00 89.31 581 GLN A O 1
ATOM 4165 N N . SER A 1 582 ? 21.897 12.251 -13.603 1.00 94.31 582 SER A N 1
ATOM 4166 C CA . SER A 1 582 ? 22.088 13.101 -12.428 1.00 94.31 582 SER A CA 1
ATOM 4167 C C . SER A 1 582 ? 22.870 14.355 -12.799 1.00 94.31 582 SER A C 1
ATOM 4169 O O . SER A 1 582 ? 23.971 14.272 -13.342 1.00 94.31 582 SER A O 1
ATOM 4171 N N . ALA A 1 583 ? 22.329 15.517 -12.451 1.00 91.44 583 ALA A N 1
ATOM 4172 C CA . ALA A 1 583 ? 23.032 16.790 -12.470 1.00 91.44 583 ALA A CA 1
ATOM 4173 C C . ALA A 1 583 ? 23.244 17.269 -11.031 1.00 91.44 583 ALA A C 1
ATOM 4175 O O . ALA A 1 583 ? 22.330 17.217 -10.208 1.00 91.44 583 ALA A O 1
ATOM 4176 N N . SER A 1 584 ? 24.438 17.770 -10.721 1.00 95.69 584 SER A N 1
ATOM 4177 C CA . SER A 1 584 ? 24.742 18.367 -9.419 1.00 95.69 584 SER A CA 1
ATOM 4178 C C . SER A 1 584 ? 25.613 19.604 -9.567 1.00 95.69 584 SER A C 1
ATOM 4180 O O . SER A 1 584 ? 26.538 19.616 -10.377 1.00 95.69 584 SER A O 1
ATOM 4182 N N . SER A 1 585 ? 25.353 20.617 -8.747 1.00 95.50 585 SER A N 1
ATOM 4183 C CA . SER A 1 585 ? 26.151 21.837 -8.650 1.00 95.50 585 SER A CA 1
ATOM 4184 C C . SER A 1 585 ? 26.390 22.179 -7.183 1.00 95.50 585 SER A C 1
ATOM 4186 O O . SER A 1 585 ? 25.502 22.006 -6.350 1.00 95.50 585 SER A O 1
ATOM 4188 N N . SER A 1 586 ? 27.584 22.665 -6.856 1.00 94.94 586 SER A N 1
ATOM 4189 C CA . SER A 1 586 ? 27.969 23.040 -5.493 1.00 94.94 586 SER A CA 1
ATOM 4190 C C . SER A 1 586 ? 28.793 24.321 -5.500 1.00 94.94 586 SER A C 1
ATOM 4192 O O . SER A 1 586 ? 29.793 24.406 -6.214 1.00 94.94 586 SER A O 1
ATOM 4194 N N . ALA A 1 587 ? 28.407 25.292 -4.675 1.00 92.88 587 ALA A N 1
ATOM 4195 C CA . ALA A 1 587 ? 29.092 26.570 -4.525 1.00 92.88 587 ALA A CA 1
ATOM 4196 C C . ALA A 1 587 ? 29.115 26.977 -3.043 1.00 92.88 587 ALA A C 1
ATOM 4198 O O . ALA A 1 587 ? 28.106 27.398 -2.476 1.00 92.88 587 ALA A O 1
ATOM 4199 N N . GLY A 1 588 ? 30.276 26.839 -2.397 1.00 90.31 588 GLY A N 1
ATOM 4200 C CA . GLY A 1 588 ? 30.413 27.085 -0.960 1.00 90.31 588 GLY A CA 1
ATOM 4201 C C . GLY A 1 588 ? 29.562 26.113 -0.136 1.00 90.31 588 GLY A C 1
ATOM 4202 O O . GLY A 1 588 ? 29.691 24.902 -0.285 1.00 90.31 588 GLY A O 1
ATOM 4203 N N . GLY A 1 589 ? 28.699 26.647 0.734 1.00 88.81 589 GLY A N 1
ATOM 4204 C CA . GLY A 1 589 ? 27.743 25.855 1.517 1.00 88.81 589 GLY A CA 1
ATOM 4205 C C . GLY A 1 589 ? 26.482 25.433 0.752 1.00 88.81 589 GLY A C 1
ATOM 4206 O O . GLY A 1 589 ? 25.698 24.653 1.293 1.00 88.81 589 GLY A O 1
ATOM 4207 N N . ASN A 1 590 ? 26.285 25.935 -0.473 1.00 96.12 590 ASN A N 1
ATOM 4208 C CA . ASN A 1 590 ? 25.105 25.657 -1.286 1.00 96.12 590 ASN A CA 1
ATOM 4209 C C . ASN A 1 590 ? 25.348 24.454 -2.195 1.00 96.12 590 ASN A C 1
ATOM 4211 O O . ASN A 1 590 ? 26.397 24.356 -2.836 1.00 96.12 590 ASN A O 1
ATOM 4215 N N . SER A 1 591 ? 24.356 23.578 -2.314 1.00 96.44 591 SER A N 1
ATOM 4216 C CA . SER A 1 591 ? 24.397 22.449 -3.241 1.00 96.44 591 SER A CA 1
ATOM 4217 C C . SER A 1 591 ? 23.017 22.118 -3.788 1.00 96.44 591 SER A C 1
ATOM 4219 O O . SER A 1 591 ? 22.055 21.997 -3.035 1.00 96.44 591 SER A O 1
ATOM 4221 N N . PHE A 1 592 ? 22.953 21.897 -5.094 1.00 96.56 592 PHE A N 1
ATOM 4222 C CA . PHE A 1 592 ? 21.794 21.381 -5.802 1.00 96.56 592 PHE A CA 1
ATOM 4223 C C . PHE A 1 592 ? 22.148 20.023 -6.405 1.00 96.56 592 PHE A C 1
ATOM 4225 O O . PHE A 1 592 ? 23.225 19.867 -6.986 1.00 96.56 592 PHE A O 1
ATOM 4232 N N . SER A 1 593 ? 21.245 19.055 -6.315 1.00 97.25 593 SER A N 1
ATOM 4233 C CA . SER A 1 593 ? 21.294 17.834 -7.111 1.00 97.25 593 SER A CA 1
ATOM 4234 C C . SER A 1 593 ? 19.909 17.479 -7.633 1.00 97.25 593 SER A C 1
ATOM 4236 O O . SER A 1 593 ? 18.891 17.743 -6.993 1.00 97.25 593 SER A O 1
ATOM 4238 N N . ARG A 1 594 ? 19.865 16.878 -8.817 1.00 96.12 594 ARG A N 1
ATOM 4239 C CA . ARG A 1 594 ? 18.641 16.369 -9.421 1.00 96.12 594 ARG A CA 1
ATOM 4240 C C . ARG A 1 594 ? 18.953 15.136 -10.253 1.00 96.12 594 ARG A C 1
ATOM 4242 O O . ARG A 1 594 ? 19.905 15.150 -11.028 1.00 96.12 594 ARG A O 1
ATOM 4249 N N . THR A 1 595 ? 18.148 14.100 -10.074 1.00 95.19 595 THR A N 1
ATOM 4250 C CA . THR A 1 595 ? 18.192 12.829 -10.787 1.00 95.19 595 THR A CA 1
ATOM 4251 C C . THR A 1 595 ? 16.821 12.585 -11.401 1.00 95.19 595 THR A C 1
ATOM 4253 O O . THR A 1 595 ? 15.855 12.350 -10.674 1.00 95.19 595 THR A O 1
ATOM 4256 N N . ASP A 1 596 ? 16.750 12.638 -12.726 1.00 89.19 596 ASP A N 1
ATOM 4257 C CA . ASP A 1 596 ? 15.555 12.336 -13.520 1.00 89.19 596 ASP A CA 1
ATOM 4258 C C . ASP A 1 596 ? 15.786 11.055 -14.340 1.00 89.19 596 ASP A C 1
ATOM 4260 O O . ASP A 1 596 ? 16.921 10.586 -14.479 1.00 89.19 596 ASP A O 1
ATOM 4264 N N . ILE A 1 597 ? 14.719 10.501 -14.922 1.00 84.31 597 ILE A N 1
ATOM 4265 C CA . ILE A 1 597 ? 14.842 9.493 -15.983 1.00 84.31 597 ILE A CA 1
ATOM 4266 C C . ILE A 1 597 ? 15.502 10.156 -17.204 1.00 84.31 597 ILE A C 1
ATOM 4268 O O . ILE A 1 597 ? 15.041 11.190 -17.677 1.00 84.31 597 ILE A O 1
ATOM 4272 N N . ASP A 1 598 ? 16.579 9.547 -17.694 1.00 85.12 598 ASP A N 1
ATOM 4273 C CA . ASP A 1 598 ? 17.313 9.928 -18.908 1.00 85.12 598 ASP A CA 1
ATOM 4274 C C . ASP A 1 598 ? 16.634 9.306 -20.131 1.00 85.12 598 ASP A C 1
ATOM 4276 O O . ASP A 1 598 ? 16.110 10.000 -21.003 1.00 85.12 598 ASP A O 1
ATOM 4280 N N . ARG A 1 599 ? 16.573 7.969 -20.168 1.00 82.56 599 ARG A N 1
ATOM 4281 C CA . ARG A 1 599 ? 16.006 7.222 -21.293 1.00 82.56 599 ARG A CA 1
ATOM 4282 C C . ARG A 1 599 ? 15.140 6.077 -20.804 1.00 82.56 599 ARG A C 1
ATOM 4284 O O . ARG A 1 599 ? 15.588 5.235 -20.028 1.00 82.56 599 ARG A O 1
ATOM 4291 N N . VAL A 1 600 ? 13.919 6.008 -21.325 1.00 85.31 600 VAL A N 1
ATOM 4292 C CA . VAL A 1 600 ? 13.011 4.887 -21.072 1.00 85.31 600 VAL A CA 1
ATOM 4293 C C . VAL A 1 600 ? 13.416 3.698 -21.939 1.00 85.31 600 VAL A C 1
ATOM 4295 O O . VAL A 1 600 ? 13.489 3.819 -23.163 1.00 85.31 600 VAL A O 1
ATOM 4298 N N . ALA A 1 601 ? 13.668 2.548 -21.316 1.00 89.62 601 ALA A N 1
ATOM 4299 C CA . ALA A 1 601 ? 13.821 1.290 -22.035 1.00 89.62 601 ALA A CA 1
ATOM 4300 C C . ALA A 1 601 ? 12.455 0.654 -22.295 1.00 89.62 601 ALA A C 1
ATOM 4302 O O . ALA A 1 601 ? 11.641 0.549 -21.375 1.00 89.62 601 ALA A O 1
ATOM 4303 N N . GLY A 1 602 ? 12.220 0.152 -23.509 1.00 91.88 602 GLY A N 1
ATOM 4304 C CA . GLY A 1 602 ? 11.000 -0.613 -23.741 1.00 91.88 602 GLY A CA 1
ATOM 4305 C C . GLY A 1 602 ? 10.913 -1.473 -24.994 1.00 91.88 602 GLY A C 1
ATOM 4306 O O . GLY A 1 602 ? 11.682 -1.320 -25.948 1.00 91.88 602 GLY A O 1
ATOM 4307 N N . LEU A 1 603 ? 9.942 -2.386 -24.945 1.00 96.25 603 LEU A N 1
ATOM 4308 C CA . LEU A 1 603 ? 9.533 -3.279 -26.026 1.00 96.25 603 LEU A CA 1
ATOM 4309 C C . LEU A 1 603 ? 8.122 -2.917 -26.487 1.00 96.25 603 LEU A C 1
ATOM 4311 O O . LEU A 1 603 ? 7.227 -2.783 -25.653 1.00 96.25 603 LEU A O 1
ATOM 4315 N N . TYR A 1 604 ? 7.916 -2.772 -27.796 1.00 93.25 604 TYR A N 1
ATOM 4316 C CA . TYR A 1 604 ? 6.669 -2.230 -28.336 1.00 93.25 604 TYR A CA 1
ATOM 4317 C C . TYR A 1 604 ? 6.128 -3.009 -29.538 1.00 93.25 604 TYR A C 1
ATOM 4319 O O . TYR A 1 604 ? 6.888 -3.387 -30.425 1.00 93.25 604 TYR A O 1
ATOM 4327 N N . VAL A 1 605 ? 4.806 -3.168 -29.610 1.00 90.75 605 VAL A N 1
ATOM 4328 C CA . VAL A 1 605 ? 4.062 -3.628 -30.794 1.00 90.75 605 VAL A CA 1
ATOM 4329 C C . VAL A 1 605 ? 2.980 -2.598 -31.121 1.00 90.75 605 VAL A C 1
ATOM 4331 O O . VAL A 1 605 ? 2.095 -2.361 -30.296 1.00 90.75 605 VAL A O 1
ATOM 4334 N N . SER A 1 606 ? 3.043 -1.950 -32.293 1.00 81.69 606 SER A N 1
ATOM 4335 C CA . SER A 1 606 ? 2.100 -0.867 -32.635 1.00 81.69 606 SER A CA 1
ATOM 4336 C C . SER A 1 606 ? 0.733 -1.325 -33.143 1.00 81.69 606 SER A C 1
ATOM 4338 O O . SER A 1 606 ? -0.207 -0.538 -33.069 1.00 81.69 606 SER A O 1
ATOM 4340 N N . GLY A 1 607 ? 0.598 -2.568 -33.618 1.00 66.31 607 GLY A N 1
ATOM 4341 C CA . GLY A 1 607 ? -0.689 -3.230 -33.847 1.00 66.31 607 GLY A CA 1
ATOM 4342 C C . GLY A 1 607 ? -1.683 -2.432 -34.693 1.00 66.31 607 GLY A C 1
ATOM 4343 O O . GLY A 1 607 ? -2.854 -2.351 -34.328 1.00 66.31 607 GLY A O 1
ATOM 4344 N N . ASP A 1 608 ? -1.237 -1.830 -35.804 1.00 61.28 608 ASP A N 1
ATOM 4345 C CA . ASP A 1 608 ? -2.035 -0.881 -36.605 1.00 61.28 608 ASP A CA 1
ATOM 4346 C C . ASP A 1 608 ? -3.267 -1.482 -37.324 1.00 61.28 608 ASP A C 1
ATOM 4348 O O . ASP A 1 608 ? -3.988 -0.773 -38.026 1.00 61.28 608 ASP A O 1
ATOM 4352 N N . GLY A 1 609 ? -3.532 -2.776 -37.123 1.00 51.62 609 GLY A N 1
ATOM 4353 C CA . GLY A 1 609 ? -4.679 -3.504 -37.660 1.00 51.62 609 GLY A CA 1
ATOM 4354 C C . GLY A 1 609 ? -4.526 -3.970 -39.109 1.00 51.62 609 GLY A C 1
ATOM 4355 O O . GLY A 1 609 ? -5.420 -4.651 -39.603 1.00 51.62 609 GLY A O 1
ATOM 4356 N N . SER A 1 610 ? -3.417 -3.653 -39.787 1.00 52.47 610 SER A N 1
ATOM 4357 C CA . SER A 1 610 ? -3.254 -3.948 -41.220 1.00 52.47 610 SER A CA 1
ATOM 4358 C C . SER A 1 610 ? -2.711 -5.352 -41.513 1.00 52.47 610 SER A C 1
ATOM 4360 O O . SER A 1 610 ? -2.986 -5.884 -42.587 1.00 52.47 610 SER A O 1
ATOM 4362 N N . SER A 1 611 ? -1.957 -5.952 -40.577 1.00 49.75 611 SER A N 1
ATOM 4363 C CA . SER A 1 611 ? -1.173 -7.181 -40.833 1.00 49.75 611 SER A CA 1
ATOM 4364 C C . SER A 1 611 ? -1.241 -8.275 -39.754 1.00 49.75 611 SER A C 1
ATOM 4366 O O . SER A 1 611 ? -0.743 -9.372 -39.991 1.00 49.75 611 SER A O 1
ATOM 4368 N N . GLY A 1 612 ? -1.836 -8.035 -38.578 1.00 52.47 612 GLY A N 1
ATOM 4369 C CA . GLY A 1 612 ? -1.933 -9.065 -37.534 1.00 52.47 612 GLY A CA 1
ATOM 4370 C C . GLY A 1 612 ? -2.392 -8.559 -36.165 1.00 52.47 612 GLY A C 1
ATOM 4371 O O . GLY A 1 612 ? -2.221 -7.386 -35.830 1.00 52.47 612 GLY A O 1
ATOM 4372 N N . GLY A 1 613 ? -2.965 -9.461 -35.363 1.00 63.28 613 GLY A N 1
ATOM 4373 C CA . GLY A 1 613 ? -3.387 -9.206 -33.981 1.00 63.28 613 GLY A CA 1
ATOM 4374 C C . GLY A 1 613 ? -2.205 -9.184 -33.013 1.00 63.28 613 GLY A C 1
ATOM 4375 O O . GLY A 1 613 ? -2.063 -10.106 -32.225 1.00 63.28 613 GLY A O 1
ATOM 4376 N N . GLY A 1 614 ? -1.359 -8.153 -33.124 1.00 77.25 614 GLY A N 1
ATOM 4377 C CA . GLY A 1 614 ? -0.176 -7.841 -32.303 1.00 77.25 614 GLY A CA 1
ATOM 4378 C C . GLY A 1 614 ? 0.280 -8.883 -31.270 1.00 77.25 614 GLY A C 1
ATOM 4379 O O . GLY A 1 614 ? -0.190 -8.854 -30.130 1.00 77.25 614 GLY A O 1
ATOM 4380 N N . THR A 1 615 ? 1.255 -9.728 -31.615 1.00 89.00 615 THR A N 1
ATOM 4381 C CA . THR A 1 615 ? 1.892 -10.655 -30.656 1.00 89.00 615 THR A CA 1
ATOM 4382 C C . THR A 1 615 ? 3.166 -10.038 -30.084 1.00 89.00 615 THR A C 1
ATOM 4384 O O . THR A 1 615 ? 4.048 -9.622 -30.834 1.00 89.00 615 THR A O 1
ATOM 4387 N N . LEU A 1 616 ? 3.297 -10.018 -28.756 1.00 96.00 616 LEU A N 1
ATOM 4388 C CA . LEU A 1 616 ? 4.511 -9.605 -28.051 1.00 96.00 616 LEU A CA 1
ATOM 4389 C C . LEU A 1 616 ? 4.926 -10.723 -27.086 1.00 96.00 616 LEU A C 1
ATOM 4391 O O . LEU A 1 616 ? 4.275 -10.930 -26.069 1.00 96.00 616 LEU A O 1
ATOM 4395 N N . LEU A 1 617 ? 6.008 -11.439 -27.385 1.00 97.94 617 LEU A N 1
ATOM 4396 C CA . LEU A 1 617 ? 6.562 -12.503 -26.546 1.00 97.94 617 LEU A CA 1
ATOM 4397 C C . LEU A 1 617 ? 7.920 -12.087 -25.973 1.00 97.94 617 LEU A C 1
ATOM 4399 O O . LEU A 1 617 ? 8.855 -11.803 -26.717 1.00 97.94 617 LEU A O 1
ATOM 4403 N N . VAL A 1 618 ? 8.048 -12.135 -24.650 1.00 98.81 618 VAL A N 1
ATOM 4404 C CA . VAL A 1 618 ? 9.306 -12.032 -23.902 1.00 98.81 618 VAL A CA 1
ATOM 4405 C C . VAL A 1 618 ? 9.507 -13.352 -23.162 1.00 98.81 618 VAL A C 1
ATOM 4407 O O . VAL A 1 618 ? 8.657 -13.722 -22.357 1.00 98.81 618 VAL A O 1
ATOM 4410 N N . SER A 1 619 ? 10.591 -14.088 -23.425 1.00 98.62 619 SER A N 1
ATOM 4411 C CA . SER A 1 619 ? 10.840 -15.388 -22.779 1.00 98.62 619 SER A CA 1
ATOM 4412 C C . SER A 1 619 ? 12.300 -15.589 -22.371 1.00 98.62 619 SER A C 1
ATOM 4414 O O . SER A 1 619 ? 13.182 -15.674 -23.226 1.00 98.62 619 SER A O 1
ATOM 4416 N N . ALA A 1 620 ? 12.537 -15.747 -21.070 1.00 98.81 620 ALA A N 1
ATOM 4417 C CA . ALA A 1 620 ? 13.851 -15.977 -20.471 1.00 98.81 620 ALA A CA 1
ATOM 4418 C C . ALA A 1 620 ? 13.957 -17.388 -19.860 1.00 98.81 620 ALA A C 1
ATOM 4420 O O . ALA A 1 620 ? 13.030 -17.855 -19.196 1.00 98.81 620 ALA A O 1
ATOM 4421 N N . GLY A 1 621 ? 15.091 -18.070 -20.048 1.00 98.69 621 GLY A N 1
ATOM 4422 C CA . GLY A 1 621 ? 15.358 -19.383 -19.435 1.00 98.69 621 GLY A CA 1
ATOM 4423 C C . GLY A 1 621 ? 15.514 -19.349 -17.906 1.00 98.69 621 GLY A C 1
ATOM 4424 O O . GLY A 1 621 ? 15.346 -20.370 -17.241 1.00 98.69 621 GLY A O 1
ATOM 4425 N N . ARG A 1 622 ? 15.798 -18.170 -17.347 1.00 98.56 622 ARG A N 1
ATOM 4426 C CA . ARG A 1 622 ? 15.807 -17.835 -15.923 1.00 98.56 622 ARG A CA 1
ATOM 4427 C C . ARG A 1 622 ? 14.908 -16.625 -15.679 1.00 98.56 622 ARG A C 1
ATOM 4429 O O . ARG A 1 622 ? 13.729 -16.828 -15.417 1.00 98.56 622 ARG A O 1
ATOM 4436 N N . ASP A 1 623 ? 15.437 -15.406 -15.763 1.00 98.81 623 ASP A N 1
ATOM 4437 C CA . ASP A 1 623 ? 14.820 -14.241 -15.124 1.00 98.81 623 ASP A CA 1
ATOM 4438 C C . ASP A 1 623 ? 14.418 -13.170 -16.157 1.00 98.81 623 ASP A C 1
ATOM 4440 O O . ASP A 1 623 ? 15.178 -12.856 -17.073 1.00 98.81 623 ASP A O 1
ATOM 4444 N N . VAL A 1 624 ? 13.233 -12.568 -16.004 1.00 98.88 624 VAL A N 1
ATOM 4445 C CA . VAL A 1 624 ? 12.855 -11.336 -16.721 1.00 98.88 624 VAL A CA 1
ATOM 4446 C C . VAL A 1 624 ? 12.789 -10.199 -15.711 1.00 98.88 624 VAL A C 1
ATOM 4448 O O . VAL A 1 624 ? 12.034 -10.278 -14.744 1.00 98.88 624 VAL A O 1
ATOM 4451 N N . SER A 1 625 ? 13.531 -9.114 -15.928 1.00 98.75 625 SER A N 1
ATOM 4452 C CA . SER A 1 625 ? 13.453 -7.925 -15.073 1.00 98.75 625 SER A CA 1
ATOM 4453 C C . SER A 1 625 ? 13.187 -6.654 -15.868 1.00 98.75 625 SER A C 1
ATOM 4455 O O . SER A 1 625 ? 13.946 -6.319 -16.779 1.00 98.75 625 SER A O 1
ATOM 4457 N N . LEU A 1 626 ? 12.178 -5.896 -15.455 1.00 98.62 626 LEU A N 1
ATOM 4458 C CA . LEU A 1 626 ? 11.971 -4.514 -15.860 1.00 98.62 626 LEU A CA 1
ATOM 4459 C C . LEU A 1 626 ? 12.408 -3.608 -14.698 1.00 98.62 626 LEU A C 1
ATOM 4461 O O . LEU A 1 626 ? 12.107 -3.892 -13.537 1.00 98.62 626 LEU A O 1
ATOM 4465 N N . LEU A 1 627 ? 13.117 -2.521 -15.001 1.00 97.81 627 LEU A N 1
ATOM 4466 C CA . LEU A 1 627 ? 13.572 -1.533 -14.020 1.00 97.81 627 LEU A CA 1
ATOM 4467 C C . LEU A 1 627 ? 13.186 -0.134 -14.511 1.00 97.81 627 LEU A C 1
ATOM 4469 O O . LEU A 1 627 ? 13.863 0.439 -15.368 1.00 97.81 627 LEU A O 1
ATOM 4473 N N . ALA A 1 628 ? 12.032 0.351 -14.037 1.00 95.19 628 ALA A N 1
ATOM 4474 C CA . ALA A 1 628 ? 11.267 1.439 -14.663 1.00 95.19 628 ALA A CA 1
ATOM 4475 C C . ALA A 1 628 ? 11.107 1.267 -16.193 1.00 95.19 628 ALA A C 1
ATOM 4477 O O . ALA A 1 628 ? 11.104 2.243 -16.946 1.00 95.19 628 ALA A O 1
ATOM 4478 N N . GLY A 1 629 ? 11.071 0.015 -16.662 1.00 93.81 629 GLY A N 1
ATOM 4479 C CA . GLY A 1 629 ? 11.000 -0.349 -18.079 1.00 93.81 629 GLY A CA 1
ATOM 4480 C C . GLY A 1 629 ? 9.557 -0.491 -18.558 1.00 93.81 629 GLY A C 1
ATOM 4481 O O . GLY A 1 629 ? 8.650 -0.675 -17.746 1.00 93.81 629 GLY A O 1
ATOM 4482 N N . VAL A 1 630 ? 9.344 -0.429 -19.874 1.00 95.50 630 VAL A N 1
ATOM 4483 C CA . VAL A 1 630 ? 8.006 -0.472 -20.485 1.00 95.50 630 VAL A CA 1
ATOM 4484 C C . VAL A 1 630 ? 7.867 -1.633 -21.473 1.00 95.50 630 VAL A C 1
ATOM 4486 O O . VAL A 1 630 ? 8.688 -1.806 -22.370 1.00 95.50 630 VAL A O 1
ATOM 4489 N N . ILE A 1 631 ? 6.782 -2.396 -21.367 1.00 97.81 631 ILE A N 1
ATOM 4490 C CA . ILE A 1 631 ? 6.298 -3.295 -22.423 1.00 97.81 631 ILE A CA 1
ATOM 4491 C C . ILE A 1 631 ? 4.944 -2.759 -22.899 1.00 97.81 631 ILE A C 1
ATOM 4493 O O . ILE A 1 631 ? 4.044 -2.571 -22.087 1.00 97.81 631 ILE A O 1
ATOM 4497 N N . GLY A 1 632 ? 4.790 -2.493 -24.197 1.00 94.81 632 GLY A N 1
ATOM 4498 C CA . GLY A 1 632 ? 3.581 -1.894 -24.767 1.00 94.81 632 GLY A CA 1
ATOM 4499 C C . GLY A 1 632 ? 3.071 -2.635 -26.002 1.00 94.81 632 GLY A C 1
ATOM 4500 O O . GLY A 1 632 ? 3.805 -2.808 -26.966 1.00 94.81 632 GLY A O 1
ATOM 4501 N N . ASN A 1 633 ? 1.800 -3.027 -26.022 1.00 92.50 633 ASN A N 1
ATOM 4502 C CA . ASN A 1 633 ? 1.160 -3.651 -27.179 1.00 92.50 633 ASN A CA 1
ATOM 4503 C C . ASN A 1 633 ? -0.173 -2.957 -27.489 1.00 92.50 633 ASN A C 1
ATOM 4505 O O . ASN A 1 633 ? -1.116 -3.014 -26.700 1.00 92.50 633 ASN A O 1
ATOM 4509 N N . ALA A 1 634 ? -0.254 -2.285 -28.635 1.00 89.56 634 ALA A N 1
ATOM 4510 C CA . ALA A 1 634 ? -1.441 -1.554 -29.077 1.00 89.56 634 ALA A CA 1
ATOM 4511 C C . ALA A 1 634 ? -2.421 -2.404 -29.918 1.00 89.56 634 ALA A C 1
ATOM 4513 O O . ALA A 1 634 ? -3.497 -1.924 -30.286 1.00 89.56 634 ALA A O 1
ATOM 4514 N N . GLY A 1 635 ? -2.098 -3.677 -30.188 1.00 86.38 635 GLY A N 1
ATOM 4515 C CA . GLY A 1 635 ? -3.017 -4.619 -30.828 1.00 86.38 635 GLY A CA 1
ATOM 4516 C C . GLY A 1 635 ? -4.207 -4.938 -29.917 1.00 86.38 635 GLY A C 1
ATOM 4517 O O . GLY A 1 635 ? -4.022 -5.483 -28.831 1.00 86.38 635 GLY A O 1
ATOM 4518 N N . LYS A 1 636 ? -5.433 -4.606 -30.349 1.00 82.44 636 LYS A N 1
ATOM 4519 C CA . LYS A 1 636 ? -6.670 -4.821 -29.562 1.00 82.44 636 LYS A CA 1
ATOM 4520 C C . LYS A 1 636 ? -6.975 -6.299 -29.334 1.00 82.44 636 LYS A C 1
ATOM 4522 O O . LYS A 1 636 ? -7.284 -6.696 -28.221 1.00 82.44 636 LYS A O 1
ATOM 4527 N N . ASP A 1 637 ? -6.800 -7.110 -30.370 1.00 82.25 637 ASP A N 1
ATOM 4528 C CA . ASP A 1 637 ? -6.896 -8.573 -30.295 1.00 82.25 637 ASP A CA 1
ATOM 4529 C C . ASP A 1 637 ? -5.533 -9.220 -29.974 1.00 82.25 637 ASP A C 1
ATOM 4531 O O . ASP A 1 637 ? -5.339 -10.416 -30.173 1.00 82.25 637 ASP A O 1
ATOM 4535 N N . GLY A 1 638 ? -4.564 -8.410 -29.531 1.00 84.62 638 GLY A N 1
ATOM 4536 C CA . GLY A 1 638 ? -3.184 -8.820 -29.306 1.00 84.62 638 GLY A CA 1
ATOM 4537 C C . GLY A 1 638 ? -2.970 -9.603 -28.017 1.00 84.62 638 GLY A C 1
ATOM 4538 O O . GLY A 1 638 ? -3.751 -9.516 -27.065 1.00 84.62 638 GLY A O 1
ATOM 4539 N N . GLN A 1 639 ? -1.857 -10.332 -27.965 1.00 91.00 639 GLN A N 1
ATOM 4540 C CA . GLN A 1 639 ? -1.403 -11.006 -26.753 1.00 91.00 639 GLN A CA 1
ATOM 4541 C C . GLN A 1 639 ? 0.023 -10.577 -26.408 1.00 91.00 639 GLN A C 1
ATOM 4543 O O . GLN A 1 639 ? 0.938 -10.690 -27.223 1.00 91.00 639 GLN A O 1
ATOM 4548 N N . SER A 1 640 ? 0.208 -10.112 -25.175 1.00 97.00 640 SER A N 1
ATOM 4549 C CA . SER A 1 640 ? 1.517 -9.880 -24.567 1.00 97.00 640 SER A CA 1
ATOM 4550 C C . SER A 1 640 ? 1.818 -11.005 -23.581 1.00 97.00 640 SER A C 1
ATOM 4552 O O . SER A 1 640 ? 1.073 -11.202 -22.625 1.00 97.00 640 SER A O 1
ATOM 4554 N N . ILE A 1 641 ? 2.901 -11.744 -23.796 1.00 98.38 641 ILE A N 1
ATOM 4555 C CA . ILE A 1 641 ? 3.340 -12.861 -22.957 1.00 98.38 641 ILE A CA 1
ATOM 4556 C C . ILE A 1 641 ? 4.723 -12.528 -22.402 1.00 98.38 641 ILE A C 1
ATOM 4558 O O . ILE A 1 641 ? 5.654 -12.282 -23.167 1.00 98.38 641 ILE A O 1
ATOM 4562 N N . VAL A 1 642 ? 4.869 -12.564 -21.081 1.00 98.81 642 VAL A N 1
ATOM 4563 C CA . VAL A 1 642 ? 6.156 -12.496 -20.385 1.00 98.81 642 VAL A CA 1
ATOM 4564 C C . VAL A 1 642 ? 6.348 -13.801 -19.625 1.00 98.81 642 VAL A C 1
ATOM 4566 O O . VAL A 1 642 ? 5.567 -14.118 -18.732 1.00 98.81 642 VAL A O 1
ATOM 4569 N N . ASN A 1 643 ? 7.372 -14.562 -19.997 1.00 98.50 643 ASN A N 1
ATOM 4570 C CA . ASN A 1 643 ? 7.673 -15.885 -19.465 1.00 98.50 643 ASN A CA 1
ATOM 4571 C C . ASN A 1 643 ? 9.099 -15.930 -18.892 1.00 98.50 643 ASN A C 1
ATOM 4573 O O . ASN A 1 643 ? 10.054 -15.535 -19.562 1.00 98.50 643 ASN A O 1
ATOM 4577 N N . ALA A 1 644 ? 9.246 -16.446 -17.677 1.00 98.81 644 ALA A N 1
ATOM 4578 C CA . ALA A 1 644 ? 10.519 -16.602 -16.985 1.00 98.81 644 ALA A CA 1
ATOM 4579 C C . ALA A 1 644 ? 10.620 -18.015 -16.395 1.00 98.81 644 ALA A C 1
ATOM 4581 O O . ALA A 1 644 ? 9.741 -18.446 -15.649 1.00 98.81 644 ALA A O 1
ATOM 4582 N N . GLY A 1 645 ? 11.705 -18.738 -16.687 1.00 98.75 645 GLY A N 1
ATOM 4583 C CA . GLY A 1 645 ? 11.975 -20.055 -16.090 1.00 98.75 645 GLY A CA 1
ATOM 4584 C C . GLY A 1 645 ? 12.162 -20.028 -14.564 1.00 98.75 645 GLY A C 1
ATOM 4585 O O . GLY A 1 645 ? 12.033 -21.060 -13.910 1.00 98.75 645 GLY A O 1
ATOM 4586 N N . ARG A 1 646 ? 12.433 -18.845 -14.004 1.00 98.69 646 ARG A N 1
ATOM 4587 C CA . ARG A 1 646 ? 12.437 -18.514 -12.579 1.00 98.69 646 ARG A CA 1
ATOM 4588 C C . ARG A 1 646 ? 11.570 -17.283 -12.324 1.00 98.69 646 ARG A C 1
ATOM 4590 O O . ARG A 1 646 ? 10.374 -17.466 -12.130 1.00 98.69 646 ARG A O 1
ATOM 4597 N N . ASP A 1 647 ? 12.133 -16.073 -12.338 1.00 98.81 647 ASP A N 1
ATOM 4598 C CA . ASP A 1 647 ? 11.508 -14.912 -11.689 1.00 98.81 647 ASP A CA 1
ATOM 4599 C C . ASP A 1 647 ? 11.131 -13.790 -12.674 1.00 98.81 647 ASP A C 1
ATOM 4601 O O . ASP A 1 647 ? 11.924 -13.420 -13.545 1.00 98.81 647 ASP A O 1
ATOM 4605 N N . ILE A 1 648 ? 9.947 -13.188 -12.500 1.00 98.94 648 ILE A N 1
ATOM 4606 C CA . ILE A 1 648 ? 9.562 -11.919 -13.143 1.00 98.94 648 ILE A CA 1
ATOM 4607 C C . ILE A 1 648 ? 9.677 -10.794 -12.113 1.00 98.94 648 ILE A C 1
ATOM 4609 O O . ILE A 1 648 ? 8.973 -10.786 -11.107 1.00 98.94 648 ILE A O 1
ATOM 4613 N N . ASN A 1 649 ? 10.532 -9.811 -12.389 1.00 98.81 649 ASN A N 1
ATOM 4614 C CA . ASN A 1 649 ? 10.827 -8.693 -11.496 1.00 98.81 649 ASN A CA 1
ATOM 4615 C C . ASN A 1 649 ? 10.403 -7.362 -12.135 1.00 98.81 649 ASN A C 1
ATOM 4617 O O . ASN A 1 649 ? 11.020 -6.910 -13.095 1.00 98.81 649 ASN A O 1
ATOM 4621 N N . LEU A 1 650 ? 9.372 -6.711 -11.597 1.00 98.81 650 LEU A N 1
ATOM 4622 C CA . LEU A 1 650 ? 8.899 -5.385 -12.003 1.00 98.81 650 LEU A CA 1
ATOM 4623 C C . LEU A 1 650 ? 9.356 -4.353 -10.962 1.00 98.81 650 LEU A C 1
ATOM 4625 O O . LEU A 1 650 ? 8.644 -4.048 -10.004 1.00 98.81 650 LEU A O 1
ATOM 4629 N N . GLY A 1 651 ? 10.588 -3.872 -11.132 1.00 98.25 651 GLY A N 1
ATOM 4630 C CA . GLY A 1 651 ? 11.280 -2.982 -10.201 1.00 98.25 651 GLY A CA 1
ATOM 4631 C C . GLY A 1 651 ? 11.176 -1.493 -10.539 1.00 98.25 651 GLY A C 1
ATOM 4632 O O . GLY A 1 651 ? 10.614 -1.090 -11.565 1.00 98.25 651 GLY A O 1
ATOM 4633 N N . THR A 1 652 ? 11.776 -0.681 -9.666 1.00 98.31 652 THR A N 1
ATOM 4634 C CA . THR A 1 652 ? 11.681 0.787 -9.639 1.00 98.31 652 THR A CA 1
ATOM 4635 C C . THR A 1 652 ? 13.025 1.492 -9.829 1.00 98.31 652 THR A C 1
ATOM 4637 O O . THR A 1 652 ? 14.023 1.055 -9.258 1.00 98.31 652 THR A O 1
ATOM 4640 N N . LEU A 1 653 ? 13.041 2.650 -10.495 1.00 97.44 653 LEU A N 1
ATOM 4641 C CA . LEU A 1 653 ? 14.150 3.616 -10.412 1.00 97.44 653 LEU A CA 1
ATOM 4642 C C . LEU A 1 653 ? 13.782 4.788 -9.506 1.00 97.44 653 LEU A C 1
ATOM 4644 O O . LEU A 1 653 ? 12.683 5.327 -9.601 1.00 97.44 653 LEU A O 1
ATOM 4648 N N . THR A 1 654 ? 14.713 5.228 -8.663 1.00 97.31 654 THR A N 1
ATOM 4649 C CA . THR A 1 654 ? 14.514 6.415 -7.826 1.00 97.31 654 THR A CA 1
ATOM 4650 C C . THR A 1 654 ? 14.904 7.682 -8.584 1.00 97.31 654 THR A C 1
ATOM 4652 O O . THR A 1 654 ? 16.074 7.902 -8.895 1.00 97.31 654 THR A O 1
ATOM 4655 N N . THR A 1 655 ? 13.926 8.549 -8.824 1.00 96.38 655 THR A N 1
ATOM 4656 C CA . THR A 1 655 ? 14.159 9.962 -9.154 1.00 96.38 655 THR A CA 1
ATOM 4657 C C . THR A 1 655 ? 14.281 10.771 -7.868 1.00 96.38 655 THR A C 1
ATOM 4659 O O . THR A 1 655 ? 13.699 10.406 -6.844 1.00 96.38 655 THR A O 1
ATOM 4662 N N . ALA A 1 656 ? 15.057 11.853 -7.881 1.00 97.88 656 ALA A N 1
ATOM 4663 C CA . ALA A 1 656 ? 15.263 12.676 -6.692 1.00 97.88 656 ALA A CA 1
ATOM 4664 C C . ALA A 1 656 ? 15.659 14.114 -7.029 1.00 97.88 656 ALA A C 1
ATOM 4666 O O . ALA A 1 656 ? 16.325 14.369 -8.027 1.00 97.88 656 ALA A O 1
ATOM 4667 N N . SER A 1 657 ? 15.326 15.057 -6.154 1.00 97.44 657 SER A N 1
ATOM 4668 C CA . SER A 1 657 ? 15.903 16.402 -6.157 1.00 97.44 657 SER A CA 1
ATOM 4669 C C . SER A 1 657 ? 16.303 16.808 -4.750 1.00 97.44 657 SER A C 1
ATOM 4671 O O . SER A 1 657 ? 15.575 16.523 -3.803 1.00 97.44 657 SER A O 1
ATOM 4673 N N . SER A 1 658 ? 17.435 17.489 -4.610 1.00 97.81 658 SER A N 1
ATOM 4674 C CA . SER A 1 658 ? 17.870 18.114 -3.368 1.00 97.81 658 SER A CA 1
ATOM 4675 C C . SER A 1 658 ? 18.345 19.536 -3.634 1.00 97.81 658 SER A C 1
ATOM 4677 O O . SER A 1 658 ? 19.116 19.788 -4.559 1.00 97.81 658 SER A O 1
ATOM 4679 N N . ASN A 1 659 ? 17.899 20.467 -2.802 1.00 97.44 659 ASN A N 1
ATOM 4680 C CA . ASN A 1 659 ? 18.341 21.848 -2.788 1.00 97.44 659 ASN A CA 1
ATOM 4681 C C . ASN A 1 659 ? 18.725 22.225 -1.355 1.00 97.44 659 ASN A C 1
ATOM 4683 O O . ASN A 1 659 ? 17.875 22.334 -0.478 1.00 97.44 659 ASN A O 1
ATOM 4687 N N . ASN A 1 660 ? 20.016 22.417 -1.119 1.00 97.12 660 ASN A N 1
ATOM 4688 C CA . ASN A 1 660 ? 20.575 22.864 0.148 1.00 97.12 660 ASN A CA 1
ATOM 4689 C C . ASN A 1 660 ? 21.127 24.279 -0.047 1.00 97.12 660 ASN A C 1
ATOM 4691 O O . ASN A 1 660 ? 22.111 24.484 -0.758 1.00 97.12 660 ASN A O 1
ATOM 4695 N N . LEU A 1 661 ? 20.474 25.244 0.592 1.00 96.19 661 LEU A N 1
ATOM 4696 C CA . LEU A 1 661 ? 20.802 26.661 0.587 1.00 96.19 661 LEU A CA 1
ATOM 4697 C C . LEU A 1 661 ? 21.293 27.045 1.986 1.00 96.19 661 LEU A C 1
ATOM 4699 O O . LEU A 1 661 ? 20.578 26.874 2.968 1.00 96.19 661 LEU A O 1
ATOM 4703 N N . SER A 1 662 ? 22.520 27.542 2.088 1.00 96.00 662 SER A N 1
ATOM 4704 C CA . SER A 1 662 ? 23.208 27.845 3.341 1.00 96.00 662 SER A CA 1
ATOM 4705 C C . SER A 1 662 ? 23.833 29.233 3.251 1.00 96.00 662 SER A C 1
ATOM 4707 O O . SER A 1 662 ? 24.885 29.423 2.639 1.00 96.00 662 SER A O 1
ATOM 4709 N N . TRP A 1 663 ? 23.170 30.221 3.854 1.00 94.69 663 TRP A N 1
ATOM 4710 C CA . TRP A 1 663 ? 23.710 31.578 3.959 1.00 94.69 663 TRP A CA 1
ATOM 4711 C C . TRP A 1 663 ? 24.798 31.642 5.039 1.00 94.69 663 TRP A C 1
ATOM 4713 O O . TRP A 1 663 ? 25.828 32.285 4.845 1.00 94.69 663 TRP A O 1
ATOM 4723 N N . ASP A 1 664 ? 24.591 30.936 6.155 1.00 93.88 664 ASP A N 1
ATOM 4724 C CA . ASP A 1 664 ? 25.588 30.689 7.196 1.00 93.88 664 ASP A CA 1
ATOM 4725 C C . ASP A 1 664 ? 25.215 29.443 8.036 1.00 93.88 664 ASP A C 1
ATOM 4727 O O . ASP A 1 664 ? 24.217 28.772 7.786 1.00 93.88 664 ASP A O 1
ATOM 4731 N N . ALA A 1 665 ? 26.003 29.118 9.068 1.00 91.00 665 ALA A N 1
ATOM 4732 C CA . ALA A 1 665 ? 25.792 27.937 9.919 1.00 91.00 665 ALA A CA 1
ATOM 4733 C C . ALA A 1 665 ? 24.479 27.928 10.744 1.00 91.00 665 ALA A C 1
ATOM 4735 O O . ALA A 1 665 ? 24.195 26.945 11.430 1.00 91.00 665 ALA A O 1
ATOM 4736 N N . LYS A 1 666 ? 23.711 29.021 10.731 1.00 94.75 666 LYS A N 1
ATOM 4737 C CA . LYS A 1 666 ? 22.469 29.241 11.487 1.00 94.75 666 LYS A CA 1
ATOM 4738 C C . LYS A 1 666 ? 21.282 29.600 10.595 1.00 94.75 666 LYS A C 1
ATOM 4740 O O . LYS A 1 666 ? 20.150 29.454 11.044 1.00 94.75 666 LYS A O 1
ATOM 4745 N N . ASN A 1 667 ? 21.550 30.079 9.382 1.00 97.00 667 ASN A N 1
ATOM 4746 C CA . ASN A 1 667 ? 20.570 30.448 8.371 1.00 97.00 667 ASN A CA 1
ATOM 4747 C C . ASN A 1 667 ? 20.727 29.509 7.165 1.00 97.00 667 ASN A C 1
ATOM 4749 O O . ASN A 1 667 ? 21.649 29.673 6.360 1.00 97.00 667 ASN A O 1
ATOM 4753 N N . TYR A 1 668 ? 19.833 28.527 7.044 1.00 97.19 668 TYR A N 1
ATOM 4754 C CA . TYR A 1 668 ? 19.824 27.530 5.973 1.00 97.19 668 TYR A CA 1
ATOM 4755 C C . TYR A 1 668 ? 18.412 27.020 5.666 1.00 97.19 668 TYR A C 1
ATOM 4757 O O . TYR A 1 668 ? 17.536 27.010 6.527 1.00 97.19 668 TYR A O 1
ATOM 4765 N N . ARG A 1 669 ? 18.225 26.500 4.454 1.00 97.62 669 ARG A N 1
ATOM 4766 C CA . ARG A 1 669 ? 17.057 25.723 4.042 1.00 97.62 669 ARG A CA 1
ATOM 4767 C C . ARG A 1 669 ? 17.504 24.519 3.221 1.00 97.62 669 ARG A C 1
ATOM 4769 O O . ARG A 1 669 ? 18.292 24.661 2.288 1.00 97.62 669 ARG A O 1
ATOM 4776 N N . LYS A 1 670 ? 17.007 23.337 3.574 1.00 97.88 670 LYS A N 1
ATOM 4777 C CA . LYS A 1 670 ? 17.266 22.075 2.878 1.00 97.88 670 LYS A CA 1
ATOM 4778 C C . LYS A 1 670 ? 15.946 21.477 2.450 1.00 97.88 670 LYS A C 1
ATOM 4780 O O . LYS A 1 670 ? 15.163 21.067 3.296 1.00 97.88 670 LYS A O 1
ATOM 4785 N N . ASP A 1 671 ? 15.736 21.422 1.148 1.00 97.44 671 ASP A N 1
ATOM 4786 C CA . ASP A 1 671 ? 14.613 20.750 0.518 1.00 97.44 671 ASP A CA 1
ATOM 4787 C C . ASP A 1 671 ? 15.123 19.472 -0.149 1.00 97.44 671 ASP A C 1
ATOM 4789 O O . ASP A 1 671 ? 16.149 19.486 -0.838 1.00 97.44 671 ASP A O 1
ATOM 4793 N N . SER A 1 672 ? 14.412 18.363 0.007 1.00 97.94 672 SER A N 1
ATOM 4794 C CA . SER A 1 672 ? 14.621 17.179 -0.819 1.00 97.94 672 SER A CA 1
ATOM 4795 C C . SER A 1 672 ? 13.324 16.442 -1.094 1.00 97.94 672 SER A C 1
ATOM 4797 O O . SER A 1 672 ? 12.440 16.371 -0.246 1.00 97.94 672 SER A O 1
ATOM 4799 N N . SER A 1 673 ? 13.238 15.836 -2.270 1.00 97.88 673 SER A N 1
ATOM 4800 C CA . SER A 1 673 ? 12.182 14.895 -2.620 1.00 97.88 673 SER A CA 1
ATOM 4801 C C . SER A 1 673 ? 12.764 13.711 -3.374 1.00 97.88 673 SER A C 1
ATOM 4803 O O . SER A 1 673 ? 13.715 13.875 -4.140 1.00 97.88 673 SER A O 1
ATOM 4805 N N . SER A 1 674 ? 12.172 12.536 -3.212 1.00 97.88 674 SER A N 1
ATOM 4806 C CA . SER A 1 674 ? 12.464 11.351 -4.015 1.00 97.88 674 SER A CA 1
ATOM 4807 C C . SER A 1 674 ? 11.186 10.599 -4.359 1.00 97.88 674 SER A C 1
ATOM 4809 O O . SER A 1 674 ? 10.208 10.639 -3.615 1.00 97.88 674 SER A O 1
ATOM 4811 N N . SER A 1 675 ? 11.189 9.927 -5.507 1.00 97.06 675 SER A N 1
ATOM 4812 C CA . SER A 1 675 ? 10.063 9.126 -5.976 1.00 97.06 675 SER A CA 1
ATOM 4813 C C . SER A 1 675 ? 10.551 7.899 -6.734 1.00 97.06 675 SER A C 1
ATOM 4815 O O . SER A 1 675 ? 11.403 8.001 -7.623 1.00 97.06 675 SER A O 1
ATOM 4817 N N . GLU A 1 676 ? 10.021 6.737 -6.366 1.00 97.38 676 GLU A N 1
ATOM 4818 C CA . GLU A 1 676 ? 10.242 5.476 -7.066 1.00 97.38 676 GLU A CA 1
ATOM 4819 C C . GLU A 1 676 ? 9.295 5.339 -8.269 1.00 97.38 676 GLU A C 1
ATOM 4821 O O . GLU A 1 676 ? 8.080 5.218 -8.123 1.00 97.38 676 GLU A O 1
ATOM 4826 N N . ILE A 1 677 ? 9.870 5.318 -9.470 1.00 95.25 677 ILE A N 1
ATOM 4827 C CA . ILE A 1 677 ? 9.167 5.116 -10.738 1.00 95.25 677 ILE A CA 1
ATOM 4828 C C . ILE A 1 677 ? 9.194 3.625 -11.071 1.00 95.25 677 ILE A C 1
ATOM 4830 O O . ILE A 1 677 ? 10.267 3.078 -11.329 1.00 95.25 677 ILE A O 1
ATOM 4834 N N . GLY A 1 678 ? 8.039 2.959 -11.035 1.00 96.88 678 GLY A N 1
ATOM 4835 C CA . GLY A 1 678 ? 7.915 1.529 -11.326 1.00 96.88 678 GLY A CA 1
ATOM 4836 C C . GLY A 1 678 ? 7.865 1.178 -12.812 1.00 96.88 678 GLY A C 1
ATOM 4837 O O . GLY A 1 678 ? 7.828 2.037 -13.693 1.00 96.88 678 GLY A O 1
ATOM 4838 N N . SER A 1 679 ? 7.895 -0.124 -13.085 1.00 98.50 679 SER A N 1
ATOM 4839 C CA . SER A 1 679 ? 7.839 -0.677 -14.443 1.00 98.50 679 SER A CA 1
ATOM 4840 C C . SER A 1 679 ? 6.404 -0.813 -14.949 1.00 98.50 679 SER A C 1
ATOM 4842 O O . SER A 1 679 ? 5.494 -1.059 -14.159 1.00 98.50 679 SER A O 1
ATOM 4844 N N . GLN A 1 680 ? 6.204 -0.701 -16.264 1.00 98.19 680 GLN A N 1
ATOM 4845 C CA . GLN A 1 680 ? 4.876 -0.710 -16.879 1.00 98.19 680 GLN A CA 1
ATOM 4846 C C . GLN A 1 680 ? 4.714 -1.821 -17.927 1.00 98.19 680 GLN A C 1
ATOM 4848 O O . GLN A 1 680 ? 5.592 -2.026 -18.765 1.00 98.19 680 GLN A O 1
ATOM 4853 N N . ILE A 1 681 ? 3.561 -2.491 -17.939 1.00 98.31 681 ILE A N 1
ATOM 4854 C CA . ILE A 1 681 ? 3.166 -3.456 -18.975 1.00 98.31 681 ILE A CA 1
ATOM 4855 C C . ILE A 1 681 ? 1.745 -3.120 -19.439 1.00 98.31 681 ILE A C 1
ATOM 4857 O O . ILE A 1 681 ? 0.776 -3.322 -18.717 1.00 98.31 681 ILE A O 1
ATOM 4861 N N . GLN A 1 682 ? 1.619 -2.604 -20.657 1.00 95.75 682 GLN A N 1
ATOM 4862 C CA . GLN A 1 682 ? 0.369 -2.108 -21.231 1.00 95.75 682 GLN A CA 1
ATOM 4863 C C . GLN A 1 682 ? 0.004 -2.943 -22.462 1.00 95.75 682 GLN A C 1
ATOM 4865 O O . GLN A 1 682 ? 0.799 -3.067 -23.393 1.00 95.75 682 GLN A O 1
ATOM 4870 N N . GLY A 1 683 ? -1.199 -3.507 -22.497 1.00 92.88 683 GLY A N 1
ATOM 4871 C CA . GLY A 1 683 ? -1.698 -4.305 -23.614 1.00 92.88 683 GLY A CA 1
ATOM 4872 C C . GLY A 1 683 ? -3.125 -3.908 -23.957 1.00 92.88 683 GLY A C 1
ATOM 4873 O O . GLY A 1 683 ? -3.977 -3.894 -23.083 1.00 92.88 683 GLY A O 1
ATOM 4874 N N . SER A 1 684 ? -3.414 -3.603 -25.221 1.00 91.81 684 SER A N 1
ATOM 4875 C CA . SER A 1 684 ? -4.792 -3.338 -25.672 1.00 91.81 684 SER A CA 1
ATOM 4876 C C . SER A 1 684 ? -5.635 -4.614 -25.771 1.00 91.81 684 SER A C 1
ATOM 4878 O O . SER A 1 684 ? -6.858 -4.524 -25.738 1.00 91.81 684 SER A O 1
ATOM 4880 N N . GLY A 1 685 ? -4.982 -5.775 -25.857 1.00 92.44 685 GLY A N 1
ATOM 4881 C CA . GLY A 1 685 ? -5.579 -7.099 -25.705 1.00 92.44 685 GLY A CA 1
ATOM 4882 C C . GLY A 1 685 ? -5.184 -7.758 -24.382 1.00 92.44 685 GLY A C 1
ATOM 4883 O O . GLY A 1 685 ? -5.251 -7.131 -23.325 1.00 92.44 685 GLY A O 1
ATOM 4884 N N . SER A 1 686 ? -4.806 -9.037 -24.423 1.00 95.62 686 SER A N 1
ATOM 4885 C CA . SER A 1 686 ? -4.539 -9.838 -23.216 1.00 95.62 686 SER A CA 1
ATOM 4886 C C . SER A 1 686 ? -3.073 -9.787 -22.776 1.00 95.62 686 SER A C 1
ATOM 4888 O O . SER A 1 686 ? -2.170 -9.741 -23.612 1.00 95.62 686 SER A O 1
ATOM 4890 N N . ILE A 1 687 ? -2.827 -9.866 -21.466 1.00 98.56 687 ILE A N 1
ATOM 4891 C CA . ILE A 1 687 ? -1.491 -9.982 -20.864 1.00 98.56 687 ILE A CA 1
ATOM 4892 C C . ILE A 1 687 ? -1.384 -11.311 -20.106 1.00 98.56 687 ILE A C 1
ATOM 4894 O O . ILE A 1 687 ? -2.268 -11.672 -19.332 1.00 98.56 687 ILE A O 1
ATOM 4898 N N . VAL A 1 688 ? -0.274 -12.023 -20.291 1.00 98.69 688 VAL A N 1
ATOM 4899 C CA . VAL A 1 688 ? 0.087 -13.219 -19.522 1.00 98.69 688 VAL A CA 1
ATOM 4900 C C . VAL A 1 688 ? 1.474 -13.016 -18.919 1.00 98.69 688 VAL A C 1
ATOM 4902 O O . VAL A 1 688 ? 2.441 -12.837 -19.654 1.00 98.69 688 VAL A O 1
ATOM 4905 N N . LEU A 1 689 ? 1.574 -13.064 -17.592 1.00 98.88 689 LEU A N 1
ATOM 4906 C CA . LEU A 1 689 ? 2.833 -13.098 -16.849 1.00 98.88 689 LEU A CA 1
ATOM 4907 C C . LEU A 1 689 ? 2.994 -14.497 -16.240 1.00 98.88 689 LEU A C 1
ATOM 4909 O O . LEU A 1 689 ? 2.130 -14.938 -15.482 1.00 98.88 689 LEU A O 1
ATOM 4913 N N . GLN A 1 690 ? 4.077 -15.198 -16.570 1.00 98.75 690 GLN A N 1
ATOM 4914 C CA . GLN A 1 690 ? 4.346 -16.561 -16.116 1.00 98.75 690 GLN A CA 1
ATOM 4915 C C . GLN A 1 690 ? 5.773 -16.694 -15.572 1.00 98.75 690 GLN A C 1
ATOM 4917 O O . GLN A 1 690 ? 6.742 -16.550 -16.312 1.00 98.75 690 GLN A O 1
ATOM 4922 N N . ALA A 1 691 ? 5.890 -17.007 -14.285 1.00 98.88 691 ALA A N 1
ATOM 4923 C CA . ALA A 1 691 ? 7.147 -17.253 -13.590 1.00 98.88 691 ALA A CA 1
ATOM 4924 C C . ALA A 1 691 ? 7.212 -18.707 -13.092 1.00 98.88 691 ALA A C 1
ATOM 4926 O O . ALA A 1 691 ? 6.254 -19.216 -12.503 1.00 98.88 691 ALA A O 1
ATOM 4927 N N . GLY A 1 692 ? 8.345 -19.381 -13.304 1.00 98.81 692 GLY A N 1
ATOM 4928 C CA . GLY A 1 692 ? 8.615 -20.710 -12.742 1.00 98.81 692 GLY A CA 1
ATOM 4929 C C . GLY A 1 692 ? 8.750 -20.707 -11.214 1.00 98.81 692 GLY A C 1
ATOM 4930 O O . GLY A 1 692 ? 8.433 -21.706 -10.575 1.00 98.81 692 GLY A O 1
ATOM 4931 N N . ASN A 1 693 ? 9.147 -19.567 -10.650 1.00 98.69 693 ASN A N 1
ATOM 4932 C CA . ASN A 1 693 ? 9.230 -19.263 -9.228 1.00 98.69 693 ASN A CA 1
ATOM 4933 C C . ASN A 1 693 ? 8.313 -18.062 -8.929 1.00 98.69 693 ASN A C 1
ATOM 4935 O O . ASN A 1 693 ? 7.118 -18.278 -8.752 1.00 98.69 693 ASN A O 1
ATOM 4939 N N . ASP A 1 694 ? 8.837 -16.829 -8.916 1.00 98.88 694 ASP A N 1
ATOM 4940 C CA . ASP A 1 694 ? 8.175 -15.673 -8.298 1.00 98.88 694 ASP A CA 1
ATOM 4941 C C . ASP A 1 694 ? 7.805 -14.550 -9.286 1.00 98.88 694 ASP A C 1
ATOM 4943 O O . ASP A 1 694 ? 8.526 -14.264 -10.246 1.00 98.88 694 ASP A O 1
ATOM 4947 N N . VAL A 1 695 ? 6.695 -13.852 -9.021 1.00 98.94 695 VAL A N 1
ATOM 4948 C CA . VAL A 1 695 ? 6.351 -12.569 -9.664 1.00 98.94 695 VAL A CA 1
ATOM 4949 C C . VAL A 1 695 ? 6.426 -11.461 -8.616 1.00 98.94 695 VAL A C 1
ATOM 4951 O O . VAL A 1 695 ? 5.558 -11.352 -7.750 1.00 98.94 695 VAL A O 1
ATOM 4954 N N . LEU A 1 696 ? 7.455 -10.620 -8.700 1.00 98.88 696 LEU A N 1
ATOM 4955 C CA . LEU A 1 696 ? 7.741 -9.551 -7.744 1.00 98.88 696 LEU A CA 1
ATOM 4956 C C . LEU A 1 696 ? 7.499 -8.182 -8.388 1.00 98.88 696 LEU A C 1
ATOM 4958 O O . LEU A 1 696 ? 8.119 -7.850 -9.396 1.00 98.88 696 LEU A O 1
ATOM 4962 N N . ALA A 1 697 ? 6.620 -7.370 -7.802 1.00 98.75 697 ALA A N 1
ATOM 4963 C CA . ALA A 1 697 ? 6.228 -6.061 -8.317 1.00 98.75 697 ALA A CA 1
ATOM 4964 C C . ALA A 1 697 ? 6.297 -4.963 -7.242 1.00 98.75 697 ALA A C 1
ATOM 4966 O O . ALA A 1 697 ? 5.806 -5.125 -6.117 1.00 98.75 697 ALA A O 1
ATOM 4967 N N . ARG A 1 698 ? 6.890 -3.818 -7.600 1.00 98.31 698 ARG A N 1
ATOM 4968 C CA . ARG A 1 698 ? 6.994 -2.623 -6.751 1.00 98.31 698 ARG A CA 1
ATOM 4969 C C . ARG A 1 698 ? 6.645 -1.373 -7.558 1.00 98.31 698 ARG A C 1
ATOM 4971 O O . ARG A 1 698 ? 7.274 -1.122 -8.582 1.00 98.31 698 ARG A O 1
ATOM 4978 N N . ALA A 1 699 ? 5.632 -0.627 -7.107 1.00 97.56 699 ALA A N 1
ATOM 4979 C CA . ALA A 1 699 ? 5.018 0.499 -7.833 1.00 97.56 699 ALA A CA 1
ATOM 4980 C C . ALA A 1 699 ? 4.729 0.222 -9.328 1.00 97.56 699 ALA A C 1
ATOM 4982 O O . ALA A 1 699 ? 4.767 1.134 -10.152 1.00 97.56 699 ALA A O 1
ATOM 4983 N N . ALA A 1 700 ? 4.512 -1.044 -9.696 1.00 98.44 700 ALA A N 1
ATOM 4984 C CA . ALA A 1 700 ? 4.389 -1.457 -11.091 1.00 98.44 700 ALA A CA 1
ATOM 4985 C C . ALA A 1 700 ? 2.970 -1.219 -11.615 1.00 98.44 700 ALA A C 1
ATOM 4987 O O . ALA A 1 700 ? 2.016 -1.328 -10.849 1.00 98.44 700 ALA A O 1
ATOM 4988 N N . ASP A 1 701 ? 2.834 -0.967 -12.915 1.00 98.44 701 ASP A N 1
ATOM 4989 C CA . ASP A 1 701 ? 1.548 -0.722 -13.573 1.00 98.44 701 ASP A CA 1
ATOM 4990 C C . ASP A 1 701 ? 1.315 -1.717 -14.719 1.00 98.44 701 ASP A C 1
ATOM 4992 O O . ASP A 1 701 ? 2.017 -1.695 -15.730 1.00 98.44 701 ASP A O 1
ATOM 4996 N N . VAL A 1 702 ? 0.350 -2.623 -14.560 1.00 98.81 702 VAL A N 1
ATOM 4997 C CA . VAL A 1 702 ? 0.055 -3.707 -15.508 1.00 98.81 702 VAL A CA 1
ATOM 4998 C C . VAL A 1 702 ? -1.405 -3.622 -15.948 1.00 98.81 702 VAL A C 1
ATOM 5000 O O . VAL A 1 702 ? -2.303 -3.947 -15.179 1.00 98.81 702 VAL A O 1
ATOM 5003 N N . GLN A 1 703 ? -1.653 -3.204 -17.190 1.00 98.12 703 GLN A N 1
ATOM 5004 C CA . GLN A 1 703 ? -2.997 -2.906 -17.700 1.00 98.12 703 GLN A CA 1
ATOM 5005 C C . GLN A 1 703 ? -3.287 -3.670 -18.995 1.00 98.12 703 GLN A C 1
ATOM 5007 O O . GLN A 1 703 ? -2.677 -3.394 -20.031 1.00 98.12 703 GLN A O 1
ATOM 5012 N N . ALA A 1 704 ? -4.232 -4.611 -18.945 1.00 97.75 704 ALA A N 1
ATOM 5013 C CA . ALA A 1 704 ? -4.747 -5.336 -20.106 1.00 97.75 704 ALA A CA 1
ATOM 5014 C C . ALA A 1 704 ? -6.115 -4.786 -20.543 1.00 97.75 704 ALA A C 1
ATOM 5016 O O . ALA A 1 704 ? -7.003 -4.594 -19.720 1.00 97.75 704 ALA A O 1
ATOM 5017 N N . GLY A 1 705 ? -6.331 -4.596 -21.843 1.00 94.44 705 GLY A N 1
ATOM 5018 C CA . GLY A 1 705 ? -7.649 -4.280 -22.407 1.00 94.44 705 GLY A CA 1
ATOM 5019 C C . GLY A 1 705 ? -8.580 -5.496 -22.475 1.00 94.44 705 GLY A C 1
ATOM 5020 O O . GLY A 1 705 ? -9.797 -5.338 -22.548 1.00 94.44 705 GLY A O 1
ATOM 5021 N N . ALA A 1 706 ? -8.017 -6.706 -22.411 1.00 95.06 706 ALA A N 1
ATOM 5022 C CA . ALA A 1 706 ? -8.737 -7.970 -22.288 1.00 95.06 706 ALA A CA 1
ATOM 5023 C C . ALA A 1 706 ? -8.310 -8.713 -21.002 1.00 95.06 706 ALA A C 1
ATOM 5025 O O . ALA A 1 706 ? -8.280 -8.116 -19.926 1.00 95.06 706 ALA A O 1
ATOM 5026 N N . GLY A 1 707 ? -8.023 -10.016 -21.064 1.00 96.69 707 GLY A N 1
ATOM 5027 C CA . GLY A 1 707 ? -7.663 -10.796 -19.877 1.00 96.69 707 GLY A CA 1
ATOM 5028 C C . GLY A 1 707 ? -6.236 -10.527 -19.389 1.00 96.69 707 GLY A C 1
ATOM 5029 O O . GLY A 1 707 ? -5.309 -10.491 -20.196 1.00 96.69 707 GLY A O 1
ATOM 5030 N N . LEU A 1 708 ? -6.046 -10.407 -18.073 1.00 98.69 708 LEU A N 1
ATOM 5031 C CA . LEU A 1 708 ? -4.731 -10.412 -17.424 1.00 98.69 708 LEU A CA 1
ATOM 5032 C C . LEU A 1 708 ? -4.597 -11.663 -16.544 1.00 98.69 708 LEU A C 1
ATOM 5034 O O . LEU A 1 708 ? -5.331 -11.847 -15.570 1.00 98.69 708 LEU A O 1
ATOM 5038 N N . ALA A 1 709 ? -3.643 -12.521 -16.903 1.00 98.69 709 ALA A N 1
ATOM 5039 C CA . ALA A 1 709 ? -3.276 -13.717 -16.156 1.00 98.69 709 ALA A CA 1
ATOM 5040 C C . ALA A 1 709 ? -1.873 -13.561 -15.553 1.00 98.69 709 ALA A C 1
ATOM 5042 O O . ALA A 1 709 ? -0.929 -13.213 -16.261 1.00 98.69 709 ALA A O 1
ATOM 5043 N N . VAL A 1 710 ? -1.726 -13.849 -14.260 1.00 98.88 710 VAL A N 1
ATOM 5044 C CA . VAL A 1 710 ? -0.451 -13.800 -13.528 1.00 98.88 710 VAL A CA 1
ATOM 5045 C C . VAL A 1 710 ? -0.258 -15.129 -12.807 1.00 98.88 710 VAL A C 1
ATOM 5047 O O . VAL A 1 710 ? -1.060 -15.497 -11.952 1.00 98.88 710 VAL A O 1
ATOM 5050 N N . THR A 1 711 ? 0.778 -15.882 -13.169 1.00 98.75 711 THR A N 1
ATOM 5051 C CA . THR A 1 711 ? 1.053 -17.216 -12.618 1.00 98.75 711 THR A CA 1
ATOM 5052 C C . THR A 1 711 ? 2.483 -17.309 -12.101 1.00 98.75 711 THR A C 1
ATOM 5054 O O . THR A 1 711 ? 3.418 -16.966 -12.822 1.00 98.75 711 THR A O 1
ATOM 5057 N N . ALA A 1 712 ? 2.642 -17.821 -10.883 1.00 98.81 712 ALA A N 1
ATOM 5058 C CA . ALA A 1 712 ? 3.918 -18.051 -10.213 1.00 98.81 712 ALA A CA 1
ATOM 5059 C C . ALA A 1 712 ? 3.984 -19.490 -9.675 1.00 98.81 712 ALA A C 1
ATOM 5061 O O . ALA A 1 712 ? 3.019 -19.983 -9.083 1.00 98.81 712 ALA A O 1
ATOM 5062 N N . GLY A 1 713 ? 5.111 -20.180 -9.865 1.00 98.75 713 GLY A N 1
ATOM 5063 C CA . GLY A 1 713 ? 5.346 -21.503 -9.272 1.00 98.75 713 GLY A CA 1
ATOM 5064 C C . GLY A 1 713 ? 5.531 -21.472 -7.750 1.00 98.75 713 GLY A C 1
ATOM 5065 O O . GLY A 1 713 ? 5.251 -22.472 -7.087 1.00 98.75 713 GLY A O 1
ATOM 5066 N N . HIS A 1 714 ? 5.913 -20.317 -7.206 1.00 98.56 714 HIS A N 1
ATOM 5067 C CA . HIS A 1 714 ? 5.959 -19.981 -5.788 1.00 98.56 714 HIS A CA 1
ATOM 5068 C C . HIS A 1 714 ? 5.055 -18.763 -5.526 1.00 98.56 714 HIS A C 1
ATOM 5070 O O . HIS A 1 714 ? 3.838 -18.955 -5.476 1.00 98.56 714 HIS A O 1
ATOM 5076 N N . ASP A 1 715 ? 5.603 -17.552 -5.381 1.00 98.88 715 ASP A N 1
ATOM 5077 C CA . ASP A 1 715 ? 4.901 -16.403 -4.804 1.00 98.88 715 ASP A CA 1
ATOM 5078 C C . ASP A 1 715 ? 4.558 -15.301 -5.823 1.00 98.88 715 ASP A C 1
ATOM 5080 O O . ASP A 1 715 ? 5.277 -15.046 -6.791 1.00 98.88 715 ASP A O 1
ATOM 5084 N N . ILE A 1 716 ? 3.460 -14.580 -5.577 1.00 98.94 716 ILE A N 1
ATOM 5085 C CA . ILE A 1 716 ? 3.146 -13.314 -6.258 1.00 98.94 716 ILE A CA 1
ATOM 5086 C C . ILE A 1 716 ? 3.140 -12.196 -5.213 1.00 98.94 716 ILE A C 1
ATOM 5088 O O . ILE A 1 716 ? 2.303 -12.193 -4.310 1.00 98.94 716 ILE A O 1
ATOM 5092 N N . VAL A 1 717 ? 4.041 -11.221 -5.341 1.00 98.88 717 VAL A N 1
ATOM 5093 C CA . VAL A 1 717 ? 4.198 -10.117 -4.383 1.00 98.88 717 VAL A CA 1
ATOM 5094 C C . VAL A 1 717 ? 3.998 -8.773 -5.076 1.00 98.88 717 VAL A C 1
ATOM 5096 O O . VAL A 1 717 ? 4.806 -8.361 -5.903 1.00 98.88 717 VAL A O 1
ATOM 5099 N N . LEU A 1 718 ? 2.938 -8.062 -4.695 1.00 98.75 718 LEU A N 1
ATOM 5100 C CA . LEU A 1 718 ? 2.587 -6.725 -5.161 1.00 98.75 718 LEU A CA 1
ATOM 5101 C C . LEU A 1 718 ? 2.794 -5.739 -4.010 1.00 98.75 718 LEU A C 1
ATOM 5103 O O . LEU A 1 718 ? 2.105 -5.804 -2.992 1.00 98.75 718 LEU A O 1
ATOM 5107 N N . SER A 1 719 ? 3.743 -4.820 -4.160 1.00 97.44 719 SER A N 1
ATOM 5108 C CA . SER A 1 719 ? 4.122 -3.867 -3.114 1.00 97.44 719 SER A CA 1
ATOM 5109 C C . SER A 1 719 ? 4.030 -2.419 -3.584 1.00 97.44 719 SER A C 1
ATOM 5111 O O . SER A 1 719 ? 4.261 -2.109 -4.758 1.00 97.44 719 SER A O 1
ATOM 5113 N N . ALA A 1 720 ? 3.717 -1.515 -2.662 1.00 97.12 720 ALA A N 1
ATOM 5114 C CA . ALA A 1 720 ? 3.868 -0.091 -2.895 1.00 97.12 720 ALA A CA 1
ATOM 5115 C C . ALA A 1 720 ? 5.353 0.316 -2.897 1.00 97.12 720 ALA A C 1
ATOM 5117 O O . ALA A 1 720 ? 6.135 -0.109 -2.039 1.00 97.12 720 ALA A O 1
ATOM 5118 N N . GLY A 1 721 ? 5.732 1.147 -3.868 1.00 96.62 721 GLY A N 1
ATOM 5119 C CA . GLY A 1 721 ? 6.972 1.915 -3.842 1.00 96.62 721 GLY A CA 1
ATOM 5120 C C . GLY A 1 721 ? 6.917 3.064 -2.835 1.00 96.62 721 GLY A C 1
ATOM 5121 O O . GLY A 1 721 ? 5.877 3.313 -2.228 1.00 96.62 721 GLY A O 1
ATOM 5122 N N . ALA A 1 722 ? 8.031 3.767 -2.662 1.00 95.50 722 ALA A N 1
ATOM 5123 C CA . ALA A 1 722 ? 8.164 4.872 -1.714 1.00 95.50 722 ALA A CA 1
ATOM 5124 C C . ALA A 1 722 ? 8.422 6.223 -2.403 1.00 95.50 722 ALA A C 1
ATOM 5126 O O . ALA A 1 722 ? 9.266 6.344 -3.293 1.00 95.50 722 ALA A O 1
ATOM 5127 N N . ASN A 1 723 ? 7.733 7.253 -1.917 1.00 96.00 723 ASN A N 1
ATOM 5128 C CA . ASN A 1 723 ? 7.930 8.658 -2.256 1.00 96.00 723 ASN A CA 1
ATOM 5129 C C . ASN A 1 723 ? 8.218 9.437 -0.965 1.00 96.00 723 ASN A C 1
ATOM 5131 O O . ASN A 1 723 ? 7.403 9.398 -0.044 1.00 96.00 723 ASN A O 1
ATOM 5135 N N . GLN A 1 724 ? 9.331 10.167 -0.897 1.00 97.25 724 GLN A N 1
ATOM 5136 C CA . GLN A 1 724 ? 9.722 10.943 0.285 1.00 97.25 724 GLN A CA 1
ATOM 5137 C C . GLN A 1 724 ? 9.776 12.438 -0.040 1.00 97.25 724 GLN A C 1
ATOM 5139 O O . GLN A 1 724 ? 10.263 12.829 -1.101 1.00 97.25 724 GLN A O 1
ATOM 5144 N N . VAL A 1 725 ? 9.337 13.284 0.891 1.00 97.88 725 VAL A N 1
ATOM 5145 C CA . VAL A 1 725 ? 9.558 14.736 0.873 1.00 97.88 725 VAL A CA 1
ATOM 5146 C C . VAL A 1 725 ? 10.087 15.168 2.234 1.00 97.88 725 VAL A C 1
ATOM 5148 O O . VAL A 1 725 ? 9.420 14.974 3.246 1.00 97.88 725 VAL A O 1
ATOM 5151 N N . THR A 1 726 ? 11.256 15.801 2.253 1.00 98.31 726 THR A N 1
ATOM 5152 C CA . THR A 1 726 ? 11.892 16.315 3.469 1.00 98.31 726 THR A CA 1
ATOM 5153 C C . THR A 1 726 ? 12.205 17.801 3.310 1.00 98.31 726 THR A C 1
ATOM 5155 O O . THR A 1 726 ? 12.744 18.229 2.289 1.00 98.31 726 THR A O 1
ATOM 5158 N N . VAL A 1 727 ? 11.898 18.590 4.335 1.00 98.25 727 VAL A N 1
ATOM 5159 C CA . VAL A 1 727 ? 12.277 20.000 4.474 1.00 98.25 727 VAL A CA 1
ATOM 5160 C C . VAL A 1 727 ? 12.929 20.170 5.845 1.00 98.25 727 VAL A C 1
ATOM 5162 O O . VAL A 1 727 ? 12.372 19.713 6.836 1.00 98.25 727 VAL A O 1
ATOM 5165 N N . ASP A 1 728 ? 14.090 20.817 5.921 1.00 98.00 728 ASP A N 1
ATOM 5166 C CA . ASP A 1 728 ? 14.761 21.211 7.171 1.00 98.00 728 ASP A CA 1
ATOM 5167 C C . ASP A 1 728 ? 15.294 22.641 7.018 1.00 98.00 728 ASP A C 1
ATOM 5169 O O . ASP A 1 728 ? 16.240 22.904 6.270 1.00 98.00 728 ASP A O 1
ATOM 5173 N N . GLU A 1 729 ? 14.654 23.582 7.700 1.00 97.81 729 GLU A N 1
ATOM 5174 C CA . GLU A 1 729 ? 14.917 25.015 7.610 1.00 97.81 729 GLU A CA 1
ATOM 5175 C C . GLU A 1 729 ? 15.283 25.567 8.986 1.00 97.81 729 GLU A C 1
ATOM 5177 O O . GLU A 1 729 ? 14.609 25.296 9.977 1.00 97.81 729 GLU A O 1
ATOM 5182 N N . GLY A 1 730 ? 16.360 26.347 9.063 1.00 97.62 730 GLY A N 1
ATOM 5183 C CA . GLY A 1 730 ? 16.832 26.975 10.291 1.00 97.62 730 GLY A CA 1
ATOM 5184 C C . GLY A 1 730 ? 17.189 28.433 10.052 1.00 97.62 730 GLY A C 1
ATOM 5185 O O . GLY A 1 730 ? 17.837 28.751 9.060 1.00 97.62 730 GLY A O 1
ATOM 5186 N N . HIS A 1 731 ? 16.789 29.313 10.971 1.00 97.12 731 HIS A N 1
ATOM 5187 C CA . HIS A 1 731 ? 17.101 30.745 10.913 1.00 97.12 731 HIS A CA 1
ATOM 5188 C C . HIS A 1 731 ? 17.553 31.267 12.275 1.00 97.12 731 HIS A C 1
ATOM 5190 O O . HIS A 1 731 ? 16.971 30.915 13.301 1.00 97.12 731 HIS A O 1
ATOM 5196 N N . GLU A 1 732 ? 18.524 32.182 12.300 1.00 97.38 732 GLU A N 1
ATOM 5197 C CA . GLU A 1 732 ? 18.818 33.031 13.457 1.00 97.38 732 GLU A CA 1
ATOM 5198 C C . GLU A 1 732 ? 18.875 34.506 13.050 1.00 97.38 732 GLU A C 1
ATOM 5200 O O . GLU A 1 732 ? 19.825 34.968 12.416 1.00 97.38 732 GLU A O 1
ATOM 5205 N N . GLN A 1 733 ? 17.898 35.283 13.519 1.00 95.44 733 GLN A N 1
ATOM 5206 C CA . GLN A 1 733 ? 17.865 36.732 13.342 1.00 95.44 733 GLN A CA 1
ATOM 5207 C C . GLN A 1 733 ? 18.153 37.446 14.662 1.00 95.44 733 GLN A C 1
ATOM 5209 O O . GLN A 1 733 ? 17.575 37.125 15.699 1.00 95.44 733 GLN A O 1
ATOM 5214 N N . THR A 1 734 ? 19.035 38.448 14.632 1.00 93.88 734 THR A N 1
ATOM 5215 C CA . THR A 1 734 ? 19.366 39.279 15.799 1.00 93.88 734 THR A CA 1
ATOM 5216 C C . THR A 1 734 ? 19.097 40.754 15.517 1.00 93.88 734 THR A C 1
ATOM 5218 O O . THR A 1 734 ? 19.880 41.418 14.842 1.00 93.88 734 THR A O 1
ATOM 5221 N N . SER A 1 735 ? 18.037 41.295 16.113 1.00 91.19 735 SER A N 1
ATOM 5222 C CA . SER A 1 735 ? 17.750 42.732 16.133 1.00 91.19 735 SER A CA 1
ATOM 5223 C C . SER A 1 735 ? 18.473 43.410 17.303 1.00 91.19 735 SER A C 1
ATOM 5225 O O . SER A 1 735 ? 18.542 42.862 18.409 1.00 91.19 735 SER A O 1
ATOM 5227 N N . ARG A 1 736 ? 18.991 44.624 17.082 1.00 90.44 736 ARG A N 1
ATOM 5228 C CA . ARG A 1 736 ? 19.591 45.480 18.119 1.00 90.44 736 ARG A CA 1
ATOM 5229 C C . ARG A 1 736 ? 18.924 46.854 18.085 1.00 90.44 736 ARG A C 1
ATOM 5231 O O . ARG A 1 736 ? 18.911 47.487 17.035 1.00 90.44 736 ARG A O 1
ATOM 5238 N N . GLY A 1 737 ? 18.389 47.299 19.215 1.00 84.44 737 GLY A N 1
ATOM 5239 C CA . GLY A 1 737 ? 17.962 48.678 19.439 1.00 84.44 737 GLY A CA 1
ATOM 5240 C C . GLY A 1 737 ? 18.955 49.425 20.331 1.00 84.44 737 GLY A C 1
ATOM 5241 O O . GLY A 1 737 ? 19.948 48.860 20.785 1.00 84.44 737 GLY A O 1
ATOM 5242 N N . PHE A 1 738 ? 18.664 50.694 20.629 1.00 82.25 738 PHE A N 1
ATOM 5243 C CA . PHE A 1 738 ? 19.552 51.578 21.403 1.00 82.25 738 PHE A CA 1
ATOM 5244 C C . PHE A 1 738 ? 19.945 51.025 22.791 1.00 82.25 738 PHE A C 1
ATOM 5246 O O . PHE A 1 738 ? 21.056 51.268 23.251 1.00 82.25 738 PHE A O 1
ATOM 5253 N N . LEU A 1 739 ? 19.063 50.255 23.447 1.00 83.56 739 LEU A N 1
ATOM 5254 C CA . LEU A 1 739 ? 19.299 49.663 24.777 1.00 83.56 739 LEU A CA 1
ATOM 5255 C C . LEU A 1 739 ? 18.912 48.174 24.873 1.00 83.56 739 LEU A C 1
ATOM 5257 O O . LEU A 1 739 ? 18.830 47.633 25.978 1.00 83.56 739 LEU A O 1
ATOM 5261 N N . ASN A 1 740 ? 18.634 47.499 23.753 1.00 85.50 740 ASN A N 1
ATOM 5262 C CA . ASN A 1 740 ? 18.154 46.115 23.767 1.00 85.50 740 ASN A CA 1
ATOM 5263 C C . ASN A 1 740 ? 18.647 45.260 22.593 1.00 85.50 740 ASN A C 1
ATOM 5265 O O . ASN A 1 740 ? 19.054 45.748 21.541 1.00 85.50 740 ASN A O 1
ATOM 5269 N N . LYS A 1 741 ? 18.613 43.945 22.801 1.00 91.31 741 LYS A N 1
ATOM 5270 C CA . LYS A 1 741 ? 18.959 42.914 21.825 1.00 91.31 741 LYS A CA 1
ATOM 5271 C C . LYS A 1 741 ? 17.881 41.837 21.848 1.00 91.31 741 LYS A C 1
ATOM 5273 O O . LYS A 1 741 ? 17.505 41.370 22.921 1.00 91.31 741 LYS A O 1
ATOM 5278 N N . LYS A 1 742 ? 17.427 41.407 20.674 1.00 92.25 742 LYS A N 1
ATOM 5279 C CA . LYS A 1 742 ? 16.503 40.284 20.506 1.00 92.25 742 LYS A CA 1
ATOM 5280 C C . LYS A 1 742 ? 17.066 39.330 19.466 1.00 92.25 742 LYS A C 1
ATOM 5282 O O . LYS A 1 742 ? 17.220 39.715 18.314 1.00 92.25 742 LYS A O 1
ATOM 5287 N N . THR A 1 743 ? 17.379 38.109 19.879 1.00 95.44 743 THR A N 1
ATOM 5288 C CA . THR A 1 743 ? 17.772 37.008 18.998 1.00 95.44 743 THR A CA 1
ATOM 5289 C C . THR A 1 743 ? 16.611 36.022 18.920 1.00 95.44 743 THR A C 1
ATOM 5291 O O . THR A 1 743 ? 16.122 35.570 19.953 1.00 95.44 743 THR A O 1
ATOM 5294 N N . ILE A 1 744 ? 16.152 35.712 17.712 1.00 94.56 744 ILE A N 1
ATOM 5295 C CA . ILE A 1 744 ? 15.153 34.678 17.436 1.00 94.56 744 ILE A CA 1
ATOM 5296 C C . ILE A 1 744 ? 15.863 33.585 16.646 1.00 94.56 744 ILE A C 1
ATOM 5298 O O . ILE A 1 744 ? 16.400 33.873 15.581 1.00 94.56 744 ILE A O 1
ATOM 5302 N N . THR A 1 745 ? 15.844 32.362 17.161 1.00 97.12 745 THR A N 1
ATOM 5303 C CA . THR A 1 745 ? 16.269 31.156 16.449 1.00 97.12 745 THR A CA 1
ATOM 5304 C C . THR A 1 745 ? 15.033 30.310 16.160 1.00 97.12 745 THR A C 1
ATOM 5306 O O . THR A 1 745 ? 14.264 30.037 17.084 1.00 97.12 745 THR A O 1
ATOM 5309 N N . THR A 1 746 ? 14.830 29.886 14.918 1.00 97.31 746 THR A N 1
ATOM 5310 C CA . THR A 1 746 ? 13.812 28.892 14.546 1.00 97.31 746 THR A CA 1
ATOM 5311 C C . THR A 1 746 ? 14.459 27.693 13.872 1.00 97.31 746 THR A C 1
ATOM 5313 O O . THR A 1 746 ? 15.518 27.819 13.256 1.00 97.31 746 THR A O 1
ATOM 5316 N N . ARG A 1 747 ? 13.826 26.527 14.005 1.00 97.75 747 ARG A N 1
ATOM 5317 C CA . ARG A 1 747 ? 14.076 25.372 13.149 1.00 97.75 747 ARG A CA 1
ATOM 5318 C C . ARG A 1 747 ? 12.771 24.637 12.893 1.00 97.75 747 ARG A C 1
ATOM 5320 O O . ARG A 1 747 ? 12.140 24.186 13.846 1.00 97.75 747 ARG A O 1
ATOM 5327 N N . ASP A 1 748 ? 12.431 24.485 11.627 1.00 97.44 748 ASP A N 1
ATOM 5328 C CA . ASP A 1 748 ? 11.233 23.807 11.163 1.00 97.44 748 ASP A CA 1
ATOM 5329 C C . ASP A 1 748 ? 11.653 22.618 10.293 1.00 97.44 748 ASP A C 1
ATOM 5331 O O . ASP A 1 748 ? 12.461 22.770 9.376 1.00 97.44 748 ASP A O 1
ATOM 5335 N N . MET A 1 749 ? 11.148 21.424 10.605 1.00 97.94 749 MET A N 1
ATOM 5336 C CA . MET A 1 749 ? 11.415 20.207 9.839 1.00 97.94 749 MET A CA 1
ATOM 5337 C C . MET A 1 749 ? 10.113 19.469 9.540 1.00 97.94 749 MET A C 1
ATOM 5339 O O . MET A 1 749 ? 9.255 19.330 10.410 1.00 97.94 749 MET A O 1
ATOM 5343 N N . LEU A 1 750 ? 10.009 18.979 8.311 1.00 98.00 750 LEU A N 1
ATOM 5344 C CA . LEU A 1 750 ? 8.937 18.138 7.800 1.00 98.00 750 LEU A CA 1
ATOM 5345 C C . LEU A 1 750 ? 9.582 16.948 7.092 1.00 98.00 750 LEU A C 1
ATOM 5347 O O . LEU A 1 750 ? 10.476 17.150 6.278 1.00 98.00 750 LEU A O 1
ATOM 5351 N N . ASP A 1 751 ? 9.138 15.733 7.380 1.00 98.06 751 ASP A N 1
ATOM 5352 C CA . ASP A 1 751 ? 9.595 14.515 6.712 1.00 98.06 751 ASP A CA 1
ATOM 5353 C C . ASP A 1 751 ? 8.381 13.610 6.455 1.00 98.06 751 ASP A C 1
ATOM 5355 O O . ASP A 1 751 ? 7.800 13.050 7.386 1.00 98.06 751 ASP A O 1
ATOM 5359 N N . LEU A 1 752 ? 7.954 13.548 5.193 1.00 97.69 752 LEU A N 1
ATOM 5360 C CA . LEU A 1 752 ? 6.737 12.886 4.723 1.00 97.69 752 LEU A CA 1
ATOM 5361 C C . LEU A 1 752 ? 7.093 11.717 3.806 1.00 97.69 752 LEU A C 1
ATOM 5363 O O . LEU A 1 752 ? 7.626 11.932 2.717 1.00 97.69 752 LEU A O 1
ATOM 5367 N N . GLY A 1 753 ? 6.748 10.500 4.222 1.00 97.12 753 GLY A N 1
ATOM 5368 C CA . GLY A 1 753 ? 6.801 9.302 3.384 1.00 97.12 753 GLY A CA 1
ATOM 5369 C C . GLY A 1 753 ? 5.404 8.913 2.910 1.00 97.12 753 GLY A C 1
ATOM 5370 O O . GLY A 1 753 ? 4.495 8.802 3.731 1.00 97.12 753 GLY A O 1
ATOM 5371 N N . THR A 1 754 ? 5.244 8.705 1.604 1.00 96.19 754 THR A N 1
ATOM 5372 C CA . THR A 1 754 ? 3.997 8.271 0.949 1.00 96.19 754 THR A CA 1
ATOM 5373 C C . THR A 1 754 ? 4.231 7.073 0.024 1.00 96.19 754 THR A C 1
ATOM 5375 O O . THR A 1 754 ? 5.347 6.860 -0.458 1.00 96.19 754 THR A O 1
ATOM 5378 N N . SER A 1 755 ? 3.182 6.299 -0.241 1.00 93.75 755 SER A N 1
ATOM 5379 C CA . SER A 1 755 ? 3.237 4.994 -0.896 1.00 93.75 755 SER A CA 1
ATOM 5380 C C . SER A 1 755 ? 2.735 5.059 -2.340 1.00 93.75 755 SER A C 1
ATOM 5382 O O . SER A 1 755 ? 1.640 5.541 -2.622 1.00 93.75 755 SER A O 1
ATOM 5384 N N . ALA A 1 756 ? 3.523 4.526 -3.273 1.00 92.62 756 ALA A N 1
ATOM 5385 C CA . ALA A 1 756 ? 3.175 4.405 -4.688 1.00 92.62 756 ALA A CA 1
ATOM 5386 C C . ALA A 1 756 ? 2.715 2.971 -4.994 1.00 92.62 756 ALA A C 1
ATOM 5388 O O . ALA A 1 756 ? 3.532 2.097 -5.280 1.00 92.62 756 ALA A O 1
ATOM 5389 N N . GLY A 1 757 ? 1.415 2.700 -4.869 1.00 94.00 757 GLY A N 1
ATOM 5390 C CA . GLY A 1 757 ? 0.857 1.352 -5.016 1.00 94.00 757 GLY A CA 1
ATOM 5391 C C . GLY A 1 757 ? 1.131 0.685 -6.369 1.00 94.00 757 GLY A C 1
ATOM 5392 O O . GLY A 1 757 ? 1.126 1.350 -7.400 1.00 94.00 757 GLY A O 1
ATOM 5393 N N . SER A 1 758 ? 1.333 -0.638 -6.376 1.00 98.38 758 SER A N 1
ATOM 5394 C CA . SER A 1 758 ? 1.320 -1.418 -7.627 1.00 98.38 758 SER A CA 1
ATOM 5395 C C . SER A 1 758 ? -0.118 -1.599 -8.126 1.00 98.38 758 SER A C 1
ATOM 5397 O O . SER A 1 758 ? -0.993 -1.957 -7.336 1.00 98.38 758 SER A O 1
ATOM 5399 N N . THR A 1 759 ? -0.363 -1.397 -9.419 1.00 98.12 759 THR A N 1
ATOM 5400 C CA . THR A 1 759 ? -1.681 -1.429 -10.068 1.00 98.12 759 THR A CA 1
ATOM 5401 C C . THR A 1 759 ? -1.743 -2.525 -11.133 1.00 98.12 759 THR A C 1
ATOM 5403 O O . THR A 1 759 ? -0.901 -2.591 -12.022 1.00 98.12 759 THR A O 1
ATOM 5406 N N . PHE A 1 760 ? -2.735 -3.412 -11.046 1.00 98.69 760 PHE A N 1
ATOM 5407 C CA . PHE A 1 760 ? -2.963 -4.510 -11.991 1.00 98.69 760 PHE A CA 1
ATOM 5408 C C . PHE A 1 760 ? -4.434 -4.503 -12.423 1.00 98.69 760 PHE A C 1
ATOM 5410 O O . PHE A 1 760 ? -5.326 -4.630 -11.582 1.00 98.69 760 PHE A O 1
ATOM 5417 N N . GLY A 1 761 ? -4.698 -4.356 -13.722 1.00 98.31 761 GLY A N 1
ATOM 5418 C CA . GLY A 1 761 ? -6.049 -4.193 -14.252 1.00 98.31 761 GLY A CA 1
ATOM 5419 C C . GLY A 1 761 ? -6.328 -4.948 -15.547 1.00 98.31 761 GLY A C 1
ATOM 5420 O O . GLY A 1 761 ? -5.427 -5.213 -16.347 1.00 98.31 761 GLY A O 1
ATOM 5421 N N . GLY A 1 762 ? -7.600 -5.301 -15.748 1.00 97.38 762 GLY A N 1
ATOM 5422 C CA . GLY A 1 762 ? -8.087 -5.807 -17.030 1.00 97.38 762 GLY A CA 1
ATOM 5423 C C . GLY A 1 762 ? -9.511 -6.359 -17.033 1.00 97.38 762 GLY A C 1
ATOM 5424 O O . GLY A 1 762 ? -10.142 -6.549 -15.990 1.00 97.38 762 GLY A O 1
ATOM 5425 N N . ALA A 1 763 ? -10.021 -6.659 -18.228 1.00 96.88 763 ALA A N 1
ATOM 5426 C CA . ALA A 1 763 ? -11.401 -7.094 -18.441 1.00 96.88 763 ALA A CA 1
ATOM 5427 C C . ALA A 1 763 ? -11.760 -8.385 -17.680 1.00 96.88 763 ALA A C 1
ATOM 5429 O O . ALA A 1 763 ? -12.903 -8.554 -17.269 1.00 96.88 763 ALA A O 1
ATOM 5430 N N . THR A 1 764 ? -10.790 -9.272 -17.444 1.00 98.00 764 THR A N 1
ATOM 5431 C CA . THR A 1 764 ? -10.890 -10.397 -16.494 1.00 98.00 764 THR A CA 1
ATOM 5432 C C . THR A 1 764 ? -9.535 -10.632 -15.837 1.00 98.00 764 THR A C 1
ATOM 5434 O O . THR A 1 764 ? -8.522 -10.576 -16.539 1.00 98.00 764 THR A O 1
ATOM 5437 N N . LEU A 1 765 ? -9.500 -10.963 -14.543 1.00 98.38 765 LEU A N 1
ATOM 5438 C CA . LEU A 1 765 ? -8.254 -11.201 -13.801 1.00 98.38 765 LEU A CA 1
ATOM 5439 C C . LEU A 1 765 ? -8.127 -12.640 -13.286 1.00 98.38 765 LEU A C 1
ATOM 5441 O O . LEU A 1 765 ? -9.051 -13.165 -12.664 1.00 98.38 765 LEU A O 1
ATOM 5445 N N . ALA A 1 766 ? -6.953 -13.247 -13.472 1.00 98.56 766 ALA A N 1
ATOM 5446 C CA . ALA A 1 766 ? -6.617 -14.559 -12.920 1.00 98.56 766 ALA A CA 1
ATOM 5447 C C . ALA A 1 766 ? -5.192 -14.575 -12.338 1.00 98.56 766 ALA A C 1
ATOM 5449 O O . ALA A 1 766 ? -4.211 -14.574 -13.077 1.00 98.56 766 ALA A O 1
ATOM 5450 N N . PHE A 1 767 ? -5.084 -14.616 -11.012 1.00 98.88 767 PHE A N 1
ATOM 5451 C CA . PHE A 1 767 ? -3.832 -14.753 -10.269 1.00 98.88 767 PHE A CA 1
ATOM 5452 C C . PHE A 1 767 ? -3.723 -16.169 -9.694 1.00 98.88 767 PHE A C 1
ATOM 5454 O O . PHE A 1 767 ? -4.651 -16.633 -9.029 1.00 98.88 767 PHE A O 1
ATOM 5461 N N . ALA A 1 768 ? -2.596 -16.844 -9.921 1.00 98.75 768 ALA A N 1
ATOM 5462 C CA . ALA A 1 768 ? -2.348 -18.207 -9.455 1.00 98.75 768 ALA A CA 1
ATOM 5463 C C . ALA A 1 768 ? -0.919 -18.373 -8.906 1.00 98.75 768 ALA A C 1
ATOM 5465 O O . ALA A 1 768 ? 0.047 -18.347 -9.665 1.00 98.75 768 ALA A O 1
ATOM 5466 N N . ALA A 1 769 ? -0.793 -18.585 -7.596 1.00 98.81 769 ALA A N 1
ATOM 5467 C CA . ALA A 1 769 ? 0.473 -18.820 -6.903 1.00 98.81 769 ALA A CA 1
ATOM 5468 C C . ALA A 1 769 ? 0.596 -20.275 -6.422 1.00 98.81 769 ALA A C 1
ATOM 5470 O O . ALA A 1 769 ? -0.342 -20.857 -5.863 1.00 98.81 769 ALA A O 1
ATOM 5471 N N . GLY A 1 770 ? 1.770 -20.875 -6.616 1.00 98.69 770 GLY A N 1
ATOM 5472 C CA . GLY A 1 770 ? 2.093 -22.197 -6.085 1.00 98.69 770 GLY A CA 1
ATOM 5473 C C . GLY A 1 770 ? 2.346 -22.217 -4.575 1.00 98.69 770 GLY A C 1
ATOM 5474 O O . GLY A 1 770 ? 2.181 -23.277 -3.976 1.00 98.69 770 GLY A O 1
ATOM 5475 N N . ASN A 1 771 ? 2.650 -21.062 -3.979 1.00 98.50 771 ASN A N 1
ATOM 5476 C CA . ASN A 1 771 ? 2.750 -20.808 -2.545 1.00 98.50 771 ASN A CA 1
ATOM 5477 C C . ASN A 1 771 ? 1.812 -19.644 -2.164 1.00 98.50 771 ASN A C 1
ATOM 5479 O O . ASN A 1 771 ? 0.624 -19.912 -1.961 1.00 98.50 771 ASN A O 1
ATOM 5483 N N . ASP A 1 772 ? 2.304 -18.399 -2.093 1.00 98.81 772 ASP A N 1
ATOM 5484 C CA . ASP A 1 772 ? 1.604 -17.250 -1.497 1.00 98.81 772 ASP A CA 1
ATOM 5485 C C . ASP A 1 772 ? 1.240 -16.130 -2.495 1.00 98.81 772 ASP A C 1
ATOM 5487 O O . ASP A 1 772 ? 1.936 -15.878 -3.477 1.00 98.81 772 ASP A O 1
ATOM 5491 N N . ILE A 1 773 ? 0.162 -15.386 -2.214 1.00 98.94 773 ILE A N 1
ATOM 5492 C CA . ILE A 1 773 ? -0.106 -14.076 -2.841 1.00 98.94 773 ILE A CA 1
ATOM 5493 C C . ILE A 1 773 ? -0.075 -12.991 -1.764 1.00 98.94 773 ILE A C 1
ATOM 5495 O O . ILE A 1 773 ? -0.867 -13.022 -0.823 1.00 98.94 773 ILE A O 1
ATOM 5499 N N . LYS A 1 774 ? 0.788 -11.988 -1.926 1.00 98.81 774 LYS A N 1
ATOM 5500 C CA . LYS A 1 774 ? 0.916 -10.854 -1.007 1.00 98.81 774 LYS A CA 1
ATOM 5501 C C . LYS A 1 774 ? 0.676 -9.529 -1.718 1.00 98.81 774 LYS A C 1
ATOM 5503 O O . LYS A 1 774 ? 1.374 -9.199 -2.670 1.00 98.81 774 LYS A O 1
ATOM 5508 N N . LEU A 1 775 ? -0.258 -8.739 -1.202 1.00 98.56 775 LEU A N 1
ATOM 5509 C CA . LEU A 1 775 ? -0.579 -7.388 -1.657 1.00 98.56 775 LEU A CA 1
ATOM 5510 C C . LEU A 1 775 ? -0.373 -6.402 -0.502 1.00 98.56 775 LEU A C 1
ATOM 5512 O O . LEU A 1 775 ? -0.908 -6.612 0.585 1.00 98.56 775 LEU A O 1
ATOM 5516 N N . SER A 1 776 ? 0.400 -5.338 -0.723 1.00 97.31 776 SER A N 1
ATOM 5517 C CA . SER A 1 776 ? 0.617 -4.260 0.251 1.00 97.31 776 SER A CA 1
ATOM 5518 C C . SER A 1 776 ? 0.520 -2.898 -0.433 1.00 97.31 776 SER A C 1
ATOM 5520 O O . SER A 1 776 ? 1.362 -2.565 -1.268 1.00 97.31 776 SER A O 1
ATOM 5522 N N . GLY A 1 777 ? -0.535 -2.145 -0.108 1.00 96.25 777 GLY A N 1
ATOM 5523 C CA . GLY A 1 777 ? -0.917 -0.901 -0.788 1.00 96.25 777 GLY A CA 1
ATOM 5524 C C . GLY A 1 777 ? -1.123 -1.060 -2.298 1.00 96.25 777 GLY A C 1
ATOM 5525 O O . GLY A 1 777 ? -0.754 -0.170 -3.056 1.00 96.25 777 GLY A O 1
ATOM 5526 N N . ALA A 1 778 ? -1.629 -2.209 -2.753 1.00 97.69 778 ALA A N 1
ATOM 5527 C CA . ALA A 1 778 ? -1.765 -2.539 -4.172 1.00 97.69 778 ALA A CA 1
ATOM 5528 C C . ALA A 1 778 ? -3.229 -2.495 -4.638 1.00 97.69 778 ALA A C 1
ATOM 5530 O O . ALA A 1 778 ? -4.150 -2.691 -3.845 1.00 97.69 778 ALA A O 1
ATOM 5531 N N . GLN A 1 779 ? -3.439 -2.262 -5.934 1.00 97.75 779 GLN A N 1
ATOM 5532 C CA . GLN A 1 779 ? -4.759 -2.181 -6.561 1.00 97.75 779 GLN A CA 1
ATOM 5533 C C . GLN A 1 779 ? -4.888 -3.275 -7.624 1.00 97.75 779 GLN A C 1
ATOM 5535 O O . GLN A 1 779 ? -4.106 -3.307 -8.573 1.00 97.75 779 GLN A O 1
ATOM 5540 N N . VAL A 1 780 ? -5.865 -4.171 -7.480 1.00 98.62 780 VAL A N 1
ATOM 5541 C CA . VAL A 1 780 ? -6.121 -5.286 -8.407 1.00 98.62 780 VAL A CA 1
ATOM 5542 C C . VAL A 1 780 ? -7.583 -5.246 -8.837 1.00 98.62 780 VAL A C 1
ATOM 5544 O O . VAL A 1 780 ? -8.469 -5.675 -8.099 1.00 98.62 780 VAL A O 1
ATOM 5547 N N . LEU A 1 781 ? -7.853 -4.673 -10.011 1.00 97.88 781 LEU A N 1
ATOM 5548 C CA . LEU A 1 781 ? -9.199 -4.262 -10.421 1.00 97.88 781 LEU A CA 1
ATOM 5549 C C . LEU A 1 781 ? -9.597 -4.878 -11.763 1.00 97.88 781 LEU A C 1
ATOM 5551 O O . LEU A 1 781 ? -8.930 -4.675 -12.773 1.00 97.88 781 LEU A O 1
ATOM 5555 N N . SER A 1 782 ? -10.715 -5.602 -11.784 1.00 98.12 782 SER A N 1
ATOM 5556 C CA . SER A 1 782 ? -11.273 -6.173 -13.007 1.00 98.12 782 SER A CA 1
ATOM 5557 C C . SER A 1 782 ? -12.582 -5.518 -13.418 1.00 98.12 782 SER A C 1
ATOM 5559 O O . SER A 1 782 ? -13.413 -5.210 -12.563 1.00 98.12 782 SER A O 1
ATOM 5561 N N . ASP A 1 783 ? -12.811 -5.378 -14.724 1.00 97.75 783 ASP A N 1
ATOM 5562 C CA . ASP A 1 783 ? -14.137 -4.997 -15.215 1.00 97.75 783 ASP A CA 1
ATOM 5563 C C . ASP A 1 783 ? -15.123 -6.165 -15.084 1.00 97.75 783 ASP A C 1
ATOM 5565 O O . ASP A 1 783 ? -16.210 -6.022 -14.528 1.00 97.75 783 ASP A O 1
ATOM 5569 N N . GLY A 1 784 ? -14.733 -7.348 -15.555 1.00 97.44 784 GLY A N 1
ATOM 5570 C CA . GLY A 1 784 ? -15.456 -8.609 -15.421 1.00 97.44 784 GLY A CA 1
ATOM 5571 C C . GLY A 1 784 ? -15.027 -9.397 -14.185 1.00 97.44 784 GLY A C 1
ATOM 5572 O O . GLY A 1 784 ? -14.756 -8.832 -13.128 1.00 97.44 784 GLY A O 1
ATOM 5573 N N . ALA A 1 785 ? -15.021 -10.728 -14.285 1.00 97.19 785 ALA A N 1
ATOM 5574 C CA . ALA A 1 785 ? -14.715 -11.609 -13.158 1.00 97.19 785 ALA A CA 1
ATOM 5575 C C . ALA A 1 785 ? -13.217 -11.622 -12.789 1.00 97.19 785 ALA A C 1
ATOM 5577 O O . ALA A 1 785 ? -12.346 -11.565 -13.660 1.00 97.19 785 ALA A O 1
ATOM 5578 N N . ALA A 1 786 ? -12.939 -11.770 -11.492 1.00 98.38 786 ALA A N 1
ATOM 5579 C CA . ALA A 1 786 ? -11.596 -11.805 -10.922 1.00 98.38 786 ALA A CA 1
ATOM 5580 C C . ALA A 1 786 ? -11.388 -13.029 -10.011 1.00 98.38 786 ALA A C 1
ATOM 5582 O O . ALA A 1 786 ? -12.264 -13.401 -9.224 1.00 98.38 786 ALA A O 1
ATOM 5583 N N . SER A 1 787 ? -10.204 -13.640 -10.075 1.00 98.50 787 SER A N 1
ATOM 5584 C CA . SER A 1 787 ? -9.818 -14.760 -9.214 1.00 98.50 787 SER A CA 1
ATOM 5585 C C . SER A 1 787 ? -8.375 -14.639 -8.726 1.00 98.50 787 SER A C 1
ATOM 5587 O O . SER A 1 787 ? -7.469 -14.425 -9.527 1.00 98.50 787 SER A O 1
ATOM 5589 N N . LEU A 1 788 ? -8.170 -14.789 -7.414 1.00 98.81 788 LEU A N 1
ATOM 5590 C CA . LEU A 1 788 ? -6.871 -14.894 -6.748 1.00 98.81 788 LEU A CA 1
ATOM 5591 C C . LEU A 1 788 ? -6.795 -16.264 -6.059 1.00 98.81 788 LEU A C 1
ATOM 5593 O O . LEU A 1 788 ? -7.584 -16.543 -5.155 1.00 98.81 788 LEU A O 1
ATOM 5597 N N . LEU A 1 789 ? -5.863 -17.113 -6.490 1.00 98.81 789 LEU A N 1
ATOM 5598 C CA . LEU A 1 789 ? -5.697 -18.490 -6.021 1.00 98.81 789 LEU A CA 1
ATOM 5599 C C . LEU A 1 789 ? -4.265 -18.709 -5.518 1.00 98.81 789 LEU A C 1
ATOM 5601 O O . LEU A 1 789 ? -3.317 -18.532 -6.278 1.00 98.81 789 LEU A O 1
ATOM 5605 N N . ALA A 1 790 ? -4.097 -19.152 -4.274 1.00 98.81 790 ALA A N 1
ATOM 5606 C CA . ALA A 1 790 ? -2.792 -19.495 -3.706 1.00 98.81 790 ALA A CA 1
ATOM 5607 C C . ALA A 1 790 ? -2.867 -20.849 -2.997 1.00 98.81 790 ALA A C 1
ATOM 5609 O O . ALA A 1 790 ? -3.820 -21.102 -2.260 1.00 98.81 790 ALA A O 1
ATOM 5610 N N . LYS A 1 791 ? -1.887 -21.742 -3.183 1.00 98.50 791 LYS A N 1
ATOM 5611 C CA . LYS A 1 791 ? -1.917 -23.062 -2.511 1.00 98.50 791 LYS A CA 1
ATOM 5612 C C . LYS A 1 791 ? -1.542 -22.997 -1.028 1.00 98.50 791 LYS A C 1
ATOM 5614 O O . LYS A 1 791 ? -1.854 -23.934 -0.294 1.00 98.50 791 LYS A O 1
ATOM 5619 N N . ASN A 1 792 ? -0.884 -21.926 -0.589 1.00 98.31 792 ASN A N 1
ATOM 5620 C CA . ASN A 1 792 ? -0.560 -21.664 0.806 1.00 98.31 792 ASN A CA 1
ATOM 5621 C C . ASN A 1 792 ? -1.388 -20.466 1.311 1.00 98.31 792 ASN A C 1
ATOM 5623 O O . ASN A 1 792 ? -2.546 -20.685 1.651 1.00 98.31 792 ASN A O 1
ATOM 5627 N N . ALA A 1 793 ? -0.883 -19.237 1.347 1.00 98.69 793 ALA A N 1
ATOM 5628 C CA . ALA A 1 793 ? -1.569 -18.097 1.961 1.00 98.69 793 ALA A CA 1
ATOM 5629 C C . ALA A 1 793 ? -1.914 -16.966 0.975 1.00 98.69 793 ALA A C 1
ATOM 5631 O O . ALA A 1 793 ? -1.293 -16.802 -0.073 1.00 98.69 793 ALA A O 1
ATOM 5632 N N . ILE A 1 794 ? -2.898 -16.139 1.335 1.00 98.88 794 ILE A N 1
ATOM 5633 C CA . ILE A 1 794 ? -3.151 -14.848 0.677 1.00 98.88 794 ILE A CA 1
ATOM 5634 C C . ILE A 1 794 ? -3.179 -13.756 1.747 1.00 98.88 794 ILE A C 1
ATOM 5636 O O . ILE A 1 794 ? -3.957 -13.854 2.694 1.00 98.88 794 ILE A O 1
ATOM 5640 N N . SER A 1 795 ? -2.377 -12.699 1.596 1.00 98.75 795 SER A N 1
ATOM 5641 C CA . SER A 1 795 ? -2.426 -11.519 2.468 1.00 98.75 795 SER A CA 1
ATOM 5642 C C . SER A 1 795 ? -2.652 -10.236 1.668 1.00 98.75 795 SER A C 1
ATOM 5644 O O . SER A 1 795 ? -1.862 -9.886 0.796 1.00 98.75 795 SER A O 1
ATOM 5646 N N . ILE A 1 796 ? -3.732 -9.521 1.981 1.00 98.75 796 ILE A N 1
ATOM 5647 C CA . ILE A 1 796 ? -4.135 -8.262 1.346 1.00 98.75 796 ILE A CA 1
ATOM 5648 C C . ILE A 1 796 ? -4.104 -7.182 2.419 1.00 98.75 796 ILE A C 1
ATOM 5650 O O . ILE A 1 796 ? -4.941 -7.190 3.315 1.00 98.75 796 ILE A O 1
ATOM 5654 N N . GLU A 1 797 ? -3.105 -6.308 2.396 1.00 97.50 797 GLU A N 1
ATOM 5655 C CA . GLU A 1 797 ? -2.830 -5.385 3.499 1.00 97.50 797 GLU A CA 1
ATOM 5656 C C . GLU A 1 797 ? -2.618 -3.952 3.006 1.00 97.50 797 GLU A C 1
ATOM 5658 O O . GLU A 1 797 ? -2.203 -3.719 1.869 1.00 97.50 797 GLU A O 1
ATOM 5663 N N . ALA A 1 798 ? -2.869 -2.966 3.861 1.00 97.62 798 ALA A N 1
ATOM 5664 C CA . ALA A 1 798 ? -2.409 -1.607 3.615 1.00 97.62 798 ALA A CA 1
ATOM 5665 C C . ALA A 1 798 ? -0.864 -1.531 3.563 1.00 97.62 798 ALA A C 1
ATOM 5667 O O . ALA A 1 798 ? -0.152 -2.368 4.129 1.00 97.62 798 ALA A O 1
ATOM 5668 N N . ALA A 1 799 ? -0.342 -0.519 2.874 1.00 97.00 799 ALA A N 1
ATOM 5669 C CA . ALA A 1 799 ? 1.010 -0.006 3.078 1.00 97.00 799 ALA A CA 1
ATOM 5670 C C . ALA A 1 799 ? 1.061 0.867 4.355 1.00 97.00 799 ALA A C 1
ATOM 5672 O O . ALA A 1 799 ? 0.118 0.873 5.148 1.00 97.00 799 ALA A O 1
ATOM 5673 N N . SER A 1 800 ? 2.156 1.602 4.568 1.00 95.38 800 SER A N 1
ATOM 5674 C CA . SER A 1 800 ? 2.311 2.523 5.702 1.00 95.38 800 SER A CA 1
ATOM 5675 C C . SER A 1 800 ? 2.939 3.840 5.249 1.00 95.38 800 SER A C 1
ATOM 5677 O O . SER A 1 800 ? 4.099 3.856 4.841 1.00 95.38 800 SER A O 1
ATOM 5679 N N . GLU A 1 801 ? 2.207 4.939 5.418 1.00 96.06 801 GLU A N 1
ATOM 5680 C CA . GLU A 1 801 ? 2.719 6.304 5.255 1.00 96.06 801 GLU A CA 1
ATOM 5681 C C . GLU A 1 801 ? 3.334 6.806 6.558 1.00 96.06 801 GLU A C 1
ATOM 5683 O O . GLU A 1 801 ? 3.021 6.302 7.641 1.00 96.06 801 GLU A O 1
ATOM 5688 N N . THR A 1 802 ? 4.183 7.831 6.475 1.00 97.25 802 THR A N 1
ATOM 5689 C CA . THR A 1 802 ? 4.791 8.457 7.656 1.00 97.25 802 THR A CA 1
ATOM 5690 C C . THR A 1 802 ? 4.775 9.981 7.573 1.00 97.25 802 THR A C 1
ATOM 5692 O O . THR A 1 802 ? 4.971 10.551 6.502 1.00 97.25 802 THR A O 1
ATOM 5695 N N . SER A 1 803 ? 4.574 10.647 8.712 1.00 96.62 803 SER A N 1
ATOM 5696 C CA . SER A 1 803 ? 4.798 12.090 8.864 1.00 96.62 803 SER A CA 1
ATOM 5697 C C . SER A 1 803 ? 5.594 12.363 10.129 1.00 96.62 803 SER A C 1
ATOM 5699 O O . SER A 1 803 ? 5.205 11.928 11.213 1.00 96.62 803 SER A O 1
ATOM 5701 N N . LYS A 1 804 ? 6.686 13.116 10.009 1.00 97.94 804 LYS A N 1
ATOM 5702 C CA . LYS A 1 804 ? 7.409 13.688 11.146 1.00 97.94 804 LYS A CA 1
ATOM 5703 C C . LYS A 1 804 ? 7.491 15.192 10.986 1.00 97.94 804 LYS A C 1
ATOM 5705 O O . LYS A 1 804 ? 7.965 15.696 9.973 1.00 97.94 804 LYS A O 1
ATOM 5710 N N . GLU A 1 805 ? 7.059 15.900 12.017 1.00 97.75 805 GLU A N 1
ATOM 5711 C CA . GLU A 1 805 ? 7.023 17.359 12.049 1.00 97.75 805 GLU A CA 1
ATOM 5712 C C . GLU A 1 805 ? 7.770 17.846 13.298 1.00 97.75 805 GLU A C 1
ATOM 5714 O O . GLU A 1 805 ? 7.633 17.284 14.390 1.00 97.75 805 GLU A O 1
ATOM 5719 N N . LEU A 1 806 ? 8.569 18.901 13.153 1.00 97.06 806 LEU A N 1
ATOM 5720 C CA . LEU A 1 806 ? 9.246 19.602 14.242 1.00 97.06 806 LEU A CA 1
ATOM 5721 C C . LEU A 1 806 ? 9.118 21.103 14.008 1.00 97.06 806 LEU A C 1
ATOM 5723 O O . LEU A 1 806 ? 9.556 21.598 12.977 1.00 97.06 806 LEU A O 1
ATOM 5727 N N . HIS A 1 807 ? 8.643 21.823 15.019 1.00 96.94 807 HIS A N 1
ATOM 5728 C CA . HIS A 1 807 ? 8.715 23.278 15.087 1.00 96.94 807 HIS A CA 1
ATOM 5729 C C . HIS A 1 807 ? 9.450 23.672 16.364 1.00 96.94 807 HIS A C 1
ATOM 5731 O O . HIS A 1 807 ? 8.951 23.471 17.472 1.00 96.94 807 HIS A O 1
ATOM 5737 N N . HIS A 1 808 ? 10.653 24.216 16.225 1.00 97.50 808 HIS A N 1
ATOM 5738 C CA . HIS A 1 808 ? 11.456 24.742 17.322 1.00 97.50 808 HIS A CA 1
ATOM 5739 C C . HIS A 1 808 ? 11.568 26.258 17.195 1.00 97.50 808 HIS A C 1
ATOM 5741 O O . HIS A 1 808 ? 11.976 26.774 16.156 1.00 97.50 808 HIS A O 1
ATOM 5747 N N . ARG A 1 809 ? 11.276 26.992 18.270 1.00 96.31 809 ARG A N 1
ATOM 5748 C CA . ARG A 1 809 ? 11.409 28.450 18.309 1.00 96.31 809 ARG A CA 1
ATOM 5749 C C . ARG A 1 809 ? 11.974 28.922 19.637 1.00 96.31 809 ARG A C 1
ATOM 5751 O O . ARG A 1 809 ? 11.335 28.780 20.672 1.00 96.31 809 ARG A O 1
ATOM 5758 N N . ASN A 1 810 ? 13.138 29.556 19.601 1.00 97.19 810 ASN A N 1
ATOM 5759 C CA . ASN A 1 810 ? 13.822 30.103 20.763 1.00 97.19 810 ASN A CA 1
ATOM 5760 C C . ASN A 1 810 ? 13.988 31.625 20.627 1.00 97.19 810 ASN A C 1
ATOM 5762 O O . ASN A 1 810 ? 14.658 32.112 19.721 1.00 97.19 810 ASN A O 1
ATOM 5766 N N . VAL A 1 811 ? 13.385 32.392 21.534 1.00 94.81 811 VAL A N 1
ATOM 5767 C CA . VAL A 1 811 ? 13.436 33.859 21.567 1.00 94.81 811 VAL A CA 1
ATOM 5768 C C . VAL A 1 811 ? 14.238 34.297 22.786 1.00 94.81 811 VAL A C 1
ATOM 5770 O O . VAL A 1 811 ? 13.771 34.158 23.913 1.00 94.81 811 VAL A O 1
ATOM 5773 N N . LYS A 1 812 ? 15.429 34.856 22.561 1.00 94.88 812 LYS A N 1
ATOM 5774 C CA . LYS A 1 812 ? 16.297 35.428 23.594 1.00 94.88 812 LYS A CA 1
ATOM 5775 C C . LYS A 1 812 ? 16.309 36.951 23.506 1.00 94.88 812 LYS A C 1
ATOM 5777 O O . LYS A 1 812 ? 16.897 37.534 22.598 1.00 94.88 812 LYS A O 1
ATOM 5782 N N . GLU A 1 813 ? 15.692 37.596 24.481 1.00 91.00 813 GLU A N 1
ATOM 5783 C CA . GLU A 1 813 ? 15.697 39.043 24.678 1.00 91.00 813 GLU A CA 1
ATOM 5784 C C . GLU A 1 813 ? 16.718 39.419 25.758 1.00 91.00 813 GLU A C 1
ATOM 5786 O O . GLU A 1 813 ? 17.001 38.649 26.681 1.00 91.00 813 GLU A O 1
ATOM 5791 N N . SER A 1 814 ? 17.362 40.575 25.613 1.00 90.25 814 SER A N 1
ATOM 5792 C CA . SER A 1 814 ? 18.395 41.058 26.532 1.00 90.25 814 SER A CA 1
ATOM 5793 C C . SER A 1 814 ? 18.463 42.587 26.547 1.00 90.25 814 SER A C 1
ATOM 5795 O O . SER A 1 814 ? 18.246 43.231 25.519 1.00 90.25 814 SER A O 1
ATOM 5797 N N . GLY A 1 815 ? 18.808 43.176 27.691 1.00 87.44 815 GLY A N 1
ATOM 5798 C CA . GLY A 1 815 ? 18.789 44.626 27.894 1.00 87.44 815 GLY A CA 1
ATOM 5799 C C . GLY A 1 815 ? 17.390 45.129 28.257 1.00 87.44 815 GLY A C 1
ATOM 5800 O O . GLY A 1 815 ? 16.672 44.459 28.994 1.00 87.44 815 GLY A O 1
ATOM 5801 N N . PHE A 1 816 ? 17.016 46.313 27.769 1.00 82.44 816 PHE A N 1
ATOM 5802 C CA . PHE A 1 816 ? 15.784 47.022 28.133 1.00 82.44 816 PHE A CA 1
ATOM 5803 C C . PHE A 1 816 ? 14.550 46.518 27.348 1.00 82.44 816 PHE A C 1
ATOM 5805 O O . PHE A 1 816 ? 14.375 46.796 26.159 1.00 82.44 816 PHE A O 1
ATOM 5812 N N . MET A 1 817 ? 13.676 45.775 28.024 1.00 76.19 817 MET A N 1
ATOM 5813 C CA . MET A 1 817 ? 12.457 45.151 27.501 1.00 76.19 817 MET A CA 1
ATOM 5814 C C . MET A 1 817 ? 11.205 45.882 28.012 1.00 76.19 817 MET A C 1
ATOM 5816 O O . MET A 1 817 ? 11.128 46.252 29.188 1.00 76.19 817 MET A O 1
ATOM 5820 N N . SER A 1 818 ? 10.191 46.047 27.158 1.00 63.28 818 SER A N 1
ATOM 5821 C CA . SER A 1 818 ? 8.886 46.602 27.544 1.00 63.28 818 SER A CA 1
ATOM 5822 C C . SER A 1 818 ? 8.021 45.547 28.245 1.00 63.28 818 SER A C 1
ATOM 5824 O O . SER A 1 818 ? 7.749 44.476 27.706 1.00 63.28 818 SER A O 1
ATOM 5826 N N . GLY A 1 819 ? 7.552 45.850 29.457 1.00 56.88 819 GLY A N 1
ATOM 5827 C CA . GLY A 1 819 ? 6.824 44.914 30.323 1.00 56.88 819 GLY A CA 1
ATOM 5828 C C . GLY A 1 819 ? 5.337 44.732 29.997 1.00 56.88 819 GLY A C 1
ATOM 5829 O O . GLY A 1 819 ? 4.560 44.474 30.908 1.00 56.88 819 GLY A O 1
ATOM 5830 N N . GLY A 1 820 ? 4.910 44.927 28.743 1.00 45.72 820 GLY A N 1
ATOM 5831 C CA . GLY A 1 820 ? 3.492 44.827 28.354 1.00 45.72 820 GLY A CA 1
ATOM 5832 C C . GLY A 1 820 ? 2.583 45.936 28.914 1.00 45.72 820 GLY A C 1
ATOM 5833 O O . GLY A 1 820 ? 1.381 45.737 29.046 1.00 45.72 820 GLY A O 1
ATOM 5834 N N . GLY A 1 821 ? 3.147 47.096 29.260 1.00 52.44 821 GLY A N 1
ATOM 5835 C CA . GLY A 1 821 ? 2.440 48.247 29.830 1.00 52.44 821 GLY A CA 1
ATOM 5836 C C . GLY A 1 821 ? 3.410 49.394 30.129 1.00 52.44 821 GLY A C 1
ATOM 5837 O O . GLY A 1 821 ? 4.490 49.450 29.547 1.00 52.44 821 GLY A O 1
ATOM 5838 N N . PHE A 1 822 ? 3.081 50.270 31.085 1.00 49.06 822 PHE A N 1
ATOM 5839 C CA . PHE A 1 822 ? 3.937 51.395 31.515 1.00 49.06 822 PHE A CA 1
ATOM 5840 C C . PHE A 1 822 ? 5.198 50.983 32.318 1.00 49.06 822 PHE A C 1
ATOM 5842 O O . PHE A 1 822 ? 5.807 51.816 32.983 1.00 49.06 822 PHE A O 1
ATOM 5849 N N . GLY A 1 823 ? 5.586 49.705 32.299 1.00 56.47 823 GLY A N 1
ATOM 5850 C CA . GLY A 1 823 ? 6.764 49.176 32.993 1.00 56.47 823 GLY A CA 1
ATOM 5851 C C . GLY A 1 823 ? 7.892 48.781 32.038 1.00 56.47 823 GLY A C 1
ATOM 5852 O O . GLY A 1 823 ? 7.646 48.327 30.918 1.00 56.47 823 GLY A O 1
ATOM 5853 N N . PHE A 1 824 ? 9.133 48.910 32.497 1.00 68.62 824 PHE A N 1
ATOM 5854 C CA . PHE A 1 824 ? 10.344 48.548 31.763 1.00 68.62 824 PHE A CA 1
ATOM 5855 C C . PHE A 1 824 ? 11.241 47.626 32.587 1.00 68.62 824 PHE A C 1
ATOM 5857 O O . PHE A 1 824 ? 11.383 47.800 33.792 1.00 68.62 824 PHE A O 1
ATOM 5864 N N . SER A 1 825 ? 11.874 46.646 31.947 1.00 74.56 825 SER A N 1
ATOM 5865 C CA . SER A 1 825 ? 12.762 45.687 32.616 1.00 74.56 825 SER A CA 1
ATOM 5866 C C . SER A 1 825 ? 14.117 45.604 31.927 1.00 74.56 825 SER A C 1
ATOM 5868 O O . SER A 1 825 ? 14.181 45.578 30.707 1.00 74.56 825 SER A O 1
ATOM 5870 N N . TYR A 1 826 ? 15.202 45.577 32.695 1.00 82.00 826 TYR A N 1
ATOM 5871 C CA . TYR A 1 826 ? 16.561 45.362 32.216 1.00 82.00 826 TYR A CA 1
ATOM 5872 C C . TYR A 1 826 ? 17.052 43.984 32.662 1.00 82.00 826 TYR A C 1
ATOM 5874 O O . TYR A 1 826 ? 17.224 43.742 33.858 1.00 82.00 826 TYR A O 1
ATOM 5882 N N . GLY A 1 827 ? 17.286 43.076 31.718 1.00 86.94 827 GLY A N 1
ATOM 5883 C CA . GLY A 1 827 ? 17.645 41.698 32.049 1.00 86.94 827 GLY A CA 1
ATOM 5884 C C . GLY A 1 827 ? 17.886 40.816 30.834 1.00 86.94 827 GLY A C 1
ATOM 5885 O O . GLY A 1 827 ? 18.157 41.316 29.745 1.00 86.94 827 GLY A O 1
ATOM 5886 N N . THR A 1 828 ? 17.756 39.505 31.016 1.00 88.31 828 THR A N 1
ATOM 5887 C CA . THR A 1 828 ? 17.680 38.507 29.946 1.00 88.31 828 THR A CA 1
ATOM 5888 C C . THR A 1 828 ? 16.415 37.675 30.092 1.00 88.31 828 THR A C 1
ATOM 5890 O O . THR A 1 828 ? 16.129 37.190 31.184 1.00 88.31 828 THR A O 1
ATOM 5893 N N . ARG A 1 829 ? 15.688 37.455 28.994 1.00 88.25 829 ARG A N 1
ATOM 5894 C CA . ARG A 1 829 ? 14.525 36.560 28.928 1.00 88.25 829 ARG A CA 1
ATOM 5895 C C . ARG A 1 829 ? 14.699 35.589 27.769 1.00 88.25 829 ARG A C 1
ATOM 5897 O O . ARG A 1 829 ? 14.950 36.028 26.653 1.00 88.25 829 ARG A O 1
ATOM 5904 N N . THR A 1 830 ? 14.570 34.292 28.020 1.00 91.19 830 THR A N 1
ATOM 5905 C CA . THR A 1 830 ? 14.635 33.246 26.991 1.00 91.19 830 THR A CA 1
ATOM 5906 C C . THR A 1 830 ? 13.333 32.459 26.999 1.00 91.19 830 THR A C 1
ATOM 5908 O O . THR A 1 830 ? 13.001 31.869 28.020 1.00 91.19 830 THR A O 1
ATOM 5911 N N . THR A 1 831 ? 12.610 32.435 25.881 1.00 91.88 831 THR A N 1
ATOM 5912 C CA . THR A 1 831 ? 11.410 31.607 25.690 1.00 91.88 831 THR A CA 1
ATOM 5913 C C . THR A 1 831 ? 11.650 30.622 24.553 1.00 91.88 831 THR A C 1
ATOM 5915 O O . THR A 1 831 ? 11.819 31.031 23.408 1.00 91.88 831 THR A O 1
ATOM 5918 N N . THR A 1 832 ? 11.646 29.332 24.872 1.00 94.94 832 THR A N 1
ATOM 5919 C CA . THR A 1 832 ? 11.772 28.214 23.934 1.00 94.94 832 THR A CA 1
ATOM 5920 C C . THR A 1 832 ? 10.425 27.507 23.803 1.00 94.94 832 THR A C 1
ATOM 5922 O O . THR A 1 832 ? 9.833 27.148 24.819 1.00 94.94 832 THR A O 1
ATOM 5925 N N . THR A 1 833 ? 9.962 27.274 22.580 1.00 95.00 833 THR A N 1
ATOM 5926 C CA . THR A 1 833 ? 8.783 26.463 22.255 1.00 95.00 833 THR A CA 1
ATOM 5927 C C . THR A 1 833 ? 9.203 25.342 21.308 1.00 95.00 833 THR A C 1
ATOM 5929 O O . THR A 1 833 ? 9.801 25.615 20.271 1.00 95.00 833 THR A O 1
ATOM 5932 N N . ASP A 1 834 ? 8.887 24.103 21.676 1.00 93.81 834 ASP A N 1
ATOM 5933 C CA . ASP A 1 834 ? 9.041 22.900 20.858 1.00 93.81 834 ASP A CA 1
ATOM 5934 C C . ASP A 1 834 ? 7.655 22.332 20.539 1.00 93.81 834 ASP A C 1
ATOM 5936 O O . ASP A 1 834 ? 6.845 22.121 21.444 1.00 93.81 834 ASP A O 1
ATOM 5940 N N . GLN A 1 835 ? 7.406 22.006 19.277 1.00 95.25 835 GLN A N 1
ATOM 5941 C CA . GLN A 1 835 ? 6.292 21.171 18.837 1.00 95.25 835 GLN A CA 1
ATOM 5942 C C . GLN A 1 835 ? 6.866 20.010 18.030 1.00 95.25 835 GLN A C 1
ATOM 5944 O O . GLN A 1 835 ? 7.759 20.222 17.211 1.00 95.25 835 GLN A O 1
ATOM 5949 N N . LYS A 1 836 ? 6.397 18.789 18.278 1.00 97.38 836 LYS A N 1
ATOM 5950 C CA . LYS A 1 836 ? 6.786 17.588 17.534 1.00 97.38 836 LYS A CA 1
ATOM 5951 C C . LYS A 1 836 ? 5.568 16.738 17.232 1.00 97.38 836 LYS A C 1
ATOM 5953 O O . LYS A 1 836 ? 4.695 16.629 18.095 1.00 97.38 836 LYS A O 1
ATOM 5958 N N . ARG A 1 837 ? 5.577 16.095 16.071 1.00 97.31 837 ARG A N 1
ATOM 5959 C CA . ARG A 1 837 ? 4.615 15.074 15.660 1.00 97.31 837 ARG A CA 1
ATOM 5960 C C . ARG A 1 837 ? 5.361 13.916 15.003 1.00 97.31 837 ARG A C 1
ATOM 5962 O O . ARG A 1 837 ? 6.326 14.158 14.281 1.00 97.31 837 ARG A O 1
ATOM 5969 N N . ASP A 1 838 ? 4.939 12.691 15.272 1.00 97.50 838 ASP A N 1
ATOM 5970 C CA . ASP A 1 838 ? 5.424 11.472 14.619 1.00 97.50 838 ASP A CA 1
ATOM 5971 C C . ASP A 1 838 ? 4.210 10.568 14.391 1.00 97.50 838 ASP A C 1
ATOM 5973 O O . ASP A 1 838 ? 3.557 10.161 15.357 1.00 97.50 838 ASP A O 1
ATOM 5977 N N . ALA A 1 839 ? 3.868 10.333 13.125 1.00 97.06 839 ALA A N 1
ATOM 5978 C CA . ALA A 1 839 ? 2.684 9.596 12.720 1.00 97.06 839 ALA A CA 1
ATOM 5979 C C . ALA A 1 839 ? 3.009 8.496 11.701 1.00 97.06 839 ALA A C 1
ATOM 5981 O O . ALA A 1 839 ? 3.815 8.697 10.789 1.00 97.06 839 ALA A O 1
ATOM 5982 N N . VAL A 1 840 ? 2.327 7.358 11.836 1.00 97.50 840 VAL A N 1
ATOM 5983 C CA . VAL A 1 840 ? 2.302 6.241 10.880 1.00 97.50 840 VAL A CA 1
ATOM 5984 C C . VAL A 1 840 ? 0.848 6.005 10.486 1.00 97.50 840 VAL A C 1
ATOM 5986 O O . VAL A 1 840 ? 0.002 5.906 11.370 1.00 97.50 840 VAL A O 1
ATOM 5989 N N . ILE A 1 841 ? 0.549 5.937 9.189 1.00 95.56 841 ILE A N 1
ATOM 5990 C CA . ILE A 1 841 ? -0.828 5.912 8.667 1.00 95.56 841 ILE A CA 1
ATOM 5991 C C . ILE A 1 841 ? -0.997 4.721 7.720 1.00 95.56 841 ILE A C 1
ATOM 5993 O O . ILE A 1 841 ? -0.211 4.550 6.792 1.00 95.56 841 ILE A O 1
ATOM 5997 N N . GLN A 1 842 ? -2.025 3.908 7.944 1.00 95.06 842 GLN A N 1
ATOM 5998 C CA . GLN A 1 842 ? -2.441 2.790 7.089 1.00 95.06 842 GLN A CA 1
ATOM 5999 C C . GLN A 1 842 ? -3.837 3.005 6.476 1.00 95.06 842 GLN A C 1
ATOM 6001 O O . GLN A 1 842 ? -4.289 2.211 5.650 1.00 95.06 842 GLN A O 1
ATOM 6006 N N . SER A 1 843 ? -4.537 4.073 6.864 1.00 89.31 843 SER A N 1
ATOM 6007 C CA . SER A 1 843 ? -5.769 4.523 6.220 1.00 89.31 843 SER A CA 1
ATOM 6008 C C . SER A 1 843 ? -5.507 5.318 4.924 1.00 89.31 843 SER A C 1
ATOM 6010 O O . SER A 1 843 ? -4.374 5.496 4.467 1.00 89.31 843 SER A O 1
ATOM 6012 N N . GLY A 1 844 ? -6.578 5.793 4.280 1.00 86.81 844 GLY A N 1
ATOM 6013 C CA . GLY A 1 844 ? -6.476 6.682 3.121 1.00 86.81 844 GLY A CA 1
ATOM 6014 C C . GLY A 1 844 ? -5.822 6.028 1.899 1.00 86.81 844 GLY A C 1
ATOM 6015 O O . GLY A 1 844 ? -6.334 5.042 1.378 1.00 86.81 844 GLY A O 1
ATOM 6016 N N . GLN A 1 845 ? -4.730 6.618 1.399 1.00 80.38 845 GLN A N 1
ATOM 6017 C CA . GLN A 1 845 ? -4.046 6.174 0.172 1.00 80.38 845 GLN A CA 1
ATOM 6018 C C . GLN A 1 845 ? -3.227 4.886 0.347 1.00 80.38 845 GLN A C 1
ATOM 6020 O O . GLN A 1 845 ? -2.916 4.237 -0.646 1.00 80.38 845 GLN A O 1
ATOM 6025 N N . ALA A 1 846 ? -2.919 4.487 1.584 1.00 89.62 846 ALA A N 1
ATOM 6026 C CA . ALA A 1 846 ? -2.164 3.269 1.859 1.00 89.62 846 ALA A CA 1
ATOM 6027 C C . ALA A 1 846 ? -2.984 1.976 1.694 1.00 89.62 846 ALA A C 1
ATOM 6029 O O . ALA A 1 846 ? -2.397 0.897 1.625 1.00 89.62 846 ALA A O 1
ATOM 6030 N N . ARG A 1 847 ? -4.320 2.050 1.652 1.00 95.94 847 ARG A N 1
ATOM 6031 C CA . ARG A 1 847 ? -5.208 0.874 1.589 1.00 95.94 847 ARG A CA 1
ATOM 6032 C C . ARG A 1 847 ? -4.978 0.072 0.303 1.00 95.94 847 ARG A C 1
ATOM 6034 O O . ARG A 1 847 ? -4.869 0.651 -0.777 1.00 95.94 847 ARG A O 1
ATOM 6041 N N . SER A 1 848 ? -4.962 -1.260 0.397 1.00 97.88 848 SER A N 1
ATOM 6042 C CA . SER A 1 848 ? -5.074 -2.103 -0.804 1.00 97.88 848 SER A CA 1
ATOM 6043 C C . SER A 1 848 ? -6.524 -2.153 -1.285 1.00 97.88 848 SER A C 1
ATOM 6045 O O . SER A 1 848 ? -7.454 -2.140 -0.475 1.00 97.88 848 SER A O 1
ATOM 6047 N N . SER A 1 849 ? -6.721 -2.276 -2.596 1.00 96.75 849 SER A N 1
ATOM 6048 C CA . SER A 1 849 ? -8.035 -2.484 -3.205 1.00 96.75 849 SER A CA 1
ATOM 6049 C C . SER A 1 849 ? -8.028 -3.697 -4.133 1.00 96.75 849 SER A C 1
ATOM 6051 O O . SER A 1 849 ? -7.148 -3.848 -4.977 1.00 96.75 849 SER A O 1
ATOM 6053 N N . VAL A 1 850 ? -9.006 -4.592 -3.985 1.00 98.56 850 VAL A N 1
ATOM 6054 C CA . VAL A 1 850 ? -9.168 -5.759 -4.869 1.00 98.56 850 VAL A CA 1
ATOM 6055 C C . VAL A 1 850 ? -10.627 -5.865 -5.283 1.00 98.56 850 VAL A C 1
ATOM 6057 O O . VAL A 1 850 ? -11.509 -5.932 -4.427 1.00 98.56 850 VAL A O 1
ATOM 6060 N N . GLY A 1 851 ? -10.914 -5.865 -6.585 1.00 97.12 851 GLY A N 1
ATOM 6061 C CA . GLY A 1 851 ? -12.300 -5.739 -7.019 1.00 97.12 851 GLY A CA 1
ATOM 6062 C C . GLY A 1 851 ? -12.659 -6.196 -8.425 1.00 97.12 851 GLY A C 1
ATOM 6063 O O . GLY A 1 851 ? -11.812 -6.415 -9.286 1.00 97.12 851 GLY A O 1
ATOM 6064 N N . SER A 1 852 ? -13.969 -6.318 -8.627 1.00 97.56 852 SER A N 1
ATOM 6065 C CA . SER A 1 852 ? -14.650 -6.665 -9.872 1.00 97.56 852 SER A CA 1
ATOM 6066 C C . SER A 1 852 ? -15.858 -5.734 -10.056 1.00 97.56 852 SER A C 1
ATOM 6068 O O . SER A 1 852 ? -16.744 -5.705 -9.198 1.00 97.56 852 SER A O 1
ATOM 6070 N N . THR A 1 853 ? -15.900 -4.950 -11.141 1.00 94.38 853 THR A N 1
ATOM 6071 C CA . THR A 1 853 ? -16.912 -3.885 -11.328 1.00 94.38 853 THR A CA 1
ATOM 6072 C C . THR A 1 853 ? -18.221 -4.362 -11.967 1.00 94.38 853 THR A C 1
ATOM 6074 O O . THR A 1 853 ? -19.252 -3.711 -11.784 1.00 94.38 853 THR A O 1
ATOM 6077 N N . SER A 1 854 ? -18.224 -5.516 -12.645 1.00 94.38 854 SER A N 1
ATOM 6078 C CA . SER A 1 854 ? -19.427 -6.159 -13.209 1.00 94.38 854 SER A CA 1
ATOM 6079 C C . SER A 1 854 ? -19.531 -7.675 -12.970 1.00 94.38 854 SER A C 1
ATOM 6081 O O . SER A 1 854 ? -20.584 -8.261 -13.226 1.00 94.38 854 SER A O 1
ATOM 6083 N N . GLY A 1 855 ? -18.479 -8.319 -12.453 1.00 96.12 855 GLY A N 1
ATOM 6084 C CA . GLY A 1 855 ? -18.404 -9.769 -12.252 1.00 96.12 855 GLY A CA 1
ATOM 6085 C C . GLY A 1 855 ? -18.356 -10.219 -10.786 1.00 96.12 855 GLY A C 1
ATOM 6086 O O . GLY A 1 855 ? -18.701 -9.482 -9.858 1.00 96.12 855 GLY A O 1
ATOM 6087 N N . ALA A 1 856 ? -17.932 -11.473 -10.608 1.00 98.00 856 ALA A N 1
ATOM 6088 C CA . ALA A 1 856 ? -17.671 -12.093 -9.311 1.00 98.00 856 ALA A CA 1
ATOM 6089 C C . ALA A 1 856 ? -16.182 -11.980 -8.945 1.00 98.00 856 ALA A C 1
ATOM 6091 O O . ALA A 1 856 ? -15.324 -11.944 -9.831 1.00 98.00 856 ALA A O 1
ATOM 6092 N N . LEU A 1 857 ? -15.877 -12.000 -7.647 1.00 98.62 857 LEU A N 1
ATOM 6093 C CA . LEU A 1 857 ? -14.515 -12.031 -7.110 1.00 98.62 857 LEU A CA 1
ATOM 6094 C C . LEU A 1 857 ? -14.338 -13.269 -6.226 1.00 98.62 857 LEU A C 1
ATOM 6096 O O . LEU A 1 857 ? -15.087 -13.469 -5.272 1.00 98.62 857 LEU A O 1
ATOM 6100 N N . SER A 1 858 ? -13.344 -14.104 -6.530 1.00 98.69 858 SER A N 1
ATOM 6101 C CA . SER A 1 858 ? -12.994 -15.274 -5.709 1.00 98.69 858 SER A CA 1
ATOM 6102 C C . SER A 1 858 ? -11.553 -15.187 -5.210 1.00 98.69 858 SER A C 1
ATOM 6104 O O . SER A 1 858 ? -10.631 -15.097 -6.015 1.00 98.69 858 SER A O 1
ATOM 6106 N N . ILE A 1 859 ? -11.363 -15.238 -3.892 1.00 98.88 859 ILE A N 1
ATOM 6107 C CA . ILE A 1 859 ? -10.068 -15.165 -3.206 1.00 98.88 859 ILE A CA 1
ATOM 6108 C C . ILE A 1 859 ? -9.916 -16.444 -2.373 1.00 98.88 859 ILE A C 1
ATOM 6110 O O . ILE A 1 859 ? -10.604 -16.624 -1.368 1.00 98.88 859 ILE A O 1
ATOM 6114 N N . ILE A 1 860 ? -9.058 -17.362 -2.820 1.00 98.69 860 ILE A N 1
ATOM 6115 C CA . ILE A 1 860 ? -8.956 -18.721 -2.272 1.00 98.69 860 ILE A CA 1
ATOM 6116 C C . ILE A 1 860 ? -7.504 -19.020 -1.898 1.00 98.69 860 ILE A C 1
ATOM 6118 O O . ILE A 1 860 ? -6.654 -19.217 -2.767 1.00 98.69 860 ILE A O 1
ATOM 6122 N N . ALA A 1 861 ? -7.246 -19.092 -0.596 1.00 98.69 861 ALA A N 1
ATOM 6123 C CA . ALA A 1 861 ? -6.024 -19.642 -0.028 1.00 98.69 861 ALA A CA 1
ATOM 6124 C C . ALA A 1 861 ? -6.201 -21.148 0.244 1.00 98.69 861 ALA A C 1
ATOM 6126 O O . ALA A 1 861 ? -7.271 -21.596 0.655 1.00 98.69 861 ALA A O 1
ATOM 6127 N N . GLY A 1 862 ? -5.151 -21.945 0.050 1.00 97.62 862 GLY A N 1
ATOM 6128 C CA . GLY A 1 862 ? -5.108 -23.340 0.506 1.00 97.62 862 GLY A CA 1
ATOM 6129 C C . GLY A 1 862 ? -4.899 -23.466 2.021 1.00 97.62 862 GLY A C 1
ATOM 6130 O O . GLY A 1 862 ? -5.210 -24.505 2.604 1.00 97.62 862 GLY A O 1
ATOM 6131 N N . LYS A 1 863 ? -4.399 -22.397 2.651 1.00 96.88 863 LYS A N 1
ATOM 6132 C CA . LYS A 1 863 ? -4.293 -22.172 4.092 1.00 96.88 863 LYS A CA 1
ATOM 6133 C C . LYS A 1 863 ? -4.848 -20.789 4.462 1.00 96.88 863 LYS A C 1
ATOM 6135 O O . LYS A 1 863 ? -6.032 -20.546 4.263 1.00 96.88 863 LYS A O 1
ATOM 6140 N N . ASP A 1 864 ? -4.045 -19.887 5.016 1.00 97.12 864 ASP A N 1
ATOM 6141 C CA . ASP A 1 864 ? -4.554 -18.679 5.667 1.00 97.12 864 ASP A CA 1
ATOM 6142 C C . ASP A 1 864 ? -4.856 -17.540 4.679 1.00 97.12 864 ASP A C 1
ATOM 6144 O O . ASP A 1 864 ? -4.025 -17.169 3.850 1.00 97.12 864 ASP A O 1
ATOM 6148 N N . LEU A 1 865 ? -6.039 -16.938 4.816 1.00 98.75 865 LEU A N 1
ATOM 6149 C CA . LEU A 1 865 ? -6.445 -15.716 4.125 1.00 98.75 865 LEU A CA 1
ATOM 6150 C C . LEU A 1 865 ? -6.487 -14.550 5.122 1.00 98.75 865 LEU A C 1
ATOM 6152 O O . LEU A 1 865 ? -7.261 -14.572 6.081 1.00 98.75 865 LEU A O 1
ATOM 6156 N N . LYS A 1 866 ? -5.685 -13.509 4.884 1.00 98.75 866 LYS A N 1
ATOM 6157 C CA . LYS A 1 866 ? -5.642 -12.274 5.677 1.00 98.75 866 LYS A CA 1
ATOM 6158 C C . LYS A 1 866 ? -6.030 -11.064 4.825 1.00 98.75 866 LYS A C 1
ATOM 6160 O O . LYS A 1 866 ? -5.480 -10.869 3.747 1.00 98.75 866 LYS A O 1
ATOM 6165 N N . ILE A 1 867 ? -6.923 -10.224 5.336 1.00 98.69 867 ILE A N 1
ATOM 6166 C CA . ILE A 1 867 ? -7.321 -8.940 4.747 1.00 98.69 867 ILE A CA 1
ATOM 6167 C C . ILE A 1 867 ? -7.197 -7.869 5.842 1.00 98.69 867 ILE A C 1
ATOM 6169 O O . ILE A 1 867 ? -7.745 -8.039 6.928 1.00 98.69 867 ILE A O 1
ATOM 6173 N N . GLY A 1 868 ? -6.450 -6.794 5.595 1.00 96.88 868 GLY A N 1
ATOM 6174 C CA . GLY A 1 868 ? -6.106 -5.769 6.583 1.00 96.88 868 GLY A CA 1
ATOM 6175 C C . GLY A 1 868 ? -6.146 -4.361 5.995 1.00 96.88 868 GLY A C 1
ATOM 6176 O O . GLY A 1 868 ? -5.448 -4.094 5.021 1.00 96.88 868 GLY A O 1
ATOM 6177 N N . GLY A 1 869 ? -6.949 -3.460 6.565 1.00 95.62 869 GLY A N 1
ATOM 6178 C CA . GLY A 1 869 ? -7.070 -2.068 6.101 1.00 95.62 869 GLY A CA 1
ATOM 6179 C C . GLY A 1 869 ? -7.312 -1.941 4.594 1.00 95.62 869 GLY A C 1
ATOM 6180 O O . GLY A 1 869 ? -6.632 -1.164 3.932 1.00 95.62 869 GLY A O 1
ATOM 6181 N N . SER A 1 870 ? -8.195 -2.772 4.039 1.00 97.81 870 SER A N 1
ATOM 6182 C CA . SER A 1 870 ? -8.342 -2.945 2.588 1.00 97.81 870 SER A CA 1
ATOM 6183 C C . SER A 1 870 ? -9.802 -2.898 2.137 1.00 97.81 870 SER A C 1
ATOM 6185 O O . SER A 1 870 ? -10.714 -3.221 2.902 1.00 97.81 870 SER A O 1
ATOM 6187 N N . ASP A 1 871 ? -10.009 -2.533 0.873 1.00 97.75 871 ASP A N 1
ATOM 6188 C CA . ASP A 1 871 ? -11.321 -2.450 0.228 1.00 97.75 871 ASP A CA 1
ATOM 6189 C C . ASP A 1 871 ? -11.494 -3.585 -0.788 1.00 97.75 871 ASP A C 1
ATOM 6191 O O . ASP A 1 871 ? -10.749 -3.689 -1.764 1.00 97.75 871 ASP A O 1
ATOM 6195 N N . ILE A 1 872 ? -12.482 -4.452 -0.563 1.00 98.50 872 ILE A N 1
ATOM 6196 C CA . ILE A 1 872 ? -12.735 -5.646 -1.376 1.00 98.50 872 ILE A CA 1
ATOM 6197 C C . ILE A 1 872 ? -14.145 -5.562 -1.965 1.00 98.50 872 ILE A C 1
ATOM 6199 O O . ILE A 1 872 ? -15.124 -5.498 -1.222 1.00 98.50 872 ILE A O 1
ATOM 6203 N N . VAL A 1 873 ? -14.277 -5.558 -3.294 1.00 98.12 873 VAL A N 1
ATOM 6204 C CA . VAL A 1 873 ? -15.560 -5.251 -3.957 1.00 98.12 873 VAL A CA 1
ATOM 6205 C C . VAL A 1 873 ? -15.885 -6.239 -5.074 1.00 98.12 873 VAL A C 1
ATOM 6207 O O . VAL A 1 873 ? -15.157 -6.330 -6.055 1.00 98.12 873 VAL A O 1
ATOM 6210 N N . ALA A 1 874 ? -17.028 -6.916 -4.986 1.00 97.94 874 ALA A N 1
ATOM 6211 C CA . ALA A 1 874 ? -17.627 -7.653 -6.096 1.00 97.94 874 ALA A CA 1
ATOM 6212 C C . ALA A 1 874 ? -18.950 -7.004 -6.521 1.00 97.94 874 ALA A C 1
ATOM 6214 O O . ALA A 1 874 ? -19.782 -6.650 -5.683 1.00 97.94 874 ALA A O 1
ATOM 6215 N N . ALA A 1 875 ? -19.186 -6.890 -7.826 1.00 94.81 875 ALA A N 1
ATOM 6216 C CA . ALA A 1 875 ? -20.492 -6.489 -8.343 1.00 94.81 875 ALA A CA 1
ATOM 6217 C C . ALA A 1 875 ? -21.539 -7.603 -8.191 1.00 94.81 875 ALA A C 1
ATOM 6219 O O . ALA A 1 875 ? -22.710 -7.313 -7.921 1.00 94.81 875 ALA A O 1
ATOM 6220 N N . THR A 1 876 ? -21.107 -8.862 -8.332 1.00 97.00 876 THR A N 1
ATOM 6221 C CA . THR A 1 876 ? -21.891 -10.066 -8.038 1.00 97.00 876 THR A CA 1
ATOM 6222 C C . THR A 1 876 ? -21.344 -10.772 -6.791 1.00 97.00 876 THR A C 1
ATOM 6224 O O . THR A 1 876 ? -21.321 -10.165 -5.722 1.00 97.00 876 THR A O 1
ATOM 6227 N N . ASP A 1 877 ? -20.948 -12.038 -6.861 1.00 97.50 877 ASP A N 1
ATOM 6228 C CA . ASP A 1 877 ? -20.608 -12.826 -5.676 1.00 97.50 877 ASP A CA 1
ATOM 6229 C C . ASP A 1 877 ? -19.150 -12.618 -5.245 1.00 97.50 877 ASP A C 1
ATOM 6231 O O . ASP A 1 877 ? -18.231 -12.634 -6.067 1.00 97.50 877 ASP A O 1
ATOM 6235 N N . LEU A 1 878 ? -18.948 -12.450 -3.937 1.00 98.75 878 LEU A N 1
ATOM 6236 C CA . LEU A 1 878 ? -17.647 -12.363 -3.284 1.00 98.75 878 LEU A CA 1
ATOM 6237 C C . LEU A 1 878 ? -17.389 -13.656 -2.497 1.00 98.75 878 LEU A C 1
ATOM 6239 O O . LEU A 1 878 ? -18.035 -13.906 -1.481 1.00 98.75 878 LEU A O 1
ATOM 6243 N N . ASN A 1 879 ? -16.448 -14.478 -2.958 1.00 98.75 879 ASN A N 1
ATOM 6244 C CA . ASN A 1 879 ? -16.119 -15.771 -2.353 1.00 98.75 879 ASN A CA 1
ATOM 6245 C C . ASN A 1 879 ? -14.729 -15.727 -1.707 1.00 98.75 879 ASN A C 1
ATOM 6247 O O . ASN A 1 879 ? -13.735 -15.515 -2.397 1.00 98.75 879 ASN A O 1
ATOM 6251 N N . LEU A 1 880 ? -14.656 -15.951 -0.396 1.00 98.81 880 LEU A N 1
ATOM 6252 C CA . LEU A 1 880 ? -13.422 -16.023 0.387 1.00 98.81 880 LEU A CA 1
ATOM 6253 C C . LEU A 1 880 ? -13.275 -17.431 0.970 1.00 98.81 880 LEU A C 1
ATOM 6255 O O . LEU A 1 880 ? -14.197 -17.929 1.623 1.00 98.81 880 LEU A O 1
ATOM 6259 N N . ALA A 1 881 ? -12.117 -18.061 0.783 1.00 98.62 881 ALA A N 1
ATOM 6260 C CA . ALA A 1 881 ? -11.844 -19.379 1.348 1.00 98.62 881 ALA A CA 1
ATOM 6261 C C . ALA A 1 881 ? -10.401 -19.533 1.850 1.00 98.62 881 ALA A C 1
ATOM 6263 O O . ALA A 1 881 ? -9.471 -18.972 1.271 1.00 98.62 881 ALA A O 1
ATOM 6264 N N . GLY A 1 882 ? -10.244 -20.321 2.915 1.00 98.44 882 GLY A N 1
ATOM 6265 C CA . GLY A 1 882 ? -8.962 -20.709 3.502 1.00 98.44 882 GLY A CA 1
ATOM 6266 C C . GLY A 1 882 ? -9.110 -21.826 4.539 1.00 98.44 882 GLY A C 1
ATOM 6267 O O . GLY A 1 882 ? -10.226 -22.261 4.838 1.00 98.44 882 GLY A O 1
ATOM 6268 N N . THR A 1 883 ? -8.003 -22.255 5.151 1.00 98.06 883 THR A N 1
ATOM 6269 C CA . THR A 1 883 ? -8.055 -22.931 6.455 1.00 98.06 883 THR A CA 1
ATOM 6270 C C . THR A 1 883 ? -8.568 -21.967 7.502 1.00 98.06 883 THR A C 1
ATOM 6272 O O . THR A 1 883 ? -9.530 -22.307 8.178 1.00 98.06 883 THR A O 1
ATOM 6275 N N . SER A 1 884 ? -7.993 -20.765 7.570 1.00 98.06 884 SER A N 1
ATOM 6276 C CA . SER A 1 884 ? -8.366 -19.670 8.468 1.00 98.06 884 SER A CA 1
ATOM 6277 C C . SER A 1 884 ? -8.610 -18.398 7.657 1.00 98.06 884 SER A C 1
ATOM 6279 O O . SER A 1 884 ? -7.894 -18.138 6.689 1.00 98.06 884 SER A O 1
ATOM 6281 N N . VAL A 1 885 ? -9.605 -17.593 8.039 1.00 98.81 885 VAL A N 1
ATOM 6282 C CA . VAL A 1 885 ? -9.895 -16.302 7.392 1.00 98.81 885 VAL A CA 1
ATOM 6283 C C . VAL A 1 885 ? -9.888 -15.190 8.434 1.00 98.81 885 VAL A C 1
ATOM 6285 O O . VAL A 1 885 ? -10.653 -15.230 9.398 1.00 98.81 885 VAL A O 1
ATOM 6288 N N . LYS A 1 886 ? -9.044 -14.175 8.235 1.00 98.75 886 LYS A N 1
ATOM 6289 C CA . LYS A 1 886 ? -8.889 -13.029 9.135 1.00 98.75 886 LYS A CA 1
ATOM 6290 C C . LYS A 1 886 ? -9.073 -11.710 8.389 1.00 98.75 886 LYS A C 1
ATOM 6292 O O . LYS A 1 886 ? -8.303 -11.403 7.487 1.00 98.75 886 LYS A O 1
ATOM 6297 N N . ILE A 1 887 ? -10.053 -10.919 8.810 1.00 98.81 887 ILE A N 1
ATOM 6298 C CA . ILE A 1 887 ? -10.348 -9.575 8.307 1.00 98.81 887 ILE A CA 1
ATOM 6299 C C . ILE A 1 887 ? -10.141 -8.594 9.466 1.00 98.81 887 ILE A C 1
ATOM 6301 O O . ILE A 1 887 ? -10.758 -8.744 10.519 1.00 98.81 887 ILE A O 1
ATOM 6305 N N . THR A 1 888 ? -9.247 -7.622 9.299 1.00 98.00 888 THR A N 1
ATOM 6306 C CA . THR A 1 888 ? -8.849 -6.650 10.333 1.00 98.00 888 THR A CA 1
ATOM 6307 C C . THR A 1 888 ? -8.825 -5.220 9.780 1.00 98.00 888 THR A C 1
ATOM 6309 O O . THR A 1 888 ? -8.661 -5.034 8.570 1.00 98.00 888 THR A O 1
ATOM 6312 N N . PRO A 1 889 ? -8.928 -4.182 10.624 1.00 97.25 889 PRO A N 1
ATOM 6313 C CA . PRO A 1 889 ? -8.669 -2.804 10.208 1.00 97.25 889 PRO A CA 1
ATOM 6314 C C . PRO A 1 889 ? -7.186 -2.571 9.863 1.00 97.25 889 PRO A C 1
ATOM 6316 O O . PRO A 1 889 ? -6.319 -3.371 10.222 1.00 97.25 889 PRO A O 1
ATOM 6319 N N . GLY A 1 890 ? -6.898 -1.449 9.204 1.00 95.69 890 GLY A N 1
ATOM 6320 C CA . GLY A 1 890 ? -5.577 -0.808 9.223 1.00 95.69 890 GLY A CA 1
ATOM 6321 C C . GLY A 1 890 ? -5.443 0.086 10.459 1.00 95.69 890 GLY A C 1
ATOM 6322 O O . GLY A 1 890 ? -6.461 0.471 11.038 1.00 95.69 890 GLY A O 1
ATOM 6323 N N . GLN A 1 891 ? -4.218 0.402 10.882 1.00 95.81 891 GLN A N 1
ATOM 6324 C CA . GLN A 1 891 ? -3.962 1.213 12.079 1.00 95.81 891 GLN A CA 1
ATOM 6325 C C . GLN A 1 891 ? -3.214 2.504 11.753 1.00 95.81 891 GLN A C 1
ATOM 6327 O O . GLN A 1 891 ? -2.139 2.470 11.157 1.00 95.81 891 GLN A O 1
ATOM 6332 N N . ASP A 1 892 ? -3.743 3.623 12.234 1.00 96.81 892 ASP A N 1
ATOM 6333 C CA . ASP A 1 892 ? -3.055 4.906 12.255 1.00 96.81 892 ASP A CA 1
ATOM 6334 C C . ASP A 1 892 ? -2.574 5.176 13.689 1.00 96.81 892 ASP A C 1
ATOM 6336 O O . ASP A 1 892 ? -3.317 4.975 14.649 1.00 96.81 892 ASP A O 1
ATOM 6340 N N . SER A 1 893 ? -1.333 5.631 13.856 1.00 96.50 893 SER A N 1
ATOM 6341 C CA . SER A 1 893 ? -0.757 6.021 15.147 1.00 96.50 893 SER A CA 1
ATOM 6342 C C . SER A 1 893 ? -0.163 7.417 15.037 1.00 96.50 893 SER A C 1
ATOM 6344 O O . SER A 1 893 ? 0.627 7.658 14.131 1.00 96.50 893 SER A O 1
ATOM 6346 N N . ASP A 1 894 ? -0.502 8.319 15.959 1.00 96.06 894 ASP A N 1
ATOM 6347 C CA . ASP A 1 894 ? -0.000 9.701 15.995 1.00 96.06 894 ASP A CA 1
ATOM 6348 C C . ASP A 1 894 ? 0.493 10.051 17.406 1.00 96.06 894 ASP A C 1
ATOM 6350 O O . ASP A 1 894 ? -0.195 9.798 18.402 1.00 96.06 894 ASP A O 1
ATOM 6354 N N . LYS A 1 895 ? 1.703 10.608 17.506 1.00 97.31 895 LYS A N 1
ATOM 6355 C CA . LYS A 1 895 ? 2.359 11.006 18.757 1.00 97.31 895 LYS A CA 1
ATOM 6356 C C . LYS A 1 895 ? 2.762 12.472 18.703 1.00 97.31 895 LYS A C 1
ATOM 6358 O O . LYS A 1 895 ? 3.659 12.855 17.954 1.00 97.31 895 LYS A O 1
ATOM 6363 N N . GLY A 1 896 ? 2.162 13.276 19.575 1.00 95.88 896 GLY A N 1
ATOM 6364 C CA . GLY A 1 896 ? 2.438 14.700 19.714 1.00 95.88 896 GLY A CA 1
ATOM 6365 C C . GLY A 1 896 ? 3.294 15.028 20.939 1.00 95.88 896 GLY A C 1
ATOM 6366 O O . GLY A 1 896 ? 3.171 14.422 22.006 1.00 95.88 896 GLY A O 1
ATOM 6367 N N . LYS A 1 897 ? 4.137 16.056 20.829 1.00 96.25 897 LYS A N 1
ATOM 6368 C CA . LYS A 1 897 ? 4.764 16.712 21.983 1.00 96.25 897 LYS A CA 1
ATOM 6369 C C . LYS A 1 897 ? 4.778 18.222 21.806 1.00 96.25 897 LYS A C 1
ATOM 6371 O O . LYS A 1 897 ? 5.422 18.728 20.896 1.00 96.25 897 LYS A O 1
ATOM 6376 N N . PHE A 1 898 ? 4.167 18.936 22.742 1.00 94.38 898 PHE A N 1
ATOM 6377 C CA . PHE A 1 898 ? 4.283 20.381 22.894 1.00 94.38 898 PHE A CA 1
ATOM 6378 C C . PHE A 1 898 ? 5.080 20.691 24.164 1.00 94.38 898 PHE A C 1
ATOM 6380 O O . PHE A 1 898 ? 4.788 20.156 25.231 1.00 94.38 898 PHE A O 1
ATOM 6387 N N . ALA A 1 899 ? 6.081 21.561 24.095 1.00 93.62 899 ALA A N 1
ATOM 6388 C CA . ALA A 1 899 ? 6.765 22.068 25.278 1.00 93.62 899 ALA A CA 1
ATOM 6389 C C . ALA A 1 899 ? 7.039 23.564 25.146 1.00 93.62 899 ALA A C 1
ATOM 6391 O O . ALA A 1 899 ? 7.385 24.054 24.077 1.00 93.62 899 ALA A O 1
ATOM 6392 N N . THR A 1 900 ? 6.900 24.302 26.242 1.00 93.69 900 THR A N 1
ATOM 6393 C CA . THR A 1 900 ? 7.301 25.708 26.322 1.00 93.69 900 THR A CA 1
ATOM 6394 C C . THR A 1 900 ? 8.071 25.939 27.613 1.00 93.69 900 THR A C 1
ATOM 6396 O O . THR A 1 900 ? 7.592 25.615 28.697 1.00 93.69 900 THR A O 1
ATOM 6399 N N . LYS A 1 901 ? 9.270 26.509 27.497 1.00 93.69 901 LYS A N 1
ATOM 6400 C CA . LYS A 1 901 ? 10.136 26.899 28.609 1.00 93.69 901 LYS A CA 1
ATOM 6401 C C . LYS A 1 901 ? 10.415 28.394 28.533 1.00 93.69 901 LYS A C 1
ATOM 6403 O O . LYS A 1 901 ? 10.880 28.871 27.508 1.00 93.69 901 LYS A O 1
ATOM 6408 N N . THR A 1 902 ? 10.166 29.133 29.608 1.00 91.44 902 THR A N 1
ATOM 6409 C CA . THR A 1 902 ? 10.574 30.536 29.750 1.00 91.44 902 THR A CA 1
ATOM 6410 C C . THR A 1 902 ? 11.471 30.693 30.967 1.00 91.44 902 THR A C 1
ATOM 6412 O O . THR A 1 902 ? 11.084 30.300 32.062 1.00 91.44 902 THR A O 1
ATOM 6415 N N . THR A 1 903 ? 12.646 31.291 30.789 1.00 91.25 903 THR A N 1
ATOM 6416 C CA . THR A 1 903 ? 13.516 31.754 31.877 1.00 91.25 903 THR A CA 1
ATOM 6417 C C . THR A 1 903 ? 13.703 33.264 31.783 1.00 91.25 903 THR A C 1
ATOM 6419 O O . THR A 1 903 ? 13.795 33.817 30.685 1.00 91.25 903 THR A O 1
ATOM 6422 N N . GLN A 1 904 ? 13.739 33.954 32.919 1.00 86.69 904 GLN A N 1
ATOM 6423 C CA . GLN A 1 904 ? 13.948 35.396 32.979 1.00 86.69 904 GLN A CA 1
ATOM 6424 C C . GLN A 1 904 ? 14.751 35.788 34.219 1.00 86.69 904 GLN A C 1
ATOM 6426 O O . GLN A 1 904 ? 14.374 35.446 35.336 1.00 86.69 904 GLN A O 1
ATOM 6431 N N . ASP A 1 905 ? 15.794 36.583 33.998 1.00 86.00 905 ASP A N 1
ATOM 6432 C CA . ASP A 1 905 ? 16.696 37.143 35.003 1.00 86.00 905 ASP A CA 1
ATOM 6433 C C . ASP A 1 905 ? 16.786 38.657 34.805 1.00 86.00 905 ASP A C 1
ATOM 6435 O O . ASP A 1 905 ? 17.080 39.104 33.695 1.00 86.00 905 ASP A O 1
ATOM 6439 N N . GLY A 1 906 ? 16.574 39.469 35.843 1.00 84.75 906 GLY A N 1
ATOM 6440 C CA . GLY A 1 906 ? 16.863 40.905 35.749 1.00 84.75 906 GLY A CA 1
ATOM 6441 C C . GLY A 1 906 ? 16.095 41.824 36.690 1.00 84.75 906 GLY A C 1
ATOM 6442 O O . GLY A 1 906 ? 15.399 41.388 37.604 1.00 84.75 906 GLY A O 1
ATOM 6443 N N . PHE A 1 907 ? 16.241 43.122 36.428 1.00 78.00 907 PHE A N 1
ATOM 6444 C CA . PHE A 1 907 ? 15.615 44.235 37.136 1.00 78.00 907 PHE A CA 1
ATOM 6445 C C . PHE A 1 907 ? 14.348 44.690 36.402 1.00 78.00 907 PHE A C 1
ATOM 6447 O O . PHE A 1 907 ? 14.376 44.863 35.191 1.00 78.00 907 PHE A O 1
ATOM 6454 N N . THR A 1 908 ? 13.245 44.944 37.100 1.00 69.75 908 THR A N 1
ATOM 6455 C CA . THR A 1 908 ? 11.970 45.396 36.524 1.00 69.75 908 THR A CA 1
ATOM 6456 C C . THR A 1 908 ? 11.464 46.624 37.264 1.00 69.75 908 THR A C 1
ATOM 6458 O O . THR A 1 908 ? 11.256 46.568 38.470 1.00 69.75 908 THR A O 1
ATOM 6461 N N . VAL A 1 909 ? 11.242 47.722 36.542 1.00 63.50 909 VAL A N 1
ATOM 6462 C CA . VAL A 1 909 ? 10.545 48.922 37.015 1.00 63.50 909 VAL A CA 1
ATOM 6463 C C . VAL A 1 909 ? 9.106 48.890 36.509 1.00 63.50 909 VAL A C 1
ATOM 6465 O O . VAL A 1 909 ? 8.865 48.993 35.308 1.00 63.50 909 VAL A O 1
ATOM 6468 N N . ALA A 1 910 ? 8.135 48.773 37.409 1.00 63.22 910 ALA A N 1
ATOM 6469 C CA . ALA A 1 910 ? 6.713 48.759 37.073 1.00 63.22 910 ALA A CA 1
ATOM 6470 C C . ALA A 1 910 ? 5.990 49.977 37.664 1.00 63.22 910 ALA A C 1
ATOM 6472 O O . ALA A 1 910 ? 6.048 50.202 38.870 1.00 63.22 910 ALA A O 1
ATOM 6473 N N . LEU A 1 911 ? 5.279 50.730 36.816 1.00 44.69 911 LEU A N 1
ATOM 6474 C CA . LEU A 1 911 ? 4.272 51.725 37.202 1.00 44.69 911 LEU A CA 1
ATOM 6475 C C . LEU A 1 911 ? 2.931 51.007 37.407 1.00 44.69 911 LEU A C 1
ATOM 6477 O O . LEU A 1 911 ? 2.200 50.735 36.457 1.00 44.69 911 LEU A O 1
ATOM 6481 N N . GLY A 1 912 ? 2.649 50.631 38.649 1.00 38.72 912 GLY A N 1
ATOM 6482 C CA . GLY A 1 912 ? 1.516 49.792 39.016 1.00 38.72 912 GLY A CA 1
ATOM 6483 C C . GLY A 1 912 ? 0.228 50.559 39.305 1.00 38.72 912 GLY A C 1
ATOM 6484 O O . GLY A 1 912 ? 0.218 51.513 40.077 1.00 38.72 912 GLY A O 1
ATOM 6485 N N . GLY A 1 913 ? -0.868 50.047 38.756 1.00 33.47 913 GLY A N 1
ATOM 6486 C CA . GLY A 1 913 ? -2.200 50.055 39.351 1.00 33.47 913 GLY A CA 1
ATOM 6487 C C . GLY A 1 913 ? -2.730 48.624 39.234 1.00 33.47 913 GLY A C 1
ATOM 6488 O O . GLY A 1 913 ? -2.504 47.968 38.217 1.00 33.47 913 GLY A O 1
ATOM 6489 N N . SER A 1 914 ? -3.354 48.081 40.277 1.00 35.56 914 SER A N 1
ATOM 6490 C CA . SER A 1 914 ? -3.778 46.677 40.286 1.00 35.56 914 SER A CA 1
ATOM 6491 C C . SER A 1 914 ? -4.891 46.407 39.264 1.00 35.56 914 SER A C 1
ATOM 6493 O O . SER A 1 914 ? -5.981 46.946 39.437 1.00 35.56 914 SER A O 1
ATOM 6495 N N . VAL A 1 915 ? -4.598 45.557 38.266 1.00 31.66 915 VAL A N 1
ATOM 6496 C CA . VAL A 1 915 ? -5.460 44.622 37.488 1.00 31.66 915 VAL A CA 1
ATOM 6497 C C . VAL A 1 915 ? -4.866 44.480 36.079 1.00 31.66 915 VAL A C 1
ATOM 6499 O O . VAL A 1 915 ? -5.054 45.350 35.237 1.00 31.66 915 VAL A O 1
ATOM 6502 N N . VAL A 1 916 ? -4.152 43.376 35.811 1.00 26.59 916 VAL A N 1
ATOM 6503 C CA . VAL A 1 916 ? -3.667 43.034 34.449 1.00 26.59 916 VAL A CA 1
ATOM 6504 C C . VAL A 1 916 ? -3.834 41.541 34.111 1.00 26.59 916 VAL A C 1
ATOM 6506 O O . VAL A 1 916 ? -4.134 41.207 32.972 1.00 26.59 916 VAL A O 1
ATOM 6509 N N . SER A 1 917 ? -3.743 40.621 35.077 1.00 29.38 917 SER A N 1
ATOM 6510 C CA . SER A 1 917 ? -3.716 39.167 34.815 1.00 29.38 917 SER A CA 1
ATOM 6511 C C . SER A 1 917 ? -5.079 38.446 34.726 1.00 29.38 917 SER A C 1
ATOM 6513 O O . SER A 1 917 ? -5.096 37.225 34.610 1.00 29.38 917 SER A O 1
ATOM 6515 N N . ALA A 1 918 ? -6.218 39.153 34.763 1.00 30.33 918 ALA A N 1
ATOM 6516 C CA . ALA A 1 918 ? -7.552 38.522 34.841 1.00 30.33 918 ALA A CA 1
ATOM 6517 C C . ALA A 1 918 ? -8.431 38.625 33.573 1.00 30.33 918 ALA A C 1
ATOM 6519 O O . ALA A 1 918 ? -9.330 37.808 33.391 1.00 30.33 918 ALA A O 1
ATOM 6520 N N . ILE A 1 919 ? -8.220 39.618 32.699 1.00 31.80 919 ILE A N 1
ATOM 6521 C CA . ILE A 1 919 ? -9.195 39.945 31.634 1.00 31.80 919 ILE A CA 1
ATOM 6522 C C . ILE A 1 919 ? -8.948 39.162 30.334 1.00 31.80 919 ILE A C 1
ATOM 6524 O O . ILE A 1 919 ? -9.901 38.767 29.662 1.00 31.80 919 ILE A O 1
ATOM 6528 N N . GLN A 1 920 ? -7.691 38.874 29.988 1.00 28.28 920 GLN A N 1
ATOM 6529 C CA . GLN A 1 920 ? -7.361 38.244 28.702 1.00 28.28 920 GLN A CA 1
ATOM 6530 C C . GLN A 1 920 ? -7.790 36.766 28.628 1.00 28.28 920 GLN A C 1
ATOM 6532 O O . GLN A 1 920 ? -8.182 36.297 27.563 1.00 28.28 920 GLN A O 1
ATOM 6537 N N . THR A 1 921 ? -7.831 36.071 29.770 1.00 32.25 921 THR A N 1
ATOM 6538 C CA . THR A 1 921 ? -8.359 34.701 29.902 1.00 32.25 921 THR A CA 1
ATOM 6539 C C . THR A 1 921 ? -9.877 34.631 29.695 1.00 32.25 921 THR A C 1
ATOM 6541 O O . THR A 1 921 ? -10.385 33.643 29.173 1.00 32.25 921 THR A O 1
ATOM 6544 N N . LEU A 1 922 ? -10.626 35.681 30.060 1.00 29.83 922 LEU A N 1
ATOM 6545 C CA . LEU A 1 922 ? -12.089 35.705 29.919 1.00 29.83 922 LEU A CA 1
ATOM 6546 C C . LEU A 1 922 ? -12.539 35.844 28.454 1.00 29.83 922 LEU A C 1
ATOM 6548 O O . LEU A 1 922 ? -13.533 35.232 28.064 1.00 29.83 922 LEU A O 1
ATOM 6552 N N . GLN A 1 923 ? -11.804 36.588 27.620 1.00 28.81 923 GLN A N 1
ATOM 6553 C CA . GLN A 1 923 ? -12.122 36.709 26.189 1.00 28.81 923 GLN A CA 1
ATOM 6554 C C . GLN A 1 923 ? -11.769 35.441 25.393 1.00 28.81 923 GLN A 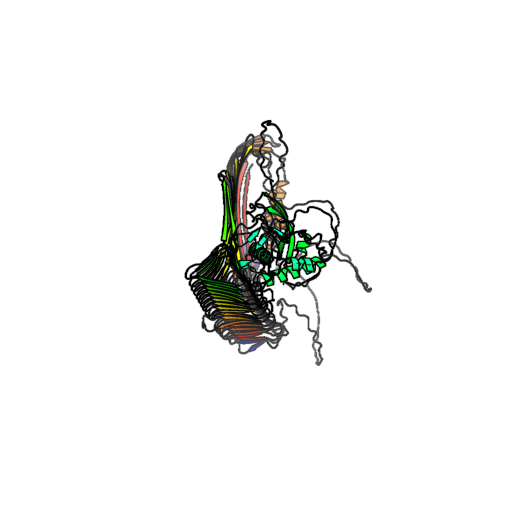C 1
ATOM 6556 O O . GLN A 1 923 ? -12.550 35.021 24.534 1.00 28.81 923 GLN A O 1
ATOM 6561 N N . THR A 1 924 ? -10.651 34.779 25.704 1.00 29.91 924 THR A N 1
ATOM 6562 C CA . THR A 1 924 ? -10.288 33.502 25.065 1.00 29.91 924 THR A CA 1
ATOM 6563 C C . THR A 1 924 ? -11.165 32.342 25.538 1.00 29.91 924 THR A C 1
ATOM 6565 O O . THR A 1 924 ? -11.579 31.539 24.706 1.00 29.91 924 THR A O 1
ATOM 6568 N N . MET A 1 925 ? -11.565 32.282 26.816 1.00 35.56 925 MET A N 1
ATOM 6569 C CA . MET A 1 925 ? -12.531 31.274 27.291 1.00 35.56 925 MET A CA 1
ATOM 6570 C C . MET A 1 925 ? -13.943 31.468 26.717 1.00 35.56 925 MET A C 1
ATOM 6572 O O . MET A 1 925 ? -14.580 30.481 26.356 1.00 35.56 925 MET A O 1
ATOM 6576 N N . SER A 1 926 ? -14.419 32.710 26.559 1.00 31.89 926 SER A N 1
ATOM 6577 C CA . SER A 1 926 ? -15.694 33.002 25.872 1.00 31.89 926 SER A CA 1
ATOM 6578 C C . SER A 1 926 ? -15.686 32.524 24.408 1.00 31.89 926 SER A C 1
ATOM 6580 O O . SER A 1 926 ? -16.660 31.957 23.907 1.00 31.89 926 SER A O 1
ATOM 6582 N N . THR A 1 927 ? -14.540 32.675 23.739 1.00 39.16 927 THR A N 1
ATOM 6583 C CA . THR A 1 927 ? -14.304 32.209 22.363 1.00 39.16 927 THR A CA 1
ATOM 6584 C C . THR A 1 927 ? -14.241 30.677 22.271 1.00 39.16 927 THR A C 1
ATOM 6586 O O . THR A 1 927 ? -14.890 30.069 21.420 1.00 39.16 927 THR A O 1
ATOM 6589 N N . ALA A 1 928 ? -13.513 30.019 23.177 1.00 36.16 928 ALA A N 1
ATOM 6590 C CA . ALA A 1 928 ? -13.414 28.559 23.203 1.00 36.16 928 ALA A CA 1
ATOM 6591 C C . ALA A 1 928 ? -14.773 27.893 23.500 1.00 36.16 928 ALA A C 1
ATOM 6593 O O . ALA A 1 928 ? -15.153 26.929 22.834 1.00 36.16 928 ALA A O 1
ATOM 6594 N N . ALA A 1 929 ? -15.550 28.456 24.433 1.00 34.38 929 ALA A N 1
ATOM 6595 C CA . ALA A 1 929 ? -16.884 27.967 24.785 1.00 34.38 929 ALA A CA 1
ATOM 6596 C C . ALA A 1 929 ? -17.928 28.133 23.662 1.00 34.38 929 ALA A C 1
ATOM 6598 O O . ALA A 1 929 ? -18.897 27.377 23.629 1.00 34.38 929 ALA A O 1
ATOM 6599 N N . SER A 1 930 ? -17.736 29.088 22.744 1.00 39.47 930 SER A N 1
ATOM 6600 C CA . SER A 1 930 ? -18.615 29.315 21.583 1.00 39.47 930 SER A CA 1
ATOM 6601 C C . SER A 1 930 ? -18.175 28.579 20.309 1.00 39.47 930 SER A C 1
ATOM 6603 O O . SER A 1 930 ? -18.990 28.396 19.406 1.00 39.47 930 SER A O 1
ATOM 6605 N N . THR A 1 931 ? -16.928 28.097 20.246 1.00 40.22 931 THR A N 1
ATOM 6606 C CA . THR A 1 931 ? -16.403 27.335 19.094 1.00 40.22 931 THR A CA 1
ATOM 6607 C C . THR A 1 931 ? -16.518 25.813 19.289 1.00 40.22 931 THR A C 1
ATOM 6609 O O . THR A 1 931 ? -16.645 25.063 18.320 1.00 40.22 931 THR A O 1
ATOM 6612 N N . ALA A 1 932 ? -16.534 25.330 20.537 1.00 36.50 932 ALA A N 1
ATOM 6613 C CA . ALA A 1 932 ? -16.703 23.912 20.855 1.00 36.50 932 ALA A CA 1
ATOM 6614 C C . ALA A 1 932 ? -18.154 23.429 20.634 1.00 36.50 932 ALA A C 1
ATOM 6616 O O . ALA A 1 932 ? -19.031 23.646 21.468 1.00 36.50 932 ALA A O 1
ATOM 6617 N N . LYS A 1 933 ? -18.404 22.699 19.536 1.00 37.28 933 LYS A N 1
ATOM 6618 C CA . LYS A 1 933 ? -19.730 22.130 19.198 1.00 37.28 933 LYS A CA 1
ATOM 6619 C C . LYS A 1 933 ? -20.172 20.935 20.070 1.00 37.28 933 LYS A C 1
ATOM 6621 O O . LYS A 1 933 ? -21.286 20.447 19.892 1.00 37.28 933 LYS A O 1
ATOM 6626 N N . ASN A 1 934 ? -19.333 20.448 20.989 1.00 39.75 934 ASN A N 1
ATOM 6627 C CA . ASN A 1 934 ? -19.623 19.287 21.840 1.00 39.75 934 ASN A CA 1
ATOM 6628 C C . ASN A 1 934 ? -20.032 19.714 23.262 1.00 39.75 934 ASN A C 1
ATOM 6630 O O . ASN A 1 934 ? -19.248 20.325 23.991 1.00 39.75 934 ASN A O 1
ATOM 6634 N N . SER A 1 935 ? -21.235 19.311 23.684 1.00 38.78 935 SER A N 1
ATOM 6635 C CA . SER A 1 935 ? -21.825 19.664 24.980 1.00 38.78 935 SER A CA 1
ATOM 6636 C C . SER A 1 935 ? -21.014 19.222 26.204 1.00 38.78 935 SER A C 1
ATOM 6638 O O . SER A 1 935 ? -21.162 19.840 27.258 1.00 38.78 935 SER A O 1
ATOM 6640 N N . ARG A 1 936 ? -20.136 18.209 26.093 1.00 45.53 936 ARG A N 1
ATOM 6641 C CA . ARG A 1 936 ? -19.229 17.815 27.193 1.00 45.53 936 ARG A CA 1
ATOM 6642 C C . ARG A 1 936 ? -18.191 18.906 27.496 1.00 45.53 936 ARG A C 1
ATOM 6644 O O . ARG A 1 936 ? -17.972 19.235 28.660 1.00 45.53 936 ARG A O 1
ATOM 6651 N N . VAL A 1 937 ? -17.619 19.532 26.464 1.00 42.41 937 VAL A N 1
ATOM 6652 C CA . VAL A 1 937 ? -16.629 20.619 26.610 1.00 42.41 937 VAL A CA 1
ATOM 6653 C C . VAL A 1 937 ? -17.305 21.911 27.079 1.00 42.41 937 VAL A C 1
ATOM 6655 O O . VAL A 1 937 ? -16.800 22.589 27.973 1.00 42.41 937 VAL A O 1
ATOM 6658 N N . THR A 1 938 ? -18.494 22.222 26.550 1.00 39.41 938 THR A N 1
ATOM 6659 C CA . THR A 1 938 ? -19.274 23.402 26.963 1.00 39.41 938 THR A CA 1
ATOM 6660 C C . THR A 1 938 ? -19.679 23.338 28.442 1.00 39.41 938 THR A C 1
ATOM 6662 O O . THR A 1 938 ? -19.598 24.346 29.142 1.00 39.41 938 THR A O 1
ATOM 6665 N N . ALA A 1 939 ? -20.063 22.159 28.950 1.00 36.12 939 ALA A N 1
ATOM 6666 C CA . ALA A 1 939 ? -20.392 21.963 30.365 1.00 36.12 939 ALA A CA 1
ATOM 6667 C C . ALA A 1 939 ? -19.168 22.131 31.286 1.00 36.12 939 ALA A C 1
ATOM 6669 O O . ALA A 1 939 ? -19.274 22.731 32.357 1.00 36.12 939 ALA A O 1
ATOM 6670 N N . MET A 1 940 ? -17.994 21.663 30.849 1.00 43.31 940 MET A N 1
ATOM 6671 C CA . MET A 1 940 ? -16.738 21.815 31.589 1.00 43.31 940 MET A CA 1
ATOM 6672 C C . MET A 1 940 ? -16.292 23.287 31.659 1.00 43.31 940 MET A C 1
ATOM 6674 O O . MET A 1 940 ? -15.935 23.778 32.729 1.00 43.31 940 MET A O 1
ATOM 6678 N N . ALA A 1 941 ? -16.411 24.032 30.553 1.00 38.94 941 ALA A N 1
ATOM 6679 C CA . ALA A 1 941 ? -16.174 25.477 30.531 1.00 38.94 941 ALA A CA 1
ATOM 6680 C C . ALA A 1 941 ? -17.170 26.247 31.426 1.00 38.94 941 ALA A C 1
ATOM 6682 O O . ALA A 1 941 ? -16.773 27.153 32.165 1.00 38.94 941 ALA A O 1
ATOM 6683 N N . ALA A 1 942 ? -18.448 25.847 31.427 1.00 34.12 942 ALA A N 1
ATOM 6684 C CA . ALA A 1 942 ? -19.480 26.439 32.279 1.00 34.12 942 ALA A CA 1
ATOM 6685 C C . ALA A 1 942 ? -19.194 26.239 33.782 1.00 34.12 942 ALA A C 1
ATOM 6687 O O . ALA A 1 942 ? -19.326 27.186 34.563 1.00 34.12 942 ALA A O 1
ATOM 6688 N N . ALA A 1 943 ? -18.728 25.053 34.190 1.00 34.06 943 ALA A N 1
ATOM 6689 C CA . ALA A 1 943 ? -18.356 24.765 35.578 1.00 34.06 943 ALA A CA 1
ATOM 6690 C C . ALA A 1 943 ? -17.215 25.668 36.089 1.00 34.06 943 ALA A C 1
ATOM 6692 O O . ALA A 1 943 ? -17.316 26.233 37.181 1.00 34.06 943 ALA A O 1
ATOM 6693 N N . THR A 1 944 ? -16.172 25.885 35.283 1.00 38.59 944 THR A N 1
ATOM 6694 C CA . THR A 1 944 ? -15.042 26.761 35.645 1.00 38.59 944 THR A CA 1
ATOM 6695 C C . THR A 1 944 ? -15.467 28.232 35.748 1.00 38.59 944 THR A C 1
ATOM 6697 O O . THR A 1 944 ? -15.055 28.941 36.669 1.00 38.59 944 THR A O 1
ATOM 6700 N N . THR A 1 945 ? -16.355 28.700 34.859 1.00 35.72 945 THR A N 1
ATOM 6701 C CA . THR A 1 945 ? -16.866 30.085 34.915 1.00 35.72 945 THR A CA 1
ATOM 6702 C C . THR A 1 945 ? -17.756 30.370 36.129 1.00 35.72 945 THR A C 1
ATOM 6704 O O . THR A 1 945 ? -17.728 31.488 36.650 1.00 35.72 945 THR A O 1
ATOM 6707 N N . ALA A 1 946 ? -18.495 29.376 36.636 1.00 33.09 946 ALA A N 1
ATOM 6708 C CA . ALA A 1 946 ? -19.400 29.551 37.774 1.00 33.09 946 ALA A CA 1
ATOM 6709 C C . ALA A 1 946 ? -18.677 29.899 39.091 1.00 33.09 946 ALA A C 1
ATOM 6711 O O . ALA A 1 946 ? -19.232 30.640 39.904 1.00 33.09 946 ALA A O 1
ATOM 6712 N N . MET A 1 947 ? -17.443 29.414 39.290 1.00 37.66 947 MET A N 1
ATOM 6713 C CA . MET A 1 947 ? -16.653 29.688 40.502 1.00 37.66 947 MET A CA 1
ATOM 6714 C C . MET A 1 947 ? -15.803 30.965 40.415 1.00 37.66 947 MET A C 1
ATOM 6716 O O . MET A 1 947 ? -15.516 31.572 41.441 1.00 37.66 947 MET A O 1
ATOM 6720 N N . ALA A 1 948 ? -15.414 31.405 39.213 1.00 39.72 948 ALA A N 1
ATOM 6721 C CA . ALA A 1 948 ? -14.557 32.584 39.044 1.00 39.72 948 ALA A CA 1
ATOM 6722 C C . ALA A 1 948 ? -15.334 33.913 38.941 1.00 39.72 948 ALA A C 1
ATOM 6724 O O . ALA A 1 948 ? -14.834 34.960 39.353 1.00 39.72 948 ALA A O 1
ATOM 6725 N N . ALA A 1 949 ? -16.549 33.903 38.381 1.00 35.00 949 ALA A N 1
ATOM 6726 C CA . ALA A 1 949 ? -17.202 35.136 37.932 1.00 35.00 949 ALA A CA 1
ATOM 6727 C C . ALA A 1 949 ? -17.961 35.925 39.019 1.00 35.00 949 ALA A C 1
ATOM 6729 O O . ALA A 1 949 ? -18.115 37.141 38.890 1.00 35.00 949 ALA A O 1
ATOM 6730 N N . LYS A 1 950 ? -18.485 35.267 40.065 1.00 36.00 950 LYS A N 1
ATOM 6731 C CA . LYS A 1 950 ? -19.536 35.874 40.910 1.00 36.00 950 LYS A CA 1
ATOM 6732 C C . LYS A 1 950 ? -19.026 36.704 42.092 1.00 36.00 950 LYS A C 1
ATOM 6734 O O . LYS A 1 950 ? -19.671 37.693 42.443 1.00 36.00 950 LYS A O 1
ATOM 6739 N N . ASP A 1 951 ? -17.874 36.345 42.655 1.00 36.25 951 ASP A N 1
ATOM 6740 C CA . ASP A 1 951 ? -17.302 37.036 43.819 1.00 36.25 951 ASP A CA 1
ATOM 6741 C C . ASP A 1 951 ? -16.220 38.056 43.418 1.00 36.25 951 ASP A C 1
ATOM 6743 O O . ASP A 1 951 ? -16.242 39.195 43.889 1.00 36.25 951 ASP A O 1
ATOM 6747 N N . ALA A 1 952 ? -15.363 37.728 42.440 1.00 34.88 952 ALA A N 1
ATOM 6748 C CA . ALA A 1 952 ? -14.304 38.626 41.957 1.00 34.88 952 ALA A CA 1
ATOM 6749 C C . ALA A 1 952 ? -14.835 39.958 41.381 1.00 34.88 952 ALA A C 1
ATOM 6751 O O . ALA A 1 952 ? -14.254 41.020 41.609 1.00 34.88 952 ALA A O 1
ATOM 6752 N N . ALA A 1 953 ? -15.978 39.929 40.685 1.00 35.31 953 ALA A N 1
ATOM 6753 C CA . ALA A 1 953 ? -16.603 41.129 40.124 1.00 35.31 953 ALA A CA 1
ATOM 6754 C C . ALA A 1 953 ? -17.207 42.065 41.192 1.00 35.31 953 ALA A C 1
ATOM 6756 O O . ALA A 1 953 ? -17.418 43.250 40.931 1.00 35.31 953 ALA A O 1
ATOM 6757 N N . LYS A 1 954 ? -17.503 41.550 42.393 1.00 40.97 954 LYS A N 1
ATOM 6758 C CA . LYS A 1 954 ? -18.227 42.283 43.443 1.00 40.97 954 LYS A CA 1
ATOM 6759 C C . LYS A 1 954 ? -17.295 43.062 44.373 1.00 40.97 954 LYS A C 1
ATOM 6761 O O . LYS A 1 954 ? -17.674 44.143 44.831 1.00 40.97 954 LYS A O 1
ATOM 6766 N N . ASP A 1 955 ? -16.083 42.554 44.591 1.00 40.28 955 ASP A N 1
ATOM 6767 C CA . ASP A 1 955 ? -15.047 43.231 45.382 1.00 40.28 955 ASP A CA 1
ATOM 6768 C C . ASP A 1 955 ? -14.332 44.341 44.598 1.00 40.28 955 ASP A C 1
ATOM 6770 O O . ASP A 1 955 ? -14.047 45.398 45.163 1.00 40.28 955 ASP A O 1
ATOM 6774 N N . MET A 1 956 ? -14.154 44.192 43.277 1.00 40.00 956 MET A N 1
ATOM 6775 C CA . MET A 1 956 ? -13.586 45.256 42.431 1.00 40.00 956 MET A CA 1
ATOM 6776 C C . MET A 1 956 ? -14.395 46.567 42.431 1.00 40.00 956 MET A C 1
ATOM 6778 O O . MET A 1 956 ? -13.857 47.615 42.081 1.00 40.00 956 MET A O 1
ATOM 6782 N N . MET A 1 957 ? -15.670 46.544 42.836 1.00 41.12 957 MET A N 1
ATOM 6783 C CA . MET A 1 957 ? -16.547 47.723 42.838 1.00 41.12 957 MET A CA 1
ATOM 6784 C C . MET A 1 957 ? -16.663 48.428 44.204 1.00 41.12 957 MET A C 1
ATOM 6786 O O . MET A 1 957 ? -17.472 49.349 44.341 1.00 41.12 957 MET A O 1
ATOM 6790 N N . LYS A 1 958 ? -15.891 48.042 45.238 1.00 41.81 958 LYS A N 1
ATOM 6791 C CA . LYS A 1 958 ? -16.020 48.626 46.591 1.00 41.81 958 LYS A CA 1
ATOM 6792 C C . LYS A 1 958 ? -14.731 49.230 47.177 1.00 41.81 958 LYS A C 1
ATOM 6794 O O . LYS A 1 958 ? -13.940 48.561 47.825 1.00 41.81 958 LYS A O 1
ATOM 6799 N N . LYS A 1 959 ? -14.692 50.572 47.132 1.00 37.97 959 LYS A N 1
ATOM 6800 C CA . LYS A 1 959 ? -13.897 51.515 47.959 1.00 37.97 959 LYS A CA 1
ATOM 6801 C C . LYS A 1 959 ? -12.363 51.538 47.788 1.00 37.97 959 LYS A C 1
ATOM 6803 O O . LYS A 1 959 ? -11.627 50.957 48.581 1.00 37.97 959 LYS A O 1
ATOM 6808 N N . GLY A 1 960 ? -11.898 52.452 46.935 1.00 39.62 960 GLY A N 1
ATOM 6809 C CA . GLY A 1 960 ? -10.555 53.048 47.010 1.00 39.62 960 GLY A CA 1
ATOM 6810 C C . GLY A 1 960 ? -10.124 53.657 45.676 1.00 39.62 960 GLY A C 1
ATOM 6811 O O . GLY A 1 960 ? -10.172 52.968 44.667 1.00 39.62 960 GLY A O 1
ATOM 6812 N N . GLY A 1 961 ? -9.743 54.940 45.650 1.00 45.97 961 GLY A N 1
ATOM 6813 C CA . GLY A 1 961 ? -9.242 55.588 44.427 1.00 45.97 961 GLY A CA 1
ATOM 6814 C C . GLY A 1 961 ? -7.877 55.035 43.979 1.00 45.97 961 GLY A C 1
ATOM 6815 O O . GLY A 1 961 ? -7.184 54.420 44.793 1.00 45.97 961 GLY A O 1
ATOM 6816 N N . PRO A 1 962 ? -7.472 55.253 42.713 1.00 43.34 962 PRO A N 1
ATOM 6817 C CA . PRO A 1 962 ? -6.275 54.637 42.146 1.00 43.34 962 PRO A CA 1
ATOM 6818 C C . PRO A 1 962 ? -4.998 55.101 42.860 1.00 43.34 962 PRO A C 1
ATOM 6820 O O . PRO A 1 962 ? -4.667 56.286 42.864 1.00 43.34 962 PRO A O 1
ATOM 6823 N N . SER A 1 963 ? -4.264 54.152 43.442 1.00 42.31 963 SER A N 1
ATOM 6824 C CA . SER A 1 963 ? -2.886 54.344 43.900 1.00 42.31 963 SER A CA 1
ATOM 6825 C C . SER A 1 963 ? -1.910 53.940 42.798 1.00 42.31 963 SER A C 1
ATOM 6827 O O . SER A 1 963 ? -2.027 52.834 42.268 1.00 42.31 963 SER A O 1
ATOM 6829 N N . ILE A 1 964 ? -0.936 54.798 42.496 1.00 52.62 964 ILE A N 1
ATOM 6830 C CA . ILE A 1 964 ? 0.124 54.537 41.516 1.00 52.62 964 ILE A CA 1
ATOM 6831 C C . ILE A 1 964 ? 1.368 54.067 42.275 1.00 52.62 964 ILE A C 1
ATOM 6833 O O . ILE A 1 964 ? 1.946 54.834 43.043 1.00 52.62 964 ILE A O 1
ATOM 6837 N N . SER A 1 965 ? 1.795 52.818 42.083 1.00 49.75 965 SER A N 1
ATOM 6838 C CA . SER A 1 965 ? 2.963 52.248 42.770 1.00 49.75 965 SER A CA 1
ATOM 6839 C C . SER A 1 965 ? 4.133 52.005 41.819 1.00 49.75 965 SER A C 1
ATOM 6841 O O . SER A 1 965 ? 4.053 51.110 40.983 1.00 49.75 965 SER A O 1
ATOM 6843 N N . VAL A 1 966 ? 5.238 52.733 41.967 1.00 56.78 966 VAL A N 1
ATOM 6844 C CA . VAL A 1 966 ? 6.486 52.480 41.231 1.00 56.78 966 VAL A CA 1
ATOM 6845 C C . VAL A 1 966 ? 7.321 51.454 41.997 1.00 56.78 966 VAL A C 1
ATOM 6847 O O . VAL A 1 966 ? 7.804 51.759 43.083 1.00 56.78 966 VAL A O 1
ATOM 6850 N N . SER A 1 967 ? 7.520 50.250 41.461 1.00 64.94 967 SER A N 1
ATOM 6851 C CA . SER A 1 967 ? 8.407 49.234 42.060 1.00 64.94 967 SER A CA 1
ATOM 6852 C C . SER A 1 967 ? 9.592 48.908 41.162 1.00 64.94 967 SER A C 1
ATOM 6854 O O . SER A 1 967 ? 9.371 48.619 39.992 1.00 64.94 967 SER A O 1
ATOM 6856 N N . LEU A 1 968 ? 10.806 48.883 41.719 1.00 70.50 968 LEU A N 1
ATOM 6857 C CA . LEU A 1 968 ? 12.030 48.347 41.116 1.00 70.50 968 LEU A CA 1
ATOM 6858 C C . LEU A 1 968 ? 12.361 47.002 41.782 1.00 70.50 968 LEU A C 1
ATOM 6860 O O . LEU A 1 968 ? 12.724 46.981 42.957 1.00 70.50 968 LEU A O 1
ATOM 6864 N N . THR A 1 969 ? 12.255 45.891 41.054 1.00 69.75 969 THR A N 1
ATOM 6865 C CA . THR A 1 969 ? 12.468 44.523 41.564 1.00 69.75 969 THR A CA 1
ATOM 6866 C C . THR A 1 969 ? 13.534 43.776 40.770 1.00 69.75 969 THR A C 1
ATOM 6868 O O . THR A 1 969 ? 13.500 43.775 39.548 1.00 69.75 969 THR A O 1
ATOM 6871 N N . ALA A 1 970 ? 14.476 43.119 41.444 1.00 78.44 970 ALA A N 1
ATOM 6872 C CA . ALA A 1 970 ? 15.448 42.206 40.845 1.00 78.44 970 ALA A CA 1
ATOM 6873 C C . ALA A 1 970 ? 15.025 40.757 41.116 1.00 78.44 970 ALA A C 1
ATOM 6875 O O . ALA A 1 970 ? 14.669 40.441 42.251 1.00 78.44 970 ALA A O 1
ATOM 6876 N N . GLY A 1 971 ? 15.060 39.869 40.122 1.00 82.81 971 GLY A N 1
ATOM 6877 C CA . GLY A 1 971 ? 14.658 38.479 40.338 1.00 82.81 971 GLY A CA 1
ATOM 6878 C C . GLY A 1 971 ? 14.997 37.497 39.224 1.00 82.81 971 GLY A C 1
ATOM 6879 O O . GLY A 1 971 ? 15.376 37.891 38.121 1.00 82.81 971 GLY A O 1
ATOM 6880 N N . HIS A 1 972 ? 14.812 36.221 39.560 1.00 85.50 972 HIS A N 1
ATOM 6881 C CA . HIS A 1 972 ? 14.876 35.066 38.670 1.00 85.50 972 HIS A CA 1
ATOM 6882 C C . HIS A 1 972 ? 13.483 34.439 38.558 1.00 85.50 972 HIS A C 1
ATOM 6884 O O . HIS A 1 972 ? 12.751 34.347 39.550 1.00 85.50 972 HIS A O 1
ATOM 6890 N N . SER A 1 973 ? 13.123 33.961 37.372 1.00 85.00 973 SER A N 1
ATOM 6891 C CA . SER A 1 973 ? 11.955 33.106 37.178 1.00 85.00 973 SER A CA 1
ATOM 6892 C C . SER A 1 973 ? 12.182 32.069 36.085 1.00 85.00 973 SER A C 1
ATOM 6894 O O . SER A 1 973 ? 12.797 32.352 35.058 1.00 85.00 973 SER A O 1
ATOM 6896 N N . GLU A 1 974 ? 11.638 30.880 36.304 1.00 88.31 974 GLU A N 1
ATOM 6897 C CA . GLU A 1 974 ? 11.613 29.764 35.372 1.00 88.31 974 GLU A CA 1
ATOM 6898 C C . GLU A 1 974 ? 10.184 29.216 35.297 1.00 88.31 974 GLU A C 1
ATOM 6900 O O . GLU A 1 974 ? 9.503 29.055 36.307 1.00 88.31 974 GLU A O 1
ATOM 6905 N N . SER A 1 975 ? 9.712 28.933 34.088 1.00 89.75 975 SER A N 1
ATOM 6906 C CA . SER A 1 975 ? 8.433 28.283 33.825 1.00 89.75 975 SER A CA 1
ATOM 6907 C C . SER A 1 975 ? 8.629 27.242 32.736 1.00 89.75 975 SER A C 1
ATOM 6909 O O . SER A 1 975 ? 9.226 27.534 31.700 1.00 89.75 975 SER A O 1
ATOM 6911 N N . VAL A 1 976 ? 8.149 26.026 32.970 1.00 90.75 976 VAL A N 1
ATOM 6912 C CA . VAL A 1 976 ? 8.201 24.902 32.036 1.00 90.75 976 VAL A CA 1
ATOM 6913 C C . VAL A 1 976 ? 6.815 24.283 31.960 1.00 90.75 976 VAL A C 1
ATOM 6915 O O . VAL A 1 976 ? 6.238 23.910 32.979 1.00 90.75 976 VAL A O 1
ATOM 6918 N N . GLN A 1 977 ? 6.304 24.137 30.746 1.00 90.69 977 GLN A N 1
ATOM 6919 C CA . GLN A 1 977 ? 5.121 23.354 30.423 1.00 90.69 977 GLN A CA 1
ATOM 6920 C C . GLN A 1 977 ? 5.513 22.305 29.383 1.00 90.69 977 GLN A C 1
ATOM 6922 O O . GLN A 1 977 ? 6.273 22.584 28.456 1.00 90.69 977 GLN A O 1
ATOM 6927 N N . THR A 1 978 ? 5.033 21.080 29.536 1.00 93.75 978 THR A N 1
ATOM 6928 C CA . THR A 1 978 ? 5.187 19.999 28.559 1.00 93.75 978 THR A CA 1
ATOM 6929 C C . THR A 1 978 ? 3.901 19.198 28.518 1.00 93.75 978 THR A C 1
ATOM 6931 O O . THR A 1 978 ? 3.401 18.802 29.563 1.00 93.75 978 THR A O 1
ATOM 6934 N N . G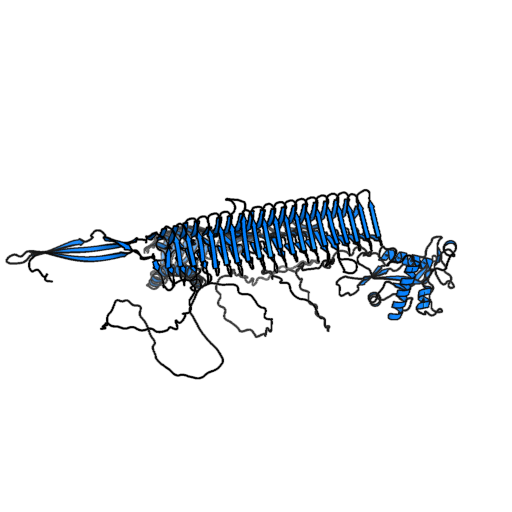LN A 1 979 ? 3.395 18.955 27.320 1.00 93.06 979 GLN A N 1
ATOM 6935 C CA . GLN A 1 979 ? 2.246 18.119 27.020 1.00 93.06 979 GLN A CA 1
ATOM 6936 C C . GLN A 1 979 ? 2.697 17.084 25.989 1.00 93.06 979 GLN A C 1
ATOM 6938 O O . GLN A 1 979 ? 3.337 17.427 24.994 1.00 93.06 979 GLN A O 1
ATOM 6943 N N . THR A 1 980 ? 2.400 15.818 26.235 1.00 96.00 980 THR A N 1
ATOM 6944 C CA . THR A 1 980 ? 2.610 14.720 25.288 1.00 96.00 980 THR A CA 1
ATOM 6945 C C . THR A 1 980 ? 1.285 14.036 25.038 1.00 96.00 980 THR A C 1
ATOM 6947 O O . THR A 1 980 ? 0.578 13.737 25.999 1.00 96.00 980 THR A O 1
ATOM 6950 N N . THR A 1 981 ? 0.973 13.784 23.775 1.00 95.12 981 THR A N 1
ATOM 6951 C CA . THR A 1 981 ? -0.207 13.036 23.349 1.00 95.12 981 THR A CA 1
ATOM 6952 C C . THR A 1 981 ? 0.223 11.804 22.567 1.00 95.12 981 THR A C 1
ATOM 6954 O O . THR A 1 981 ? 1.235 11.825 21.864 1.00 95.12 981 THR A O 1
ATOM 6957 N N . ALA A 1 982 ? -0.544 10.730 22.679 1.00 96.31 982 ALA A N 1
ATOM 6958 C CA . ALA A 1 982 ? -0.440 9.576 21.804 1.00 96.31 982 ALA A CA 1
ATOM 6959 C C . ALA A 1 982 ? -1.849 9.120 21.436 1.00 96.31 982 ALA A C 1
ATOM 6961 O O . ALA A 1 982 ? -2.757 9.175 22.259 1.00 96.31 982 ALA A O 1
ATOM 6962 N N . SER A 1 983 ? -2.033 8.670 20.205 1.00 95.88 983 SER A N 1
ATOM 6963 C CA . SER A 1 983 ? -3.286 8.077 19.756 1.00 95.88 983 SER A CA 1
ATOM 6964 C C . SER A 1 983 ? -3.019 6.898 18.831 1.00 95.88 983 SER A C 1
ATOM 6966 O O . SER A 1 983 ? -1.978 6.832 18.169 1.00 95.88 983 SER A O 1
ATOM 6968 N N . THR A 1 984 ? -3.944 5.945 18.834 1.00 96.50 984 THR A N 1
ATOM 6969 C CA . THR A 1 984 ? -4.024 4.857 17.858 1.00 96.50 984 THR A CA 1
ATOM 6970 C C . THR A 1 984 ? -5.479 4.718 17.443 1.00 96.50 984 THR A C 1
ATOM 6972 O O . THR A 1 984 ? -6.334 4.524 18.308 1.00 96.50 984 THR A O 1
ATOM 6975 N N . THR A 1 985 ? -5.747 4.832 16.146 1.00 96.00 985 THR A N 1
ATOM 6976 C CA . THR A 1 985 ? -7.090 4.786 15.556 1.00 96.00 985 THR A CA 1
ATOM 6977 C C . THR A 1 985 ? -7.150 3.760 14.436 1.00 96.00 985 THR A C 1
ATOM 6979 O O . THR A 1 985 ? -6.251 3.694 13.596 1.00 96.00 985 THR A O 1
ATOM 6982 N N . HIS A 1 986 ? -8.216 2.974 14.396 1.00 95.81 986 HIS A N 1
ATOM 6983 C CA . HIS A 1 986 ? -8.404 1.901 13.433 1.00 95.81 986 HIS A CA 1
ATOM 6984 C C . HIS A 1 986 ? -9.296 2.346 12.268 1.00 95.81 986 HIS A C 1
ATOM 6986 O O . HIS A 1 986 ? -10.285 3.054 12.438 1.00 95.81 986 HIS A O 1
ATOM 6992 N N . SER A 1 987 ? -8.969 1.889 11.060 1.00 93.44 987 SER A N 1
ATOM 6993 C CA . SER A 1 987 ? -9.780 2.094 9.858 1.00 93.44 987 SER A CA 1
ATOM 6994 C C . SER A 1 987 ? -10.174 0.738 9.280 1.00 93.44 987 SER A C 1
ATOM 6996 O O . SER A 1 987 ? -9.321 0.006 8.770 1.00 93.44 987 SER A O 1
ATOM 6998 N N . GLY A 1 988 ? -11.456 0.385 9.392 1.00 92.88 988 GLY A N 1
ATOM 6999 C CA . GLY A 1 988 ? -11.970 -0.940 9.039 1.00 92.88 988 GLY A CA 1
ATOM 7000 C C . GLY A 1 988 ? -11.676 -1.373 7.605 1.00 92.88 988 GLY A C 1
ATOM 7001 O O . GLY A 1 988 ? -11.564 -0.545 6.696 1.00 92.88 988 GLY A O 1
ATOM 7002 N N . SER A 1 989 ? -11.542 -2.684 7.392 1.00 97.88 989 SER A N 1
ATOM 7003 C CA . SER A 1 989 ? -11.633 -3.242 6.038 1.00 97.88 989 SER A CA 1
ATOM 7004 C C . SER A 1 989 ? -13.095 -3.245 5.600 1.00 97.88 989 SER A C 1
ATOM 7006 O O . SER A 1 989 ? -13.974 -3.498 6.421 1.00 97.88 989 SER A O 1
ATOM 7008 N N . VAL A 1 990 ? -13.360 -2.987 4.319 1.00 98.19 990 VAL A N 1
ATOM 7009 C CA . VAL A 1 990 ? -14.728 -2.945 3.782 1.00 98.19 990 VAL A CA 1
ATOM 7010 C C . VAL A 1 990 ? -14.873 -3.994 2.689 1.00 98.19 990 VAL A C 1
ATOM 7012 O O . VAL A 1 990 ? -14.189 -3.945 1.669 1.00 98.19 990 VAL A O 1
ATOM 7015 N N . LEU A 1 991 ? -15.773 -4.953 2.899 1.00 98.62 991 LEU A N 1
ATOM 7016 C CA . LEU A 1 991 ? -16.112 -6.007 1.946 1.00 98.62 991 LEU A CA 1
ATOM 7017 C C . LEU A 1 991 ? -17.514 -5.743 1.391 1.00 98.62 991 LEU A C 1
ATOM 7019 O O . LEU A 1 991 ? -18.475 -5.655 2.152 1.00 98.62 991 LEU A O 1
ATOM 7023 N N . THR A 1 992 ? -17.654 -5.640 0.070 1.00 98.50 992 THR A N 1
ATOM 7024 C CA . THR A 1 992 ? -18.944 -5.406 -0.603 1.00 98.50 992 THR A CA 1
ATOM 7025 C C . THR A 1 992 ? -19.226 -6.474 -1.655 1.00 98.50 992 THR A C 1
ATOM 7027 O O . THR A 1 992 ? -18.346 -6.810 -2.445 1.00 98.50 992 THR A O 1
ATOM 7030 N N . GLY A 1 993 ? -20.462 -6.978 -1.698 1.00 97.50 993 GLY A N 1
ATOM 7031 C CA . GLY A 1 993 ? -20.905 -7.964 -2.687 1.00 97.50 993 GLY A CA 1
ATOM 7032 C C . GLY A 1 993 ? -22.414 -7.949 -2.946 1.00 97.50 993 GLY A C 1
ATOM 7033 O O . GLY A 1 993 ? -23.197 -7.314 -2.240 1.00 97.50 993 GLY A O 1
ATOM 7034 N N . ASN A 1 994 ? -22.854 -8.694 -3.955 1.00 97.06 994 ASN A N 1
ATOM 7035 C CA . ASN A 1 994 ? -24.249 -9.111 -4.083 1.00 97.06 994 ASN A CA 1
ATOM 7036 C C . ASN A 1 994 ? -24.558 -10.225 -3.074 1.00 97.06 994 ASN A C 1
ATOM 7038 O O . ASN A 1 994 ? -25.501 -10.101 -2.299 1.00 97.06 994 ASN A O 1
ATOM 7042 N N . ASN A 1 995 ? -23.702 -11.248 -3.036 1.00 98.44 995 ASN A N 1
ATOM 7043 C CA . ASN A 1 995 ? -23.589 -12.207 -1.940 1.00 98.44 995 ASN A CA 1
ATOM 7044 C C . ASN A 1 995 ? -22.139 -12.217 -1.434 1.00 98.44 995 ASN A C 1
ATOM 7046 O O . ASN A 1 995 ? -21.220 -12.016 -2.229 1.00 98.44 995 ASN A O 1
ATOM 7050 N N . ILE A 1 996 ? -21.922 -12.489 -0.146 1.00 98.81 996 ILE A N 1
ATOM 7051 C CA . ILE A 1 996 ? -20.583 -12.694 0.432 1.00 98.81 996 ILE A CA 1
ATOM 7052 C C . ILE A 1 996 ? -20.536 -14.082 1.079 1.00 98.81 996 ILE A C 1
ATOM 7054 O O . ILE A 1 996 ? -21.255 -14.348 2.038 1.00 98.81 996 ILE A O 1
ATOM 7058 N N . ASN A 1 997 ? -19.677 -14.969 0.580 1.00 98.81 997 ASN A N 1
ATOM 7059 C CA . ASN A 1 997 ? -19.485 -16.316 1.116 1.00 98.81 997 ASN A CA 1
ATOM 7060 C C . ASN A 1 997 ? -18.068 -16.433 1.692 1.00 98.81 997 ASN A C 1
ATOM 7062 O O . ASN A 1 997 ? -17.098 -16.361 0.943 1.00 98.81 997 ASN A O 1
ATOM 7066 N N . ILE A 1 998 ? -17.937 -16.634 3.005 1.00 98.88 998 ILE A N 1
ATOM 7067 C CA . ILE A 1 998 ? -16.655 -16.801 3.704 1.00 98.88 998 ILE A CA 1
ATOM 7068 C C . ILE A 1 998 ? -16.589 -18.202 4.310 1.00 98.88 998 ILE A C 1
ATOM 7070 O O . ILE A 1 998 ? -17.464 -18.595 5.081 1.00 98.88 998 ILE A O 1
ATOM 7074 N N . THR A 1 999 ? -15.545 -18.953 3.958 1.00 98.62 999 THR A N 1
ATOM 7075 C CA . THR A 1 999 ? -15.370 -20.360 4.342 1.00 98.62 999 THR A CA 1
ATOM 7076 C C . THR A 1 999 ? -13.994 -20.609 4.967 1.00 98.62 999 THR A C 1
ATOM 7078 O O . THR A 1 999 ? -12.977 -20.410 4.310 1.00 98.62 999 THR A O 1
ATOM 7081 N N . ALA A 1 1000 ? -13.961 -21.102 6.207 1.00 98.56 1000 ALA A N 1
ATOM 7082 C CA . ALA A 1 1000 ? -12.754 -21.561 6.899 1.00 98.56 1000 ALA A CA 1
ATOM 7083 C C . ALA A 1 1000 ? -12.848 -23.077 7.153 1.00 98.56 1000 ALA A C 1
ATOM 7085 O O . ALA A 1 1000 ? -13.673 -23.509 7.962 1.00 98.56 1000 ALA A O 1
ATOM 7086 N N . LYS A 1 1001 ? -12.055 -23.895 6.442 1.00 96.62 1001 LYS A N 1
ATOM 7087 C CA . LYS A 1 1001 ? -12.188 -25.368 6.441 1.00 96.62 1001 LYS A CA 1
ATOM 7088 C C . LYS A 1 1001 ? -10.879 -26.145 6.461 1.00 96.62 1001 LYS A C 1
ATOM 7090 O O . LYS A 1 1001 ? -9.875 -25.709 5.914 1.00 96.62 1001 LYS A O 1
ATOM 7095 N N . GLY A 1 1002 ? -10.919 -27.361 7.005 1.00 92.19 1002 GLY A N 1
ATOM 7096 C CA . GLY A 1 1002 ? -9.836 -28.348 6.893 1.00 92.19 1002 GLY A CA 1
ATOM 7097 C C . GLY A 1 1002 ? -8.638 -28.142 7.831 1.00 92.19 1002 GLY A C 1
ATOM 7098 O O . GLY A 1 1002 ? -7.764 -29.002 7.881 1.00 92.19 1002 GLY A O 1
ATOM 7099 N N . GLY A 1 1003 ? -8.612 -27.061 8.616 1.00 89.25 1003 GLY A N 1
ATOM 7100 C CA . GLY A 1 1003 ? -7.623 -26.793 9.669 1.00 89.25 1003 GLY A CA 1
ATOM 7101 C C . GLY A 1 1003 ? -8.024 -27.313 11.057 1.00 89.25 1003 GLY A C 1
ATOM 7102 O O . GLY A 1 1003 ? -7.307 -27.095 12.032 1.00 89.25 1003 GLY A O 1
ATOM 7103 N N . GLY A 1 1004 ? -9.178 -27.975 11.196 1.00 91.50 1004 GLY A N 1
ATOM 7104 C CA . GLY A 1 1004 ? -9.682 -28.421 12.498 1.00 91.50 1004 GLY A CA 1
ATOM 7105 C C . GLY A 1 1004 ? -9.879 -27.231 13.441 1.00 91.50 1004 GLY A C 1
ATOM 7106 O O . GLY A 1 1004 ? -10.624 -26.315 13.116 1.00 91.50 1004 GLY A O 1
ATOM 7107 N N . LYS A 1 1005 ? -9.179 -27.204 14.584 1.00 92.69 1005 LYS A N 1
ATOM 7108 C CA . LYS A 1 1005 ? -9.257 -26.092 15.557 1.00 92.69 1005 LYS A CA 1
ATOM 7109 C C . LYS A 1 1005 ? -8.760 -24.751 15.007 1.00 92.69 1005 LYS A C 1
ATOM 7111 O O . LYS A 1 1005 ? -9.173 -23.703 15.499 1.00 92.69 1005 LYS A O 1
ATOM 7116 N N . ASP A 1 1006 ? -7.910 -24.775 13.986 1.00 94.00 1006 ASP A N 1
ATOM 7117 C CA . ASP A 1 1006 ? -7.399 -23.559 13.354 1.00 94.00 1006 ASP A CA 1
ATOM 7118 C C . ASP A 1 1006 ? -8.375 -22.992 12.310 1.00 94.00 1006 ASP A C 1
ATOM 7120 O O . ASP A 1 1006 ? -8.198 -21.858 11.859 1.00 94.00 1006 ASP A O 1
ATOM 7124 N N . SER A 1 1007 ? -9.459 -23.720 11.991 1.00 97.62 1007 SER A N 1
ATOM 7125 C CA . SER A 1 1007 ? -10.466 -23.285 11.023 1.00 97.62 1007 SER A CA 1
ATOM 7126 C C . SER A 1 1007 ? -11.458 -22.275 11.567 1.00 97.62 1007 SER A C 1
ATOM 7128 O O . SER A 1 1007 ? -12.614 -22.578 11.854 1.00 97.62 1007 SER A O 1
ATOM 7130 N N . ASN A 1 1008 ? -10.971 -21.045 11.689 1.00 98.31 1008 ASN A N 1
ATOM 7131 C CA . ASN A 1 1008 ? -11.689 -19.927 12.266 1.00 98.31 1008 ASN A CA 1
ATOM 7132 C C . ASN A 1 1008 ? -11.956 -18.840 11.218 1.00 98.31 1008 ASN A C 1
ATOM 7134 O O . ASN A 1 1008 ? -11.095 -18.530 10.396 1.00 98.31 1008 ASN A O 1
ATOM 7138 N N . ILE A 1 1009 ? -13.122 -18.203 11.307 1.00 98.81 1009 ILE A N 1
ATOM 7139 C CA . ILE A 1 1009 ? -13.375 -16.896 10.688 1.00 98.81 1009 ILE A CA 1
ATOM 7140 C C . ILE A 1 1009 ? -13.212 -15.850 11.789 1.00 98.81 1009 ILE A C 1
ATOM 7142 O O . ILE A 1 1009 ? -13.804 -15.979 12.856 1.00 98.81 1009 ILE A O 1
ATOM 7146 N N . THR A 1 1010 ? -12.402 -14.820 11.564 1.00 98.75 1010 THR A N 1
ATOM 7147 C CA . THR A 1 1010 ? -12.256 -13.683 12.483 1.00 98.75 1010 THR A CA 1
ATOM 7148 C C . THR A 1 1010 ? -12.393 -12.381 11.715 1.00 98.75 1010 THR A C 1
ATOM 7150 O O . THR A 1 1010 ? -11.606 -12.111 10.815 1.00 98.75 1010 THR A O 1
ATOM 7153 N N . ILE A 1 1011 ? -13.381 -11.578 12.087 1.00 98.75 1011 ILE A N 1
ATOM 7154 C CA . ILE A 1 1011 ? -13.661 -10.255 11.537 1.00 98.75 1011 ILE A CA 1
ATOM 7155 C C . ILE A 1 1011 ? -13.550 -9.279 12.701 1.00 98.75 1011 ILE A C 1
ATOM 7157 O O . ILE A 1 1011 ? -14.206 -9.467 13.725 1.00 98.75 1011 ILE A O 1
ATOM 7161 N N . GLN A 1 1012 ? -12.677 -8.287 12.573 1.00 98.38 1012 GLN A N 1
ATOM 7162 C CA . GLN A 1 1012 ? -12.416 -7.302 13.612 1.00 98.38 1012 GLN A CA 1
ATOM 7163 C C . GLN A 1 1012 ? -12.567 -5.888 13.055 1.00 98.38 1012 GLN A C 1
ATOM 7165 O O . GLN A 1 1012 ? -12.031 -5.624 11.980 1.00 98.38 1012 GLN A O 1
ATOM 7170 N N . GLY A 1 1013 ? -13.264 -5.005 13.781 1.00 97.56 1013 GLY A N 1
ATOM 7171 C CA . GLY A 1 1013 ? -13.511 -3.593 13.450 1.00 97.56 1013 GLY A CA 1
ATOM 7172 C C . GLY A 1 1013 ? -13.698 -3.306 11.958 1.00 97.56 1013 GLY A C 1
ATOM 7173 O O . GLY A 1 1013 ? -12.991 -2.455 11.428 1.00 97.56 1013 GLY A O 1
ATOM 7174 N N . SER A 1 1014 ? -14.514 -4.102 11.259 1.00 98.50 1014 SER A N 1
ATOM 7175 C CA . SER A 1 1014 ? -14.618 -4.110 9.790 1.00 98.50 1014 SER A CA 1
ATOM 7176 C C . SER A 1 1014 ? -16.059 -4.326 9.320 1.00 98.50 1014 SER A C 1
ATOM 7178 O O . SER A 1 1014 ? -16.869 -4.916 10.037 1.00 98.50 1014 SER A O 1
ATOM 7180 N N . ASP A 1 1015 ? -16.345 -3.899 8.090 1.00 98.38 1015 ASP A N 1
ATOM 7181 C CA . ASP A 1 1015 ? -17.675 -3.903 7.480 1.00 98.38 1015 ASP A CA 1
ATOM 7182 C C . ASP A 1 1015 ? -17.815 -4.986 6.401 1.00 98.38 1015 ASP A C 1
ATOM 7184 O O . ASP A 1 1015 ? -17.031 -5.043 5.449 1.00 98.38 1015 ASP A O 1
ATOM 7188 N N . LEU A 1 1016 ? -18.865 -5.804 6.488 1.00 98.62 1016 LEU A N 1
ATOM 7189 C CA . LEU A 1 1016 ? -19.312 -6.706 5.422 1.00 98.62 1016 LEU A CA 1
ATOM 7190 C C . LEU A 1 1016 ? -20.706 -6.283 4.954 1.00 98.62 1016 LEU A C 1
ATOM 7192 O O . LEU A 1 1016 ? -21.660 -6.358 5.721 1.00 98.62 1016 LEU A O 1
ATOM 7196 N N . ASN A 1 1017 ? -20.837 -5.897 3.686 1.00 98.50 1017 ASN A N 1
ATOM 7197 C CA . ASN A 1 1017 ? -22.068 -5.354 3.112 1.00 98.50 1017 ASN A CA 1
ATOM 7198 C C . ASN A 1 1017 ? -22.508 -6.163 1.880 1.00 98.50 1017 ASN A C 1
ATOM 7200 O O . ASN A 1 1017 ? -21.936 -6.022 0.796 1.00 98.50 1017 ASN A O 1
ATOM 7204 N N . ALA A 1 1018 ? -23.543 -6.996 2.025 1.00 98.38 1018 ALA A N 1
ATOM 7205 C CA . ALA A 1 1018 ? -24.128 -7.757 0.919 1.00 98.38 1018 ALA A CA 1
ATOM 7206 C C . ALA A 1 1018 ? -25.526 -7.251 0.547 1.00 98.38 1018 ALA A C 1
ATOM 7208 O O . ALA A 1 1018 ? -26.360 -7.013 1.419 1.00 98.38 1018 ALA A O 1
ATOM 7209 N N . LYS A 1 1019 ? -25.827 -7.157 -0.755 1.00 97.88 1019 LYS A N 1
ATOM 7210 C CA . LYS A 1 1019 ? -27.183 -6.812 -1.234 1.00 97.88 1019 LYS A CA 1
ATOM 7211 C C . LYS A 1 1019 ? -28.222 -7.895 -0.925 1.00 97.88 1019 LYS A C 1
ATOM 7213 O O . LYS A 1 1019 ? -29.380 -7.561 -0.698 1.00 97.88 1019 LYS A O 1
ATOM 7218 N N . ASN A 1 1020 ? -27.803 -9.159 -0.923 1.00 97.94 1020 ASN A N 1
ATOM 7219 C CA . ASN A 1 1020 ? -28.621 -10.328 -0.616 1.00 97.94 1020 ASN A CA 1
ATOM 7220 C C . ASN A 1 1020 ? -28.009 -11.072 0.581 1.00 97.94 1020 ASN A C 1
ATOM 7222 O O . ASN A 1 1020 ? -28.186 -10.636 1.717 1.00 97.94 1020 ASN A O 1
ATOM 7226 N N . ASP A 1 1021 ? -27.270 -12.161 0.355 1.00 98.56 1021 ASP A N 1
ATOM 7227 C CA . ASP A 1 1021 ? -26.868 -13.064 1.432 1.00 98.56 1021 ASP A CA 1
ATOM 7228 C C . ASP A 1 1021 ? -25.426 -12.861 1.913 1.00 98.56 1021 ASP A C 1
ATOM 7230 O O . ASP A 1 1021 ? -24.506 -12.647 1.121 1.00 98.56 1021 ASP A O 1
ATOM 7234 N N . ILE A 1 1022 ? -25.207 -13.070 3.213 1.00 98.88 1022 ILE A N 1
ATOM 7235 C CA . ILE A 1 1022 ? -23.887 -13.345 3.789 1.00 98.88 1022 ILE A CA 1
ATOM 7236 C C . ILE A 1 1022 ? -23.888 -14.766 4.354 1.00 98.88 1022 ILE A C 1
ATOM 7238 O O . ILE A 1 1022 ? -24.773 -15.140 5.122 1.00 98.88 1022 ILE A O 1
ATOM 7242 N N . ARG A 1 1023 ? -22.879 -15.565 4.002 1.00 98.88 1023 ARG A N 1
ATOM 7243 C CA . ARG A 1 1023 ? -22.654 -16.912 4.543 1.00 98.88 1023 ARG A CA 1
ATOM 7244 C C . ARG A 1 1023 ? -21.288 -16.968 5.209 1.00 98.88 1023 ARG A C 1
ATOM 7246 O O . ARG A 1 1023 ? -20.274 -16.858 4.529 1.00 98.88 1023 ARG A O 1
ATOM 7253 N N . LEU A 1 1024 ? -21.265 -17.161 6.524 1.00 98.81 1024 LEU A N 1
ATOM 7254 C CA . LEU A 1 1024 ? -20.058 -17.395 7.315 1.00 98.81 1024 LEU A CA 1
ATOM 7255 C C . LEU A 1 1024 ? -20.046 -18.863 7.743 1.00 98.81 1024 LEU A C 1
ATOM 7257 O O . LEU A 1 1024 ? -20.945 -19.299 8.462 1.00 98.81 1024 LEU A O 1
ATOM 7261 N N . HIS A 1 1025 ? -19.054 -19.634 7.304 1.00 98.62 1025 HIS A N 1
ATOM 7262 C CA . HIS A 1 1025 ? -18.952 -21.054 7.630 1.00 98.62 1025 HIS A CA 1
ATOM 7263 C C . HIS A 1 1025 ? -17.538 -21.436 8.080 1.00 98.62 1025 HIS A C 1
ATOM 7265 O O . HIS A 1 1025 ? -16.595 -21.373 7.292 1.00 98.62 1025 HIS A O 1
ATOM 7271 N N . ALA A 1 1026 ? -17.406 -21.866 9.333 1.00 98.62 1026 ALA A N 1
ATOM 7272 C CA . ALA A 1 1026 ? -16.148 -22.267 9.953 1.00 98.62 1026 ALA A CA 1
ATOM 7273 C C . ALA A 1 1026 ? -16.250 -23.684 10.544 1.00 98.62 1026 ALA A C 1
ATOM 7275 O O . ALA A 1 1026 ? -17.187 -23.976 11.289 1.00 98.62 1026 ALA A O 1
ATOM 7276 N N . ASP A 1 1027 ? -15.266 -24.548 10.267 1.00 98.31 1027 ASP A N 1
ATOM 7277 C CA . ASP A 1 1027 ? -15.174 -25.873 10.912 1.00 98.31 1027 ASP A CA 1
ATOM 7278 C C . ASP A 1 1027 ? -14.880 -25.765 12.429 1.00 98.31 1027 ASP A C 1
ATOM 7280 O O . ASP A 1 1027 ? -15.154 -26.707 13.172 1.00 98.31 1027 ASP A O 1
ATOM 7284 N N . ASN A 1 1028 ? -14.356 -24.625 12.901 1.00 98.19 1028 ASN A N 1
ATOM 7285 C CA . ASN A 1 1028 ? -14.236 -24.262 14.317 1.00 98.19 1028 ASN A CA 1
ATOM 7286 C C . ASN A 1 1028 ? -14.991 -22.947 14.598 1.00 98.19 1028 ASN A C 1
ATOM 7288 O O . ASN A 1 1028 ? -16.210 -22.954 14.468 1.00 98.19 1028 ASN A O 1
ATOM 7292 N N . ASN A 1 1029 ? -14.336 -21.845 14.988 1.00 98.50 1029 ASN A N 1
ATOM 7293 C CA . ASN A 1 1029 ? -15.028 -20.670 15.541 1.00 98.50 1029 ASN A CA 1
ATOM 7294 C C . ASN A 1 1029 ? -15.359 -19.581 14.503 1.00 98.50 1029 ASN A C 1
ATOM 7296 O O . ASN A 1 1029 ? -14.611 -19.352 13.549 1.00 98.50 1029 ASN A O 1
ATOM 7300 N N . VAL A 1 1030 ? -16.414 -18.805 14.771 1.00 98.81 1030 VAL A N 1
ATOM 7301 C CA . VAL A 1 1030 ? -16.707 -17.532 14.085 1.00 98.81 1030 VAL A CA 1
ATOM 7302 C C . VAL A 1 1030 ? -16.596 -16.386 15.090 1.00 98.81 1030 VAL A C 1
ATOM 7304 O O . VAL A 1 1030 ? -17.341 -16.335 16.061 1.00 98.81 1030 VAL A O 1
ATOM 7307 N N . ASN A 1 1031 ? -15.677 -15.450 14.866 1.00 98.81 1031 ASN A N 1
ATOM 7308 C CA . ASN A 1 1031 ? -15.428 -14.314 15.753 1.00 98.81 1031 ASN A CA 1
ATOM 7309 C C . ASN A 1 1031 ? -15.731 -12.998 15.023 1.00 98.81 1031 ASN A C 1
ATOM 7311 O O . ASN A 1 1031 ? -15.066 -12.680 14.041 1.00 98.81 1031 ASN A O 1
ATOM 7315 N N . LEU A 1 1032 ? -16.693 -12.229 15.523 1.00 98.69 1032 LEU A N 1
ATOM 7316 C CA . LEU A 1 1032 ? -16.992 -10.852 15.135 1.00 98.69 1032 LEU A CA 1
ATOM 7317 C C . LEU A 1 1032 ? -16.619 -9.959 16.325 1.00 98.69 1032 LEU A C 1
ATOM 7319 O O . LEU A 1 1032 ? -17.209 -10.092 17.397 1.00 98.69 1032 LEU A O 1
ATOM 7323 N N . LEU A 1 1033 ? -15.599 -9.117 16.175 1.00 98.56 1033 LEU A N 1
ATOM 7324 C CA . LEU A 1 1033 ? -14.934 -8.426 17.286 1.00 98.56 1033 LEU A CA 1
ATOM 7325 C C . LEU A 1 1033 ? -14.806 -6.918 17.017 1.00 98.56 1033 LEU A C 1
ATOM 7327 O O . LEU A 1 1033 ? -14.621 -6.511 15.871 1.00 98.56 1033 LEU A O 1
ATOM 7331 N N . ALA A 1 1034 ? -14.798 -6.079 18.049 1.00 97.88 1034 ALA A N 1
ATOM 7332 C CA . ALA A 1 1034 ? -14.352 -4.696 17.898 1.00 97.88 1034 ALA A CA 1
ATOM 7333 C C . ALA A 1 1034 ? -12.824 -4.600 17.742 1.00 97.88 1034 ALA A C 1
ATOM 7335 O O . ALA A 1 1034 ? -12.060 -5.431 18.249 1.00 97.88 1034 ALA A O 1
ATOM 7336 N N . ALA A 1 1035 ? -12.370 -3.549 17.068 1.00 97.31 1035 ALA A N 1
ATOM 7337 C CA . ALA A 1 1035 ? -11.047 -2.982 17.296 1.00 97.31 1035 ALA A CA 1
ATOM 7338 C C . ALA A 1 1035 ? -11.146 -1.883 18.368 1.00 97.31 1035 ALA A C 1
ATOM 7340 O O . ALA A 1 1035 ? -12.204 -1.282 18.540 1.00 97.31 1035 ALA A O 1
ATOM 7341 N N . GLN A 1 1036 ? -10.062 -1.636 19.102 1.00 96.38 1036 GLN A N 1
ATOM 7342 C CA . GLN A 1 1036 ? -10.045 -0.652 20.183 1.00 96.38 1036 GLN A CA 1
ATOM 7343 C C . GLN A 1 1036 ? -9.102 0.494 19.836 1.00 96.38 1036 GLN A C 1
ATOM 7345 O O . GLN A 1 1036 ? -7.889 0.305 19.743 1.00 96.38 1036 GLN A O 1
ATOM 7350 N N . ASP A 1 1037 ? -9.670 1.682 19.699 1.00 96.12 1037 ASP A N 1
ATOM 7351 C CA . ASP A 1 1037 ? -8.924 2.924 19.567 1.00 96.12 1037 ASP A CA 1
ATOM 7352 C C . ASP A 1 1037 ? -8.510 3.424 20.948 1.00 96.12 1037 ASP A C 1
ATOM 7354 O O . ASP A 1 1037 ? -9.188 3.179 21.950 1.00 96.12 1037 ASP A O 1
ATOM 7358 N N . THR A 1 1038 ? -7.376 4.118 21.004 1.00 96.31 1038 THR A N 1
ATOM 7359 C CA . THR A 1 1038 ? -6.788 4.619 22.252 1.00 96.31 1038 THR A CA 1
ATOM 7360 C C . THR A 1 1038 ? -6.305 6.053 22.082 1.00 96.31 1038 THR A C 1
ATOM 7362 O O . THR A 1 1038 ? -5.702 6.393 21.065 1.00 96.31 1038 THR A O 1
ATOM 7365 N N . GLU A 1 1039 ? -6.531 6.884 23.094 1.00 93.94 1039 GLU A N 1
ATOM 7366 C CA . GLU A 1 1039 ? -5.983 8.237 23.206 1.00 93.94 1039 GLU A CA 1
ATOM 7367 C C . GLU A 1 1039 ? -5.351 8.385 24.592 1.00 93.94 1039 GLU A C 1
ATOM 7369 O O . GLU A 1 1039 ? -5.956 7.994 25.588 1.00 93.94 1039 GLU A O 1
ATOM 7374 N N . SER A 1 1040 ? -4.154 8.960 24.683 1.00 94.12 1040 SER A N 1
ATOM 7375 C CA . SER A 1 1040 ? -3.572 9.370 25.958 1.00 94.12 1040 SER A CA 1
ATOM 7376 C C . SER A 1 1040 ? -2.946 10.757 25.897 1.00 94.12 1040 SER A C 1
ATOM 7378 O O . SER A 1 1040 ? -2.453 11.225 24.865 1.00 94.12 1040 SER A O 1
ATOM 7380 N N . GLN A 1 1041 ? -2.978 11.437 27.038 1.00 90.94 1041 GLN A N 1
ATOM 7381 C CA . GLN A 1 1041 ? -2.484 12.787 27.236 1.00 90.94 1041 GLN A CA 1
ATOM 7382 C C . GLN A 1 1041 ? -1.796 12.886 28.596 1.00 90.94 1041 GLN A C 1
ATOM 7384 O O . GLN A 1 1041 ? -2.406 12.630 29.627 1.00 90.94 1041 GLN A O 1
ATOM 7389 N N . HIS A 1 1042 ? -0.547 13.348 28.606 1.00 94.62 1042 HIS A N 1
ATOM 7390 C CA . HIS A 1 1042 ? 0.185 13.650 29.835 1.00 94.62 1042 HIS A CA 1
ATOM 7391 C C . HIS A 1 1042 ? 0.715 15.082 29.790 1.00 94.62 1042 HIS A C 1
ATOM 7393 O O . HIS A 1 1042 ? 1.514 15.431 28.917 1.00 94.62 1042 HIS A O 1
ATOM 7399 N N . SER A 1 1043 ? 0.314 15.901 30.758 1.00 91.25 1043 SER A N 1
ATOM 7400 C CA . SER A 1 1043 ? 0.728 17.294 30.919 1.00 91.25 1043 SER A CA 1
ATOM 7401 C C . SER A 1 1043 ? 1.491 17.482 32.226 1.00 91.25 1043 SER A C 1
ATOM 7403 O O . SER A 1 1043 ? 1.063 17.055 33.294 1.00 91.25 1043 SER A O 1
ATOM 7405 N N . LYS A 1 1044 ? 2.623 18.182 32.166 1.00 93.62 1044 LYS A N 1
ATOM 7406 C CA . LYS A 1 1044 ? 3.413 18.613 33.324 1.00 93.62 1044 LYS A CA 1
ATOM 7407 C C . LYS A 1 1044 ? 3.688 20.100 33.210 1.00 93.62 1044 LYS A C 1
ATOM 7409 O O . LYS A 1 1044 ? 4.216 20.562 32.199 1.00 93.62 1044 LYS A O 1
ATOM 7414 N N . SER A 1 1045 ? 3.367 20.843 34.259 1.00 88.94 1045 SER A N 1
ATOM 7415 C CA . SER A 1 1045 ? 3.714 22.253 34.389 1.00 88.94 1045 SER A CA 1
ATOM 7416 C C . SER A 1 1045 ? 4.470 22.495 35.690 1.00 88.94 1045 SER A C 1
ATOM 7418 O O . SER A 1 1045 ? 4.206 21.879 36.722 1.00 88.94 1045 SER A O 1
ATOM 7420 N N . SER A 1 1046 ? 5.444 23.392 35.649 1.00 92.06 1046 SER A N 1
ATOM 7421 C CA . SER A 1 1046 ? 6.165 23.848 36.829 1.00 92.06 1046 SER A CA 1
ATOM 7422 C C . SER A 1 1046 ? 6.621 25.278 36.624 1.00 92.06 1046 SER A C 1
ATOM 7424 O O . SER A 1 1046 ? 7.236 25.573 35.601 1.00 92.06 1046 SER A O 1
ATOM 7426 N N . SER A 1 1047 ? 6.378 26.144 37.601 1.00 86.94 1047 SER A N 1
ATOM 7427 C CA . SER A 1 1047 ? 6.962 27.482 37.627 1.00 86.94 1047 SER A CA 1
ATOM 7428 C C . SER A 1 1047 ? 7.612 27.771 38.972 1.00 86.94 1047 SER A C 1
ATOM 7430 O O . SER A 1 1047 ? 7.195 27.241 40.001 1.00 86.94 1047 SER A O 1
ATOM 7432 N N . LEU A 1 1048 ? 8.643 28.605 38.951 1.00 86.88 1048 LEU A N 1
ATOM 7433 C CA . LEU A 1 1048 ? 9.355 29.113 40.112 1.00 86.88 1048 LEU A CA 1
ATOM 7434 C C . LEU A 1 1048 ? 9.726 30.568 39.830 1.00 86.88 1048 LEU A C 1
ATOM 7436 O O . LEU A 1 1048 ? 10.218 30.891 38.753 1.00 86.88 1048 LEU A O 1
ATOM 7440 N N . SER A 1 1049 ? 9.511 31.460 40.789 1.00 82.88 1049 SER A N 1
ATOM 7441 C CA . SER A 1 1049 ? 9.972 32.845 40.710 1.00 82.88 1049 SER A CA 1
ATOM 7442 C C . SER A 1 1049 ? 10.374 33.362 42.084 1.00 82.88 1049 SER A C 1
ATOM 7444 O O . SER A 1 1049 ? 9.706 33.084 43.081 1.00 82.88 1049 SER A O 1
ATOM 7446 N N . ALA A 1 1050 ? 11.456 34.131 42.134 1.00 81.62 1050 ALA A N 1
ATOM 7447 C CA . ALA A 1 1050 ? 11.916 34.818 43.331 1.00 81.62 1050 ALA A CA 1
ATOM 7448 C C . ALA A 1 1050 ? 12.433 36.209 42.954 1.00 81.62 1050 ALA A C 1
ATOM 7450 O O . ALA A 1 1050 ? 13.263 36.343 42.054 1.00 81.62 1050 ALA A O 1
ATOM 7451 N N . SER A 1 1051 ? 11.962 37.246 43.648 1.00 79.88 1051 SER A N 1
ATOM 7452 C CA . SER A 1 1051 ? 12.419 38.621 43.440 1.00 79.88 1051 SER A CA 1
ATOM 7453 C C . SER A 1 1051 ? 12.443 39.445 44.723 1.00 79.88 1051 SER A C 1
ATOM 7455 O O . SER A 1 1051 ? 11.608 39.260 45.608 1.00 79.88 1051 SER A O 1
ATOM 7457 N N . VAL A 1 1052 ? 13.371 40.398 44.788 1.00 78.81 1052 VAL A N 1
ATOM 7458 C CA . VAL A 1 1052 ? 13.549 41.362 45.883 1.00 78.81 1052 VAL A CA 1
ATOM 7459 C C . VAL A 1 1052 ? 13.721 42.758 45.283 1.00 78.81 1052 VAL A C 1
ATOM 7461 O O . VAL A 1 1052 ? 14.338 42.915 44.233 1.00 78.81 1052 VAL A O 1
ATOM 7464 N N . GLY A 1 1053 ? 13.167 43.788 45.913 1.00 76.75 1053 GLY A N 1
ATOM 7465 C CA . GLY A 1 1053 ? 13.161 45.135 45.356 1.00 76.75 1053 GLY A CA 1
ATOM 7466 C C . GLY A 1 1053 ? 12.786 46.240 46.332 1.00 76.75 1053 GLY A C 1
ATOM 7467 O O . GLY A 1 1053 ? 12.626 46.025 47.532 1.00 76.75 1053 GLY A O 1
ATOM 7468 N N . VAL A 1 1054 ? 12.602 47.435 45.780 1.00 70.75 1054 VAL A N 1
ATOM 7469 C CA . VAL A 1 1054 ? 12.098 48.628 46.470 1.00 70.75 1054 VAL A CA 1
ATOM 7470 C C . VAL A 1 1054 ? 10.859 49.154 45.755 1.00 70.75 1054 VAL A C 1
ATOM 7472 O O . VAL A 1 1054 ? 10.756 49.078 44.531 1.00 70.75 1054 VAL A O 1
ATOM 7475 N N . GLN A 1 1055 ? 9.901 49.682 46.507 1.00 66.06 1055 GLN A N 1
ATOM 7476 C CA . GLN A 1 1055 ? 8.638 50.191 45.986 1.00 66.06 1055 GLN A CA 1
ATOM 7477 C C . GLN A 1 1055 ? 8.288 51.536 46.621 1.00 66.06 1055 GLN A C 1
ATOM 7479 O O . GLN A 1 1055 ? 8.405 51.711 47.832 1.00 66.06 1055 GLN A O 1
ATOM 7484 N N . ALA A 1 1056 ? 7.827 52.466 45.789 1.00 55.19 1056 ALA A N 1
ATOM 7485 C CA . ALA A 1 1056 ? 7.212 53.722 46.178 1.00 55.19 1056 ALA A CA 1
ATOM 7486 C C . ALA A 1 1056 ? 5.721 53.682 45.811 1.00 55.19 1056 ALA A C 1
ATOM 7488 O O . ALA A 1 1056 ? 5.382 53.403 44.662 1.00 55.19 1056 ALA A O 1
ATOM 7489 N N . ILE A 1 1057 ? 4.821 53.950 46.757 1.00 55.50 1057 ILE A N 1
ATOM 7490 C CA . ILE A 1 1057 ? 3.369 53.944 46.529 1.00 55.50 1057 ILE A CA 1
ATOM 7491 C C . ILE A 1 1057 ? 2.842 55.366 46.693 1.00 55.50 1057 ILE A C 1
ATOM 7493 O O . ILE A 1 1057 ? 2.911 55.935 47.779 1.00 55.50 1057 ILE A O 1
ATOM 7497 N N . VAL A 1 1058 ? 2.292 55.934 45.621 1.00 55.78 1058 VAL A N 1
ATOM 7498 C CA . VAL A 1 1058 ? 1.621 57.237 45.619 1.00 55.78 1058 VAL A CA 1
ATOM 7499 C C . VAL A 1 1058 ? 0.118 57.004 45.718 1.00 55.78 1058 VAL A C 1
ATOM 7501 O O . VAL A 1 1058 ? -0.492 56.384 44.847 1.00 55.78 1058 VAL A O 1
ATOM 7504 N N . SER A 1 1059 ? -0.496 57.493 46.792 1.00 56.31 1059 SER A N 1
ATOM 7505 C CA . SER A 1 1059 ? -1.928 57.339 47.058 1.00 56.31 1059 SER A CA 1
ATOM 7506 C C . SER A 1 1059 ? -2.568 58.670 47.451 1.00 56.31 1059 SER A C 1
ATOM 7508 O O . SER A 1 1059 ? -1.881 59.616 47.835 1.00 56.31 1059 SER A O 1
ATOM 7510 N N . THR A 1 1060 ? -3.902 58.725 47.484 1.00 47.22 1060 THR A N 1
ATOM 7511 C CA . THR A 1 1060 ? -4.653 59.877 48.024 1.00 47.22 1060 THR A CA 1
ATOM 7512 C C . THR A 1 1060 ? -4.455 60.108 49.533 1.00 47.22 1060 THR A C 1
ATOM 7514 O O . THR A 1 1060 ? -5.057 61.019 50.094 1.00 47.22 1060 THR A O 1
ATOM 7517 N N . LYS A 1 1061 ? -3.621 59.297 50.202 1.00 51.56 1061 LYS A N 1
ATOM 7518 C CA . LYS A 1 1061 ? -3.218 59.440 51.610 1.00 51.56 1061 LYS A CA 1
ATOM 7519 C C . LYS A 1 1061 ? -1.728 59.767 51.798 1.00 51.56 1061 LYS A C 1
ATOM 7521 O O . LYS A 1 1061 ? -1.269 59.802 52.935 1.00 51.56 1061 LYS A O 1
ATOM 7526 N N . GLY A 1 1062 ? -0.987 60.005 50.713 1.00 53.62 1062 GLY A N 1
ATOM 7527 C CA . GLY A 1 1062 ? 0.443 60.325 50.728 1.00 53.62 1062 GLY A CA 1
ATOM 7528 C C . GLY A 1 1062 ? 1.304 59.335 49.938 1.00 53.62 1062 GLY A C 1
ATOM 7529 O O . GLY A 1 1062 ? 0.806 58.333 49.410 1.00 53.62 1062 GLY A O 1
ATOM 7530 N N . THR A 1 1063 ? 2.599 59.649 49.870 1.00 61.53 1063 THR A N 1
ATOM 7531 C CA . THR A 1 1063 ? 3.649 58.825 49.253 1.00 61.53 1063 THR A CA 1
ATOM 7532 C C . THR A 1 1063 ? 4.365 58.008 50.326 1.00 61.53 1063 THR A C 1
ATOM 7534 O O . THR A 1 1063 ? 4.869 58.587 51.288 1.00 61.53 1063 THR A O 1
ATOM 7537 N N . SER A 1 1064 ? 4.456 56.690 50.156 1.00 56.41 1064 SER A N 1
ATOM 7538 C CA . SER A 1 1064 ? 5.248 55.800 51.016 1.00 56.41 1064 SER A CA 1
ATOM 7539 C C . SER A 1 1064 ? 6.357 55.097 50.229 1.00 56.41 1064 SER A C 1
ATOM 7541 O O . SER A 1 1064 ? 6.251 54.926 49.016 1.00 56.41 1064 SER A O 1
ATOM 7543 N N . PHE A 1 1065 ? 7.420 54.686 50.924 1.00 66.25 1065 PHE A N 1
ATOM 7544 C CA . PHE A 1 1065 ? 8.543 53.914 50.382 1.00 66.25 1065 PHE A CA 1
ATOM 7545 C C . PHE A 1 1065 ? 8.764 52.660 51.241 1.00 66.25 1065 PHE A C 1
ATOM 7547 O O . PHE A 1 1065 ? 8.602 52.719 52.461 1.00 66.25 1065 PHE A O 1
ATOM 7554 N N . GLY A 1 1066 ? 9.159 51.542 50.631 1.00 67.50 1066 GLY A N 1
ATOM 7555 C CA . GLY A 1 1066 ? 9.472 50.303 51.349 1.00 67.50 1066 GLY A CA 1
ATOM 7556 C C . GLY A 1 1066 ? 10.229 49.277 50.506 1.00 67.50 1066 GLY A C 1
ATOM 7557 O O . GLY A 1 1066 ? 10.335 49.406 49.286 1.00 67.50 1066 GLY A O 1
ATOM 7558 N N . PHE A 1 1067 ? 10.747 48.241 51.162 1.00 72.12 1067 PHE A N 1
ATOM 7559 C CA . PHE A 1 1067 ? 11.342 47.074 50.499 1.00 72.12 1067 PHE A CA 1
ATOM 7560 C C . PHE A 1 1067 ? 10.261 46.040 50.211 1.00 72.12 1067 PHE A C 1
ATOM 7562 O O . PHE A 1 1067 ? 9.417 45.821 51.074 1.00 72.12 1067 PHE A O 1
ATOM 7569 N N . THR A 1 1068 ? 10.306 45.388 49.050 1.00 68.12 1068 THR A N 1
ATOM 7570 C CA . THR A 1 1068 ? 9.399 44.297 48.663 1.00 68.12 1068 THR A CA 1
ATOM 7571 C C . THR A 1 1068 ? 10.182 43.013 48.399 1.00 68.12 1068 THR A C 1
ATOM 7573 O O . THR A 1 1068 ? 11.272 43.049 47.829 1.00 68.12 1068 THR A O 1
ATOM 7576 N N . ALA A 1 1069 ? 9.632 41.872 48.800 1.00 70.06 1069 ALA A N 1
ATOM 7577 C CA . ALA A 1 1069 ? 10.123 40.555 48.414 1.00 70.06 1069 ALA A CA 1
ATOM 7578 C C . ALA A 1 1069 ? 8.940 39.669 48.021 1.00 70.06 1069 ALA A C 1
ATOM 7580 O O . ALA A 1 1069 ? 7.888 39.724 48.660 1.00 70.06 1069 ALA A O 1
ATOM 7581 N N . SER A 1 1070 ? 9.108 38.843 46.990 1.00 73.75 1070 SER A N 1
ATOM 7582 C CA . SER A 1 1070 ? 8.107 37.866 46.564 1.00 73.75 1070 SER A CA 1
ATOM 7583 C C . SER A 1 1070 ? 8.752 36.570 46.095 1.00 73.75 1070 SER A C 1
ATOM 7585 O O . SER A 1 1070 ? 9.724 36.590 45.341 1.00 73.75 1070 SER A O 1
ATOM 7587 N N . ALA A 1 1071 ? 8.156 35.452 46.490 1.00 76.38 1071 ALA A N 1
ATOM 7588 C CA . ALA A 1 1071 ? 8.464 34.126 45.983 1.00 76.38 1071 ALA A CA 1
ATOM 7589 C C . ALA A 1 1071 ? 7.159 33.446 45.554 1.00 76.38 1071 ALA A C 1
ATOM 7591 O O . ALA A 1 1071 ? 6.156 33.505 46.270 1.00 76.38 1071 ALA A O 1
ATOM 7592 N N . SER A 1 1072 ? 7.154 32.793 44.396 1.00 79.88 1072 SER A N 1
ATOM 7593 C CA . SER A 1 1072 ? 6.053 31.920 43.993 1.00 79.88 1072 SER A CA 1
ATOM 7594 C C . SER A 1 1072 ? 6.572 30.655 43.329 1.00 79.88 1072 SER A C 1
ATOM 7596 O O . SER A 1 1072 ? 7.637 30.652 42.713 1.00 79.88 1072 SER A O 1
ATOM 7598 N N . GLY A 1 1073 ? 5.818 29.573 43.473 1.00 84.62 1073 GLY A N 1
ATOM 7599 C CA . GLY A 1 1073 ? 6.079 28.313 42.805 1.00 84.62 1073 GLY A CA 1
ATOM 7600 C C . GLY A 1 1073 ? 4.772 27.594 42.507 1.00 84.62 1073 GLY A C 1
ATOM 7601 O O . GLY A 1 1073 ? 3.840 27.619 43.311 1.00 84.62 1073 GLY A O 1
ATOM 7602 N N . SER A 1 1074 ? 4.695 26.942 41.355 1.00 84.94 1074 SER A N 1
ATOM 7603 C CA . SER A 1 1074 ? 3.582 26.064 41.003 1.00 84.94 1074 SER A CA 1
ATOM 7604 C C . SER A 1 1074 ? 4.074 24.757 40.405 1.00 84.94 1074 SER A C 1
ATOM 7606 O O . SER A 1 1074 ? 5.159 24.685 39.827 1.00 84.94 1074 SER A O 1
ATOM 7608 N N . LYS A 1 1075 ? 3.257 23.717 40.549 1.00 90.62 1075 LYS A N 1
ATOM 7609 C CA . LYS A 1 1075 ? 3.442 22.423 39.910 1.00 90.62 1075 LYS A CA 1
ATOM 7610 C C . LYS A 1 1075 ? 2.079 21.835 39.565 1.00 90.62 1075 LYS A C 1
ATOM 7612 O O . LYS A 1 1075 ? 1.285 21.558 40.463 1.00 90.62 1075 LYS A O 1
ATOM 7617 N N . GLY A 1 1076 ? 1.844 21.630 38.277 1.00 87.31 1076 GLY A N 1
ATOM 7618 C CA . GLY A 1 1076 ? 0.693 20.924 37.738 1.00 87.31 1076 GLY A CA 1
ATOM 7619 C C . GLY A 1 1076 ? 1.106 19.606 37.097 1.00 87.31 1076 GLY A C 1
ATOM 7620 O O . GLY A 1 1076 ? 2.186 19.483 36.515 1.00 87.31 1076 GLY A O 1
ATOM 7621 N N . HIS A 1 1077 ? 0.237 18.617 37.225 1.00 93.19 1077 HIS A N 1
ATOM 7622 C CA . HIS A 1 1077 ? 0.332 17.335 36.545 1.00 93.19 1077 HIS A CA 1
ATOM 7623 C C . HIS A 1 1077 ? -1.078 16.902 36.146 1.00 93.19 1077 HIS A C 1
ATOM 7625 O O . HIS A 1 1077 ? -1.994 17.013 36.963 1.00 93.19 1077 HIS A O 1
ATOM 7631 N N . GLU A 1 1078 ? -1.251 16.462 34.907 1.00 86.06 1078 GLU A N 1
ATOM 7632 C CA . GLU A 1 1078 ? -2.526 16.010 34.346 1.00 86.06 1078 GLU A CA 1
ATOM 7633 C C . GLU A 1 1078 ? -2.258 14.753 33.515 1.00 86.06 1078 GLU A C 1
ATOM 7635 O O . GLU A 1 1078 ? -1.376 14.774 32.659 1.00 86.06 1078 GLU A O 1
ATOM 7640 N N . ASP A 1 1079 ? -3.001 13.683 33.771 1.00 92.38 1079 ASP A N 1
ATOM 7641 C CA . ASP A 1 1079 ? -3.018 12.458 32.974 1.00 92.38 1079 ASP A CA 1
ATOM 7642 C C . ASP A 1 1079 ? -4.444 12.237 32.460 1.00 92.38 1079 ASP A C 1
ATOM 7644 O O . ASP A 1 1079 ? -5.411 12.415 33.202 1.00 92.38 1079 ASP A O 1
ATOM 7648 N N . GLY A 1 1080 ? -4.582 11.833 31.204 1.00 91.00 1080 GLY A N 1
ATOM 7649 C CA . GLY A 1 1080 ? -5.842 11.406 30.618 1.00 91.00 1080 GLY A CA 1
ATOM 7650 C C . GLY A 1 1080 ? -5.626 10.214 29.701 1.00 91.00 1080 GLY A C 1
ATOM 7651 O O . GLY A 1 1080 ? -4.689 10.225 28.909 1.00 91.00 1080 GLY A O 1
ATOM 7652 N N . ASP A 1 1081 ? -6.505 9.225 29.800 1.00 91.94 1081 ASP A N 1
ATOM 7653 C CA . ASP A 1 1081 ? -6.507 8.012 28.983 1.00 91.94 1081 ASP A CA 1
ATOM 7654 C C . ASP A 1 1081 ? -7.940 7.737 28.513 1.00 91.94 1081 ASP A C 1
ATOM 7656 O O . ASP A 1 1081 ? -8.887 7.798 29.302 1.00 91.94 1081 ASP A O 1
ATOM 7660 N N . GLY A 1 1082 ? -8.115 7.424 27.235 1.00 92.94 1082 GLY A N 1
ATOM 7661 C CA . GLY A 1 1082 ? -9.397 7.103 26.622 1.00 92.94 1082 GLY A CA 1
ATOM 7662 C C . GLY A 1 1082 ? -9.309 5.865 25.740 1.00 92.94 1082 GLY A C 1
ATOM 7663 O O . GLY A 1 1082 ? -8.283 5.615 25.107 1.00 92.94 1082 GLY A O 1
ATOM 7664 N N . THR A 1 1083 ? -10.398 5.101 25.680 1.00 94.56 1083 THR A N 1
ATOM 7665 C CA . THR A 1 1083 ? -10.566 4.011 24.715 1.00 94.56 1083 THR A CA 1
ATOM 7666 C C . THR A 1 1083 ? -11.941 4.076 24.071 1.00 94.56 1083 THR A C 1
ATOM 7668 O O . THR A 1 1083 ? -12.936 4.165 24.794 1.00 94.56 1083 THR A O 1
ATOM 7671 N N . THR A 1 1084 ? -12.018 3.935 22.751 1.00 94.25 1084 THR A N 1
ATOM 7672 C CA . THR A 1 1084 ? -13.289 3.862 22.011 1.00 94.25 1084 THR A CA 1
ATOM 7673 C C . THR A 1 1084 ? -13.351 2.603 21.154 1.00 94.25 1084 THR A C 1
ATOM 7675 O O . THR A 1 1084 ? -12.327 2.142 20.652 1.00 94.25 1084 THR A O 1
ATOM 7678 N N . GLN A 1 1085 ? -14.536 2.015 21.015 1.00 95.56 1085 GLN A N 1
ATOM 7679 C CA . GLN A 1 1085 ? -14.723 0.733 20.333 1.00 95.56 1085 GLN A CA 1
ATOM 7680 C C . GLN A 1 1085 ? -15.144 0.946 18.871 1.00 95.56 1085 GLN A C 1
ATOM 7682 O O . GLN A 1 1085 ? -16.208 1.500 18.594 1.00 95.56 1085 GLN A O 1
ATOM 7687 N N . LEU A 1 1086 ? -14.330 0.469 17.926 1.00 95.81 1086 LEU A N 1
ATOM 7688 C CA . LEU A 1 1086 ? -14.701 0.339 16.518 1.00 95.81 1086 LEU A CA 1
ATOM 7689 C C . LEU A 1 1086 ? -15.333 -1.040 16.313 1.00 95.81 1086 LEU A C 1
ATOM 7691 O O . LEU A 1 1086 ? -14.624 -2.042 16.180 1.00 95.81 1086 LEU A O 1
ATOM 7695 N N . ASN A 1 1087 ? -16.661 -1.095 16.317 1.00 96.94 1087 ASN A N 1
ATOM 7696 C CA . ASN A 1 1087 ? -17.404 -2.345 16.180 1.00 96.94 1087 ASN A CA 1
ATOM 7697 C C . ASN A 1 1087 ? -17.244 -2.993 14.786 1.00 96.94 1087 ASN A C 1
ATOM 7699 O O . ASN A 1 1087 ? -16.880 -2.341 13.812 1.00 96.94 1087 ASN A O 1
ATOM 7703 N N . THR A 1 1088 ? -17.507 -4.302 14.701 1.00 98.62 1088 THR A N 1
ATOM 7704 C CA . THR A 1 1088 ? -17.674 -5.022 13.420 1.00 98.62 1088 THR A CA 1
ATOM 7705 C C . THR A 1 1088 ? -19.137 -5.012 12.988 1.00 98.62 1088 THR A C 1
ATOM 7707 O O . THR A 1 1088 ? -20.006 -5.354 13.791 1.00 98.62 1088 THR A O 1
ATOM 7710 N N . HIS A 1 1089 ? -19.411 -4.760 11.708 1.00 98.56 1089 HIS A N 1
ATOM 7711 C CA . HIS A 1 1089 ? -20.766 -4.787 11.152 1.00 98.56 1089 HIS A CA 1
ATOM 7712 C C . HIS A 1 1089 ? -20.876 -5.816 10.023 1.00 98.56 1089 HIS A C 1
ATOM 7714 O O . HIS A 1 1089 ? -20.086 -5.830 9.081 1.00 98.56 1089 HIS A O 1
ATOM 7720 N N . VAL A 1 1090 ? -21.869 -6.703 10.116 1.00 98.75 1090 VAL A N 1
ATOM 7721 C CA . VAL A 1 1090 ? -22.163 -7.734 9.110 1.00 98.75 1090 VAL A CA 1
ATOM 7722 C C . VAL A 1 1090 ? -23.599 -7.542 8.637 1.00 98.75 1090 VAL A C 1
ATOM 7724 O O . VAL A 1 1090 ? -24.534 -7.954 9.318 1.00 98.75 1090 VAL A O 1
ATOM 7727 N N . ASN A 1 1091 ? -23.764 -6.907 7.478 1.00 98.44 1091 ASN A N 1
ATOM 7728 C CA . ASN A 1 1091 ? -25.033 -6.411 6.950 1.00 98.44 1091 ASN A CA 1
ATOM 7729 C C . ASN A 1 1091 ? -25.438 -7.190 5.686 1.00 98.44 1091 ASN A C 1
ATOM 7731 O O . ASN A 1 1091 ? -24.874 -6.980 4.608 1.00 98.44 1091 ASN A O 1
ATOM 7735 N N . ALA A 1 1092 ? -26.425 -8.081 5.800 1.00 98.44 1092 ALA A N 1
ATOM 7736 C CA . ALA A 1 1092 ? -26.970 -8.855 4.682 1.00 98.44 1092 ALA A CA 1
ATOM 7737 C C . ALA A 1 1092 ? -28.367 -8.349 4.285 1.00 98.44 1092 ALA A C 1
ATOM 7739 O O . ALA A 1 1092 ? -29.298 -8.373 5.085 1.00 98.44 1092 ALA A O 1
ATOM 7740 N N . GLY A 1 1093 ? -28.555 -7.924 3.037 1.00 97.69 1093 GLY A N 1
ATOM 7741 C CA . GLY A 1 1093 ? -29.841 -7.400 2.570 1.00 97.69 1093 GLY A CA 1
ATOM 7742 C C . GLY A 1 1093 ? -30.985 -8.423 2.495 1.00 97.69 1093 GLY A C 1
ATOM 7743 O O . GLY A 1 1093 ? -32.141 -8.005 2.422 1.00 97.69 1093 GLY A O 1
ATOM 7744 N N . ASP A 1 1094 ? -30.715 -9.732 2.546 1.00 97.50 1094 ASP A N 1
ATOM 7745 C CA . ASP A 1 1094 ? -31.715 -10.795 2.733 1.00 97.50 1094 ASP A CA 1
ATOM 7746 C C . ASP A 1 1094 ? -31.344 -11.736 3.891 1.00 97.50 1094 ASP A C 1
ATOM 7748 O O . ASP A 1 1094 ? -31.911 -11.588 4.978 1.00 97.50 1094 ASP A O 1
ATOM 7752 N N . LYS A 1 1095 ? -30.391 -12.668 3.713 1.00 98.12 1095 LYS A N 1
ATOM 7753 C CA . LYS A 1 1095 ? -30.076 -13.682 4.739 1.00 98.12 1095 LYS A CA 1
ATOM 7754 C C . LYS A 1 1095 ? -28.643 -13.624 5.238 1.00 98.12 1095 LYS A C 1
ATOM 7756 O O . LYS A 1 1095 ? -27.699 -13.729 4.462 1.00 98.12 1095 LYS A O 1
ATOM 7761 N N . LEU A 1 1096 ? -28.479 -13.595 6.556 1.00 98.62 1096 LEU A N 1
ATOM 7762 C CA . LEU A 1 1096 ? -27.212 -13.913 7.207 1.00 98.62 1096 LEU A CA 1
ATOM 7763 C C . LEU A 1 1096 ? -27.257 -15.358 7.709 1.00 98.62 1096 LEU A C 1
ATOM 7765 O O . LEU A 1 1096 ? -28.083 -15.702 8.551 1.00 98.62 1096 LEU A O 1
ATOM 7769 N N . VAL A 1 1097 ? -26.360 -16.201 7.201 1.00 98.75 1097 VAL A N 1
ATOM 7770 C CA . VAL A 1 1097 ? -26.184 -17.589 7.641 1.00 98.75 1097 VAL A CA 1
ATOM 7771 C C . VAL A 1 1097 ? -24.843 -17.723 8.353 1.00 98.75 1097 VAL A C 1
ATOM 7773 O O . VAL A 1 1097 ? -23.799 -17.489 7.747 1.00 98.75 1097 VAL A O 1
ATOM 7776 N N . ILE A 1 1098 ? -24.864 -18.135 9.619 1.00 98.81 1098 ILE A N 1
ATOM 7777 C CA . ILE A 1 1098 ? -23.675 -18.421 10.428 1.00 98.81 1098 ILE A CA 1
ATOM 7778 C C . ILE A 1 1098 ? -23.639 -19.919 10.733 1.00 98.81 1098 ILE A C 1
ATOM 7780 O O . ILE A 1 1098 ? -24.599 -20.493 11.239 1.00 98.81 1098 ILE A O 1
ATOM 7784 N N . SER A 1 1099 ? -22.521 -20.569 10.438 1.00 98.44 1099 SER A N 1
ATOM 7785 C CA . SER A 1 1099 ? -22.312 -21.991 10.687 1.00 98.44 1099 SER A CA 1
ATOM 7786 C C . SER A 1 1099 ? -20.941 -22.184 11.327 1.00 98.44 1099 SER A C 1
ATOM 7788 O O . SER A 1 1099 ? -19.930 -21.789 10.751 1.00 98.44 1099 SER A O 1
ATOM 7790 N N . SER A 1 1100 ? -20.923 -22.734 12.539 1.00 98.19 1100 SER A N 1
ATOM 7791 C CA . SER A 1 1100 ? -19.728 -22.820 13.386 1.00 98.19 1100 SER A CA 1
ATOM 7792 C C . SER A 1 1100 ? -19.639 -24.209 14.015 1.00 98.19 1100 SER A C 1
ATOM 7794 O O . SER A 1 1100 ? -20.563 -24.636 14.714 1.00 98.19 1100 SER A O 1
ATOM 7796 N N . GLY A 1 1101 ? -18.548 -24.931 13.752 1.00 97.50 1101 GLY A N 1
ATOM 7797 C CA . GLY A 1 1101 ? -18.244 -26.214 14.398 1.00 97.50 1101 GLY A CA 1
ATOM 7798 C C . GLY A 1 1101 ? -17.758 -26.077 15.847 1.00 97.50 1101 GLY A C 1
ATOM 7799 O O . GLY A 1 1101 ? -17.750 -27.064 16.582 1.00 97.50 1101 GLY A O 1
ATOM 7800 N N . GLY A 1 1102 ? -17.406 -24.859 16.263 1.00 97.44 1102 GLY A N 1
ATOM 7801 C CA . GLY A 1 1102 ? -17.067 -24.473 17.628 1.00 97.44 1102 GLY A CA 1
ATOM 7802 C C . GLY A 1 1102 ? -17.960 -23.336 18.129 1.00 97.44 1102 GLY A C 1
ATOM 7803 O O . GLY A 1 1102 ? -19.184 -23.375 17.976 1.00 97.44 1102 GLY A O 1
ATOM 7804 N N . ASP A 1 1103 ? -17.343 -22.331 18.744 1.00 98.50 1103 ASP A N 1
ATOM 7805 C CA . ASP A 1 1103 ? -18.018 -21.184 19.352 1.00 98.50 1103 ASP A CA 1
ATOM 7806 C C . ASP A 1 1103 ? -18.227 -20.041 18.343 1.00 98.50 1103 ASP A C 1
ATOM 7808 O O . ASP A 1 1103 ? -17.406 -19.800 17.454 1.00 98.50 1103 ASP A O 1
ATOM 7812 N N . THR A 1 1104 ? -19.308 -19.283 18.512 1.00 98.75 1104 THR A N 1
ATOM 7813 C CA . THR A 1 1104 ? -19.534 -18.009 17.818 1.00 98.75 1104 THR A CA 1
ATOM 7814 C C . THR A 1 1104 ? -19.456 -16.865 18.822 1.00 98.75 1104 THR A C 1
ATOM 7816 O O . THR A 1 1104 ? -20.219 -16.819 19.784 1.00 98.75 1104 THR A O 1
ATOM 7819 N N . ASN A 1 1105 ? -18.544 -15.923 18.593 1.00 98.62 1105 ASN A N 1
ATOM 7820 C CA . ASN A 1 1105 ? -18.303 -14.766 19.452 1.00 98.62 1105 ASN A CA 1
ATOM 7821 C C . ASN A 1 1105 ? -18.696 -13.482 18.715 1.00 98.62 1105 ASN A C 1
ATOM 7823 O O . ASN A 1 1105 ? -18.181 -13.233 17.631 1.00 98.62 1105 ASN A O 1
ATOM 7827 N N . ILE A 1 1106 ? -19.567 -12.662 19.302 1.00 98.50 1106 ILE A N 1
ATOM 7828 C CA . ILE A 1 1106 ? -20.024 -11.367 18.774 1.00 98.50 1106 ILE A CA 1
ATOM 7829 C C . ILE A 1 1106 ? -19.767 -10.316 19.864 1.00 98.50 1106 ILE A C 1
ATOM 7831 O O . ILE A 1 1106 ? -20.594 -10.115 20.752 1.00 98.50 1106 ILE A O 1
ATOM 7835 N N . LYS A 1 1107 ? -18.576 -9.706 19.857 1.00 98.00 1107 LYS A N 1
ATOM 7836 C CA . LYS A 1 1107 ? -18.072 -8.858 20.952 1.00 98.00 1107 LYS A CA 1
ATOM 7837 C C . LYS A 1 1107 ? -17.684 -7.473 20.451 1.00 98.00 1107 LYS A C 1
ATOM 7839 O O . LYS A 1 1107 ? -16.623 -7.323 19.851 1.00 98.00 1107 LYS A O 1
ATOM 7844 N N . GLY A 1 1108 ? -18.528 -6.473 20.673 1.00 96.69 1108 GLY A N 1
ATOM 7845 C CA . GLY A 1 1108 ? -18.435 -5.207 19.944 1.00 96.69 1108 GLY A CA 1
ATOM 7846 C C . GLY A 1 1108 ? -18.729 -5.414 18.454 1.00 96.69 1108 GLY A C 1
ATOM 7847 O O . GLY A 1 1108 ? -17.900 -5.125 17.592 1.00 96.69 1108 GLY A O 1
ATOM 7848 N N . ALA A 1 1109 ? -19.870 -6.032 18.144 1.00 98.25 1109 ALA A N 1
ATOM 7849 C CA . ALA A 1 1109 ? -20.250 -6.343 16.771 1.00 98.25 1109 ALA A CA 1
ATOM 7850 C C . ALA A 1 1109 ? -21.769 -6.462 16.571 1.00 98.25 1109 ALA A C 1
ATOM 7852 O O . ALA A 1 1109 ? -22.494 -6.929 17.454 1.00 98.25 1109 ALA A O 1
ATOM 7853 N N . VAL A 1 1110 ? -22.239 -6.088 15.380 1.00 97.94 1110 VAL A N 1
ATOM 7854 C CA . VAL A 1 1110 ? -23.647 -6.147 14.969 1.00 97.94 1110 VAL A CA 1
ATOM 7855 C C . VAL A 1 1110 ? -23.794 -7.027 13.728 1.00 97.94 1110 VAL A C 1
ATOM 7857 O O . VAL A 1 1110 ? -23.173 -6.793 12.693 1.00 97.94 1110 VAL A O 1
ATOM 7860 N N . ALA A 1 1111 ? -24.650 -8.039 13.834 1.00 98.06 1111 ALA A N 1
ATOM 7861 C CA . ALA A 1 1111 ? -25.007 -8.967 12.769 1.00 98.06 1111 ALA A CA 1
ATOM 7862 C C . ALA A 1 1111 ? -26.452 -8.691 12.316 1.00 98.06 1111 ALA A C 1
ATOM 7864 O O . ALA A 1 1111 ? -27.393 -9.049 13.021 1.00 98.06 1111 ALA A O 1
ATOM 7865 N N . ASN A 1 1112 ? -26.638 -8.034 11.170 1.00 97.12 1112 ASN A N 1
ATOM 7866 C CA . ASN A 1 1112 ? -27.924 -7.526 10.686 1.00 97.12 1112 ASN A CA 1
ATOM 7867 C C . ASN A 1 1112 ? -28.368 -8.217 9.381 1.00 97.12 1112 ASN A C 1
ATOM 7869 O O . ASN A 1 1112 ? -27.580 -8.337 8.440 1.00 97.12 1112 ASN A O 1
ATOM 7873 N N . ALA A 1 1113 ? -29.628 -8.662 9.313 1.00 97.62 1113 ALA A N 1
ATOM 7874 C CA . ALA A 1 1113 ? -30.243 -9.168 8.081 1.00 97.62 1113 ALA A CA 1
ATOM 7875 C C . ALA A 1 1113 ? -31.778 -9.124 8.111 1.00 97.62 1113 ALA A C 1
ATOM 7877 O O . ALA A 1 1113 ? -32.369 -8.982 9.179 1.00 97.62 1113 ALA A O 1
ATOM 7878 N N . LYS A 1 1114 ? -32.469 -9.358 6.981 1.00 95.81 1114 LYS A N 1
ATOM 7879 C CA . LYS A 1 1114 ? -33.923 -9.639 7.040 1.00 95.81 1114 LYS A CA 1
ATOM 7880 C C . LYS A 1 1114 ? -34.208 -10.955 7.759 1.00 95.81 1114 LYS A C 1
ATOM 7882 O O . LYS A 1 1114 ? -35.168 -11.023 8.520 1.00 95.81 1114 LYS A O 1
ATOM 7887 N N . GLN A 1 1115 ? -33.385 -11.974 7.527 1.00 96.81 1115 GLN A N 1
ATOM 7888 C CA . GLN A 1 1115 ? -33.435 -13.260 8.218 1.00 96.81 1115 GLN A CA 1
ATOM 7889 C C . GLN A 1 1115 ? -32.040 -13.647 8.712 1.00 96.81 1115 GLN A C 1
ATOM 7891 O O . GLN A 1 1115 ? -31.084 -13.619 7.937 1.00 96.81 1115 GLN A O 1
ATOM 7896 N N . VAL A 1 1116 ? -31.924 -14.070 9.972 1.00 98.06 1116 VAL A N 1
ATOM 7897 C CA . VAL A 1 1116 ? -30.665 -14.612 10.509 1.00 98.06 1116 VAL A CA 1
ATOM 7898 C C . VAL A 1 1116 ? -30.835 -16.092 10.826 1.00 98.06 1116 VAL A C 1
ATOM 7900 O O . VAL A 1 1116 ? -31.756 -16.474 11.540 1.00 98.06 1116 VAL A O 1
ATOM 7903 N N . ILE A 1 1117 ? -29.943 -16.932 10.310 1.00 98.06 1117 ILE A N 1
ATOM 7904 C CA . ILE A 1 1117 ? -29.917 -18.377 10.553 1.00 98.06 1117 ILE A CA 1
ATOM 7905 C C . ILE A 1 1117 ? -28.552 -18.722 11.147 1.00 98.06 1117 ILE A C 1
ATOM 7907 O O . ILE A 1 1117 ? -27.527 -18.421 10.541 1.00 98.06 1117 ILE A O 1
ATOM 7911 N N . ALA A 1 1118 ? -28.520 -19.360 12.314 1.00 98.31 1118 ALA A N 1
ATOM 7912 C CA . ALA A 1 1118 ? -27.282 -19.751 12.978 1.00 98.31 1118 ALA A CA 1
ATOM 7913 C C . ALA A 1 1118 ? -27.325 -21.222 13.418 1.00 98.31 1118 ALA A C 1
ATOM 7915 O O . ALA A 1 1118 ? -28.230 -21.618 14.147 1.00 98.31 1118 ALA A O 1
ATOM 7916 N N . ASP A 1 1119 ? -26.336 -22.018 13.006 1.00 98.44 1119 ASP A N 1
ATOM 7917 C CA . ASP A 1 1119 ? -26.114 -23.391 13.483 1.00 98.44 1119 ASP A CA 1
ATOM 7918 C C . ASP A 1 1119 ? -24.711 -23.495 14.097 1.00 98.44 1119 ASP A C 1
ATOM 7920 O O . ASP A 1 1119 ? -23.698 -23.555 13.393 1.00 98.44 1119 ASP A O 1
ATOM 7924 N N . ILE A 1 1120 ? -24.668 -23.454 15.426 1.00 98.56 1120 ILE A N 1
ATOM 7925 C CA . ILE A 1 1120 ? -23.468 -23.296 16.248 1.00 98.56 1120 ILE A CA 1
ATOM 7926 C C . ILE A 1 1120 ? -23.339 -24.545 17.120 1.00 98.56 1120 ILE A C 1
ATOM 7928 O O . ILE A 1 1120 ? -24.239 -24.853 17.902 1.00 98.56 1120 ILE A O 1
ATOM 7932 N N . LYS A 1 1121 ? -22.248 -25.306 16.986 1.00 98.06 1121 LYS A N 1
ATOM 7933 C CA . LYS A 1 1121 ? -22.075 -26.559 17.749 1.00 98.06 1121 LYS A CA 1
ATOM 7934 C C . LYS A 1 1121 ? -21.548 -26.329 19.166 1.00 98.06 1121 LYS A C 1
ATOM 7936 O O . LYS A 1 1121 ? -21.868 -27.122 20.047 1.00 98.06 1121 LYS A O 1
ATOM 7941 N N . GLY A 1 1122 ? -20.782 -25.263 19.379 1.00 97.50 1122 GLY A N 1
ATOM 7942 C CA . GLY A 1 1122 ? -20.339 -24.788 20.687 1.00 97.50 1122 GLY A CA 1
ATOM 7943 C C . GLY A 1 1122 ? -21.284 -23.741 21.279 1.00 97.50 1122 GLY A C 1
ATOM 7944 O O . GLY A 1 1122 ? -22.507 -23.874 21.203 1.00 97.50 1122 GLY A O 1
ATOM 7945 N N . ASN A 1 1123 ? -20.704 -22.710 21.886 1.00 98.44 1123 ASN A N 1
ATOM 7946 C CA . ASN A 1 1123 ? -21.395 -21.608 22.554 1.00 98.44 1123 ASN A CA 1
ATOM 7947 C C . ASN A 1 1123 ? -21.651 -20.421 21.613 1.00 98.44 1123 ASN A C 1
ATOM 7949 O O . ASN A 1 1123 ? -20.917 -20.202 20.650 1.00 98.44 1123 ASN A O 1
ATOM 7953 N N . LEU A 1 1124 ? -22.653 -19.608 21.940 1.00 98.50 1124 LEU A N 1
ATOM 7954 C CA . LEU A 1 1124 ? -22.928 -18.321 21.306 1.00 98.50 1124 LEU A CA 1
ATOM 7955 C C . LEU A 1 1124 ? -22.744 -17.207 22.346 1.00 98.50 1124 LEU A C 1
ATOM 7957 O O . LEU A 1 1124 ? -23.552 -17.086 23.259 1.00 98.50 1124 LEU A O 1
ATOM 7961 N N . ASN A 1 1125 ? -21.698 -16.393 22.207 1.00 98.25 1125 ASN A N 1
ATOM 7962 C CA . ASN A 1 1125 ? -21.336 -15.353 23.172 1.00 98.25 1125 ASN A CA 1
ATOM 7963 C C . ASN A 1 1125 ? -21.540 -13.958 22.559 1.00 98.25 1125 ASN A C 1
ATOM 7965 O O . ASN A 1 1125 ? -20.808 -13.595 21.636 1.00 98.25 1125 ASN A O 1
ATOM 7969 N N . LEU A 1 1126 ? -22.485 -13.170 23.074 1.00 98.06 1126 LEU A N 1
ATOM 7970 C CA . LEU A 1 1126 ? -22.736 -11.784 22.671 1.00 98.06 1126 LEU A CA 1
ATOM 7971 C C . LEU A 1 1126 ? -22.353 -10.832 23.812 1.00 98.06 1126 LEU A C 1
ATOM 7973 O O . LEU A 1 1126 ? -22.859 -10.958 24.925 1.00 98.06 1126 LEU A O 1
ATOM 7977 N N . GLU A 1 1127 ? -21.479 -9.864 23.546 1.00 97.31 1127 GLU A N 1
ATOM 7978 C CA . GLU A 1 1127 ? -20.946 -8.957 24.571 1.00 97.31 1127 GLU A CA 1
ATOM 7979 C C . GLU A 1 1127 ? -20.795 -7.537 24.023 1.00 97.31 1127 GLU A C 1
ATOM 7981 O O . GLU A 1 1127 ? -19.980 -7.280 23.137 1.00 97.31 1127 GLU A O 1
ATOM 7986 N N . SER A 1 1128 ? -21.581 -6.605 24.557 1.00 97.38 1128 SER A N 1
ATOM 7987 C CA . SER A 1 1128 ? -21.405 -5.179 24.278 1.00 97.38 1128 SER A CA 1
ATOM 7988 C C . SER A 1 1128 ? -20.154 -4.650 24.979 1.00 97.38 1128 SER A C 1
ATOM 7990 O O . SER A 1 1128 ? -19.853 -5.040 26.105 1.00 97.38 1128 SER A O 1
ATOM 7992 N N . LEU A 1 1129 ? -19.424 -3.746 24.326 1.00 95.94 1129 LEU A N 1
ATOM 7993 C CA . LEU A 1 1129 ? -18.187 -3.175 24.859 1.00 95.94 1129 LEU A CA 1
ATOM 7994 C C . LEU A 1 1129 ? -18.383 -1.696 25.206 1.00 95.94 1129 LEU A C 1
ATOM 7996 O O . LEU A 1 1129 ? -19.114 -0.974 24.528 1.00 95.94 1129 LEU A O 1
ATOM 8000 N N . GLN A 1 1130 ? -17.739 -1.251 26.285 1.00 93.62 1130 GLN A N 1
ATOM 8001 C CA . GLN A 1 1130 ? -17.811 0.133 26.750 1.00 93.62 1130 GLN A CA 1
ATOM 8002 C C . GLN A 1 1130 ? -16.670 0.976 26.172 1.00 93.62 1130 GLN A C 1
ATOM 8004 O O . GLN A 1 1130 ? -15.511 0.549 26.150 1.00 93.62 1130 GLN A O 1
ATOM 8009 N N . ASP A 1 1131 ? -16.997 2.208 25.794 1.00 93.38 1131 ASP A N 1
ATOM 8010 C CA . ASP A 1 1131 ? -16.020 3.284 25.650 1.00 93.38 1131 ASP A CA 1
ATOM 8011 C C . ASP A 1 1131 ? -15.629 3.770 27.046 1.00 93.38 1131 ASP A C 1
ATOM 8013 O O . ASP A 1 1131 ? -16.504 3.973 27.894 1.00 93.38 1131 ASP A O 1
ATOM 8017 N N . THR A 1 1132 ? -14.337 3.994 27.283 1.00 91.81 1132 THR A N 1
ATOM 8018 C CA . THR A 1 1132 ? -13.813 4.445 28.580 1.00 91.81 1132 THR A CA 1
ATOM 8019 C C . THR A 1 1132 ? -13.081 5.774 28.453 1.00 91.81 1132 THR A C 1
ATOM 8021 O O . THR A 1 1132 ? -12.442 6.043 27.439 1.00 91.81 1132 THR A O 1
ATOM 8024 N N . ALA A 1 1133 ? -13.169 6.622 29.477 1.00 86.81 1133 ALA A N 1
ATOM 8025 C CA . ALA A 1 1133 ? -12.356 7.831 29.565 1.00 86.81 1133 ALA A CA 1
ATOM 8026 C C . ALA A 1 1133 ? -12.027 8.156 31.023 1.00 86.81 1133 ALA A C 1
ATOM 8028 O O . ALA A 1 1133 ? -12.923 8.296 31.860 1.00 86.81 1133 ALA A O 1
ATOM 8029 N N . LYS A 1 1134 ? -10.738 8.314 31.317 1.00 90.31 1134 LYS A N 1
ATOM 8030 C CA . LYS A 1 1134 ? -10.206 8.675 32.630 1.00 90.31 1134 LYS A CA 1
ATOM 8031 C C . LYS A 1 1134 ? -9.394 9.952 32.520 1.00 90.31 1134 LYS A C 1
ATOM 8033 O O . LYS A 1 1134 ? -8.688 10.156 31.539 1.00 90.31 1134 LYS A O 1
ATOM 8038 N N . PHE A 1 1135 ? -9.520 10.827 33.511 1.00 86.94 1135 PHE A N 1
ATOM 8039 C CA . PHE A 1 1135 ? -8.736 12.056 33.587 1.00 86.94 1135 PHE A CA 1
ATOM 8040 C C . PHE A 1 1135 ? -8.469 12.434 35.042 1.00 86.94 1135 PHE A C 1
ATOM 8042 O O . PHE A 1 1135 ? -9.403 12.655 35.815 1.00 86.94 1135 PHE A O 1
ATOM 8049 N N . ASP A 1 1136 ? -7.195 12.545 35.391 1.00 88.38 1136 ASP A N 1
ATOM 8050 C CA . ASP A 1 1136 ? -6.700 12.912 36.710 1.00 88.38 1136 ASP A CA 1
ATOM 8051 C C . ASP A 1 1136 ? -5.809 14.149 36.593 1.00 88.38 1136 ASP A C 1
ATOM 8053 O O . ASP A 1 1136 ? -4.751 14.115 35.971 1.00 88.38 1136 ASP A O 1
ATOM 8057 N N . SER A 1 1137 ? -6.201 15.252 37.231 1.00 85.81 1137 SER A N 1
ATOM 8058 C CA . SER A 1 1137 ? -5.371 16.452 37.328 1.00 85.81 1137 SER A CA 1
ATOM 8059 C C . SER A 1 1137 ? -5.114 16.859 38.770 1.00 85.81 1137 SER A C 1
ATOM 8061 O O . SER A 1 1137 ? -5.959 16.736 39.660 1.00 85.81 1137 SER A O 1
ATOM 8063 N N . LYS A 1 1138 ? -3.905 17.365 39.009 1.00 88.69 1138 LYS A N 1
ATOM 8064 C CA . LYS A 1 1138 ? -3.446 17.877 40.295 1.00 88.69 1138 LYS A CA 1
ATOM 8065 C C . LYS A 1 1138 ? -2.552 19.082 40.066 1.00 88.69 1138 LYS A C 1
ATOM 8067 O O . LYS A 1 1138 ? -1.391 18.951 39.682 1.00 88.69 1138 LYS A O 1
ATOM 8072 N N . ASN A 1 1139 ? -3.089 20.258 40.358 1.00 81.69 1139 ASN A N 1
ATOM 8073 C CA . ASN A 1 1139 ? -2.358 21.514 40.321 1.00 81.69 1139 ASN A CA 1
ATOM 8074 C C . ASN A 1 1139 ? -2.152 22.037 41.743 1.00 81.69 1139 ASN A C 1
ATOM 8076 O O . ASN A 1 1139 ? -3.083 22.064 42.549 1.00 81.69 1139 ASN A O 1
ATOM 8080 N N . GLN A 1 1140 ? -0.924 22.436 42.056 1.00 83.00 1140 GLN A N 1
ATOM 8081 C CA . GLN A 1 1140 ? -0.524 23.009 43.335 1.00 83.00 1140 GLN A CA 1
ATOM 8082 C C . GLN A 1 1140 ? 0.228 24.314 43.088 1.00 83.00 1140 GLN A C 1
ATOM 8084 O O . GLN A 1 1140 ? 1.095 24.395 42.222 1.00 83.00 1140 GLN A O 1
ATOM 8089 N N . SER A 1 1141 ? -0.083 25.337 43.873 1.00 81.19 1141 SER A N 1
ATOM 8090 C CA . SER A 1 1141 ? 0.574 26.640 43.819 1.00 81.19 1141 SER A CA 1
ATOM 8091 C C . SER A 1 1141 ? 0.789 27.189 45.220 1.00 81.19 1141 SER A C 1
ATOM 8093 O O . SER A 1 1141 ? -0.048 27.024 46.108 1.00 81.19 1141 SER A O 1
ATOM 8095 N N . ILE A 1 1142 ? 1.939 27.826 45.399 1.00 74.56 1142 ILE A N 1
ATOM 8096 C CA . ILE A 1 1142 ? 2.399 28.456 46.627 1.00 74.56 1142 ILE A CA 1
ATOM 8097 C C . ILE A 1 1142 ? 2.883 29.853 46.239 1.00 74.56 1142 ILE A C 1
ATOM 8099 O O . ILE A 1 1142 ? 3.676 29.998 45.307 1.00 74.56 1142 ILE A O 1
ATOM 8103 N N . SER A 1 1143 ? 2.464 30.888 46.958 1.00 67.62 1143 SER A N 1
ATOM 8104 C CA . SER A 1 1143 ? 3.120 32.193 46.897 1.00 67.62 1143 SER A CA 1
ATOM 8105 C C . SER A 1 1143 ? 3.265 32.809 48.279 1.00 67.62 1143 SER A C 1
ATOM 8107 O O . SER A 1 1143 ? 2.489 32.538 49.193 1.00 67.62 1143 SER A O 1
ATOM 8109 N N . ALA A 1 1144 ? 4.251 33.681 48.416 1.00 55.41 1144 ALA A N 1
ATOM 8110 C CA . ALA A 1 1144 ? 4.417 34.560 49.557 1.00 55.41 1144 ALA A CA 1
ATOM 8111 C C . ALA A 1 1144 ? 5.010 35.886 49.077 1.00 55.41 1144 ALA A C 1
ATOM 8113 O O . ALA A 1 1144 ? 5.856 35.912 48.179 1.00 55.41 1144 ALA A O 1
ATOM 8114 N N . SER A 1 1145 ? 4.592 36.995 49.676 1.00 55.81 1145 SER A N 1
ATOM 8115 C CA . SER A 1 1145 ? 5.256 38.284 49.492 1.00 55.81 1145 SER A CA 1
ATOM 8116 C C . SER A 1 1145 ? 5.118 39.155 50.735 1.00 55.81 1145 SER A C 1
ATOM 8118 O O . SER A 1 1145 ? 4.331 38.860 51.632 1.00 55.81 1145 SER A O 1
ATOM 8120 N N . GLY A 1 1146 ? 5.851 40.260 50.788 1.00 50.28 1146 GLY A N 1
ATOM 8121 C CA . GLY A 1 1146 ? 5.667 41.259 51.835 1.00 50.28 1146 GLY A CA 1
ATOM 8122 C C . GLY A 1 1146 ? 6.424 42.549 51.557 1.00 50.28 1146 GLY A C 1
ATOM 8123 O O . GLY A 1 1146 ? 7.426 42.540 50.839 1.00 50.28 1146 GLY A O 1
ATOM 8124 N N . THR A 1 1147 ? 5.935 43.643 52.144 1.00 51.69 1147 THR A N 1
ATOM 8125 C CA . THR A 1 1147 ? 6.519 44.984 52.056 1.00 51.69 1147 THR A CA 1
ATOM 8126 C C . THR A 1 1147 ? 6.732 45.555 53.453 1.00 51.69 1147 THR A C 1
ATOM 8128 O O . THR A 1 1147 ? 5.776 45.675 54.220 1.00 51.69 1147 THR A O 1
ATOM 8131 N N . MET A 1 1148 ? 7.964 45.960 53.773 1.00 50.22 1148 MET A N 1
ATOM 8132 C CA . MET A 1 1148 ? 8.304 46.571 55.067 1.00 50.22 1148 MET A CA 1
ATOM 8133 C C . MET A 1 1148 ? 8.537 48.086 54.932 1.00 50.22 1148 MET A C 1
ATOM 8135 O O . MET A 1 1148 ? 9.414 48.526 54.186 1.00 50.22 1148 MET A O 1
ATOM 8139 N N . GLY A 1 1149 ? 7.722 48.866 55.654 1.00 52.06 1149 GLY A N 1
ATOM 8140 C CA . GLY A 1 1149 ? 7.646 50.335 55.649 1.00 52.06 1149 GLY A CA 1
ATOM 8141 C C . GLY A 1 1149 ? 6.394 50.827 56.403 1.00 52.06 1149 GLY A C 1
ATOM 8142 O O . GLY A 1 1149 ? 5.591 50.011 56.857 1.00 52.06 1149 GLY A O 1
ATOM 8143 N N . ILE A 1 1150 ? 6.203 52.145 56.562 1.00 44.66 1150 ILE A N 1
ATOM 8144 C CA . ILE A 1 1150 ? 5.037 52.701 57.286 1.00 44.66 1150 ILE A CA 1
ATOM 8145 C C . ILE A 1 1150 ? 3.776 52.641 56.395 1.00 44.66 1150 ILE A C 1
ATOM 8147 O O . ILE A 1 1150 ? 3.551 53.523 55.567 1.00 44.66 1150 ILE A O 1
ATOM 8151 N N . GLY A 1 1151 ? 2.959 51.599 56.593 1.00 48.94 1151 GLY A N 1
ATOM 8152 C CA . GLY A 1 1151 ? 1.739 51.278 55.828 1.00 48.94 1151 GLY A CA 1
ATOM 8153 C C . GLY A 1 1151 ? 1.940 49.988 55.028 1.00 48.94 1151 GLY A C 1
ATOM 8154 O O . GLY A 1 1151 ? 2.417 50.043 53.897 1.00 48.94 1151 GLY A O 1
ATOM 8155 N N . ALA A 1 1152 ? 1.691 48.838 55.655 1.00 52.41 1152 ALA A N 1
ATOM 8156 C CA . ALA A 1 1152 ? 2.405 47.594 55.380 1.00 52.41 1152 ALA A CA 1
ATOM 8157 C C . ALA A 1 1152 ? 1.804 46.741 54.249 1.00 52.41 1152 ALA A C 1
ATOM 8159 O O . ALA A 1 1152 ? 0.691 46.969 53.771 1.00 52.41 1152 ALA A O 1
ATOM 8160 N N . SER A 1 1153 ? 2.566 45.726 53.824 1.00 45.62 1153 SER A N 1
ATOM 8161 C CA . SER A 1 1153 ? 2.040 44.630 53.007 1.00 45.62 1153 SER A CA 1
ATOM 8162 C C . SER A 1 1153 ? 2.545 43.271 53.493 1.00 45.62 1153 SER A C 1
ATOM 8164 O O . SER A 1 1153 ? 3.713 43.107 53.848 1.00 45.62 1153 SER A O 1
ATOM 8166 N N . VAL A 1 1154 ? 1.663 42.279 53.458 1.00 47.84 1154 VAL A N 1
ATOM 8167 C CA . VAL A 1 1154 ? 1.969 40.845 53.550 1.00 47.84 1154 VAL A CA 1
ATOM 8168 C C . VAL A 1 1154 ? 1.077 40.145 52.534 1.00 47.84 1154 VAL A C 1
ATOM 8170 O O . VAL A 1 1154 ? -0.076 40.543 52.371 1.00 47.84 1154 VAL A O 1
ATOM 8173 N N . SER A 1 1155 ? 1.575 39.105 51.870 1.00 48.97 1155 SER A N 1
ATOM 8174 C CA . SER A 1 1155 ? 0.746 38.179 51.105 1.00 48.97 1155 SER A CA 1
ATOM 8175 C C . SER A 1 1155 ? 1.135 36.724 51.329 1.00 48.97 1155 SER A C 1
ATOM 8177 O O . SER A 1 1155 ? 2.297 36.394 51.574 1.00 48.97 1155 SER A O 1
ATOM 8179 N N . GLY A 1 1156 ? 0.145 35.852 51.182 1.00 46.84 1156 GLY A N 1
ATOM 8180 C CA . GLY A 1 1156 ? 0.339 34.421 51.025 1.00 46.84 1156 GLY A CA 1
ATOM 8181 C C . GLY A 1 1156 ? -0.676 33.864 50.037 1.00 46.84 1156 GLY A C 1
ATOM 8182 O O . GLY A 1 1156 ? -1.812 34.335 49.972 1.00 46.84 1156 GLY A O 1
ATOM 8183 N N . SER A 1 1157 ? -0.294 32.836 49.291 1.00 49.00 1157 SER A N 1
ATOM 8184 C CA . SER A 1 1157 ? -1.254 31.937 48.668 1.00 49.00 1157 SER A CA 1
ATOM 8185 C C . SER A 1 1157 ? -0.813 30.488 48.802 1.00 49.00 1157 SER A C 1
ATOM 8187 O O . SER A 1 1157 ? 0.371 30.153 48.778 1.00 49.00 1157 SER A O 1
ATOM 8189 N N . TYR A 1 1158 ? -1.808 29.631 48.941 1.00 49.06 1158 TYR A N 1
ATOM 8190 C CA . TYR A 1 1158 ? -1.704 28.198 48.784 1.00 49.06 1158 TYR A CA 1
ATOM 8191 C C . TYR A 1 1158 ? -2.978 27.780 48.061 1.00 49.06 1158 TYR A C 1
ATOM 8193 O O . TYR A 1 1158 ? -4.059 27.831 48.648 1.00 49.06 1158 TYR A O 1
ATOM 8201 N N . SER A 1 1159 ? -2.894 27.433 46.778 1.00 72.75 1159 SER A N 1
ATOM 8202 C CA . SER A 1 1159 ? -4.058 26.908 46.064 1.00 72.75 1159 SER A CA 1
ATOM 8203 C C . SER A 1 1159 ? -3.761 25.551 45.452 1.00 72.75 1159 SER A C 1
ATOM 8205 O O . SER A 1 1159 ? -2.735 25.351 44.797 1.00 72.75 1159 SER A O 1
ATOM 8207 N N . GLN A 1 1160 ? -4.659 24.609 45.718 1.00 76.25 1160 GLN A N 1
ATOM 8208 C CA . GLN A 1 1160 ? -4.616 23.251 45.215 1.00 76.25 1160 GLN A CA 1
ATOM 8209 C C . GLN A 1 1160 ? -5.947 22.935 44.541 1.00 76.25 1160 GLN A C 1
ATOM 8211 O O . GLN A 1 1160 ? -7.002 23.030 45.167 1.00 76.25 1160 GLN A O 1
ATOM 8216 N N . SER A 1 1161 ? -5.900 22.494 43.290 1.00 76.81 1161 SER A N 1
ATOM 8217 C CA . SER A 1 1161 ? -7.047 21.911 42.599 1.00 76.81 1161 SER A CA 1
ATOM 8218 C C . SER A 1 1161 ? -6.714 20.486 42.189 1.00 76.81 1161 SER A C 1
ATOM 8220 O O . SER A 1 1161 ? -5.708 20.260 41.517 1.00 76.81 1161 SER A O 1
ATOM 8222 N N . ASN A 1 1162 ? -7.569 19.543 42.573 1.00 79.88 1162 ASN A N 1
ATOM 8223 C CA . ASN A 1 1162 ? -7.549 18.185 42.046 1.00 79.88 1162 ASN A CA 1
ATOM 8224 C C . ASN A 1 1162 ? -8.852 17.941 41.274 1.00 79.88 1162 ASN A C 1
ATOM 8226 O O . ASN A 1 1162 ? -9.922 18.357 41.732 1.00 79.88 1162 ASN A O 1
ATOM 8230 N N . MET A 1 1163 ? -8.772 17.239 40.152 1.00 75.38 1163 MET A N 1
ATOM 8231 C CA . MET A 1 1163 ? -9.919 16.734 39.406 1.00 75.38 1163 MET A CA 1
ATOM 8232 C C . MET A 1 1163 ? -9.681 15.258 39.113 1.00 75.38 1163 MET A C 1
ATOM 8234 O O . MET A 1 1163 ? -8.584 14.891 38.719 1.00 75.38 1163 MET A O 1
ATOM 8238 N N . HIS A 1 1164 ? -10.702 14.436 39.312 1.00 81.88 1164 HIS A N 1
ATOM 8239 C CA . HIS A 1 1164 ? -10.715 13.035 38.920 1.00 81.88 1164 HIS A CA 1
ATOM 8240 C C . HIS A 1 1164 ? -12.008 12.776 38.153 1.00 81.88 1164 HIS A C 1
ATOM 8242 O O . HIS A 1 1164 ? -13.092 13.138 38.624 1.00 81.88 1164 HIS A O 1
ATOM 8248 N N . ASN A 1 1165 ? -11.904 12.177 36.977 1.00 75.50 1165 ASN A N 1
ATOM 8249 C CA . ASN A 1 1165 ? -13.023 11.828 36.123 1.00 75.50 1165 ASN A CA 1
ATOM 8250 C C . ASN A 1 1165 ? -12.865 10.378 35.662 1.00 75.50 1165 ASN A C 1
ATOM 8252 O O . ASN A 1 1165 ? -11.805 10.022 35.159 1.00 75.50 1165 ASN A O 1
ATOM 8256 N N . ASP A 1 1166 ? -13.914 9.576 35.809 1.00 84.00 1166 ASP A N 1
ATOM 8257 C CA . ASP A 1 1166 ? -13.978 8.190 35.338 1.00 84.00 1166 ASP A CA 1
ATOM 8258 C C . ASP A 1 1166 ? -15.311 7.985 34.607 1.00 84.00 1166 ASP A C 1
ATOM 8260 O O . ASP A 1 1166 ? -16.380 8.315 35.132 1.00 84.00 1166 ASP A O 1
ATOM 8264 N N . TYR A 1 1167 ? -15.248 7.493 33.375 1.00 86.19 1167 TYR A N 1
ATOM 8265 C CA . TYR A 1 1167 ? -16.382 7.255 32.492 1.00 86.19 1167 TYR A CA 1
ATOM 8266 C C . TYR A 1 1167 ? -16.248 5.875 31.854 1.00 86.19 1167 TYR A C 1
ATOM 8268 O O . TYR A 1 1167 ? -15.189 5.555 31.312 1.00 86.19 1167 TYR A O 1
ATOM 8276 N N . ALA A 1 1168 ? -17.336 5.108 31.860 1.00 90.75 1168 ALA A N 1
ATOM 8277 C CA . ALA A 1 1168 ? -17.504 3.922 31.032 1.00 90.75 1168 ALA A CA 1
ATOM 8278 C C . ALA A 1 1168 ? -18.955 3.850 30.536 1.00 90.75 1168 ALA A C 1
ATOM 8280 O O . ALA A 1 1168 ? -19.889 3.951 31.334 1.00 90.75 1168 ALA A O 1
ATOM 8281 N N . SER A 1 1169 ? -19.160 3.703 29.227 1.00 88.12 1169 SER A N 1
ATOM 8282 C CA . SER A 1 1169 ? -20.499 3.520 28.658 1.00 88.12 1169 SER A CA 1
ATOM 8283 C C . SER A 1 1169 ? -20.450 2.792 27.326 1.00 88.12 1169 SER A C 1
ATOM 8285 O O . SER A 1 1169 ? -19.674 3.175 26.449 1.00 88.12 1169 SER A O 1
ATOM 8287 N N . VAL A 1 1170 ? -21.341 1.821 27.123 1.00 92.19 1170 VAL A N 1
ATOM 8288 C CA . VAL A 1 1170 ? -21.618 1.288 25.779 1.00 92.19 1170 VAL A CA 1
ATOM 8289 C C . VAL A 1 1170 ? -22.130 2.443 24.906 1.00 92.19 1170 VAL A C 1
ATOM 8291 O O . VAL A 1 1170 ? -22.877 3.296 25.394 1.00 92.19 1170 VAL A O 1
ATOM 8294 N N . GLN A 1 1171 ? -21.673 2.528 23.652 1.00 89.25 1171 GLN A N 1
ATOM 8295 C CA . GLN A 1 1171 ? -22.211 3.473 22.655 1.00 89.25 1171 GLN A CA 1
ATOM 8296 C C . GLN A 1 1171 ? -23.113 2.773 21.628 1.00 89.25 1171 GLN A C 1
ATOM 8298 O O . GLN A 1 1171 ? -24.116 3.339 21.202 1.00 89.25 1171 GLN A O 1
ATOM 8303 N N . GLU A 1 1172 ? -22.787 1.530 21.269 1.00 92.38 1172 GLU A N 1
ATOM 8304 C CA . GLU A 1 1172 ? -23.576 0.672 20.384 1.00 92.38 1172 GLU A CA 1
ATOM 8305 C C . GLU A 1 1172 ? -23.627 -0.743 20.980 1.00 92.38 1172 GLU A C 1
ATOM 8307 O O . GLU A 1 1172 ? -22.588 -1.339 21.276 1.00 92.38 1172 GLU A O 1
ATOM 8312 N N . GLN A 1 1173 ? -24.838 -1.276 21.184 1.00 91.88 1173 GLN A N 1
ATOM 8313 C CA . GLN A 1 1173 ? -25.014 -2.628 21.714 1.00 91.88 1173 GLN A CA 1
ATOM 8314 C C . GLN A 1 1173 ? -24.659 -3.674 20.652 1.00 91.88 1173 GLN A C 1
ATOM 8316 O O . GLN A 1 1173 ? -25.141 -3.616 19.520 1.00 91.88 1173 GLN A O 1
ATOM 8321 N N . SER A 1 1174 ? -23.877 -4.679 21.040 1.00 96.69 1174 SER A N 1
ATOM 8322 C CA . SER A 1 1174 ? -23.625 -5.851 20.201 1.00 96.69 1174 SER A CA 1
ATOM 8323 C C . SER A 1 1174 ? -24.877 -6.704 20.068 1.00 96.69 1174 SER A C 1
ATOM 8325 O O . SER A 1 1174 ? -25.688 -6.779 20.996 1.00 96.69 1174 SER A O 1
ATOM 8327 N N . GLY A 1 1175 ? -25.058 -7.360 18.924 1.00 95.88 1175 GLY A N 1
ATOM 8328 C CA . GLY A 1 1175 ? -26.308 -8.070 18.706 1.00 95.88 1175 GLY A CA 1
ATOM 8329 C C . GLY A 1 1175 ? -26.484 -8.803 17.388 1.00 95.88 1175 GLY A C 1
ATOM 8330 O O . GLY A 1 1175 ? -25.731 -8.624 16.433 1.00 95.88 1175 GLY A O 1
ATOM 8331 N N . ILE A 1 1176 ? -27.550 -9.598 17.357 1.00 97.00 1176 ILE A N 1
ATOM 8332 C CA . ILE A 1 1176 ? -28.137 -10.193 16.158 1.00 97.00 1176 ILE A CA 1
ATOM 8333 C C . ILE A 1 1176 ? -29.460 -9.473 15.895 1.00 97.00 1176 ILE A C 1
ATOM 8335 O O . ILE A 1 1176 ? -30.364 -9.509 16.725 1.00 97.00 1176 ILE A O 1
ATOM 8339 N N . GLN A 1 1177 ? -29.579 -8.821 14.745 1.00 95.19 1177 GLN A N 1
ATOM 8340 C CA . GLN A 1 1177 ? -30.729 -8.010 14.364 1.00 95.19 1177 GLN A CA 1
ATOM 8341 C C . GLN A 1 1177 ? -31.385 -8.604 13.116 1.00 95.19 1177 GLN A C 1
ATOM 8343 O O . GLN A 1 1177 ? -30.888 -8.437 12.002 1.00 95.19 1177 GLN A O 1
ATOM 8348 N N . ALA A 1 1178 ? -32.497 -9.312 13.305 1.00 94.00 1178 ALA A N 1
ATOM 8349 C CA . ALA A 1 1178 ? -33.321 -9.818 12.218 1.00 94.00 1178 ALA A CA 1
ATOM 8350 C C . ALA A 1 1178 ? -34.453 -8.838 11.859 1.00 94.00 1178 ALA A C 1
ATOM 8352 O O . ALA A 1 1178 ? -35.006 -8.134 12.706 1.00 94.00 1178 ALA A O 1
ATOM 8353 N N . GLY A 1 1179 ? -34.821 -8.824 10.583 1.00 91.31 1179 GLY A N 1
ATOM 8354 C CA . GLY A 1 1179 ? -36.008 -8.159 10.061 1.00 91.31 1179 GLY A CA 1
ATOM 8355 C C . GLY A 1 1179 ? -37.222 -9.091 10.004 1.00 91.31 1179 GLY A C 1
ATOM 8356 O O . GLY A 1 1179 ? -37.426 -9.959 10.855 1.00 91.31 1179 GLY A O 1
ATOM 8357 N N . ASP A 1 1180 ? -38.007 -8.924 8.940 1.00 89.56 1180 ASP A N 1
ATOM 8358 C CA . ASP A 1 1180 ? -39.289 -9.609 8.717 1.00 89.56 1180 ASP A CA 1
ATOM 8359 C C . ASP A 1 1180 ? -39.175 -11.127 8.496 1.00 89.56 1180 ASP A C 1
ATOM 8361 O O . ASP A 1 1180 ? -40.178 -11.836 8.528 1.00 89.56 1180 ASP A O 1
ATOM 8365 N N . GLY A 1 1181 ? -37.964 -11.648 8.287 1.00 89.94 1181 GLY A N 1
ATOM 8366 C CA . GLY A 1 1181 ? -37.693 -13.079 8.160 1.00 89.94 1181 GLY A CA 1
ATOM 8367 C C . GLY A 1 1181 ? -37.432 -13.804 9.486 1.00 89.94 1181 GLY A C 1
ATOM 8368 O O . GLY A 1 1181 ? -37.361 -15.034 9.479 1.00 89.94 1181 GLY A O 1
ATOM 8369 N N . GLY A 1 1182 ? -37.306 -13.073 10.602 1.00 91.75 1182 GLY A N 1
ATOM 8370 C CA . GLY A 1 1182 ? -37.044 -13.631 11.934 1.00 91.75 1182 GLY A CA 1
ATOM 8371 C C . GLY A 1 1182 ? -35.633 -14.209 12.120 1.00 91.75 1182 GLY A C 1
ATOM 8372 O O . GLY A 1 1182 ? -34.778 -14.137 11.230 1.00 91.75 1182 GLY A O 1
ATOM 8373 N N . PHE A 1 1183 ? -35.381 -14.782 13.300 1.00 94.69 1183 PHE A N 1
ATOM 8374 C CA . PHE A 1 1183 ? -34.123 -15.464 13.627 1.00 94.69 1183 PHE A CA 1
ATOM 8375 C C . PHE A 1 1183 ? -34.328 -16.964 13.885 1.00 94.69 1183 PHE A C 1
ATOM 8377 O O . PHE A 1 1183 ? -35.216 -17.367 14.627 1.00 94.69 1183 PHE A O 1
ATOM 8384 N N . GLN A 1 1184 ? -33.461 -17.806 13.329 1.00 95.94 1184 GLN A N 1
ATOM 8385 C CA . GLN A 1 1184 ? -33.435 -19.249 13.571 1.00 95.94 1184 GLN A CA 1
ATOM 8386 C C . GLN A 1 1184 ? -32.063 -19.621 14.127 1.00 95.94 1184 GLN A C 1
ATOM 8388 O O . GLN A 1 1184 ? -31.123 -19.875 13.375 1.00 95.94 1184 GLN A O 1
ATOM 8393 N N . ILE A 1 1185 ? -31.931 -19.588 15.453 1.00 97.38 1185 ILE A N 1
ATOM 8394 C CA . ILE A 1 1185 ? -30.652 -19.752 16.149 1.00 97.38 1185 ILE A CA 1
ATOM 8395 C C . ILE A 1 1185 ? -30.644 -21.096 16.876 1.00 97.38 1185 ILE A C 1
ATOM 8397 O O . ILE A 1 1185 ? -31.473 -21.348 17.751 1.00 97.38 1185 ILE A O 1
ATOM 8401 N N . LYS A 1 1186 ? -29.685 -21.953 16.524 1.00 97.88 1186 LYS A N 1
ATOM 8402 C CA . LYS A 1 1186 ? -29.421 -23.240 17.161 1.00 97.88 1186 LYS A CA 1
ATOM 8403 C C . LYS A 1 1186 ? -28.002 -23.260 17.722 1.00 97.88 1186 LYS A C 1
ATOM 8405 O O . LYS A 1 1186 ? -27.041 -23.064 16.984 1.00 97.88 1186 LYS A O 1
ATOM 8410 N N . VAL A 1 1187 ? -27.892 -23.537 19.016 1.00 98.19 1187 VAL A N 1
ATOM 8411 C CA . VAL A 1 1187 ? -26.649 -23.548 19.793 1.00 98.19 1187 VAL A CA 1
ATOM 8412 C C . VAL A 1 1187 ? -26.539 -24.889 20.521 1.00 98.19 1187 VAL A C 1
ATOM 8414 O O . VAL A 1 1187 ? -27.506 -25.353 21.122 1.00 98.19 1187 VAL A O 1
ATOM 8417 N N . GLY A 1 1188 ? -25.384 -25.548 20.431 1.00 96.19 1188 GLY A N 1
ATOM 8418 C CA . GLY A 1 1188 ? -25.132 -26.822 21.113 1.00 96.19 1188 GLY A CA 1
ATOM 8419 C C . GLY A 1 1188 ? -24.741 -26.665 22.586 1.00 96.19 1188 GLY A C 1
ATOM 8420 O O . GLY A 1 1188 ? -25.023 -27.553 23.388 1.00 96.19 1188 GLY A O 1
ATOM 8421 N N . GLY A 1 1189 ? -24.107 -25.543 22.935 1.00 96.25 1189 GLY A N 1
ATOM 8422 C CA . GLY A 1 1189 ? -23.699 -25.172 24.290 1.00 96.25 1189 GLY A CA 1
ATOM 8423 C C . GLY A 1 1189 ? -24.566 -24.069 24.903 1.00 96.25 1189 GLY A C 1
ATOM 8424 O O . GLY A 1 1189 ? -25.794 -24.097 24.819 1.00 96.25 1189 GLY A O 1
ATOM 8425 N N . ASN A 1 1190 ? -23.913 -23.101 25.549 1.00 96.81 1190 ASN A N 1
ATOM 8426 C CA . ASN A 1 1190 ? -24.567 -21.954 26.173 1.00 96.81 1190 ASN A CA 1
ATOM 8427 C C . ASN A 1 1190 ? -24.780 -20.804 25.177 1.00 96.81 1190 ASN A C 1
ATOM 8429 O O . ASN A 1 1190 ? -23.919 -20.539 24.338 1.00 96.81 1190 ASN A O 1
ATOM 8433 N N . THR A 1 1191 ? -25.880 -20.072 25.333 1.00 96.62 1191 THR A N 1
ATOM 8434 C CA . THR A 1 1191 ? -26.064 -18.739 24.747 1.00 96.62 1191 THR A CA 1
ATOM 8435 C C . THR A 1 1191 ? -25.879 -17.704 25.853 1.00 96.62 1191 THR A C 1
ATOM 8437 O O . THR A 1 1191 ? -26.608 -17.752 26.838 1.00 96.62 1191 THR A O 1
ATOM 8440 N N . ASP A 1 1192 ? -24.912 -16.799 25.710 1.00 95.88 1192 ASP A N 1
ATOM 8441 C CA . ASP A 1 1192 ? -24.563 -15.768 26.694 1.00 95.88 1192 ASP A CA 1
ATOM 8442 C C . ASP A 1 1192 ? -24.795 -14.363 26.116 1.00 95.88 1192 ASP A C 1
ATOM 8444 O O . ASP A 1 1192 ? -24.251 -14.054 25.057 1.00 95.88 1192 ASP A O 1
ATOM 8448 N N . LEU A 1 1193 ? -25.582 -13.508 26.783 1.00 94.75 1193 LEU A N 1
ATOM 8449 C CA . LEU A 1 1193 ? -25.800 -12.109 26.373 1.00 94.75 1193 LEU A CA 1
ATOM 8450 C C . LEU A 1 1193 ? -25.400 -11.141 27.493 1.00 94.75 1193 LEU A C 1
ATOM 8452 O O . LEU A 1 1193 ? -26.100 -11.036 28.497 1.00 94.75 1193 LEU A O 1
ATOM 8456 N N . LYS A 1 1194 ? -24.332 -10.365 27.293 1.00 93.88 1194 LYS A N 1
ATOM 8457 C CA . LYS A 1 1194 ? -23.888 -9.307 28.216 1.00 93.88 1194 LYS A CA 1
ATOM 8458 C C . LYS A 1 1194 ? -24.169 -7.930 27.628 1.00 93.88 1194 LYS A C 1
ATOM 8460 O O . LYS A 1 1194 ? -23.475 -7.493 26.707 1.00 93.88 1194 LYS A O 1
ATOM 8465 N N . GLY A 1 1195 ? -25.230 -7.281 28.111 1.00 88.69 1195 GLY A N 1
ATOM 8466 C CA . GLY A 1 1195 ? -25.723 -5.998 27.593 1.00 88.69 1195 GLY A CA 1
ATOM 8467 C C . GLY A 1 1195 ? -25.995 -5.999 26.085 1.00 88.69 1195 GLY A C 1
ATOM 8468 O O . GLY A 1 1195 ? -25.873 -4.960 25.435 1.00 88.69 1195 GLY A O 1
ATOM 8469 N N . ALA A 1 1196 ? -26.283 -7.172 25.518 1.00 93.94 1196 ALA A N 1
ATOM 8470 C CA . ALA A 1 1196 ? -26.368 -7.440 24.086 1.00 93.94 1196 ALA A CA 1
ATOM 8471 C C . ALA A 1 1196 ? -27.800 -7.802 23.656 1.00 93.94 1196 ALA A C 1
ATOM 8473 O O . ALA A 1 1196 ? -28.628 -8.183 24.487 1.00 93.94 1196 ALA A O 1
ATOM 8474 N N . VAL A 1 1197 ? -28.096 -7.688 22.358 1.00 91.88 1197 VAL A N 1
ATOM 8475 C CA . VAL A 1 1197 ? -29.466 -7.764 21.821 1.00 91.88 1197 VAL A CA 1
ATOM 8476 C C . VAL A 1 1197 ? -29.618 -8.865 20.768 1.00 91.88 1197 VAL A C 1
ATOM 8478 O O . VAL A 1 1197 ? -28.863 -8.915 19.804 1.00 91.88 1197 VAL A O 1
ATOM 8481 N N . ILE A 1 1198 ? -30.651 -9.699 20.889 1.00 93.25 1198 ILE A N 1
ATOM 8482 C CA . ILE A 1 1198 ? -31.199 -10.500 19.784 1.00 93.25 1198 ILE A CA 1
ATOM 8483 C C . ILE A 1 1198 ? -32.586 -9.934 19.457 1.00 93.25 1198 ILE A C 1
ATOM 8485 O O . ILE A 1 1198 ? -33.440 -9.870 20.344 1.00 93.25 1198 ILE A O 1
ATOM 8489 N N . SER A 1 1199 ? -32.816 -9.486 18.219 1.00 90.88 1199 SER A N 1
ATOM 8490 C CA . SER A 1 1199 ? -34.064 -8.820 17.815 1.00 90.88 1199 SER A CA 1
ATOM 8491 C C . SER A 1 1199 ? -34.697 -9.360 16.525 1.00 90.88 1199 SER A C 1
ATOM 8493 O O . SER A 1 1199 ? -33.997 -9.848 15.640 1.00 90.88 1199 SER A O 1
ATOM 8495 N N . ALA A 1 1200 ? -36.029 -9.251 16.417 1.00 89.69 1200 ALA A N 1
ATOM 8496 C CA . ALA A 1 1200 ? -36.825 -9.461 15.198 1.00 89.69 1200 ALA A CA 1
ATOM 8497 C C . ALA A 1 1200 ? -38.003 -8.464 15.095 1.00 89.69 1200 ALA A C 1
ATOM 8499 O O . ALA A 1 1200 ? -38.518 -7.991 16.114 1.00 89.69 1200 ALA A O 1
ATOM 8500 N N . THR A 1 1201 ? -38.479 -8.164 13.880 1.00 85.31 1201 THR A N 1
ATOM 8501 C CA . THR A 1 1201 ? -39.694 -7.343 13.669 1.00 85.31 1201 THR A CA 1
ATOM 8502 C C . THR A 1 1201 ? -40.981 -8.139 13.942 1.00 85.31 1201 THR A C 1
ATOM 8504 O O . THR A 1 1201 ? -40.956 -9.351 14.157 1.00 85.31 1201 THR A O 1
ATOM 8507 N N . GLU A 1 1202 ? -42.140 -7.469 13.940 1.00 70.94 1202 GLU A N 1
ATOM 8508 C CA . GLU A 1 1202 ? -43.449 -8.128 14.110 1.00 70.94 1202 GLU A CA 1
ATOM 8509 C C . GLU A 1 1202 ? -43.788 -9.102 12.971 1.00 70.94 1202 GLU A C 1
ATOM 8511 O O . GLU A 1 1202 ? -44.371 -10.158 13.213 1.00 70.94 1202 GLU A O 1
ATOM 8516 N N . ALA A 1 1203 ? -43.366 -8.807 11.739 1.00 74.25 1203 ALA A N 1
ATOM 8517 C CA . ALA A 1 1203 ? -43.608 -9.688 10.599 1.00 74.25 1203 ALA A CA 1
ATOM 8518 C C . ALA A 1 1203 ? -42.884 -11.047 10.726 1.00 74.25 1203 ALA A C 1
ATOM 8520 O O . ALA A 1 1203 ? -43.403 -12.057 10.253 1.00 74.25 1203 ALA A O 1
ATOM 8521 N N . GLY A 1 1204 ? -41.757 -11.106 11.452 1.00 70.06 1204 GLY A N 1
ATOM 8522 C CA . GLY A 1 1204 ? -40.983 -12.329 11.714 1.00 70.06 1204 GLY A CA 1
ATOM 8523 C C . GLY A 1 1204 ? -41.605 -13.313 12.721 1.00 70.06 1204 GLY A C 1
ATOM 8524 O O . GLY A 1 1204 ? -40.928 -14.250 13.155 1.00 70.06 1204 GLY A O 1
ATOM 8525 N N . LYS A 1 1205 ? -42.873 -13.114 13.111 1.00 61.28 1205 LYS A N 1
ATOM 8526 C CA . LYS A 1 1205 ? -43.573 -13.812 14.210 1.00 61.28 1205 LYS A CA 1
ATOM 8527 C C . LYS A 1 1205 ? -43.606 -15.341 14.160 1.00 61.28 1205 LYS A C 1
ATOM 8529 O O . LYS A 1 1205 ? -43.735 -15.955 15.212 1.00 61.28 1205 LYS A O 1
ATOM 8534 N N . ASP A 1 1206 ? -43.522 -15.939 12.975 1.00 69.25 1206 ASP A N 1
ATOM 8535 C CA . ASP A 1 1206 ? -43.628 -17.394 12.791 1.00 69.25 1206 ASP A CA 1
ATOM 8536 C C . ASP A 1 1206 ? -42.252 -18.045 12.524 1.00 69.25 1206 ASP A C 1
ATOM 8538 O O . ASP A 1 1206 ? -42.154 -19.261 12.398 1.00 69.25 1206 ASP A O 1
ATOM 8542 N N . ASN A 1 1207 ? -41.179 -17.240 12.461 1.00 81.12 1207 ASN A N 1
ATOM 8543 C CA . ASN A 1 1207 ? -39.813 -17.657 12.113 1.00 81.12 1207 ASN A CA 1
ATOM 8544 C C . ASN A 1 1207 ? -38.756 -17.215 13.149 1.00 81.12 1207 ASN A C 1
ATOM 8546 O O . ASN A 1 1207 ? -37.577 -17.125 12.810 1.00 81.12 1207 ASN A O 1
ATOM 8550 N N . SER A 1 1208 ? -39.166 -16.917 14.388 1.00 88.06 1208 SER A N 1
ATOM 8551 C CA . SER A 1 1208 ? -38.283 -16.452 15.472 1.00 88.06 1208 SER A CA 1
ATOM 8552 C C . SER A 1 1208 ? -38.148 -17.510 16.577 1.00 88.06 1208 SER A C 1
ATOM 8554 O O . SER A 1 1208 ? -39.032 -17.676 17.420 1.00 88.06 1208 SER A O 1
ATOM 8556 N N . SER A 1 1209 ? -37.038 -18.250 16.560 1.00 91.31 1209 SER A N 1
ATOM 8557 C CA . SER A 1 1209 ? -36.767 -19.392 17.443 1.00 91.31 1209 SER A CA 1
ATOM 8558 C C . SER A 1 1209 ? -35.313 -19.439 17.924 1.00 91.31 1209 SER A C 1
ATOM 8560 O O . SER A 1 1209 ? -34.386 -19.335 17.113 1.00 91.31 1209 SER A O 1
ATOM 8562 N N . LEU A 1 1210 ? -35.120 -19.690 19.222 1.00 93.19 1210 LEU A N 1
ATOM 8563 C CA . LEU A 1 1210 ? -33.824 -19.945 19.855 1.00 93.19 1210 LEU A CA 1
ATOM 8564 C C . LEU A 1 1210 ? -33.821 -21.339 20.501 1.00 93.19 1210 LEU A C 1
ATOM 8566 O O . LEU A 1 1210 ? -34.568 -21.606 21.439 1.00 93.19 1210 LEU A O 1
ATOM 8570 N N . THR A 1 1211 ? -32.957 -22.227 20.016 1.00 94.62 1211 THR A N 1
ATOM 8571 C CA . THR A 1 1211 ? -32.680 -23.539 20.624 1.00 94.62 1211 THR A CA 1
ATOM 8572 C C . THR A 1 1211 ? -31.258 -23.534 21.173 1.00 94.62 1211 THR A C 1
ATOM 8574 O O . THR A 1 1211 ? -30.321 -23.324 20.409 1.00 94.62 1211 THR A O 1
ATOM 8577 N N . THR A 1 1212 ? -31.080 -23.762 22.472 1.00 94.62 1212 THR A N 1
ATOM 8578 C CA . THR A 1 1212 ? -29.772 -23.729 23.157 1.00 94.62 1212 THR A CA 1
ATOM 8579 C C . THR A 1 1212 ? -29.771 -24.725 24.317 1.00 94.62 1212 THR A C 1
ATOM 8581 O O . THR A 1 1212 ? -30.844 -25.071 24.799 1.00 94.62 1212 THR A O 1
ATOM 8584 N N . ALA A 1 1213 ? -28.621 -25.202 24.804 1.00 91.69 1213 ALA A N 1
ATOM 8585 C CA . ALA A 1 1213 ? -28.620 -26.059 25.998 1.00 91.69 1213 ALA A CA 1
ATOM 8586 C C . ALA A 1 1213 ? -28.946 -25.227 27.250 1.00 91.69 1213 ALA A C 1
ATOM 8588 O O . ALA A 1 1213 ? -29.864 -25.535 28.013 1.00 91.69 1213 ALA A O 1
ATOM 8589 N N . THR A 1 1214 ? -28.239 -24.108 27.411 1.00 91.88 1214 THR A N 1
ATOM 8590 C CA . THR A 1 1214 ? -28.483 -23.116 28.464 1.00 91.88 1214 THR A CA 1
ATOM 8591 C C . THR A 1 1214 ? -28.509 -21.705 27.885 1.00 91.88 1214 THR A C 1
ATOM 8593 O O . THR A 1 1214 ? -27.914 -21.443 26.838 1.00 91.88 1214 THR A O 1
ATOM 8596 N N . LEU A 1 1215 ? -29.229 -20.806 28.552 1.00 91.00 1215 LEU A N 1
ATOM 8597 C CA . LEU A 1 1215 ? -29.274 -19.376 28.254 1.00 91.00 1215 LEU A CA 1
ATOM 8598 C C . LEU A 1 1215 ? -28.873 -18.605 29.515 1.00 91.00 1215 LEU A C 1
ATOM 8600 O O . LEU A 1 1215 ? -29.528 -18.750 30.549 1.00 91.00 1215 LEU A O 1
ATOM 8604 N N . THR A 1 1216 ? -27.815 -17.805 29.427 1.00 90.75 1216 THR A N 1
ATOM 8605 C CA . THR A 1 1216 ? -27.390 -16.838 30.446 1.00 90.75 1216 THR A CA 1
ATOM 8606 C C . THR A 1 1216 ? -27.444 -15.440 29.862 1.00 90.75 1216 THR A C 1
ATOM 8608 O O . THR A 1 1216 ? -27.051 -15.221 28.717 1.00 90.75 1216 THR A O 1
ATOM 8611 N N . HIS A 1 1217 ? -27.904 -14.464 30.635 1.00 86.12 1217 HIS A N 1
ATOM 8612 C CA . HIS A 1 1217 ? -27.817 -13.075 30.203 1.00 86.12 1217 HIS A CA 1
ATOM 8613 C C . HIS A 1 1217 ? -27.764 -12.106 31.388 1.00 86.12 1217 HIS A C 1
ATOM 8615 O O . HIS A 1 1217 ? -28.341 -12.382 32.440 1.00 86.12 1217 HIS A O 1
ATOM 8621 N N . SER A 1 1218 ? -27.064 -10.985 31.205 1.00 85.44 1218 SER A N 1
ATOM 8622 C CA . SER A 1 1218 ? -26.838 -9.938 32.209 1.00 85.44 1218 SER A CA 1
ATOM 8623 C C . SER A 1 1218 ? -26.819 -8.540 31.579 1.00 85.44 1218 SER A C 1
ATOM 8625 O O . SER A 1 1218 ? -26.626 -8.394 30.367 1.00 85.44 1218 SER A O 1
ATOM 8627 N N . ASP A 1 1219 ? -26.962 -7.497 32.397 1.00 85.50 1219 ASP A N 1
ATOM 8628 C CA . ASP A 1 1219 ? -26.788 -6.109 31.967 1.00 85.50 1219 ASP A CA 1
ATOM 8629 C C . ASP A 1 1219 ? -25.315 -5.655 31.979 1.00 85.50 1219 ASP A C 1
ATOM 8631 O O . ASP A 1 1219 ? -24.406 -6.378 32.401 1.00 85.50 1219 ASP A O 1
ATOM 8635 N N . ILE A 1 1220 ? -25.078 -4.448 31.459 1.00 87.06 1220 ILE A N 1
ATOM 8636 C CA . ILE A 1 1220 ? -23.830 -3.697 31.618 1.00 87.06 1220 ILE A CA 1
ATOM 8637 C C . ILE A 1 1220 ? -24.146 -2.363 32.298 1.00 87.06 1220 ILE A C 1
ATOM 8639 O O . ILE A 1 1220 ? -24.900 -1.539 31.778 1.00 87.06 1220 ILE A O 1
ATOM 8643 N N . ALA A 1 1221 ? -23.532 -2.134 33.459 1.00 85.44 1221 ALA A N 1
ATOM 8644 C CA . ALA A 1 1221 ? -23.662 -0.888 34.205 1.00 85.44 1221 ALA A CA 1
ATOM 8645 C C . ALA A 1 1221 ? -22.770 0.212 33.604 1.00 85.44 1221 ALA A C 1
ATOM 8647 O O . ALA A 1 1221 ? -21.550 0.062 33.522 1.00 85.44 1221 ALA A O 1
ATOM 8648 N N . ASN A 1 1222 ? -23.373 1.343 33.233 1.00 81.12 1222 ASN A N 1
ATOM 8649 C CA . ASN A 1 1222 ? -22.658 2.504 32.702 1.00 81.12 1222 ASN A CA 1
ATOM 8650 C C . ASN A 1 1222 ? -22.434 3.548 33.807 1.00 81.12 1222 ASN A C 1
ATOM 8652 O O . ASN A 1 1222 ? -23.327 3.811 34.618 1.00 81.12 1222 ASN A O 1
ATOM 8656 N N . HIS A 1 1223 ? -21.271 4.205 33.825 1.00 80.44 1223 HIS A N 1
ATOM 8657 C CA . HIS A 1 1223 ? -20.949 5.236 34.817 1.00 80.44 1223 HIS A CA 1
ATOM 8658 C C . HIS A 1 1223 ? -20.318 6.491 34.214 1.00 80.44 1223 HIS A C 1
ATOM 8660 O O . HIS A 1 1223 ? -19.566 6.455 33.245 1.00 80.44 1223 HIS A O 1
ATOM 8666 N N . ALA A 1 1224 ? -20.598 7.628 34.851 1.00 76.50 1224 ALA A N 1
ATOM 8667 C CA . ALA A 1 1224 ? -19.948 8.907 34.595 1.00 76.50 1224 ALA A CA 1
ATOM 8668 C C . ALA A 1 1224 ? -19.728 9.613 35.941 1.00 76.50 1224 ALA A C 1
ATOM 8670 O O . ALA A 1 1224 ? -20.662 10.142 36.544 1.00 76.50 1224 ALA A O 1
ATOM 8671 N N . ILE A 1 1225 ? -18.498 9.565 36.449 1.00 76.38 1225 ILE A N 1
ATOM 8672 C CA . ILE A 1 1225 ? -18.127 10.011 37.793 1.00 76.38 1225 ILE A CA 1
ATOM 8673 C C . ILE A 1 1225 ? -17.105 11.140 37.678 1.00 76.38 1225 ILE A C 1
ATOM 8675 O O . ILE A 1 1225 ? -15.913 10.894 37.529 1.00 76.38 1225 ILE A O 1
ATOM 8679 N N . SER A 1 1226 ? -17.559 12.384 37.833 1.00 72.00 1226 SER A N 1
ATOM 8680 C CA . SER A 1 1226 ? -16.681 13.558 37.906 1.00 72.00 1226 SER A CA 1
ATOM 8681 C C . SER A 1 1226 ? -16.580 14.070 39.346 1.00 72.00 1226 SER A C 1
ATOM 8683 O O . SER A 1 1226 ? -17.584 14.417 39.970 1.00 72.00 1226 SER A O 1
ATOM 8685 N N . LYS A 1 1227 ? -15.361 14.148 39.887 1.00 71.62 1227 LYS A N 1
ATOM 8686 C CA . LYS A 1 1227 ? -15.054 14.647 41.236 1.00 71.62 1227 LYS A CA 1
ATOM 8687 C C . LYS A 1 1227 ? -14.008 15.756 41.146 1.00 71.62 1227 LYS A C 1
ATOM 8689 O O . LYS A 1 1227 ? -12.834 15.494 40.911 1.00 71.62 1227 LYS A O 1
ATOM 8694 N N . GLY A 1 1228 ? -14.430 16.998 41.364 1.00 71.81 1228 GLY A N 1
ATOM 8695 C CA . GLY A 1 1228 ? -13.532 18.148 41.493 1.00 71.81 1228 GLY A CA 1
ATOM 8696 C C . GLY A 1 1228 ? -13.404 18.602 42.946 1.00 71.81 1228 GLY A C 1
ATOM 8697 O O . GLY A 1 1228 ? -14.403 18.687 43.658 1.00 71.81 1228 GLY A O 1
ATOM 8698 N N . SER A 1 1229 ? -12.190 18.935 43.382 1.00 68.31 1229 SER A N 1
ATOM 8699 C CA . SER A 1 1229 ? -11.936 19.587 44.671 1.00 68.31 1229 SER A CA 1
ATOM 8700 C C . SER A 1 1229 ? -10.930 20.722 44.501 1.00 68.31 1229 SER A C 1
ATOM 8702 O O . SER A 1 1229 ? -9.777 20.472 44.145 1.00 68.31 1229 SER A O 1
ATOM 8704 N N . SER A 1 1230 ? -11.334 21.955 44.797 1.00 65.56 1230 SER A N 1
ATOM 8705 C CA . SER A 1 1230 ? -10.450 23.124 44.814 1.00 65.56 1230 SER A CA 1
ATOM 8706 C C . SER A 1 1230 ? -10.376 23.720 46.216 1.00 65.56 1230 SER A C 1
ATOM 8708 O O . SER A 1 1230 ? -11.393 24.137 46.770 1.00 65.56 1230 SER A O 1
ATOM 8710 N N . VAL A 1 1231 ? -9.169 23.797 46.769 1.00 65.00 1231 VAL A N 1
ATOM 8711 C CA . VAL A 1 1231 ? -8.850 24.496 48.015 1.00 65.00 1231 VAL A CA 1
ATOM 8712 C C . VAL A 1 1231 ? -8.037 25.728 47.649 1.00 65.00 1231 VAL A C 1
ATOM 8714 O O . VAL A 1 1231 ? -6.886 25.612 47.236 1.00 65.00 1231 VAL A O 1
ATOM 8717 N N . GLY A 1 1232 ? -8.639 26.908 47.780 1.00 52.22 1232 GLY A N 1
ATOM 8718 C CA . GLY A 1 1232 ? -7.956 28.187 47.614 1.00 52.22 1232 GLY A CA 1
ATOM 8719 C C . GLY A 1 1232 ? -7.759 28.868 48.962 1.00 52.22 1232 GLY A C 1
ATOM 8720 O O . GLY A 1 1232 ? -8.736 29.216 49.620 1.00 52.22 1232 GLY A O 1
ATOM 8721 N N . LEU A 1 1233 ? -6.508 29.083 49.359 1.00 40.47 1233 LEU A N 1
ATOM 8722 C CA . LEU A 1 1233 ? -6.130 29.957 50.464 1.00 40.47 1233 LEU A CA 1
ATOM 8723 C C . LEU A 1 1233 ? -5.349 31.141 49.899 1.00 40.47 1233 LEU A C 1
ATOM 8725 O O . LEU A 1 1233 ? -4.312 30.974 49.259 1.00 40.47 1233 LEU A O 1
ATOM 8729 N N . SER A 1 1234 ? -5.854 32.342 50.151 1.00 48.38 1234 SER A N 1
ATOM 8730 C CA . SER A 1 1234 ? -5.201 33.610 49.846 1.00 48.38 1234 SER A CA 1
ATOM 8731 C C . SER A 1 1234 ? -5.198 34.479 51.099 1.00 48.38 1234 SER A C 1
ATOM 8733 O O . SER A 1 1234 ? -6.128 34.450 51.903 1.00 48.38 1234 SER A O 1
ATOM 8735 N N . GLY A 1 1235 ? -4.134 35.250 51.280 1.00 41.28 1235 GLY A N 1
ATOM 8736 C CA . GLY A 1 1235 ? -3.992 36.202 52.369 1.00 41.28 1235 GLY A CA 1
ATOM 8737 C C . GLY A 1 1235 ? -3.332 37.473 51.864 1.00 41.28 1235 GLY A C 1
ATOM 8738 O O . GLY A 1 1235 ? -2.372 37.415 51.100 1.00 41.28 1235 GLY A O 1
ATOM 8739 N N . GLY A 1 1236 ? -3.849 38.612 52.311 1.00 40.88 1236 GLY A N 1
ATOM 8740 C CA . GLY A 1 1236 ? -3.248 39.930 52.160 1.00 40.88 1236 GLY A CA 1
ATOM 8741 C C . GLY A 1 1236 ? -3.336 40.673 53.493 1.00 40.88 1236 GLY A C 1
ATOM 8742 O O . GLY A 1 1236 ? -4.301 40.469 54.228 1.00 40.88 1236 GLY A O 1
ATOM 8743 N N . PHE A 1 1237 ? -2.366 41.525 53.818 1.00 51.31 1237 PHE A N 1
ATOM 8744 C CA . PHE A 1 1237 ? -2.379 42.349 55.035 1.00 51.31 1237 PHE A CA 1
ATOM 8745 C C . PHE A 1 1237 ? -1.904 43.785 54.766 1.00 51.31 1237 PHE A C 1
ATOM 8747 O O . PHE A 1 1237 ? -1.183 44.015 53.798 1.00 51.31 1237 PHE A O 1
ATOM 8754 N N . ARG A 1 1238 ? -2.370 44.727 55.600 1.00 46.78 1238 ARG A N 1
ATOM 8755 C CA . ARG A 1 1238 ? -2.131 46.187 55.557 1.00 46.78 1238 ARG A CA 1
ATOM 8756 C C . ARG A 1 1238 ? -1.219 46.657 56.692 1.00 46.78 1238 ARG A C 1
ATOM 8758 O O . ARG A 1 1238 ? -1.092 45.878 57.659 1.00 46.78 1238 ARG A O 1
#

Sequence (1238 aa):
MRTPDGNYEKWTLYQTTRTSRQSEIVSSDPGRIIAGGNISISADLVANEDSHIIAGGLLDMQGSRIKNGQTQGQKITNETGTATSYRRDRKKGRDVTGKSSIAYAPAQKIETISLNVAREEQFATPQGSGTSLSSATTGGVNASTSAAGAASAQVQSKAIVSVLAGLAGVDNAAGRQAGAASGGSGPNGTARTAGAGQGGTVGNIASSAVDAVQQGNGPNSAYPGAITVGTATMGAMAQDLKHVGGTAAADSTDRIGQAGHGGFIRAVSGALAATVTGSDQQGQANLATAGSTSIGNASGTAAQATGLGGLPSQARLAGIAQVALTNASGRAQFVRTSSPPVTLPNVSLFRTMPSLSSSYLVETDPRFASFREWTGSDYLLNQVKVDPSVTQKRLGDGFYEQKLIREQVAQLTGLRFVGDYTSDEQQYRALMDAGVAHAKNYNLHPGVALTAEQMAALTSDIVWLVERDVTLPDGSVQKALVPQIYLRLRDGDLDGSGALLAGKDININLSGDLSNSGTIAGRSVVKLTADNVENMGGRLNGDAVAVAARNDLNNIGGTISANSELIATAGRDIHIASTTQSASSSAGGNSFSRTDIDRVAGLYVSGDGSSGGGTLLVSAGRDVSLLAGVIGNAGKDGQSIVNAGRDINLGTLTTASSNNLSWDAKNYRKDSSSSEIGSQIQGSGSIVLQAGNDVLARAADVQAGAGLAVTAGHDIVLSAGANQVTVDEGHEQTSRGFLNKKTITTRDMLDLGTSAGSTFGGATLAFAAGNDIKLSGAQVLSDGAASLLAKNAISIEAASETSKELHHRNVKESGFMSGGGFGFSYGTRTTTTDQKRDAVIQSGQARSSVGSTSGALSIIAGKDLKIGGSDIVAATDLNLAGTSVKITPGQDSDKGKFATKTTQDGFTVALGGSVVSAIQTLQTMSTAASTAKNSRVTAMAAATTAMAAKDAAKDMMKKGGPSISVSLTAGHSESVQTQTTASTTHSGSVLTGNNINITAKGGGKDSNITIQGSDLNAKNDIRLHADNNVNLLAAQDTESQHSKSSSLSASVGVQAIVSTKGTSFGFTASASGSKGHEDGDGTTQLNTHVNAGDKLVISSGGDTNIKGAVANAKQVIADIKGNLNLESLQDTAKFDSKNQSISASGTMGIGASVSGSYSQSNMHNDYASVQEQSGIQAGDGGFQIKVGGNTDLKGAVISATEAGKDNSSLTTATLTHSDIANHAISKGSSVGLSGGFR

Foldseek 3Di:
DDDDPHDDFKDKDWDKDKDKDKDAFPDFQFAEAEELFEEEEEFQEAEAELHEYEHLAHYHYPNYDYHHHYDKMKMKIWMWTKIKMWGWDDDPPDIDIDIDIDIDTDDIDIDIHGHPRYDDYHNDDDPDPPDDDDDDDPPDDDDDDDDDDDDDDDDDDDDDDDDDDDDDDDDDDDDDDDDDDDDDDDDDDDDDDDDDDDDDDDDDDDDDDDDDDDDDDDDDDDDDDDPPPDPDPPDDDDDDDDDDDDDDDDDDDDDDDDDDDDDDDDDDDDDDDDDDDDDDDDDDPDDDDPDDDDPPDDQDDPDDPPDDDDDPDDDFDPFKDKFWADDPPPDTWIKIWGDQDLADDPDPQWDADPDPPALEGIEGDCVPPVPDAADACVVLCVLLVDDPVPAFRAHYGNVVQLVSVQVRCCVFFVESAPDPDPDSRRRQVVQSVLVSVLCVVVVDDAQPDDDSVSLNPRPAKHWGWHWDWHQDPVRDTGIHTHTIIIHTDDDRGDPRDDDEDEYCEAAAAEAAEDAFLEEYEHAAEYHEEHQEYHQANYEYEYQEYAYEHAAEYAQELYEYEHAAYYHAEHAAEYEFEFDKDKDKDDDVQKIKIWIDTPGAGEYEHNQPVPPHQYEAHAEHNAEYEYELHEYHYSRLQYEHEHYHQAEYYWHWDKTKIWTWADPDPFFIKIKMKIDTRTYEYYESAEYEAYHQAEYHGELYYYEHAAEYEHEHLAEYAWFWDKIKIKMWGWHWDWDDDPFKIKIKIKIKIKIKIDTRGYEHEYQEEHAYHNAEYEGWLYEAEHQAEYEHEHLAEYAFFFHKIKIKIKIKMKMKMAGWDDPVDPKIWHWIKIKIKIKIKIKIDREDSRAYEHEYNQYEYAYEYSAEYHAEQYEYYYAAEYHAEHLEYYFYFHKMKMKIKIKMKMKIFGKMKDFDWDDDPPDVVVVVLVVVLVVDPDPVVVVVSVVVCVVPPDPVVVVVPDDFDTKTKIKIKGKIKMKMKMKMKMKMDTGAYEHEHLEYEHFNDDNQQNFEYAGELYEYYHLAEYHAATLAEYHFYWDKIKMKMKMKIKMWMWMKTKMWIQGPVGIWIWIKIKIKMKIKIKIKMWMDTSGYEAEHAAEYEAHHNYEYHFARYEAEHQEYEYDHQYEYHFYFFKIKMKMKMKMWMWMWMWIDTDPIKTKIKTKIKIKIKIWIDGPDATEYHHELCEYHYAHNEEYEEESHYYYYYNNNNVRHYYYHHYYYITMGRTDIDIDMDMDIDIDMDD

Organism: NCBI:txid29581